Protein 1JPM (pdb70)

CATH classification: 3.30.390.10 (+1 more: 3.20.20.120)

Sequence (1434 aa):
MKIIRIETSRIAVPLTKPFKTALRTVYTAESVIVRITYDSGAVGWGEAPPTLVITGDSMDSIESAIHHVLKPALLGKSLAGYEAILHDIQHLLTGNMSAKAAVEMALYDGWAQMCGLPLYQMLGGYRDTLETDYTVSVNSPEEMAADAENYLKQGFQTLKIKVGKDDIATDIARIQEIRKRVGSAVKLRLDANQGWRPKEAVTAIRKMEDAGLGIELVEQPVHKDDLAGLKKVTDATDTPIMADESVFTPRQAFEVLQTRSADLINIKLMKAGGISGAEKINAMAEACGVECMVGSMIETKLGITAAAHFAASKRNITRFDFDAPLMLKTDVFNGGITYSGSTISMPGKPGLGIIGAALMKIIRIETSRIAVPLTKPFKTALRTVYTAESVIVRITYDSGAVGWGEAPPTLVITGDSMDSIESAIHHVLKPALLGKSLAGYEAILHDIQHLLTGNMSAKAAVEMALYDGWAQMCGLPLYQMLGGYRDTLETDYTVSVNSPEEMAADAENYLKQGFQTLKIKVGKDDIATDIARIQEIRKRVGSAVKLRLDANQGWRPKEAVTAIRKMEDAGLGIELVEQPVHKDDLAGLKKVTDATDTPIMADESVFTPRQAFEVLQTRSADLINIKLMKAGGISGAEKINAMAEACGVECMVGSMIETKLGITAAAHFAASKRNITRFDFDAPLMLKTDVFNGGITYSGSTISMPGKPGLGIIGAALMKIIRIETSRIAVPLTKPFKTALRTVYTAESVIVRITYDSGAVGWGEAPPTLVITGDSMDSIESAIHHVLKPALLGKSLAGYEAILHDIQHLLTGNMSAKAAVEMALYDGWAQMCGLPLYQMLGGYRDTLETDYTVSVNSPEEMAADAENYLKQGFQTLKIKVGKDDIATDIARIQEIRKRVGSAVKLRLDANQGWRPKEAVTAIRKMEDAGLGIELVEQPVHKDDLAGLKKVTDATDTPIMADESVFTPRQAFEVLQTRSADLINIKLMKAGGISGAEKINAMAEACGVECMVGSMIETKLGITAAAHFAASKRNITRFDFDAPLMLKTDVFNGGITYSGSTISMPGKPGLGIIGAAMKIIRIETSRIAVPLTKPFKTALRTVYTAESVIVRITYDSGAVGWGEAPPTLVITGDSMDSIESAIHHVLKPALLGKSLAGYEAILHDIQHLLTGNMSAKAAVEMALYDGWAQMCGLPLYQMLGGYRDTLETDYTVSVNSPEEMAADAENYLKQGFQTLKIKVGKDDIATDIARIQEIRKRVGSAVKLRLDANQGWRPKEAVTAIRKMEDAGLGIELVEQPVHKDDLAGLKKVTDATDTPIMADESVFTPRQAFEVLQTRSADLINIKLMKAGGISGAEKINAMAEACGVECMVGSMIETKLGITAAAHFAASKRNITRFDFDAPLMLKTDVFNGGITYSGSTISMPGKPGLGIIGAA

Secondary structure (DSSP, 8-state):
-BEEEEEEEEEEEEEEEEEE-SS-EEEEEEEEEEEEEETTS-EEEEEE--BTTTT-B-HHHHHHHIIIIIHHHHTT-BGGGHHHHHHHHHHSSSS-HHHHHHHHHHHHHHHHHHTTSBHHHHTT---SEEEBPEEE--S-HHHHHHHHHHHHHTT--EEEEE-SSS-HHHHHHHHHHHHHHHGGGSEEEEE-TT-S-HHHHHHHHHHHHHTT--EEEEE--S-TT-HHHHHHHHHH-SS-EEESTT-SSHHHHHHHHHTT--SEEEE-HHHHTSHHHHHHHHHHHHHTT--EEE--SS--HHHHHHHHHHHHH-TTEEEE---GGGGBSS--EEES-EEETTEEE---SSBT-EEEE--/-BEEEEEEEEEEEEEEEEEE-SS-EEEEEEEEEEEEEETTS-EEEEEE--BTTTT-B-HHHHHHHIIIIIHHHHTT-BGGGHHHHHHHHHHSSSS-HHHHHHHHHHHHHHHHHHHTSBHHHHTT---SEEEB-EE-----HHHHHHHHHHHHHTT--EEEEE-SSS-HHHHHHHHHHHHHHHGGGSEEEEE-TT-S-HHHHHHHHHHHHHTT--EEEEE--S-TT-HHHHHHHHHH-SS-EEESTT-SSHHHHHHHHHHT--SEEEE-HHHHTSHHHHHHHHHHHHHTT--EEE--SS--HHHHHHHHHHHHH-TTEEEE---GGGGBS---EEES-EEETTEEE---SSBT-EEEE--/-BEEEEEEEEEEEEEEEEEE-SS-EEEEEEEEEEEEEETTS-EEEEEE--BTTTT-B-HHHHHHHIIIIIHHHHTT-BTT-HHHHHHHHHHSSSS-HHHHHHHHHHHHHHHHHHHTSBHHHHTT---SEEEB-EE--S--HHHHHHHHHHHHHTT--EEEEE-SSS-HHHHHHHHHHHHHHH-SSSEEEEE-TT-S-HHHHHHHHHHHHHTT--EEEEE--S-TT-HHHHHHHHHH-SS-EEESTT-SSHHHHHHHHHHT--SEEEE-HHHHTSHHHHHHHHHHHHHTT--EEE--SS--HHHHHHHHHHHHH-TTEEEE---GGGGBSS--EEES-EEETTEEE--SSSBT-EEEE-/-BEEEEEEEEEEEEEEEEEE-SS-EEEEEEEEEEEEEETTS-EEEEEE---TTTT---HHHHHHHIIIIIHHHHTT-BGGGHHHHHHHHHHSSSS-HHHHHHHHHHHHHHHHHHTTSBHHHHTT---SEEEB-EE-----HHHHHHHHHHHHHTT--EEEEE-SSS-HHHHHHHHHHHHHHHGGGSEEEEE-TT-S-HHHHHHHHHHHHHTT--EEEEE--S-TT-HHHHHHHHHH-SS-EEESTT-SSHHHHHHHHHHT--SEEEE-HHHHTSHHHHHHHHHHHHHTT--EEE--SS--HHHHHHHHHHHHH-TTEEEE---GGGGBS---EEES-EEETTEEE---SSBT-EEEE-

Solvent-accessible surface area: 52074 Å² total; per-residue (Å²): 33,107,0,88,121,1,69,24,42,110,42,64,2,51,10,63,94,77,82,182,64,123,100,140,42,10,142,50,7,62,2,0,5,0,78,0,17,1,76,8,53,1,53,0,33,0,0,0,3,38,19,130,146,52,36,47,7,32,16,97,42,1,32,53,8,0,70,137,46,1,56,80,24,1,66,52,88,40,0,23,19,12,27,41,2,24,56,40,0,40,128,82,30,129,32,41,29,0,0,5,0,0,0,0,0,0,0,8,2,0,22,0,15,11,0,4,18,9,0,16,37,3,13,5,12,82,46,82,64,9,74,0,0,25,32,1,31,63,56,61,46,102,82,0,0,29,28,0,80,79,21,45,89,112,36,13,106,8,0,42,0,61,2,10,83,65,91,31,75,44,1,24,38,25,0,74,42,0,39,157,87,12,31,107,52,10,127,0,15,1,12,0,61,57,39,10,165,33,155,44,0,13,58,0,1,116,110,1,63,123,52,63,5,50,21,28,0,0,6,0,0,0,96,85,109,46,45,81,5,0,75,100,0,15,103,29,16,134,12,41,0,0,0,0,10,10,2,28,36,20,102,77,0,3,54,0,10,50,41,169,1,10,57,14,0,1,2,19,6,1,1,3,0,0,0,19,8,0,48,48,1,4,20,3,0,54,14,31,63,19,73,1,1,0,0,22,12,79,6,3,24,0,0,0,0,0,2,0,0,0,0,0,0,24,95,13,0,54,47,12,10,0,11,12,21,57,35,20,139,80,73,46,13,55,21,4,2,85,58,84,35,11,55,0,39,19,22,51,96,7,0,0,4,12,97,8,77,59,142,33,109,0,94,122,1,66,22,42,118,40,59,3,52,11,53,81,67,82,76,65,111,175,142,55,15,137,48,8,68,2,0,4,0,53,0,20,0,49,22,49,20,51,0,29,0,0,0,3,42,20,128,143,50,34,47,8,30,16,99,39,0,29,51,7,0,72,136,42,1,58,80,24,1,68,48,92,36,1,36,21,6,30,38,6,22,50,51,0,38,124,84,29,130,32,42,26,0,0,6,0,0,0,0,0,0,0,6,1,0,24,0,53,17,2,30,22,9,0,18,40,7,13,4,14,82,47,80,66,7,77,2,0,19,20,1,37,59,52,60,44,100,80,0,0,40,39,0,56,75,29,46,150,113,34,12,110,23,0,32,2,106,8,12,97,66,98,44,75,42,5,28,40,27,0,76,37,0,42,136,68,10,35,104,61,1,121,0,12,0,9,1,66,59,39,13,160,38,148,41,0,10,76,1,1,120,33,4,66,129,45,64,8,55,19,24,0,0,2,0,0,1,94,77,110,49,41,84,6,0,76,100,0,16,102,28,18,134,10,42,0,0,0,0,9,8,2,28,41,23,143,76,0,14,70,1,12,55,41,164,1,9,58,19,1,1,1,20,6,2,1,3,0,0,0,11,7,0,44,64,2,3,24,3,0,54,24,36,68,19,72,2,1,0,0,21,12,79,6,3,22,0,0,0,0,0,3,0,0,0,0,0,0,26,93,12,0,54,47,13,9,0,12,12,19,59,35,16,140,61,76,48,11,62,24,4,2,86,57,82,42,5,46,0,39,21,25,66,54,62,0,0,15,15,128,11,83,40,153,35,89,1,17,18,4,28,11,40,116,41,60,3,52,12,59,84,66,84,77,72,109,180,146,56,14,141,48,8,72,2,0,4,0,73,0,3,0,10,24,8,12,31,0,25,0,0,0,2,40,19,128,148,52,36,46,10,28,14,95,40,1,32,53,7,0,29,136,47,0,39,84,39,4,77,46,92,48,10,56,17,7,30,30,0,22,41,55,0,44,129,78,31,129,24,41,38,0,0,3,0,0,0,0,0,0,0,6,1,0,30,0,48,68,13,44,21,11,0,12,37,10,16,5,12,78,47,86,68,9,79,0,1,20,20,1,28,66,55,57,46,116,82,0,0,51,40,0,53,79,31,49,159,99,38,11,90,5,1,32,2,109,8,10,99,67,97,35,72,44,4,26,50,19,0,74,55,0,15,85,100,18,31,97,92,7,110,0,13,0,10,1,64,58,38,11,160,34,150,39,0,12,56,1,1,119,102,4,64,128,36,56,2,52,20,25,0,0,3,0,0,0,99,79,104,48,44,82,4,0,77,100,0,15,102,29,20,131,13,43,0,0,0,0,8,9,1,26,34,22,151,70,0,12,68,1,12,52,44,169,1,10,56,17,1,0,1,18,7,1,2,5,0,0,0,10,8,0,48,62,2,4,19,3,0,54,16,29,64,21,74,1,0,0,1,20,12,81,6,3,22,0,1,0,0,0,2,0,0,0,0,0,0,23,93,11,0,57,49,11,11,0,11,13,20,61,36,16,134,67,71,44,11,65,23,3,1,85,59,84,35,10,55,0,35,21,26,70,112,61,0,0,10,18,91,12,84,93,50,98,0,98,128,1,52,25,43,121,40,61,2,52,12,70,88,70,89,86,66,108,176,146,50,11,138,47,7,65,2,0,5,0,79,0,26,1,79,80,51,25,49,0,34,0,0,0,2,40,17,127,148,54,36,46,9,32,19,96,41,0,33,48,7,0,65,136,44,1,60,81,21,1,69,48,89,31,0,25,20,12,27,39,3,22,50,40,0,39,122,86,30,125,34,43,28,0,0,5,0,0,0,0,0,0,0,10,2,0,22,0,49,53,12,43,35,9,0,19,40,3,12,4,12,80,47,82,65,9,72,0,0,27,19,0,25,63,57,61,40,122,88,0,0,44,33,0,87,63,26,44,152,89,32,13,98,8,0,27,0,108,7,9,101,64,62,57,76,46,3,26,40,25,0,76,31,0,40,150,101,15,29,114,54,7,123,0,14,0,11,2,70,59,37,12,165,32,153,40,0,14,86,1,0,120,34,4,62,127,43,61,3,53,21,30,0,0,3,0,0,0,99,75,109,47,43,83,6,0,73,103,0,15,101,30,18,132,10,41,0,0,0,0,13,7,1,25,39,22,140,75,0,12,73,1,11,56,49,181,1,10,58,15,0,1,1,19,6,1,1,3,0,0,0,13,6,0,53,50,2,2,19,3,0,52,16,37,65,18,72,2,0,0,0,24,10,81,6,2,22,0,0,0,0,0,3,0,0,0,0,0,0,20,91,13,0,53,50,12,11,0,11,11,20,57,36,17,144,71,71,43,11,68,20,3,0,83,58,81,36,10,58,0,39,21,24,68,128,62,0,0,10,16,100,9,90,93

Foldseek 3Di:
DAWADKDKDKDWFFFPDWADDPVGIGGTFIKIKMWTAGPVRDIFIFIFTADCPQQNGHPVNLVCCCVPQLVVVRHGDDCVPVVVSLCRLPPSDDGSLRSLARVQRRSLLVVLVVVWWESLVVLAQQAFKAFAAEEQDDDQLQSSLVVLLVLVVLPHQEYEYEALPDDLVRVLSSLVSNCVRCPNSHAYEYENPQNDFLVRLLVSQVVNVVVVSRHQEYENPHDLCPLVSLQSSCVRHPHFYEYESVDLFLVSLCVSLVVVSGQEYEYESSSHSHLVRSVSSLVSCVVSVHAYEYEYDLDALSRLLSRVSSLSRDPSHHHYHYCNNVRGPDRQWDFGWDDRSRMIGGGITGGSGTPGTDD/DAWADKDKDKDWFAFLDWAADPVGIHGTFIWIKMWTAGPVRDIFIFIFTADCPQQNGHRVNLVCCVVPQLVVVRHGDDCVPVVVSLVSLPPSDDGSLRSLARVQRRSLLVVQQVVFFESLVVLAQQFFKAFAAEEQDDDQLQNSLVVLLVLLVLPHQEYEYEALPDDLVRVLSSLVSNCVRQPNSHAYEYEPPQNDFLVRLLVSQVVSVVVVSRHQEYENPHDLVPLVSLQSSCVNDPHFYEYESVDLFLVSLLVCLVVVSGQEYEYESSSHSHLVRVVSSQVNCVVSVHAYEYEYDLDALSRVLSRVSSLSRDPRHRHYHYCNNVRGPDHQWDFAWDDRSRMIGGDTGGGRGTPGTDD/DAFADKDKDKDWFAFPDWDADPPGIRGTFMKIKMWTADPVGDIFIFIFGADCPQQNGHPVNLRCCVVPFLVVVGHGDDCPPVVVNLVCLPPSDDGSLRSLARVQRRVLLRVQVVVFFESLVVLAQQDFKAFAAEEQDDDQLVRSLVVLVVLVVLPHLEYEYEDLPDDLVRVLSSLLSNCVRNDQRREYEYENPQNDFLVRLLVSLVVSVVSVSNHQEYENNHDLVPLVSLQSSCVRDPHFYEYESVDLFLVSLLVCLVVVSGQEYEYESSSHSHLVRSVSSLVNCVVSVHAYEYEYDLDALSRLLSSVSSLSRDPSHHHYHRCNNVRGPDHFWDFAWDDRSSMIGGDTGGGRGTDGTD/DAWADKDKDKDWFAFLDWDDDPPGIDGTFMWIKMWTAGPVRDIFIFIFTADCPQQNGHRVNLVCCCVVQLVVVRHGDDCVPVVVSLCRLPPVDDGSLRSLARVQRRSLLVVQVVVWFESLVVLAQQFFKAFAAEEQDDDQLQSSLVVLLVLVVLPHQEYEYEALPDDLVRVLSSLVSNCVNCPNSHAYEYEPPQNDFLVRLLVSQVVCVVVVSRHQEYENNHDLVPLVSLQSSCVSDPHFYEYESVDLFLVSLLVSLVVVSGQEYEYESSSHSHLVRSSSSQVNCVVSVHAYEYEYDQDALSRLLSRVSSLSRDPRHHHYHYCNNVRGPDRQWAFAWDDRSSMIGGDTGTGSTTDGTD

Structure (mmCIF, N/CA/C/O backbone):
data_1JPM
#
_entry.id   1JPM
#
_cell.length_a   157.630
_cell.length_b   157.630
_cell.length_c   168.320
_cell.angle_alpha   90.00
_cell.angle_beta   90.00
_cell.angle_gamma   90.00
#
_symmetry.space_group_name_H-M   'I 4'
#
loop_
_entity.id
_entity.type
_entity.pdbx_description
1 polymer 'L-Ala-D/L-Glu Epimerase'
2 non-polymer 'MAGNESIUM ION'
3 non-polymer GLYCEROL
4 water water
#
loop_
_atom_site.group_PDB
_atom_site.id
_atom_site.type_symbol
_atom_site.label_atom_id
_atom_site.label_alt_id
_atom_site.label_comp_id
_atom_site.label_asym_id
_atom_site.label_entity_id
_atom_site.label_seq_id
_atom_site.pdbx_PDB_ins_code
_atom_site.Cartn_x
_atom_site.Cartn_y
_atom_site.Cartn_z
_atom_site.occupancy
_atom_site.B_iso_or_equiv
_atom_site.auth_seq_id
_atom_site.auth_comp_id
_atom_site.auth_asym_id
_atom_site.auth_atom_id
_atom_site.pdbx_PDB_model_num
ATOM 1 N N . MET A 1 1 ? 114.101 28.817 6.923 1.00 32.45 1 MET A N 1
ATOM 2 C CA . MET A 1 1 ? 113.184 27.953 6.136 1.00 30.59 1 MET A CA 1
ATOM 3 C C . MET A 1 1 ? 113.238 26.553 6.736 1.00 30.54 1 MET A C 1
ATOM 4 O O . MET A 1 1 ? 114.315 25.979 6.855 1.00 30.03 1 MET A O 1
ATOM 9 N N . LYS A 1 2 ? 112.083 26.014 7.124 1.00 30.76 2 LYS A N 1
ATOM 10 C CA . LYS A 1 2 ? 112.020 24.684 7.722 1.00 30.64 2 LYS A CA 1
ATOM 11 C C . LYS A 1 2 ? 111.261 23.696 6.858 1.00 29.81 2 LYS A C 1
ATOM 12 O O . LYS A 1 2 ? 110.308 24.055 6.165 1.00 29.35 2 LYS A O 1
ATOM 18 N N . ILE A 1 3 ? 111.682 22.438 6.927 1.00 28.23 3 ILE A N 1
ATOM 19 C CA . ILE A 1 3 ? 111.039 21.364 6.186 1.00 28.41 3 ILE A CA 1
ATOM 20 C C . ILE A 1 3 ? 109.766 21.000 6.947 1.00 29.20 3 ILE A C 1
ATOM 21 O O . ILE A 1 3 ? 109.813 20.772 8.156 1.00 29.36 3 ILE A O 1
ATOM 26 N N . ILE A 1 4 ? 108.632 20.945 6.254 1.00 29.37 4 ILE A N 1
ATOM 27 C CA . ILE A 1 4 ? 107.381 20.613 6.928 1.00 30.72 4 ILE A CA 1
ATOM 28 C C . ILE A 1 4 ? 106.672 19.411 6.333 1.00 30.61 4 ILE A C 1
ATOM 29 O O . ILE A 1 4 ? 105.766 18.857 6.948 1.00 32.41 4 ILE A O 1
ATOM 34 N N . ARG A 1 5 ? 107.079 18.999 5.141 1.00 30.32 5 ARG A N 1
ATOM 35 C CA . ARG A 1 5 ? 106.440 17.860 4.508 1.00 29.76 5 ARG A CA 1
ATOM 36 C C . ARG A 1 5 ? 107.363 17.181 3.497 1.00 28.45 5 ARG A C 1
ATOM 37 O O . ARG A 1 5 ? 108.091 17.844 2.764 1.00 26.53 5 ARG A O 1
ATOM 45 N N . ILE A 1 6 ? 107.331 15.852 3.476 1.00 27.66 6 ILE A N 1
ATOM 46 C CA . ILE A 1 6 ? 108.149 15.068 2.558 1.00 25.41 6 ILE A CA 1
ATOM 47 C C . ILE A 1 6 ? 107.294 13.963 1.944 1.00 27.15 6 ILE A C 1
ATOM 48 O O . ILE A 1 6 ? 106.787 13.089 2.646 1.00 27.15 6 ILE A O 1
ATOM 53 N N . GLU A 1 7 ? 107.130 14.016 0.628 1.00 27.43 7 GLU A N 1
ATOM 54 C CA . GLU A 1 7 ? 106.319 13.039 -0.083 1.00 29.17 7 GLU A CA 1
ATOM 55 C C . GLU A 1 7 ? 107.114 12.353 -1.185 1.00 28.86 7 GLU A C 1
ATOM 56 O O . GLU A 1 7 ? 108.127 12.875 -1.655 1.00 30.21 7 GLU A O 1
ATOM 62 N N . THR A 1 8 ? 106.650 11.180 -1.599 1.00 28.27 8 THR A N 1
ATOM 63 C CA . THR A 1 8 ? 107.313 10.437 -2.660 1.00 27.34 8 THR A CA 1
ATOM 64 C C . THR A 1 8 ? 106.255 9.834 -3.563 1.00 28.39 8 THR A C 1
ATOM 65 O O . THR A 1 8 ? 105.132 9.570 -3.132 1.00 27.83 8 THR A O 1
ATOM 69 N N . SER A 1 9 ? 106.625 9.618 -4.818 1.00 28.63 9 SER A N 1
ATOM 70 C CA . SER A 1 9 ? 105.727 9.023 -5.793 1.00 31.21 9 SER A CA 1
ATOM 71 C C . SER A 1 9 ? 106.590 8.280 -6.795 1.00 31.43 9 SER A C 1
ATOM 72 O O . SER A 1 9 ? 107.811 8.418 -6.790 1.00 31.26 9 SER A O 1
ATOM 75 N N . ARG A 1 10 ? 105.960 7.490 -7.652 1.00 32.02 10 ARG A N 1
ATOM 76 C CA . ARG A 1 10 ? 106.701 6.742 -8.650 1.00 33.67 10 ARG A CA 1
ATOM 77 C C . ARG A 1 10 ? 106.252 7.146 -10.040 1.00 34.46 10 ARG A C 1
ATOM 78 O O . ARG A 1 10 ? 105.093 7.510 -10.250 1.00 36.43 10 ARG A O 1
ATOM 86 N N . ILE A 1 11 ? 107.179 7.098 -10.986 1.00 33.91 11 ILE A N 1
ATOM 87 C CA . ILE A 1 11 ? 106.862 7.415 -12.366 1.00 33.88 11 ILE A CA 1
ATOM 88 C C . ILE A 1 11 ? 107.507 6.358 -13.247 1.00 35.15 11 ILE A C 1
ATOM 89 O O . ILE A 1 11 ? 108.465 5.700 -12.845 1.00 34.05 11 ILE A O 1
ATOM 94 N N . ALA A 1 12 ? 106.957 6.188 -14.441 1.00 36.95 12 ALA A N 1
ATOM 95 C CA . ALA A 1 12 ? 107.469 5.222 -15.401 1.00 38.80 12 ALA A CA 1
ATOM 96 C C . ALA A 1 12 ? 107.388 5.877 -16.770 1.00 39.76 12 ALA A C 1
ATOM 97 O O . ALA A 1 12 ? 106.303 6.031 -17.330 1.00 40.30 12 ALA A O 1
ATOM 99 N N . VAL A 1 13 ? 108.539 6.284 -17.292 1.00 40.74 13 VAL A N 1
ATOM 100 C CA . VAL A 1 13 ? 108.595 6.932 -18.592 1.00 41.19 13 VAL A CA 1
ATOM 101 C C . VAL A 1 13 ? 109.089 5.925 -19.618 1.00 42.33 13 VAL A C 1
ATOM 102 O O . VAL A 1 13 ? 110.199 5.403 -19.505 1.00 42.58 13 VAL A O 1
ATOM 106 N N . PRO A 1 14 ? 108.263 5.628 -20.632 1.00 43.07 14 PRO A N 1
ATOM 107 C CA . PRO A 1 14 ? 108.652 4.667 -21.667 1.00 43.11 14 PRO A CA 1
ATOM 108 C C . PRO A 1 14 ? 109.927 5.084 -22.388 1.00 42.62 14 PRO A C 1
ATOM 109 O O . PRO A 1 14 ? 110.081 6.239 -22.784 1.00 41.89 14 PRO A O 1
ATOM 113 N N . LEU A 1 15 ? 110.842 4.134 -22.537 1.00 42.24 15 LEU A N 1
ATOM 114 C CA . LEU A 1 15 ? 112.111 4.385 -23.205 1.00 43.92 15 LEU A CA 1
ATOM 115 C C . LEU A 1 15 ? 111.894 4.363 -24.711 1.00 45.44 15 LEU A C 1
ATOM 116 O O . LEU A 1 15 ? 110.958 3.729 -25.201 1.00 46.02 15 LEU A O 1
ATOM 121 N N . THR A 1 16 ? 112.757 5.061 -25.441 1.00 46.62 16 THR A N 1
ATOM 122 C CA . THR A 1 16 ? 112.665 5.092 -26.893 1.00 48.89 16 THR A CA 1
ATOM 123 C C . THR A 1 16 ? 113.347 3.836 -27.426 1.00 50.62 16 THR A C 1
ATOM 124 O O . THR A 1 16 ? 113.186 3.475 -28.589 1.00 50.91 16 THR A O 1
ATOM 128 N N . LYS A 1 17 ? 114.113 3.177 -26.560 1.00 51.80 17 LYS A N 1
ATOM 129 C CA . LYS A 1 17 ? 114.827 1.962 -26.929 1.00 53.38 17 LYS A CA 1
ATOM 130 C C . LYS A 1 17 ? 114.888 0.977 -25.768 1.00 53.81 17 LYS A C 1
ATOM 131 O O . LYS A 1 17 ? 115.821 1.011 -24.962 1.00 54.54 17 LYS A O 1
ATOM 137 N N . PRO A 1 18 ? 113.893 0.085 -25.663 1.00 53.49 18 PRO A N 1
ATOM 138 C CA . PRO A 1 18 ? 113.900 -0.892 -24.570 1.00 53.47 18 PRO A CA 1
ATOM 139 C C . PRO A 1 18 ? 115.148 -1.784 -24.601 1.00 53.36 18 PRO A C 1
ATOM 140 O O . PRO A 1 18 ? 115.676 -2.093 -25.669 1.00 53.20 18 PRO A O 1
ATOM 144 N N . PHE A 1 19 ? 115.616 -2.181 -23.422 1.00 52.47 19 PHE A N 1
ATOM 145 C CA . PHE A 1 19 ? 116.794 -3.029 -23.305 1.00 50.99 19 PHE A CA 1
ATOM 146 C C . PHE A 1 19 ? 116.496 -4.229 -22.419 1.00 52.46 19 PHE A C 1
ATOM 147 O O . PHE A 1 19 ? 115.466 -4.273 -21.743 1.00 52.35 19 PHE A O 1
ATOM 155 N N . LYS A 1 20 ? 117.415 -5.190 -22.415 1.00 54.12 20 LYS A N 1
ATOM 156 C CA . LYS A 1 20 ? 117.242 -6.408 -21.638 1.00 55.59 20 LYS A CA 1
ATOM 157 C C . LYS A 1 20 ? 118.185 -6.593 -20.458 1.00 55.84 20 LYS A C 1
ATOM 158 O O . LYS A 1 20 ? 119.390 -6.322 -20.551 1.00 56.18 20 LYS A O 1
ATOM 164 N N . THR A 1 21 ? 117.613 -7.054 -19.348 1.00 55.33 21 THR A N 1
ATOM 165 C CA . THR A 1 21 ? 118.388 -7.338 -18.149 1.00 54.90 21 THR A CA 1
ATOM 166 C C . THR A 1 21 ? 118.484 -8.854 -18.093 1.00 55.80 21 THR A C 1
ATOM 167 O O . THR A 1 21 ? 117.888 -9.546 -18.924 1.00 54.80 21 THR A O 1
ATOM 171 N N . ALA A 1 22 ? 119.228 -9.371 -17.121 1.00 56.39 22 ALA A N 1
ATOM 172 C CA . ALA A 1 22 ? 119.388 -10.814 -16.986 1.00 56.94 22 ALA A CA 1
ATOM 173 C C . ALA A 1 22 ? 118.085 -11.541 -16.643 1.00 57.31 22 ALA A C 1
ATOM 174 O O . ALA A 1 22 ? 117.975 -12.752 -16.837 1.00 58.20 22 ALA A O 1
ATOM 176 N N . LEU A 1 23 ? 117.099 -10.806 -16.138 1.00 57.85 23 LEU A N 1
ATOM 177 C CA . LEU A 1 23 ? 115.831 -11.415 -15.751 1.00 57.95 23 LEU A CA 1
ATOM 178 C C . LEU A 1 23 ? 114.606 -10.964 -16.538 1.00 58.27 23 LEU A C 1
ATOM 179 O O . LEU A 1 23 ? 113.557 -11.603 -16.459 1.00 59.64 23 LEU A O 1
ATOM 181 N N . ARG A 1 24 ? 114.724 -9.883 -17.303 1.00 57.01 24 ARG A N 1
ATOM 182 C CA . ARG A 1 24 ? 113.576 -9.397 -18.061 1.00 56.51 24 ARG A CA 1
ATOM 183 C C . ARG A 1 24 ? 113.931 -8.384 -19.147 1.00 55.04 24 ARG A C 1
ATOM 184 O O . ARG A 1 24 ? 115.101 -8.092 -19.399 1.00 55.20 24 ARG A O 1
ATOM 192 N N . THR A 1 25 ? 112.894 -7.858 -19.789 1.00 52.60 25 THR A N 1
ATOM 193 C CA . THR A 1 25 ? 113.052 -6.854 -20.828 1.00 51.77 25 THR A CA 1
ATOM 194 C C . THR A 1 25 ? 112.490 -5.553 -20.256 1.00 50.78 25 THR A C 1
ATOM 195 O O . THR A 1 25 ? 111.346 -5.511 -19.797 1.00 50.87 25 THR A O 1
ATOM 197 N N . VAL A 1 26 ? 113.296 -4.497 -20.280 1.00 49.15 26 VAL A N 1
ATOM 198 C CA . VAL A 1 26 ? 112.883 -3.203 -19.740 1.00 48.16 26 VAL A CA 1
ATOM 199 C C . VAL A 1 26 ? 112.344 -2.256 -20.813 1.00 47.37 26 VAL A C 1
ATOM 200 O O . VAL A 1 26 ? 113.023 -1.971 -21.795 1.00 46.63 26 VAL A O 1
ATOM 204 N N . TYR A 1 27 ? 111.123 -1.767 -20.608 1.00 47.63 27 TYR A N 1
ATOM 205 C CA . TYR A 1 27 ? 110.479 -0.857 -21.552 1.00 48.17 27 TYR A CA 1
ATOM 206 C C . TYR A 1 27 ? 110.344 0.562 -21.013 1.00 47.31 27 TYR A C 1
ATOM 207 O O . TYR A 1 27 ? 110.251 1.517 -21.784 1.00 46.92 27 TYR A O 1
ATOM 216 N N . THR A 1 28 ? 110.318 0.703 -19.692 1.00 45.70 28 THR A N 1
ATOM 217 C CA . THR A 1 28 ? 110.168 2.021 -19.091 1.00 44.35 28 THR A CA 1
ATOM 218 C C . THR A 1 28 ? 111.286 2.364 -18.116 1.00 43.67 28 THR A C 1
ATOM 219 O O . THR A 1 28 ? 111.939 1.483 -17.557 1.00 42.80 28 THR A O 1
ATOM 223 N N . ALA A 1 29 ? 111.495 3.661 -17.923 1.00 40.97 29 ALA A N 1
ATOM 224 C CA . ALA A 1 29 ? 112.498 4.146 -16.996 1.00 38.89 29 ALA A CA 1
ATOM 225 C C . ALA A 1 29 ? 111.750 4.461 -15.709 1.00 37.87 29 ALA A C 1
ATOM 226 O O . ALA A 1 29 ? 110.989 5.427 -15.645 1.00 39.02 29 ALA A O 1
ATOM 228 N N . GLU A 1 30 ? 111.941 3.627 -14.695 1.00 36.63 30 GLU A N 1
ATOM 229 C CA . GLU A 1 30 ? 111.279 3.826 -13.413 1.00 36.37 30 GLU A CA 1
ATOM 230 C C . GLU A 1 30 ? 112.083 4.751 -12.517 1.00 34.47 30 GLU A C 1
ATOM 231 O O . GLU A 1 30 ? 113.310 4.807 -12.601 1.00 32.68 30 GLU A O 1
ATOM 237 N N . SER A 1 31 ? 111.390 5.458 -11.636 1.00 32.13 31 SER A N 1
ATOM 238 C CA . SER A 1 31 ? 112.072 6.365 -10.734 1.00 30.69 31 SER A CA 1
ATOM 239 C C . SER A 1 31 ? 111.174 6.801 -9.584 1.00 28.29 31 SER A C 1
ATOM 240 O O . SER A 1 31 ? 109.957 6.858 -9.734 1.00 28.13 31 SER A O 1
ATOM 243 N N . VAL A 1 32 ? 111.783 7.088 -8.435 1.00 25.25 32 VAL A N 1
ATOM 244 C CA . VAL A 1 32 ? 111.054 7.550 -7.261 1.00 24.01 32 VAL A CA 1
ATOM 245 C C . VAL A 1 32 ? 111.251 9.058 -7.209 1.00 25.92 32 VAL A C 1
ATOM 246 O O . VAL A 1 32 ? 112.383 9.545 -7.179 1.00 25.68 32 VAL A O 1
ATOM 250 N N . ILE A 1 33 ? 110.151 9.800 -7.210 1.00 25.74 33 ILE A N 1
ATOM 251 C CA . ILE A 1 33 ? 110.230 11.253 -7.176 1.00 24.76 33 ILE A CA 1
ATOM 252 C C . ILE A 1 33 ? 109.959 11.748 -5.760 1.00 23.67 33 ILE A C 1
ATOM 253 O O . ILE A 1 33 ? 108.986 11.340 -5.126 1.00 22.49 33 ILE A O 1
ATOM 258 N N . VAL A 1 34 ? 110.828 12.629 -5.273 1.00 22.15 34 VAL A N 1
ATOM 259 C CA . VAL A 1 34 ? 110.698 13.181 -3.934 1.00 23.39 34 VAL A CA 1
ATOM 260 C C . VAL A 1 34 ? 110.316 14.656 -3.976 1.00 22.73 34 VAL A C 1
ATOM 261 O O . VAL A 1 34 ? 110.832 15.413 -4.795 1.00 22.30 34 VAL A O 1
ATOM 265 N N . ARG A 1 35 ? 109.410 15.056 -3.090 1.00 22.91 35 ARG A N 1
ATOM 266 C CA . ARG A 1 35 ? 108.985 16.452 -3.000 1.00 24.73 35 ARG A CA 1
ATOM 267 C C . ARG A 1 35 ? 109.043 16.888 -1.551 1.00 23.77 35 ARG A C 1
ATOM 268 O O . ARG A 1 35 ? 108.357 16.321 -0.697 1.00 24.02 35 ARG A O 1
ATOM 276 N N . ILE A 1 36 ? 109.873 17.883 -1.271 1.00 22.42 36 ILE A N 1
ATOM 277 C CA . ILE A 1 36 ? 109.988 18.410 0.080 1.00 23.28 36 ILE A CA 1
ATOM 278 C C . ILE A 1 36 ? 109.351 19.794 0.089 1.00 24.83 36 ILE A C 1
ATOM 279 O O . ILE A 1 36 ? 109.703 20.655 -0.724 1.00 24.49 36 ILE A O 1
ATOM 284 N N . THR A 1 37 ? 108.402 19.996 0.996 1.00 25.05 37 THR A N 1
ATOM 285 C CA . THR A 1 37 ? 107.716 21.277 1.116 1.00 24.85 37 THR A CA 1
ATOM 286 C C . THR A 1 37 ? 108.273 22.037 2.312 1.00 23.58 37 THR A C 1
ATOM 287 O O . THR A 1 37 ? 108.409 21.474 3.401 1.00 23.80 37 THR A O 1
ATOM 291 N N . TYR A 1 38 ? 108.611 23.307 2.109 1.00 23.31 38 TYR A N 1
ATOM 292 C CA . TYR A 1 38 ? 109.144 24.123 3.195 1.00 24.81 38 TYR A CA 1
ATOM 293 C C . TYR A 1 38 ? 108.082 25.115 3.686 1.00 25.85 38 TYR A C 1
ATOM 294 O O . TYR A 1 38 ? 107.180 25.485 2.933 1.00 25.97 38 TYR A O 1
ATOM 303 N N . ASP A 1 39 ? 108.197 25.542 4.943 1.00 25.30 39 ASP A N 1
ATOM 304 C CA . ASP A 1 39 ? 107.231 26.465 5.540 1.00 25.98 39 ASP A CA 1
ATOM 305 C C . ASP A 1 39 ? 107.133 27.805 4.831 1.00 26.52 39 ASP A C 1
ATOM 306 O O . ASP A 1 39 ? 106.294 28.633 5.170 1.00 28.64 39 ASP A O 1
ATOM 311 N N . SER A 1 40 ? 107.990 28.010 3.841 1.00 24.96 40 SER A N 1
ATOM 312 C CA . SER A 1 40 ? 108.002 29.250 3.081 1.00 23.07 40 SER A CA 1
ATOM 313 C C . SER A 1 40 ? 107.119 29.118 1.852 1.00 23.68 40 SER A C 1
ATOM 314 O O . SER A 1 40 ? 106.831 30.103 1.178 1.00 23.46 40 SER A O 1
ATOM 317 N N . GLY A 1 41 ? 106.714 27.889 1.551 1.00 24.03 41 GLY A N 1
ATOM 318 C CA . GLY A 1 41 ? 105.907 27.646 0.371 1.00 24.31 41 GLY A CA 1
ATOM 319 C C . GLY A 1 41 ? 106.770 27.000 -0.703 1.00 24.18 41 GLY A C 1
ATOM 320 O O . GLY A 1 41 ? 106.270 26.431 -1.671 1.00 24.35 41 GLY A O 1
ATOM 321 N N . ALA A 1 42 ? 108.083 27.084 -0.536 1.00 23.35 42 ALA A N 1
ATOM 322 C CA . ALA A 1 42 ? 108.994 26.493 -1.510 1.00 23.99 42 ALA A CA 1
ATOM 323 C C . ALA A 1 42 ? 108.844 24.973 -1.557 1.00 23.98 42 ALA A C 1
ATOM 324 O O . ALA A 1 42 ? 108.487 24.332 -0.563 1.00 22.07 42 ALA A O 1
ATOM 326 N N . VAL A 1 43 ? 109.098 24.408 -2.732 1.00 24.34 43 VAL A N 1
ATOM 327 C CA . VAL A 1 43 ? 109.037 22.968 -2.916 1.00 24.37 43 VAL A CA 1
ATOM 328 C C . VAL A 1 43 ? 110.364 22.514 -3.521 1.00 23.51 43 VAL A C 1
ATOM 329 O O . VAL A 1 43 ? 110.821 23.077 -4.513 1.00 22.57 43 VAL A O 1
ATOM 333 N N . GLY A 1 44 ? 110.986 21.512 -2.904 1.00 23.59 44 GLY A N 1
ATOM 334 C CA . GLY A 1 44 ? 112.248 20.986 -3.406 1.00 21.98 44 GLY A CA 1
ATOM 335 C C . GLY A 1 44 ? 112.007 19.663 -4.121 1.00 22.30 44 GLY A C 1
ATOM 336 O O . GLY A 1 44 ? 111.192 18.853 -3.674 1.00 23.76 44 GLY A O 1
ATOM 337 N N . TRP A 1 45 ? 112.711 19.433 -5.225 1.00 20.39 45 TRP A N 1
ATOM 338 C CA . TRP A 1 45 ? 112.524 18.209 -5.988 1.00 21.55 45 TRP A CA 1
ATOM 339 C C . TRP A 1 45 ? 113.752 17.310 -6.053 1.00 21.68 45 TRP A C 1
ATOM 340 O O . TRP A 1 45 ? 114.889 17.782 -6.083 1.00 20.03 45 TRP A O 1
ATOM 351 N N . GLY A 1 46 ? 113.497 16.006 -6.095 1.00 21.99 46 GLY A N 1
ATOM 352 C CA . GLY A 1 46 ? 114.568 15.032 -6.174 1.00 22.35 46 GLY A CA 1
ATOM 353 C C . GLY A 1 46 ? 114.122 13.792 -6.925 1.00 22.84 46 GLY A C 1
ATOM 354 O O . GLY A 1 46 ? 112.930 13.482 -6.988 1.00 23.72 46 GLY A O 1
ATOM 355 N N . GLU A 1 47 ? 115.084 13.078 -7.497 1.00 23.32 47 GLU A N 1
ATOM 356 C CA . GLU A 1 47 ? 114.786 11.861 -8.242 1.00 23.77 47 GLU A CA 1
ATOM 357 C C . GLU A 1 47 ? 115.788 10.744 -7.934 1.00 23.61 47 GLU A C 1
ATOM 358 O O . GLU A 1 47 ? 116.964 11.002 -7.668 1.00 23.77 47 GLU A O 1
ATOM 364 N N . ALA A 1 48 ? 115.316 9.504 -7.990 1.00 22.31 48 ALA A N 1
ATOM 365 C CA . ALA A 1 48 ? 116.178 8.353 -7.764 1.00 22.58 48 ALA A CA 1
ATOM 366 C C . ALA A 1 48 ? 115.654 7.115 -8.488 1.00 21.68 48 ALA A C 1
ATOM 367 O O . ALA A 1 48 ? 114.582 6.614 -8.168 1.00 21.47 48 ALA A O 1
ATOM 369 N N . PRO A 1 49 ? 116.390 6.631 -9.502 1.00 20.60 49 PRO A N 1
ATOM 370 C CA . PRO A 1 49 ? 115.960 5.433 -10.235 1.00 20.45 49 PRO A CA 1
ATOM 371 C C . PRO A 1 49 ? 116.617 4.222 -9.567 1.00 22.93 49 PRO A C 1
ATOM 372 O O . PRO A 1 49 ? 117.589 4.366 -8.828 1.00 22.66 49 PRO A O 1
ATOM 376 N N . PRO A 1 50 ? 116.090 3.015 -9.809 1.00 25.24 50 PRO A N 1
ATOM 377 C CA . PRO A 1 50 ? 116.722 1.853 -9.183 1.00 24.36 50 PRO A CA 1
ATOM 378 C C . PRO A 1 50 ? 117.935 1.434 -10.025 1.00 24.50 50 PRO A C 1
ATOM 379 O O . PRO A 1 50 ? 117.949 1.631 -11.238 1.00 23.33 50 PRO A O 1
ATOM 383 N N . THR A 1 51 ? 118.962 0.900 -9.374 1.00 23.85 51 THR A N 1
ATOM 384 C CA . THR A 1 51 ? 120.155 0.415 -10.072 1.00 24.35 51 THR A CA 1
ATOM 385 C C . THR A 1 51 ? 120.647 -0.818 -9.320 1.00 23.77 51 THR A C 1
ATOM 386 O O . THR A 1 51 ? 121.689 -0.798 -8.664 1.00 23.75 51 THR A O 1
ATOM 390 N N . LEU A 1 52 ? 119.861 -1.885 -9.416 1.00 24.80 52 LEU A N 1
ATOM 391 C CA . LEU A 1 52 ? 120.147 -3.150 -8.744 1.00 27.76 52 LEU A CA 1
ATOM 392 C C . LEU A 1 52 ? 121.558 -3.670 -8.981 1.00 28.58 52 LEU A C 1
ATOM 393 O O . LEU A 1 52 ? 122.154 -4.269 -8.090 1.00 29.47 52 LEU A O 1
ATOM 398 N N . VAL A 1 53 ? 122.091 -3.439 -10.175 1.00 28.06 53 VAL A N 1
ATOM 399 C CA . VAL A 1 53 ? 123.432 -3.901 -10.495 1.00 30.02 53 VAL A CA 1
ATOM 400 C C . VAL A 1 53 ? 124.530 -2.909 -10.123 1.00 30.34 53 VAL A C 1
ATOM 401 O O . VAL A 1 53 ? 125.634 -3.316 -9.778 1.00 32.97 53 VAL A O 1
ATOM 405 N N . ILE A 1 54 ? 124.242 -1.613 -10.177 1.00 30.21 54 ILE A N 1
ATOM 406 C CA . ILE A 1 54 ? 125.270 -0.625 -9.845 1.00 29.87 54 ILE A CA 1
ATOM 407 C C . ILE A 1 54 ? 125.331 -0.229 -8.371 1.00 28.59 54 ILE A C 1
ATOM 408 O O . ILE A 1 54 ? 126.411 -0.219 -7.788 1.00 29.05 54 ILE A O 1
ATOM 413 N N . THR A 1 55 ? 124.186 0.095 -7.771 1.00 26.35 55 THR A N 1
ATOM 414 C CA . THR A 1 55 ? 124.151 0.498 -6.365 1.00 26.07 55 THR A CA 1
ATOM 415 C C . THR A 1 55 ? 123.485 -0.528 -5.463 1.00 26.25 55 THR A C 1
ATOM 416 O O . THR A 1 55 ? 123.787 -0.607 -4.272 1.00 26.87 55 THR A O 1
ATOM 420 N N . GLY A 1 56 ? 122.564 -1.296 -6.034 1.00 26.11 56 GLY A N 1
ATOM 421 C CA . GLY A 1 56 ? 121.828 -2.281 -5.263 1.00 24.92 56 GLY A CA 1
ATOM 422 C C . GLY A 1 56 ? 120.514 -1.689 -4.780 1.00 24.09 56 GLY A C 1
ATOM 423 O O . GLY A 1 56 ? 119.731 -2.353 -4.098 1.00 24.67 56 GLY A O 1
ATOM 424 N N . ASP A 1 57 ? 120.263 -0.433 -5.138 1.00 23.02 57 ASP A N 1
ATOM 425 C CA . ASP A 1 57 ? 119.034 0.240 -4.727 1.00 23.43 57 ASP A CA 1
ATOM 426 C C . ASP A 1 57 ? 117.850 -0.079 -5.642 1.00 23.09 57 ASP A C 1
ATOM 427 O O . ASP A 1 57 ? 117.970 -0.070 -6.871 1.00 21.77 57 ASP A O 1
ATOM 432 N N . SER A 1 58 ? 116.708 -0.369 -5.032 1.00 22.22 58 SER A N 1
ATOM 433 C CA . SER A 1 58 ? 115.497 -0.656 -5.790 1.00 23.84 58 SER A CA 1
ATOM 434 C C . SER A 1 58 ? 114.457 0.407 -5.445 1.00 23.53 58 SER A C 1
ATOM 435 O O . SER A 1 58 ? 114.656 1.224 -4.542 1.00 22.98 58 SER A O 1
ATOM 438 N N . MET A 1 59 ? 113.349 0.391 -6.174 1.00 25.25 59 MET A N 1
ATOM 439 C CA . MET A 1 59 ? 112.260 1.328 -5.931 1.00 26.05 59 MET A CA 1
ATOM 440 C C . MET A 1 59 ? 111.793 1.194 -4.481 1.00 25.59 59 MET A C 1
ATOM 441 O O . MET A 1 59 ? 111.626 2.193 -3.784 1.00 27.56 59 MET A O 1
ATOM 446 N N . ASP A 1 60 ? 111.586 -0.041 -4.031 1.00 24.80 60 ASP A N 1
ATOM 447 C CA . ASP A 1 60 ? 111.126 -0.285 -2.663 1.00 24.65 60 ASP A CA 1
ATOM 448 C C . ASP A 1 60 ? 112.153 0.085 -1.596 1.00 24.85 60 ASP A C 1
ATOM 449 O O . ASP A 1 60 ? 111.794 0.658 -0.562 1.00 25.29 60 ASP A O 1
ATOM 454 N N . SER A 1 61 ? 113.423 -0.243 -1.820 1.00 22.99 61 SER A N 1
ATOM 455 C CA . SER A 1 61 ? 114.431 0.085 -0.817 1.00 24.21 61 SER A CA 1
ATOM 456 C C . SER A 1 61 ? 114.552 1.593 -0.731 1.00 24.43 61 SER A C 1
ATOM 457 O O . SER A 1 61 ? 114.679 2.156 0.360 1.00 25.88 61 SER A O 1
ATOM 460 N N . ILE A 1 62 ? 114.496 2.248 -1.886 1.00 24.36 62 ILE A N 1
ATOM 461 C CA . ILE A 1 62 ? 114.590 3.701 -1.938 1.00 23.62 62 ILE A CA 1
ATOM 462 C C . ILE A 1 62 ? 113.430 4.366 -1.206 1.00 23.70 62 ILE A C 1
ATOM 463 O O . ILE A 1 62 ? 113.639 5.230 -0.359 1.00 24.13 62 ILE A O 1
ATOM 468 N N . GLU A 1 63 ? 112.205 3.969 -1.534 1.00 26.31 63 GLU A N 1
ATOM 469 C CA . GLU A 1 63 ? 111.035 4.561 -0.893 1.00 27.00 63 GLU A CA 1
ATOM 470 C C . GLU A 1 63 ? 110.991 4.281 0.601 1.00 26.74 63 GLU A C 1
ATOM 471 O O . GLU A 1 63 ? 110.681 5.166 1.398 1.00 24.15 63 GLU A O 1
ATOM 477 N N . SER A 1 64 ? 111.309 3.050 0.986 1.00 26.86 64 SER A N 1
ATOM 478 C CA . SER A 1 64 ? 111.302 2.688 2.398 1.00 27.15 64 SER A CA 1
ATOM 479 C C . SER A 1 64 ? 112.333 3.506 3.174 1.00 25.98 64 SER A C 1
ATOM 480 O O . SER A 1 64 ? 112.065 3.969 4.285 1.00 26.09 64 SER A O 1
ATOM 483 N N . ALA A 1 65 ? 113.512 3.686 2.590 1.00 24.64 65 ALA A N 1
ATOM 484 C CA . ALA A 1 65 ? 114.562 4.449 3.259 1.00 26.24 65 ALA A CA 1
ATOM 485 C C . ALA A 1 65 ? 114.146 5.900 3.492 1.00 25.44 65 ALA A C 1
ATOM 486 O O . ALA A 1 65 ? 114.458 6.483 4.525 1.00 26.57 65 ALA A O 1
ATOM 488 N N . ILE A 1 66 ? 113.439 6.482 2.532 1.00 26.25 66 ILE A N 1
ATOM 489 C CA . ILE A 1 66 ? 113.003 7.867 2.669 1.00 26.01 66 ILE A CA 1
ATOM 490 C C . ILE A 1 66 ? 111.922 8.049 3.730 1.00 26.66 66 ILE A C 1
ATOM 491 O O . ILE A 1 66 ? 111.982 8.991 4.517 1.00 27.13 66 ILE A O 1
ATOM 496 N N . HIS A 1 67 ? 110.948 7.144 3.766 1.00 27.86 67 HIS A N 1
ATOM 497 C CA . HIS A 1 67 ? 109.852 7.237 4.731 1.00 31.07 67 HIS A CA 1
ATOM 498 C C . HIS A 1 67 ? 110.174 6.791 6.153 1.00 30.78 67 HIS A C 1
ATOM 499 O O . HIS A 1 67 ? 109.691 7.392 7.115 1.00 31.32 67 HIS A O 1
ATOM 506 N N . HIS A 1 68 ? 110.974 5.740 6.297 1.00 28.60 68 HIS A N 1
ATOM 507 C CA . HIS A 1 68 ? 111.289 5.238 7.629 1.00 29.34 68 HIS A CA 1
ATOM 508 C C . HIS A 1 68 ? 112.533 5.819 8.294 1.00 26.88 68 HIS A C 1
ATOM 509 O O . HIS A 1 68 ? 112.642 5.793 9.517 1.00 27.73 68 HIS A O 1
ATOM 516 N N . VAL A 1 69 ? 113.466 6.353 7.514 1.00 24.52 69 VAL A N 1
ATOM 517 C CA . VAL A 1 69 ? 114.676 6.902 8.117 1.00 23.95 69 VAL A CA 1
ATOM 518 C C . VAL A 1 69 ? 114.934 8.385 7.847 1.00 24.43 69 VAL A C 1
ATOM 519 O O . VAL A 1 69 ? 115.034 9.180 8.779 1.00 23.86 69 VAL A O 1
ATOM 523 N N . LEU A 1 70 ? 115.047 8.760 6.577 1.00 24.00 70 LEU A N 1
ATOM 524 C CA . LEU A 1 70 ? 115.330 10.147 6.226 1.00 23.62 70 LEU A CA 1
ATOM 525 C C . LEU A 1 70 ? 114.230 11.139 6.610 1.00 25.30 70 LEU A C 1
ATOM 526 O O . LEU A 1 70 ? 114.504 12.163 7.245 1.00 23.47 70 LEU A O 1
ATOM 531 N N . LYS A 1 71 ? 112.989 10.832 6.240 1.00 25.18 71 LYS A N 1
ATOM 532 C CA . LYS A 1 71 ? 111.862 11.712 6.537 1.00 27.50 71 LYS A CA 1
ATOM 533 C C . LYS A 1 71 ? 111.694 12.069 8.017 1.00 29.00 71 LYS A C 1
ATOM 534 O O . LYS A 1 71 ? 111.681 13.245 8.378 1.00 29.31 71 LYS A O 1
ATOM 540 N N . PRO A 1 72 ? 111.564 11.063 8.898 1.00 29.55 72 PRO A N 1
ATOM 541 C CA . PRO A 1 72 ? 111.399 11.388 10.319 1.00 30.19 72 PRO A CA 1
ATOM 542 C C . PRO A 1 72 ? 112.528 12.216 10.926 1.00 30.85 72 PRO A C 1
ATOM 543 O O . PRO A 1 72 ? 112.330 12.914 11.920 1.00 32.00 72 PRO A O 1
ATOM 547 N N . ALA A 1 73 ? 113.711 12.151 10.327 1.00 29.48 73 ALA A N 1
ATOM 548 C CA . ALA A 1 73 ? 114.840 12.909 10.841 1.00 27.26 73 ALA A CA 1
ATOM 549 C C . ALA A 1 73 ? 114.913 14.316 10.259 1.00 26.40 73 ALA A C 1
ATOM 550 O O . ALA A 1 73 ? 115.562 15.192 10.834 1.00 26.59 73 ALA A O 1
ATOM 552 N N . LEU A 1 74 ? 114.245 14.540 9.131 1.00 23.95 74 LEU A N 1
ATOM 553 C CA . LEU A 1 74 ? 114.289 15.849 8.488 1.00 24.50 74 LEU A CA 1
ATOM 554 C C . LEU A 1 74 ? 113.133 16.801 8.770 1.00 24.83 74 LEU A C 1
ATOM 555 O O . LEU A 1 74 ? 113.317 18.016 8.733 1.00 25.44 74 LEU A O 1
ATOM 560 N N . LEU A 1 75 ? 111.947 16.262 9.033 1.00 25.92 75 LEU A N 1
ATOM 561 C CA . LEU A 1 75 ? 110.781 17.093 9.306 1.00 27.09 75 LEU A CA 1
ATOM 562 C C . LEU A 1 75 ? 111.033 17.993 10.503 1.00 28.25 75 LEU A C 1
ATOM 563 O O . LEU A 1 75 ? 111.424 17.519 11.572 1.00 28.28 75 LEU A O 1
ATOM 568 N N . GLY A 1 76 ? 110.806 19.292 10.318 1.00 28.66 76 GLY A N 1
ATOM 569 C CA . GLY A 1 76 ? 111.017 20.248 11.392 1.00 28.95 76 GLY A CA 1
ATOM 570 C C . GLY A 1 76 ? 112.396 20.894 11.398 1.00 31.16 76 GLY A C 1
ATOM 571 O O . GLY A 1 76 ? 112.612 21.901 12.077 1.00 30.13 76 GLY A O 1
ATOM 572 N N . LYS A 1 77 ? 113.337 20.325 10.647 1.00 30.48 77 LYS A N 1
ATOM 573 C CA . LYS A 1 77 ? 114.691 20.875 10.599 1.00 31.52 77 LYS A CA 1
ATOM 574 C C . LYS A 1 77 ? 114.784 22.161 9.771 1.00 31.80 77 LYS A C 1
ATOM 575 O O . LYS A 1 77 ? 114.081 22.331 8.769 1.00 31.69 77 LYS A O 1
ATOM 581 N N . SER A 1 78 ? 115.669 23.055 10.201 1.00 30.52 78 SER A N 1
ATOM 582 C CA . SER A 1 78 ? 115.894 24.332 9.531 1.00 31.35 78 SER A CA 1
ATOM 583 C C . SER A 1 78 ? 117.131 24.245 8.629 1.00 30.42 78 SER A C 1
ATOM 584 O O . SER A 1 78 ? 118.158 23.701 9.032 1.00 31.39 78 SER A O 1
ATOM 587 N N . LEU A 1 79 ? 117.032 24.774 7.412 1.00 29.24 79 LEU A N 1
ATOM 588 C CA . LEU A 1 79 ? 118.157 24.735 6.478 1.00 29.98 79 LEU A CA 1
ATOM 589 C C . LEU A 1 79 ? 119.292 25.669 6.888 1.00 29.04 79 LEU A C 1
ATOM 590 O O . LEU A 1 79 ? 120.354 25.680 6.263 1.00 27.85 79 LEU A O 1
ATOM 595 N N . ALA A 1 80 ? 119.060 26.459 7.933 1.00 27.16 80 ALA A N 1
ATOM 596 C CA . ALA A 1 80 ? 120.090 27.354 8.433 1.00 26.32 80 ALA A CA 1
ATOM 597 C C . ALA A 1 80 ? 121.110 26.460 9.145 1.00 26.26 80 ALA A C 1
ATOM 598 O O . ALA A 1 80 ? 122.191 26.910 9.532 1.00 25.57 80 ALA A O 1
ATOM 600 N N . GLY A 1 81 ? 120.737 25.191 9.313 1.00 25.59 81 GLY A N 1
ATOM 601 C CA . GLY A 1 81 ? 121.603 24.203 9.946 1.00 26.84 81 GLY A CA 1
ATOM 602 C C . GLY A 1 81 ? 121.798 23.042 8.977 1.00 25.00 81 GLY A C 1
ATOM 603 O O . GLY A 1 81 ? 121.450 21.896 9.265 1.00 24.19 81 GLY A O 1
ATOM 604 N N . TYR A 1 82 ? 122.365 23.359 7.820 1.00 23.99 82 TYR A N 1
ATOM 605 C CA . TYR A 1 82 ? 122.590 22.399 6.742 1.00 24.64 82 TYR A CA 1
ATOM 606 C C . TYR A 1 82 ? 123.570 21.266 7.068 1.00 22.98 82 TYR A C 1
ATOM 607 O O . TYR A 1 82 ? 123.328 20.102 6.738 1.00 22.10 82 TYR A O 1
ATOM 616 N N . GLU A 1 83 ? 124.677 21.620 7.706 1.00 22.81 83 GLU A N 1
ATOM 617 C CA . GLU A 1 83 ? 125.711 20.662 8.078 1.00 21.99 83 GLU A CA 1
ATOM 618 C C . GLU A 1 83 ? 125.115 19.478 8.840 1.00 21.49 83 GLU A C 1
ATOM 619 O O . GLU A 1 83 ? 125.353 18.328 8.479 1.00 21.30 83 GLU A O 1
ATOM 625 N N . ALA A 1 84 ? 124.328 19.755 9.880 1.00 19.39 84 ALA A N 1
ATOM 626 C CA . ALA A 1 84 ? 123.727 18.683 10.673 1.00 19.84 84 ALA A CA 1
ATOM 627 C C . ALA A 1 84 ? 122.784 17.826 9.832 1.00 20.22 84 ALA A C 1
ATOM 628 O O . ALA A 1 84 ? 122.731 16.608 9.991 1.00 21.31 84 ALA A O 1
ATOM 630 N N . ILE A 1 85 ? 122.035 18.467 8.940 1.00 20.84 85 ILE A N 1
ATOM 631 C CA . ILE A 1 85 ? 121.110 17.755 8.069 1.00 20.61 85 ILE A CA 1
ATOM 632 C C . ILE A 1 85 ? 121.877 16.817 7.122 1.00 21.53 85 ILE A C 1
ATOM 633 O O . ILE A 1 85 ? 121.530 15.642 6.986 1.00 21.50 85 ILE A O 1
ATOM 638 N N . LEU A 1 86 ? 122.920 17.329 6.472 1.00 21.89 86 LEU A N 1
ATOM 639 C CA . LEU A 1 86 ? 123.711 16.501 5.554 1.00 22.46 86 LEU A CA 1
ATOM 640 C C . LEU A 1 86 ? 124.315 15.307 6.299 1.00 22.08 86 LEU A C 1
ATOM 641 O O . LEU A 1 86 ? 124.289 14.173 5.804 1.00 21.29 86 LEU A O 1
ATOM 646 N N . HIS A 1 87 ? 124.846 15.561 7.494 1.00 22.31 87 HIS A N 1
ATOM 647 C CA . HIS A 1 87 ? 125.435 14.490 8.285 1.00 23.84 87 HIS A CA 1
ATOM 648 C C . HIS A 1 87 ? 124.424 13.397 8.581 1.00 23.31 87 HIS A C 1
ATOM 649 O O . HIS A 1 87 ? 124.754 12.211 8.500 1.00 21.47 87 HIS A O 1
ATOM 656 N N . ASP A 1 88 ? 123.198 13.791 8.924 1.00 23.10 88 ASP A N 1
ATOM 657 C CA . ASP A 1 88 ? 122.150 12.815 9.214 1.00 24.80 88 ASP A CA 1
ATOM 658 C C . ASP A 1 88 ? 121.757 12.000 7.990 1.00 24.97 88 ASP A C 1
ATOM 659 O O . ASP A 1 88 ? 121.573 10.794 8.081 1.00 27.59 88 ASP A O 1
ATOM 664 N N . ILE A 1 89 ? 121.628 12.654 6.842 1.00 23.94 89 ILE A N 1
ATOM 665 C CA . ILE A 1 89 ? 121.254 11.951 5.620 1.00 23.49 89 ILE A CA 1
ATOM 666 C C . ILE A 1 89 ? 122.268 10.870 5.249 1.00 23.65 89 ILE A C 1
ATOM 667 O O . ILE A 1 89 ? 121.899 9.770 4.856 1.00 23.30 89 ILE A O 1
ATOM 672 N N . GLN A 1 90 ? 123.546 11.196 5.385 1.00 24.31 90 GLN A N 1
ATOM 673 C CA . GLN A 1 90 ? 124.617 10.277 5.028 1.00 25.88 90 GLN A CA 1
ATOM 674 C C . GLN A 1 90 ? 124.980 9.230 6.079 1.00 27.13 90 GLN A C 1
ATOM 675 O O . GLN A 1 90 ? 125.526 8.187 5.740 1.00 27.86 90 GLN A O 1
ATOM 681 N N . HIS A 1 91 ? 124.663 9.488 7.344 1.00 28.42 91 HIS A N 1
ATOM 682 C CA . HIS A 1 91 ? 125.045 8.558 8.398 1.00 29.36 91 HIS A CA 1
ATOM 683 C C . HIS A 1 91 ? 123.952 7.844 9.190 1.00 29.62 91 HIS A C 1
ATOM 684 O O . HIS A 1 91 ? 124.254 6.955 9.985 1.00 29.11 91 HIS A O 1
ATOM 691 N N . LEU A 1 92 ? 122.694 8.218 8.991 1.00 28.99 92 LEU A N 1
ATOM 692 C CA . LEU A 1 92 ? 121.619 7.544 9.708 1.00 29.82 92 LEU A CA 1
ATOM 693 C C . LEU A 1 92 ? 121.464 6.101 9.242 1.00 29.28 92 LEU A C 1
ATOM 694 O O . LEU A 1 92 ? 120.854 5.284 9.929 1.00 32.04 92 LEU A O 1
ATOM 699 N N . LEU A 1 93 ? 122.001 5.791 8.066 1.00 27.48 93 LEU A N 1
ATOM 700 C CA . LEU A 1 93 ? 121.935 4.433 7.537 1.00 25.64 93 LEU A CA 1
ATOM 701 C C . LEU A 1 93 ? 123.069 4.255 6.542 1.00 26.13 93 LEU A C 1
ATOM 702 O O . LEU A 1 93 ? 123.535 5.231 5.954 1.00 23.96 93 LEU A O 1
ATOM 707 N N . THR A 1 94 ? 123.512 3.013 6.363 1.00 25.31 94 THR A N 1
ATOM 708 C CA . THR A 1 94 ? 124.593 2.703 5.434 1.00 27.22 94 THR A CA 1
ATOM 709 C C . THR A 1 94 ? 124.028 2.447 4.039 1.00 24.49 94 THR A C 1
ATOM 710 O O . THR A 1 94 ? 122.855 2.107 3.895 1.00 25.07 94 THR A O 1
ATOM 714 N N . GLY A 1 95 ? 124.864 2.610 3.017 1.00 24.08 95 GLY A N 1
ATOM 715 C CA . GLY A 1 95 ? 124.413 2.393 1.650 1.00 21.66 95 GLY A CA 1
ATOM 716 C C . GLY A 1 95 ? 123.202 3.252 1.328 1.00 22.42 95 GLY A C 1
ATOM 717 O O . GLY A 1 95 ? 123.100 4.385 1.797 1.00 22.43 95 GLY A O 1
ATOM 718 N N . ASN A 1 96 ? 122.279 2.720 0.534 1.00 23.23 96 ASN A N 1
ATOM 719 C CA . ASN A 1 96 ? 121.080 3.468 0.172 1.00 22.78 96 ASN A CA 1
ATOM 720 C C . ASN A 1 96 ? 121.474 4.818 -0.420 1.00 20.67 96 ASN A C 1
ATOM 721 O O . ASN A 1 96 ? 120.819 5.822 -0.159 1.00 20.92 96 ASN A O 1
ATOM 726 N N . MET A 1 97 ? 122.544 4.840 -1.209 1.00 21.10 97 MET A N 1
ATOM 727 C CA . MET A 1 97 ? 123.031 6.087 -1.803 1.00 21.19 97 MET A CA 1
ATOM 728 C C . MET A 1 97 ? 122.018 6.817 -2.696 1.00 21.19 97 MET A C 1
ATOM 729 O O . MET A 1 97 ? 121.982 8.047 -2.715 1.00 20.24 97 MET A O 1
ATOM 734 N N . SER A 1 98 ? 121.205 6.069 -3.440 1.00 21.12 98 SER A N 1
ATOM 735 C CA . SER A 1 98 ? 120.215 6.684 -4.325 1.00 20.10 98 SER A CA 1
ATOM 736 C C . SER A 1 98 ? 119.145 7.429 -3.522 1.00 20.35 98 SER A C 1
ATOM 737 O O . SER A 1 98 ? 118.743 8.535 -3.891 1.00 20.24 98 SER A O 1
ATOM 740 N N . ALA A 1 99 ? 118.684 6.830 -2.427 1.00 17.52 99 ALA A N 1
ATOM 741 C CA . ALA A 1 99 ? 117.677 7.482 -1.595 1.00 20.00 99 ALA A CA 1
ATOM 742 C C . ALA A 1 99 ? 118.280 8.758 -1.003 1.00 20.63 99 ALA A C 1
ATOM 743 O O . ALA A 1 99 ? 117.639 9.813 -0.972 1.00 20.34 99 ALA A O 1
ATOM 745 N N . LYS A 1 100 ? 119.521 8.658 -0.541 1.00 18.40 100 LYS A N 1
ATOM 746 C CA . LYS A 1 100 ? 120.204 9.811 0.025 1.00 17.71 100 LYS A CA 1
ATOM 747 C C . LYS A 1 100 ? 120.347 10.886 -1.042 1.00 17.88 100 LYS A C 1
ATOM 748 O O . LYS A 1 100 ? 120.181 12.071 -0.760 1.00 17.79 100 LYS A O 1
ATOM 754 N N . ALA A 1 101 ? 120.646 10.465 -2.268 1.00 15.45 101 ALA A N 1
ATOM 755 C CA . ALA A 1 101 ? 120.810 11.397 -3.383 1.00 16.86 101 ALA A CA 1
ATOM 756 C C . ALA A 1 101 ? 119.516 12.146 -3.713 1.00 15.78 101 ALA A C 1
ATOM 757 O O . ALA A 1 101 ? 119.528 13.363 -3.904 1.00 18.79 101 ALA A O 1
ATOM 759 N N . ALA A 1 102 ? 118.408 11.416 -3.791 1.00 16.07 102 ALA A N 1
ATOM 760 C CA . ALA A 1 102 ? 117.107 12.012 -4.106 1.00 18.64 102 ALA A CA 1
ATOM 761 C C . ALA A 1 102 ? 116.726 13.082 -3.087 1.00 19.42 102 ALA A C 1
ATOM 762 O O . ALA A 1 102 ? 116.240 14.154 -3.452 1.00 19.74 102 ALA A O 1
ATOM 764 N N . VAL A 1 103 ? 116.941 12.782 -1.811 1.00 19.77 103 VAL A N 1
ATOM 765 C CA . VAL A 1 103 ? 116.631 13.726 -0.749 1.00 19.29 103 VAL A CA 1
ATOM 766 C C . VAL A 1 103 ? 117.600 14.899 -0.786 1.00 21.66 103 VAL A C 1
ATOM 767 O O . VAL A 1 103 ? 117.214 16.038 -0.508 1.00 23.92 103 VAL A O 1
ATOM 771 N N . GLU A 1 104 ? 118.860 14.638 -1.126 1.00 20.98 104 GLU A N 1
ATOM 772 C CA . GLU A 1 104 ? 119.827 15.727 -1.201 1.00 21.14 104 GLU A CA 1
ATOM 773 C C . GLU A 1 104 ? 119.438 16.692 -2.326 1.00 20.06 104 GLU A C 1
ATOM 774 O O . GLU A 1 104 ? 119.591 17.905 -2.187 1.00 20.20 104 GLU A O 1
ATOM 780 N N . MET A 1 105 ? 118.922 16.160 -3.433 1.00 19.20 105 MET A N 1
ATOM 781 C CA . MET A 1 105 ? 118.519 17.018 -4.549 1.00 20.86 105 MET A CA 1
ATOM 782 C C . MET A 1 105 ? 117.474 18.047 -4.106 1.00 21.74 105 MET A C 1
ATOM 783 O O . MET A 1 105 ? 117.637 19.249 -4.328 1.00 21.67 105 MET A O 1
ATOM 788 N N . ALA A 1 106 ? 116.404 17.559 -3.480 1.00 21.96 106 ALA A N 1
ATOM 789 C CA . ALA A 1 106 ? 115.314 18.409 -3.008 1.00 21.63 106 ALA A CA 1
ATOM 790 C C . ALA A 1 106 ? 115.782 19.342 -1.896 1.00 23.38 106 ALA A C 1
ATOM 791 O O . ALA A 1 106 ? 115.234 20.434 -1.716 1.00 23.98 106 ALA A O 1
ATOM 793 N N . LEU A 1 107 ? 116.800 18.907 -1.158 1.00 22.79 107 LEU A N 1
ATOM 794 C CA . LEU A 1 107 ? 117.348 19.693 -0.064 1.00 22.79 107 LEU A CA 1
ATOM 795 C C . LEU A 1 107 ? 118.161 20.862 -0.611 1.00 21.10 107 LEU A C 1
ATOM 796 O O . LEU A 1 107 ? 118.012 21.995 -0.157 1.00 19.40 107 LEU A O 1
ATOM 801 N N . TYR A 1 108 ? 119.036 20.581 -1.571 1.00 19.62 108 TYR A N 1
ATOM 802 C CA . TYR A 1 108 ? 119.837 21.634 -2.183 1.00 20.58 108 TYR A CA 1
ATOM 803 C C . TYR A 1 108 ? 118.925 22.533 -3.006 1.00 21.81 108 TYR A C 1
ATOM 804 O O . TYR A 1 108 ? 119.212 23.711 -3.195 1.00 23.16 108 TYR A O 1
ATOM 813 N N . ASP A 1 109 ? 117.829 21.968 -3.503 1.00 21.64 109 ASP A N 1
ATOM 814 C CA . ASP A 1 109 ? 116.873 22.744 -4.283 1.00 23.65 109 ASP A CA 1
ATOM 815 C C . ASP A 1 109 ? 116.344 23.847 -3.365 1.00 22.92 109 ASP A C 1
ATOM 816 O O . ASP A 1 109 ? 116.363 25.030 -3.711 1.00 22.84 109 ASP A O 1
ATOM 821 N N . GLY A 1 110 ? 115.897 23.442 -2.180 1.00 23.69 110 GLY A N 1
ATOM 822 C CA . GLY A 1 110 ? 115.366 24.387 -1.212 1.00 26.04 110 GLY A CA 1
ATOM 823 C C . GLY A 1 110 ? 116.403 25.354 -0.675 1.00 26.10 110 GLY A C 1
ATOM 824 O O . GLY A 1 110 ? 116.119 26.531 -0.466 1.00 27.62 110 GLY A O 1
ATOM 825 N N . TRP A 1 111 ? 117.614 24.858 -0.457 1.00 26.22 111 TRP A N 1
ATOM 826 C CA . TRP A 1 111 ? 118.700 25.678 0.063 1.00 26.96 111 TRP A CA 1
ATOM 827 C C . TRP A 1 111 ? 119.005 26.829 -0.898 1.00 25.76 111 TRP A C 1
ATOM 828 O O . TRP A 1 111 ? 119.209 27.968 -0.474 1.00 26.23 111 TRP A O 1
ATOM 839 N N . ALA A 1 112 ? 119.029 26.529 -2.194 1.00 24.44 112 ALA A N 1
ATOM 840 C CA . ALA A 1 112 ? 119.295 27.546 -3.203 1.00 24.65 112 ALA A CA 1
ATOM 841 C C . ALA A 1 112 ? 118.130 28.536 -3.246 1.00 24.76 112 ALA A C 1
ATOM 842 O O . ALA A 1 112 ? 118.332 29.738 -3.402 1.00 27.30 112 ALA A O 1
ATOM 844 N N . GLN A 1 113 ? 116.911 28.028 -3.107 1.00 25.62 113 GLN A N 1
ATOM 845 C CA . GLN A 1 113 ? 115.726 28.887 -3.108 1.00 25.77 113 GLN A CA 1
ATOM 846 C C . GLN A 1 113 ? 115.721 29.780 -1.873 1.00 26.05 113 GLN A C 1
ATOM 847 O O . GLN A 1 113 ? 115.267 30.920 -1.930 1.00 26.12 113 GLN A O 1
ATOM 853 N N . MET A 1 114 ? 116.241 29.263 -0.761 1.00 26.68 114 MET A N 1
ATOM 854 C CA . MET A 1 114 ? 116.298 30.034 0.478 1.00 28.93 114 MET A CA 1
ATOM 855 C C . MET A 1 114 ? 117.302 31.180 0.375 1.00 30.55 114 MET A C 1
ATOM 856 O O . MET A 1 114 ? 117.151 32.211 1.041 1.00 29.75 114 MET A O 1
ATOM 861 N N . CYS A 1 115 ? 118.330 30.991 -0.450 1.00 30.48 115 CYS A N 1
ATOM 862 C CA . CYS A 1 115 ? 119.354 32.014 -0.641 1.00 31.02 115 CYS A CA 1
ATOM 863 C C . CYS A 1 115 ? 119.044 32.790 -1.916 1.00 30.50 115 CYS A C 1
ATOM 864 O O . CYS A 1 115 ? 119.765 33.714 -2.285 1.00 31.23 115 CYS A O 1
ATOM 867 N N . GLY A 1 116 ? 117.971 32.390 -2.590 1.00 29.40 116 GLY A N 1
ATOM 868 C CA . GLY A 1 116 ? 117.543 33.061 -3.803 1.00 29.69 116 GLY A CA 1
ATOM 869 C C . GLY A 1 116 ? 118.466 33.066 -5.007 1.00 30.19 116 GLY A C 1
ATOM 870 O O . GLY A 1 116 ? 118.695 34.118 -5.596 1.00 33.57 116 GLY A O 1
ATOM 871 N N . LEU A 1 117 ? 118.984 31.904 -5.393 1.00 30.87 117 LEU A N 1
ATOM 872 C CA . LEU A 1 117 ? 119.875 31.813 -6.554 1.00 30.50 117 LEU A CA 1
ATOM 873 C C . LEU A 1 117 ? 119.725 30.481 -7.272 1.00 27.95 117 LEU A C 1
ATOM 874 O O . LEU A 1 117 ? 119.276 29.501 -6.679 1.00 28.18 117 LEU A O 1
ATOM 879 N N . PRO A 1 118 ? 120.078 30.435 -8.569 1.00 26.96 118 PRO A N 1
ATOM 880 C CA . PRO A 1 118 ? 119.977 29.171 -9.311 1.00 24.73 118 PRO A CA 1
ATOM 881 C C . PRO A 1 118 ? 120.989 28.269 -8.599 1.00 23.76 118 PRO A C 1
ATOM 882 O O . PRO A 1 118 ? 122.065 28.741 -8.234 1.00 22.34 118 PRO A O 1
ATOM 886 N N . LEU A 1 119 ? 120.666 26.997 -8.394 1.00 23.49 119 LEU A N 1
ATOM 887 C CA . LEU A 1 119 ? 121.591 26.104 -7.683 1.00 24.20 119 LEU A CA 1
ATOM 888 C C . LEU A 1 119 ? 123.038 26.150 -8.167 1.00 23.79 119 LEU A C 1
ATOM 889 O O . LEU A 1 119 ? 123.963 26.233 -7.356 1.00 25.50 119 LEU A O 1
ATOM 894 N N . TYR A 1 120 ? 123.242 26.100 -9.479 1.00 23.08 120 TYR A N 1
ATOM 895 C CA . TYR A 1 120 ? 124.596 26.111 -10.015 1.00 22.69 120 TYR A CA 1
ATOM 896 C C . TYR A 1 120 ? 125.377 27.369 -9.642 1.00 24.00 120 TYR A C 1
ATOM 897 O O . TYR A 1 120 ? 126.609 27.344 -9.586 1.00 24.41 120 TYR A O 1
ATOM 906 N N . GLN A 1 121 ? 124.669 28.468 -9.389 1.00 23.59 121 GLN A N 1
ATOM 907 C CA . GLN A 1 121 ? 125.333 29.706 -8.996 1.00 23.48 121 GLN A CA 1
ATOM 908 C C . GLN A 1 121 ? 125.633 29.648 -7.507 1.00 23.73 121 GLN A C 1
ATOM 909 O O . GLN A 1 121 ? 126.644 30.177 -7.034 1.00 23.23 121 GLN A O 1
ATOM 915 N N . MET A 1 122 ? 124.741 29.000 -6.772 1.00 23.08 122 MET A N 1
ATOM 916 C CA . MET A 1 122 ? 124.905 28.855 -5.337 1.00 26.21 122 MET A CA 1
ATOM 917 C C . MET A 1 122 ? 126.155 28.001 -5.067 1.00 26.03 122 MET A C 1
ATOM 918 O O . MET A 1 122 ? 126.855 28.208 -4.078 1.00 25.13 122 MET A O 1
ATOM 923 N N . LEU A 1 123 ? 126.432 27.057 -5.965 1.00 23.19 123 LEU A N 1
ATOM 924 C CA . LEU A 1 123 ? 127.586 26.166 -5.821 1.00 23.73 123 LEU A CA 1
ATOM 925 C C . LEU A 1 123 ? 128.874 26.657 -6.491 1.00 22.97 123 LEU A C 1
ATOM 926 O O . LEU A 1 123 ? 129.890 25.964 -6.447 1.00 24.12 123 LEU A O 1
ATOM 931 N N . GLY A 1 124 ? 128.837 27.830 -7.120 1.00 22.43 124 GLY A N 1
ATOM 932 C CA . GLY A 1 124 ? 130.034 28.349 -7.763 1.00 21.55 124 GLY A CA 1
ATOM 933 C C . GLY A 1 124 ? 129.794 29.060 -9.079 1.00 23.80 124 GLY A C 1
ATOM 934 O O . GLY A 1 124 ? 130.569 29.933 -9.472 1.00 26.00 124 GLY A O 1
ATOM 935 N N . GLY A 1 125 ? 128.724 28.677 -9.764 1.00 23.43 125 GLY A N 1
ATOM 936 C CA . GLY A 1 125 ? 128.366 29.288 -11.034 1.00 25.01 125 GLY A CA 1
ATOM 937 C C . GLY A 1 125 ? 129.445 29.458 -12.090 1.00 25.76 125 GLY A C 1
ATOM 938 O O . GLY A 1 125 ? 129.458 30.474 -12.782 1.00 26.05 125 GLY A O 1
ATOM 939 N N . TYR A 1 126 ? 130.324 28.473 -12.263 1.00 25.03 126 TYR A N 1
ATOM 940 C CA . TYR A 1 126 ? 131.392 28.617 -13.250 1.00 23.84 126 TYR A CA 1
ATOM 941 C C . TYR A 1 126 ? 130.949 28.790 -14.709 1.00 23.68 126 TYR A C 1
ATOM 942 O O . TYR A 1 126 ? 131.527 29.600 -15.431 1.00 25.24 126 TYR A O 1
ATOM 951 N N . ARG A 1 127 ? 129.953 28.028 -15.152 1.00 22.26 127 ARG A N 1
ATOM 952 C CA . ARG A 1 127 ? 129.465 28.132 -16.531 1.00 24.93 127 ARG A CA 1
ATOM 953 C C . ARG A 1 127 ? 127.944 28.007 -16.545 1.00 25.21 127 ARG A C 1
ATOM 954 O O . ARG A 1 127 ? 127.372 27.415 -15.638 1.00 26.15 127 ARG A O 1
ATOM 962 N N . ASP A 1 128 ? 127.286 28.559 -17.561 1.00 26.59 128 ASP A N 1
ATOM 963 C CA . ASP A 1 128 ? 125.829 28.467 -17.629 1.00 28.78 128 ASP A CA 1
ATOM 964 C C . ASP A 1 128 ? 125.342 27.604 -18.785 1.00 27.34 128 ASP A C 1
ATOM 965 O O . ASP A 1 128 ? 124.140 27.438 -18.985 1.00 26.76 128 ASP A O 1
ATOM 970 N N . THR A 1 129 ? 126.288 27.068 -19.547 1.00 26.18 129 THR A N 1
ATOM 971 C CA . THR A 1 129 ? 125.984 26.160 -20.650 1.00 27.27 129 THR A CA 1
ATOM 972 C C . THR A 1 129 ? 127.114 25.136 -20.658 1.00 27.04 129 THR A C 1
ATOM 973 O O . THR A 1 129 ? 128.243 25.444 -20.272 1.00 25.43 129 THR A O 1
ATOM 977 N N . LEU A 1 130 ? 126.804 23.919 -21.083 1.00 26.99 130 LEU A N 1
ATOM 978 C CA . LEU A 1 130 ? 127.797 22.857 -21.151 1.00 27.41 130 LEU A CA 1
ATOM 979 C C . LEU A 1 130 ? 127.436 21.920 -22.296 1.00 27.76 130 LEU A C 1
ATOM 980 O O . LEU A 1 130 ? 126.287 21.878 -22.723 1.00 26.92 130 LEU A O 1
ATOM 985 N N . GLU A 1 131 ? 128.423 21.187 -22.800 1.00 28.66 131 GLU A N 1
ATOM 986 C CA . GLU A 1 131 ? 128.199 20.260 -23.905 1.00 30.03 131 GLU A CA 1
ATOM 987 C C . GLU A 1 131 ? 128.089 18.827 -23.419 1.00 27.81 131 GLU A C 1
ATOM 988 O O . GLU A 1 131 ? 128.977 18.324 -22.737 1.00 27.07 131 GLU A O 1
ATOM 994 N N . THR A 1 132 ? 126.997 18.166 -23.775 1.00 25.84 132 THR A N 1
ATOM 995 C CA . THR A 1 132 ? 126.816 16.786 -23.380 1.00 24.30 132 THR A CA 1
ATOM 996 C C . THR A 1 132 ? 127.168 15.887 -24.552 1.00 26.17 132 THR A C 1
ATOM 997 O O . THR A 1 132 ? 127.100 16.305 -25.710 1.00 25.89 132 THR A O 1
ATOM 1001 N N . ASP A 1 133 ? 127.559 14.657 -24.241 1.00 26.14 133 ASP A N 1
ATOM 1002 C CA . ASP A 1 133 ? 127.883 13.676 -25.259 1.00 26.21 133 ASP A CA 1
ATOM 1003 C C . ASP A 1 133 ? 126.589 12.936 -25.556 1.00 26.29 133 ASP A C 1
ATOM 1004 O O . ASP A 1 133 ? 125.573 13.167 -24.896 1.00 26.76 133 ASP A O 1
ATOM 1009 N N . TYR A 1 134 ? 126.606 12.073 -26.562 1.00 27.30 134 TYR A N 1
ATOM 1010 C CA . TYR A 1 134 ? 125.414 11.309 -26.894 1.00 28.45 134 TYR A CA 1
ATOM 1011 C C . TYR A 1 134 ? 125.821 9.860 -27.094 1.00 29.48 134 TYR A C 1
ATOM 1012 O O . TYR A 1 134 ? 126.861 9.573 -27.687 1.00 29.48 134 TYR A O 1
ATOM 1021 N N . THR A 1 135 ? 124.995 8.949 -26.603 1.00 31.08 135 THR A N 1
ATOM 1022 C CA . THR A 1 135 ? 125.292 7.529 -26.699 1.00 35.53 135 THR A CA 1
ATOM 1023 C C . THR A 1 135 ? 124.927 6.859 -28.022 1.00 36.64 135 THR A C 1
ATOM 1024 O O . THR A 1 135 ? 123.785 6.927 -28.471 1.00 38.14 135 THR A O 1
ATOM 1028 N N . VAL A 1 136 ? 125.906 6.216 -28.647 1.00 37.27 136 VAL A N 1
ATOM 1029 C CA . VAL A 1 136 ? 125.644 5.493 -29.882 1.00 38.53 136 VAL A CA 1
ATOM 1030 C C . VAL A 1 136 ? 125.311 4.083 -29.412 1.00 38.70 136 VAL A C 1
ATOM 1031 O O . VAL A 1 136 ? 126.168 3.405 -28.852 1.00 38.85 136 VAL A O 1
ATOM 1035 N N . SER A 1 137 ? 124.067 3.653 -29.612 1.00 39.40 137 SER A N 1
ATOM 1036 C CA . SER A 1 137 ? 123.647 2.321 -29.178 1.00 42.05 137 SER A CA 1
ATOM 1037 C C . SER A 1 137 ? 124.403 1.206 -29.893 1.00 42.88 137 SER A C 1
ATOM 1038 O O . SER A 1 137 ? 124.701 1.309 -31.085 1.00 42.82 137 SER A O 1
ATOM 1041 N N . VAL A 1 138 ? 124.702 0.140 -29.155 1.00 42.78 138 VAL A N 1
ATOM 1042 C CA . VAL A 1 138 ? 125.416 -1.007 -29.705 1.00 44.54 138 VAL A CA 1
ATOM 1043 C C . VAL A 1 138 ? 124.570 -1.751 -30.742 1.00 44.82 138 VAL A C 1
ATOM 1044 O O . VAL A 1 138 ? 123.396 -2.044 -30.514 1.00 44.52 138 VAL A O 1
ATOM 1048 N N . ASN A 1 139 ? 125.190 -2.043 -31.879 1.00 45.00 139 ASN A N 1
ATOM 1049 C CA . ASN A 1 139 ? 124.564 -2.753 -32.990 1.00 46.17 139 ASN A CA 1
ATOM 1050 C C . ASN A 1 139 ? 125.691 -3.115 -33.950 1.00 47.31 139 ASN A C 1
ATOM 1051 O O . ASN A 1 139 ? 126.868 -3.042 -33.591 1.00 47.28 139 ASN A O 1
ATOM 1056 N N . SER A 1 140 ? 125.335 -3.501 -35.170 1.00 48.14 140 SER A N 1
ATOM 1057 C CA . SER A 1 140 ? 126.340 -3.841 -36.168 1.00 48.44 140 SER A CA 1
ATOM 1058 C C . SER A 1 140 ? 127.161 -2.578 -36.419 1.00 48.58 140 SER A C 1
ATOM 1059 O O . SER A 1 140 ? 126.643 -1.468 -36.304 1.00 49.01 140 SER A O 1
ATOM 1062 N N . PRO A 1 141 ? 128.455 -2.725 -36.744 1.00 48.19 141 PRO A N 1
ATOM 1063 C CA . PRO A 1 141 ? 129.269 -1.534 -36.993 1.00 48.97 141 PRO A CA 1
ATOM 1064 C C . PRO A 1 141 ? 128.656 -0.608 -38.042 1.00 50.15 141 PRO A C 1
ATOM 1065 O O . PRO A 1 141 ? 128.860 0.604 -38.009 1.00 49.92 141 PRO A O 1
ATOM 1069 N N . GLU A 1 142 ? 127.891 -1.192 -38.959 1.00 51.55 142 GLU A N 1
ATOM 1070 C CA . GLU A 1 142 ? 127.227 -0.441 -40.021 1.00 52.29 142 GLU A CA 1
ATOM 1071 C C . GLU A 1 142 ? 126.174 0.528 -39.476 1.00 52.28 142 GLU A C 1
ATOM 1072 O O . GLU A 1 142 ? 126.185 1.716 -39.801 1.00 51.98 142 GLU A O 1
ATOM 1078 N N . GLU A 1 143 ? 125.267 0.012 -38.651 1.00 51.47 143 GLU A N 1
ATOM 1079 C CA . GLU A 1 143 ? 124.205 0.825 -38.069 1.00 50.85 143 GLU A CA 1
ATOM 1080 C C . GLU A 1 143 ? 124.765 1.877 -37.110 1.00 49.46 143 GLU A C 1
ATOM 1081 O O . GLU A 1 143 ? 124.260 2.999 -37.039 1.00 47.05 143 GLU A O 1
ATOM 1087 N N . MET A 1 144 ? 125.811 1.514 -36.375 1.00 48.49 144 MET A N 1
ATOM 1088 C CA . MET A 1 144 ? 126.428 2.446 -35.439 1.00 49.09 144 MET A CA 1
ATOM 1089 C C . MET A 1 144 ? 127.039 3.618 -36.197 1.00 48.79 144 MET A C 1
ATOM 1090 O O . MET A 1 144 ? 126.942 4.765 -35.762 1.00 48.98 144 MET A O 1
ATOM 1095 N N . ALA A 1 145 ? 127.661 3.328 -37.336 1.00 48.44 145 ALA A N 1
ATOM 1096 C CA . ALA A 1 145 ? 128.276 4.370 -38.150 1.00 48.43 145 ALA A CA 1
ATOM 1097 C C . ALA A 1 145 ? 127.196 5.303 -38.680 1.00 48.44 145 ALA A C 1
ATOM 1098 O O . ALA A 1 145 ? 127.418 6.502 -38.841 1.00 49.17 145 ALA A O 1
ATOM 1100 N N . ALA A 1 146 ? 126.022 4.747 -38.950 1.00 48.79 146 ALA A N 1
ATOM 1101 C CA . ALA A 1 146 ? 124.911 5.539 -39.455 1.00 48.54 146 ALA A CA 1
ATOM 1102 C C . ALA A 1 146 ? 124.407 6.472 -38.355 1.00 48.62 146 ALA A C 1
ATOM 1103 O O . ALA A 1 146 ? 124.322 7.687 -38.552 1.00 48.55 146 ALA A O 1
ATOM 1105 N N . ASP A 1 147 ? 124.081 5.906 -37.194 1.00 48.00 147 ASP A N 1
ATOM 1106 C CA . ASP A 1 147 ? 123.595 6.712 -36.078 1.00 47.19 147 ASP A CA 1
ATOM 1107 C C . ASP A 1 147 ? 124.576 7.826 -35.736 1.00 45.75 147 ASP A C 1
ATOM 1108 O O . ASP A 1 147 ? 124.178 8.975 -35.533 1.00 45.10 147 ASP A O 1
ATOM 1113 N N . ALA A 1 148 ? 125.859 7.481 -35.674 1.00 44.71 148 ALA A N 1
ATOM 1114 C CA . ALA A 1 148 ? 126.895 8.454 -35.355 1.00 44.98 148 ALA A CA 1
ATOM 1115 C C . ALA A 1 148 ? 126.802 9.648 -36.296 1.00 46.63 148 ALA A C 1
ATOM 1116 O O . ALA A 1 148 ? 126.980 10.795 -35.882 1.00 46.12 148 ALA A O 1
ATOM 1118 N N . GLU A 1 149 ? 126.513 9.371 -37.564 1.00 48.37 149 GLU A N 1
ATOM 1119 C CA . GLU A 1 149 ? 126.392 10.418 -38.568 1.00 49.45 149 GLU A CA 1
ATOM 1120 C C . GLU A 1 149 ? 125.187 11.311 -38.269 1.00 48.76 149 GLU A C 1
ATOM 1121 O O . GLU A 1 149 ? 125.291 12.538 -38.315 1.00 48.02 149 GLU A O 1
ATOM 1127 N N . ASN A 1 150 ? 124.049 10.698 -37.954 1.00 48.79 150 ASN A N 1
ATOM 1128 C CA . ASN A 1 150 ? 122.847 11.466 -37.641 1.00 49.81 150 ASN A CA 1
ATOM 1129 C C . ASN A 1 150 ? 123.066 12.335 -36.402 1.00 48.59 150 ASN A C 1
ATOM 1130 O O . ASN A 1 150 ? 122.770 13.532 -36.415 1.00 48.14 150 ASN A O 1
ATOM 1135 N N . TYR A 1 151 ? 123.588 11.730 -35.336 1.00 46.23 151 TYR A N 1
ATOM 1136 C CA . TYR A 1 151 ? 123.849 12.456 -34.092 1.00 44.66 151 TYR A CA 1
ATOM 1137 C C . TYR A 1 151 ? 124.747 13.654 -34.353 1.00 43.49 151 TYR A C 1
ATOM 1138 O O . TYR A 1 151 ? 124.499 14.748 -33.847 1.00 43.21 151 TYR A O 1
ATOM 1147 N N . LEU A 1 152 ? 125.790 13.441 -35.151 1.00 43.67 152 LEU A N 1
ATOM 1148 C CA . LEU A 1 152 ? 126.721 14.509 -35.489 1.00 44.92 152 LEU A CA 1
ATOM 1149 C C . LEU A 1 152 ? 125.968 15.612 -36.222 1.00 46.99 152 LEU A C 1
ATOM 1150 O O . LEU A 1 152 ? 126.164 16.802 -35.953 1.00 47.58 152 LEU A O 1
ATOM 1155 N N . LYS A 1 153 ? 125.103 15.206 -37.147 1.00 47.16 153 LYS A N 1
ATOM 1156 C CA . LYS A 1 153 ? 124.317 16.158 -37.919 1.00 48.81 153 LYS A CA 1
ATOM 1157 C C . LYS A 1 153 ? 123.353 16.906 -37.004 1.00 49.85 153 LYS A C 1
ATOM 1158 O O . LYS A 1 153 ? 122.835 17.964 -37.366 1.00 50.56 153 LYS A O 1
ATOM 1160 N N . GLN A 1 154 ? 123.121 16.359 -35.814 1.00 50.12 154 GLN A N 1
ATOM 1161 C CA . GLN A 1 154 ? 122.218 16.989 -34.859 1.00 49.46 154 GLN A CA 1
ATOM 1162 C C . GLN A 1 154 ? 122.927 17.905 -33.867 1.00 47.81 154 GLN A C 1
ATOM 1163 O O . GLN A 1 154 ? 122.289 18.493 -32.994 1.00 48.63 154 GLN A O 1
ATOM 1169 N N . GLY A 1 155 ? 124.243 18.029 -34.001 1.00 46.18 155 GLY A N 1
ATOM 1170 C CA . GLY A 1 155 ? 124.990 18.894 -33.108 1.00 44.47 155 GLY A CA 1
ATOM 1171 C C . GLY A 1 155 ? 125.845 18.194 -32.065 1.00 43.56 155 GLY A C 1
ATOM 1172 O O . GLY A 1 155 ? 126.566 18.856 -31.319 1.00 44.49 155 GLY A O 1
ATOM 1173 N N . PHE A 1 156 ? 125.785 16.867 -32.004 1.00 41.45 156 PHE A N 1
ATOM 1174 C CA . PHE A 1 156 ? 126.573 16.125 -31.022 1.00 39.44 156 PHE A CA 1
ATOM 1175 C C . PHE A 1 156 ? 127.944 15.746 -31.576 1.00 38.59 156 PHE A C 1
ATOM 1176 O O . PHE A 1 156 ? 128.063 14.827 -32.388 1.00 37.72 156 PHE A O 1
ATOM 1184 N N . GLN A 1 157 ? 128.976 16.460 -31.131 1.00 37.69 157 GLN A N 1
ATOM 1185 C CA . GLN A 1 157 ? 130.332 16.206 -31.596 1.00 39.02 157 GLN A CA 1
ATOM 1186 C C . GLN A 1 157 ? 131.097 15.251 -30.693 1.00 38.39 157 GLN A C 1
ATOM 1187 O O . GLN A 1 157 ? 132.232 14.877 -30.993 1.00 38.43 157 GLN A O 1
ATOM 1193 N N . THR A 1 158 ? 130.480 14.858 -29.586 1.00 35.99 158 THR A N 1
ATOM 1194 C CA . THR A 1 158 ? 131.111 13.918 -28.673 1.00 33.65 158 THR A CA 1
ATOM 1195 C C . THR A 1 158 ? 130.160 12.756 -28.472 1.00 31.35 158 THR A C 1
ATOM 1196 O O . THR A 1 158 ? 129.049 12.933 -27.979 1.00 31.77 158 THR A O 1
ATOM 1200 N N . LEU A 1 159 ? 130.594 11.568 -28.871 1.00 29.60 159 LEU A N 1
ATOM 1201 C CA . LEU A 1 159 ? 129.762 10.380 -28.751 1.00 29.17 159 LEU A CA 1
ATOM 1202 C C . LEU A 1 159 ? 130.334 9.388 -27.746 1.00 28.62 159 LEU A C 1
ATOM 1203 O O . LEU A 1 159 ? 131.546 9.208 -27.652 1.00 27.97 159 LEU A O 1
ATOM 1208 N N . LYS A 1 160 ? 129.450 8.753 -26.985 1.00 30.01 160 LYS A N 1
ATOM 1209 C CA . LYS A 1 160 ? 129.869 7.775 -25.993 1.00 31.50 160 LYS A CA 1
ATOM 1210 C C . LYS A 1 160 ? 129.563 6.389 -26.538 1.00 30.68 160 LYS A C 1
ATOM 1211 O O . LYS A 1 160 ? 128.472 6.142 -27.056 1.00 29.61 160 LYS A O 1
ATOM 1217 N N . ILE A 1 161 ? 130.532 5.488 -26.424 1.00 30.75 161 ILE A N 1
ATOM 1218 C CA . ILE A 1 161 ? 130.360 4.131 -26.921 1.00 32.31 161 ILE A CA 1
ATOM 1219 C C . ILE A 1 161 ? 130.651 3.084 -25.860 1.00 31.46 161 ILE A C 1
ATOM 1220 O O . ILE A 1 161 ? 131.730 3.059 -25.275 1.00 30.28 161 ILE A O 1
ATOM 1225 N N . LYS A 1 162 ? 129.682 2.211 -25.628 1.00 31.04 162 LYS A N 1
ATOM 1226 C CA . LYS A 1 162 ? 129.841 1.146 -24.657 1.00 32.01 162 LYS A CA 1
ATOM 1227 C C . LYS A 1 162 ? 130.603 -0.014 -25.299 1.00 30.64 162 LYS A C 1
ATOM 1228 O O . LYS A 1 162 ? 130.221 -0.503 -26.364 1.00 30.25 162 LYS A O 1
ATOM 1234 N N . VAL A 1 163 ? 131.689 -0.434 -24.656 1.00 29.57 163 VAL A N 1
ATOM 1235 C CA . VAL A 1 163 ? 132.505 -1.541 -25.151 1.00 30.33 163 VAL A CA 1
ATOM 1236 C C . VAL A 1 163 ? 132.785 -2.536 -24.027 1.00 32.92 163 VAL A C 1
ATOM 1237 O O . VAL A 1 163 ? 132.290 -2.381 -22.907 1.00 33.38 163 VAL A O 1
ATOM 1241 N N . GLY A 1 164 ? 133.579 -3.557 -24.334 1.00 34.11 164 GLY A N 1
ATOM 1242 C CA . GLY A 1 164 ? 133.935 -4.548 -23.331 1.00 36.80 164 GLY A CA 1
ATOM 1243 C C . GLY A 1 164 ? 132.964 -5.699 -23.129 1.00 39.12 164 GLY A C 1
ATOM 1244 O O . GLY A 1 164 ? 133.163 -6.530 -22.239 1.00 40.55 164 GLY A O 1
ATOM 1245 N N . LYS A 1 165 ? 131.912 -5.753 -23.936 1.00 40.02 165 LYS A N 1
ATOM 1246 C CA . LYS A 1 165 ? 130.934 -6.826 -23.819 1.00 41.88 165 LYS A CA 1
ATOM 1247 C C . LYS A 1 165 ? 131.358 -7.946 -24.754 1.00 43.08 165 LYS A C 1
ATOM 1248 O O . LYS A 1 165 ? 131.588 -9.072 -24.325 1.00 44.07 165 LYS A O 1
ATOM 1250 N N . ASP A 1 166 ? 131.466 -7.623 -26.037 1.00 44.37 166 ASP A N 1
ATOM 1251 C CA . ASP A 1 166 ? 131.875 -8.600 -27.032 1.00 45.88 166 ASP A CA 1
ATOM 1252 C C . ASP A 1 166 ? 133.396 -8.669 -27.052 1.00 46.30 166 ASP A C 1
ATOM 1253 O O . ASP A 1 166 ? 134.055 -8.041 -26.220 1.00 46.43 166 ASP A O 1
ATOM 1258 N N . ASP A 1 167 ? 133.958 -9.432 -27.987 1.00 46.28 167 ASP A N 1
ATOM 1259 C CA . ASP A 1 167 ? 135.409 -9.550 -28.063 1.00 46.80 167 ASP A CA 1
ATOM 1260 C C . ASP A 1 167 ? 136.020 -8.273 -28.624 1.00 45.75 167 ASP A C 1
ATOM 1261 O O . ASP A 1 167 ? 135.382 -7.552 -29.386 1.00 45.19 167 ASP A O 1
ATOM 1266 N N . ILE A 1 168 ? 137.262 -8.004 -28.237 1.00 45.75 168 ILE A N 1
ATOM 1267 C CA . ILE A 1 168 ? 137.970 -6.806 -28.673 1.00 45.74 168 ILE A CA 1
ATOM 1268 C C . ILE A 1 168 ? 137.874 -6.557 -30.176 1.00 45.67 168 ILE A C 1
ATOM 1269 O O . ILE A 1 168 ? 137.700 -5.417 -30.612 1.00 46.29 168 ILE A O 1
ATOM 1274 N N . ALA A 1 169 ? 137.983 -7.618 -30.968 1.00 44.85 169 ALA A N 1
ATOM 1275 C CA . ALA A 1 169 ? 137.907 -7.487 -32.419 1.00 44.82 169 ALA A CA 1
ATOM 1276 C C . ALA A 1 169 ? 136.606 -6.814 -32.837 1.00 43.90 169 ALA A C 1
ATOM 1277 O O . ALA A 1 169 ? 136.588 -5.988 -33.748 1.00 45.08 169 ALA A O 1
ATOM 1279 N N . THR A 1 170 ? 135.519 -7.165 -32.162 1.00 42.60 170 THR A N 1
ATOM 1280 C CA . THR A 1 170 ? 134.215 -6.598 -32.472 1.00 43.35 170 THR A CA 1
ATOM 1281 C C . THR A 1 170 ? 134.100 -5.121 -32.072 1.00 42.37 170 THR A C 1
ATOM 1282 O O . THR A 1 170 ? 133.474 -4.330 -32.780 1.00 41.76 170 THR A O 1
ATOM 1286 N N . ASP A 1 171 ? 134.700 -4.746 -30.944 1.00 41.21 171 ASP A N 1
ATOM 1287 C CA . ASP A 1 171 ? 134.649 -3.355 -30.507 1.00 39.78 171 ASP A CA 1
ATOM 1288 C C . ASP A 1 171 ? 135.409 -2.494 -31.508 1.00 38.58 171 ASP A C 1
ATOM 1289 O O . ASP A 1 171 ? 134.901 -1.486 -31.989 1.00 38.17 171 ASP A O 1
ATOM 1294 N N . ILE A 1 172 ? 136.626 -2.908 -31.831 1.00 38.99 172 ILE A N 1
ATOM 1295 C CA . ILE A 1 172 ? 137.456 -2.166 -32.771 1.00 39.72 172 ILE A CA 1
ATOM 1296 C C . ILE A 1 172 ? 136.793 -1.991 -34.136 1.00 40.43 172 ILE A C 1
ATOM 1297 O O . ILE A 1 172 ? 136.872 -0.914 -34.733 1.00 40.20 172 ILE A O 1
ATOM 1302 N N . ALA A 1 173 ? 136.135 -3.041 -34.625 1.00 40.75 173 ALA A N 1
ATOM 1303 C CA . ALA A 1 173 ? 135.458 -2.976 -35.920 1.00 41.28 173 ALA A CA 1
ATOM 1304 C C . ALA A 1 173 ? 134.308 -1.971 -35.859 1.00 41.05 173 ALA A C 1
ATOM 1305 O O . ALA A 1 173 ? 134.047 -1.252 -36.825 1.00 40.54 173 ALA A O 1
ATOM 1307 N N . ARG A 1 174 ? 133.621 -1.922 -34.722 1.00 40.42 174 ARG A N 1
ATOM 1308 C CA . ARG A 1 174 ? 132.522 -0.976 -34.555 1.00 39.94 174 ARG A CA 1
ATOM 1309 C C . ARG A 1 174 ? 133.058 0.450 -34.593 1.00 38.94 174 ARG A C 1
ATOM 1310 O O . ARG A 1 174 ? 132.567 1.289 -35.344 1.00 37.97 174 ARG A O 1
ATOM 1318 N N . ILE A 1 175 ? 134.076 0.707 -33.779 1.00 39.37 175 ILE A N 1
ATOM 1319 C CA . ILE A 1 175 ? 134.699 2.023 -33.702 1.00 39.30 175 ILE A CA 1
ATOM 1320 C C . ILE A 1 175 ? 135.315 2.447 -35.032 1.00 40.63 175 ILE A C 1
ATOM 1321 O O . ILE A 1 175 ? 135.284 3.624 -35.387 1.00 40.68 175 ILE A O 1
ATOM 1326 N N . GLN A 1 176 ? 135.876 1.489 -35.764 1.00 43.10 176 GLN A N 1
ATOM 1327 C CA . GLN A 1 176 ? 136.478 1.774 -37.065 1.00 45.39 176 GLN A CA 1
ATOM 1328 C C . GLN A 1 176 ? 135.427 2.294 -38.038 1.00 45.34 176 GLN A C 1
ATOM 1329 O O . GLN A 1 176 ? 135.616 3.327 -38.683 1.00 45.28 176 GLN A O 1
ATOM 1335 N N . GLU A 1 177 ? 134.317 1.567 -38.133 1.00 46.14 177 GLU A N 1
ATOM 1336 C CA . GLU A 1 177 ? 133.230 1.929 -39.031 1.00 46.65 177 GLU A CA 1
ATOM 1337 C C . GLU A 1 177 ? 132.729 3.341 -38.739 1.00 46.93 177 GLU A C 1
ATOM 1338 O O . GLU A 1 177 ? 132.465 4.117 -39.660 1.00 46.53 177 GLU A O 1
ATOM 1344 N N . ILE A 1 178 ? 132.605 3.674 -37.456 1.00 46.64 178 ILE A N 1
ATOM 1345 C CA . ILE A 1 178 ? 132.144 5.001 -37.059 1.00 45.98 178 ILE A CA 1
ATOM 1346 C C . ILE A 1 178 ? 133.107 6.063 -37.568 1.00 46.10 178 ILE A C 1
ATOM 1347 O O . ILE A 1 178 ? 132.687 7.083 -38.110 1.00 45.92 178 ILE A O 1
ATOM 1352 N N . ARG A 1 179 ? 134.402 5.821 -37.398 1.00 46.24 179 ARG A N 1
ATOM 1353 C CA . ARG A 1 179 ? 135.408 6.763 -37.867 1.00 47.79 179 ARG A CA 1
ATOM 1354 C C . ARG A 1 179 ? 135.337 6.914 -39.383 1.00 48.69 179 ARG A C 1
ATOM 1355 O O . ARG A 1 179 ? 135.487 8.013 -39.914 1.00 49.18 179 ARG A O 1
ATOM 1363 N N . LYS A 1 180 ? 135.108 5.802 -40.074 1.00 49.50 180 LYS A N 1
ATOM 1364 C CA . LYS A 1 180 ? 135.023 5.806 -41.533 1.00 51.13 180 LYS A CA 1
ATOM 1365 C C . LYS A 1 180 ? 133.878 6.664 -42.064 1.00 50.79 180 LYS A C 1
ATOM 1366 O O . LYS A 1 180 ? 133.824 6.962 -43.256 1.00 52.20 180 LYS A O 1
ATOM 1372 N N . ARG A 1 181 ? 132.968 7.057 -41.180 1.00 50.92 181 ARG A N 1
ATOM 1373 C CA . ARG A 1 181 ? 131.816 7.873 -41.559 1.00 50.92 181 ARG A CA 1
ATOM 1374 C C . ARG A 1 181 ? 131.945 9.339 -41.178 1.00 50.40 181 ARG A C 1
ATOM 1375 O O . ARG A 1 181 ? 131.696 10.224 -41.996 1.00 51.53 181 ARG A O 1
ATOM 1383 N N . VAL A 1 182 ? 132.328 9.592 -39.930 1.00 49.35 182 VAL A N 1
ATOM 1384 C CA . VAL A 1 182 ? 132.452 10.956 -39.434 1.00 47.26 182 VAL A CA 1
ATOM 1385 C C . VAL A 1 182 ? 133.887 11.460 -39.351 1.00 47.35 182 VAL A C 1
ATOM 1386 O O . VAL A 1 182 ? 134.116 12.647 -39.132 1.00 48.00 182 VAL A O 1
ATOM 1390 N N . GLY A 1 183 ? 134.850 10.561 -39.522 1.00 46.93 183 GLY A N 1
ATOM 1391 C CA . GLY A 1 183 ? 136.244 10.960 -39.452 1.00 47.28 183 GLY A CA 1
ATOM 1392 C C . GLY A 1 183 ? 136.593 11.588 -38.117 1.00 48.04 183 GLY A C 1
ATOM 1393 O O . GLY A 1 183 ? 135.972 11.280 -37.100 1.00 48.40 183 GLY A O 1
ATOM 1394 N N . SER A 1 184 ? 137.586 12.472 -38.115 1.00 48.08 184 SER A N 1
ATOM 1395 C CA . SER A 1 184 ? 138.009 13.142 -36.888 1.00 48.97 184 SER A CA 1
ATOM 1396 C C . SER A 1 184 ? 137.066 14.291 -36.533 1.00 49.28 184 SER A C 1
ATOM 1397 O O . SER A 1 184 ? 137.443 15.208 -35.802 1.00 50.10 184 SER A O 1
ATOM 1399 N N . ALA A 1 185 ? 135.841 14.233 -37.048 1.00 48.07 185 ALA A N 1
ATOM 1400 C CA . ALA A 1 185 ? 134.850 15.275 -36.794 1.00 47.84 185 ALA A CA 1
ATOM 1401 C C . ALA A 1 185 ? 134.149 15.118 -35.442 1.00 47.77 185 ALA A C 1
ATOM 1402 O O . ALA A 1 185 ? 133.265 15.905 -35.098 1.00 47.94 185 ALA A O 1
ATOM 1404 N N . VAL A 1 186 ? 134.533 14.101 -34.680 1.00 45.21 186 VAL A N 1
ATOM 1405 C CA . VAL A 1 186 ? 133.927 13.886 -33.377 1.00 43.50 186 VAL A CA 1
ATOM 1406 C C . VAL A 1 186 ? 134.908 13.290 -32.388 1.00 41.46 186 VAL A C 1
ATOM 1407 O O . VAL A 1 186 ? 135.926 12.720 -32.770 1.00 42.36 186 VAL A O 1
ATOM 1411 N N . LYS A 1 187 ? 134.599 13.450 -31.109 1.00 39.66 187 LYS A N 1
ATOM 1412 C CA . LYS A 1 187 ? 135.421 12.883 -30.059 1.00 36.88 187 LYS A CA 1
ATOM 1413 C C . LYS A 1 187 ? 134.710 11.603 -29.653 1.00 34.21 187 LYS A C 1
ATOM 1414 O O . LYS A 1 187 ? 133.479 11.529 -29.693 1.00 31.07 187 LYS A O 1
ATOM 1420 N N . LEU A 1 188 ? 135.482 10.588 -29.287 1.00 31.86 188 LEU A N 1
ATOM 1421 C CA . LEU A 1 188 ? 134.896 9.318 -28.893 1.00 31.22 188 LEU A CA 1
ATOM 1422 C C . LEU A 1 188 ? 135.275 8.932 -27.469 1.00 29.85 188 LEU A C 1
ATOM 1423 O O . LEU A 1 188 ? 136.454 8.795 -27.145 1.00 27.37 188 LEU A O 1
ATOM 1428 N N . ARG A 1 189 ? 134.261 8.767 -26.623 1.00 29.32 189 ARG A N 1
ATOM 1429 C CA . ARG A 1 189 ? 134.461 8.357 -25.236 1.00 28.30 189 ARG A CA 1
ATOM 1430 C C . ARG A 1 189 ? 133.981 6.925 -25.124 1.00 27.88 189 ARG A C 1
ATOM 1431 O O . ARG A 1 189 ? 132.880 6.607 -25.564 1.00 27.04 189 ARG A O 1
ATOM 1439 N N . LEU A 1 190 ? 134.799 6.062 -24.533 1.00 28.77 190 LEU A N 1
ATOM 1440 C CA . LEU A 1 190 ? 134.412 4.670 -24.369 1.00 27.46 190 LEU A CA 1
ATOM 1441 C C . LEU A 1 190 ? 134.177 4.348 -22.898 1.00 28.46 190 LEU A C 1
ATOM 1442 O O . LEU A 1 190 ? 134.796 4.940 -22.005 1.00 28.21 190 LEU A O 1
ATOM 1447 N N . ASP A 1 191 ? 133.269 3.410 -22.660 1.00 27.72 191 ASP A N 1
ATOM 1448 C CA . ASP A 1 191 ? 132.963 2.946 -21.318 1.00 27.31 191 ASP A CA 1
ATOM 1449 C C . ASP A 1 191 ? 132.987 1.417 -21.409 1.00 26.89 191 ASP A C 1
ATOM 1450 O O . ASP A 1 191 ? 132.109 0.812 -22.020 1.00 26.65 191 ASP A O 1
ATOM 1455 N N . ALA A 1 192 ? 134.001 0.802 -20.811 1.00 27.06 192 ALA A N 1
ATOM 1456 C CA . ALA A 1 192 ? 134.144 -0.648 -20.836 1.00 27.01 192 ALA A CA 1
ATOM 1457 C C . ALA A 1 192 ? 133.330 -1.338 -19.744 1.00 27.68 192 ALA A C 1
ATOM 1458 O O . ALA A 1 192 ? 133.273 -2.566 -19.687 1.00 26.82 192 ALA A O 1
ATOM 1460 N N . ASN A 1 193 ? 132.692 -0.543 -18.888 1.00 27.34 193 ASN A N 1
ATOM 1461 C CA . ASN A 1 193 ? 131.883 -1.076 -17.796 1.00 27.87 193 ASN A CA 1
ATOM 1462 C C . ASN A 1 193 ? 132.490 -2.332 -17.148 1.00 25.58 193 ASN A C 1
ATOM 1463 O O . ASN A 1 193 ? 131.844 -3.374 -17.080 1.00 24.65 193 ASN A O 1
ATOM 1468 N N . GLN A 1 194 ? 133.732 -2.215 -16.685 1.00 23.90 194 GLN A N 1
ATOM 1469 C CA . GLN A 1 194 ? 134.449 -3.302 -16.015 1.00 24.07 194 GLN A CA 1
ATOM 1470 C C . GLN A 1 194 ? 134.525 -4.603 -16.822 1.00 25.02 194 GLN A C 1
ATOM 1471 O O . GLN A 1 194 ? 134.756 -5.666 -16.254 1.00 26.56 194 GLN A O 1
ATOM 1477 N N . GLY A 1 195 ? 134.352 -4.529 -18.137 1.00 25.90 195 GLY A N 1
ATOM 1478 C CA . GLY A 1 195 ? 134.364 -5.740 -18.942 1.00 26.32 195 GLY A CA 1
ATOM 1479 C C . GLY A 1 195 ? 135.695 -6.416 -19.238 1.00 28.65 195 GLY A C 1
ATOM 1480 O O . GLY A 1 195 ? 135.720 -7.560 -19.705 1.00 27.39 195 GLY A O 1
ATOM 1481 N N . TRP A 1 196 ? 136.802 -5.733 -18.972 1.00 28.27 196 TRP A N 1
ATOM 1482 C CA . TRP A 1 196 ? 138.110 -6.305 -19.255 1.00 29.28 196 TRP A CA 1
ATOM 1483 C C . TRP A 1 196 ? 138.958 -6.583 -18.030 1.00 30.45 196 TRP A C 1
ATOM 1484 O O . TRP A 1 196 ? 138.731 -6.032 -16.950 1.00 29.77 196 TRP A O 1
ATOM 1495 N N . ARG A 1 197 ? 139.945 -7.452 -18.223 1.00 30.23 197 ARG A N 1
ATOM 1496 C CA . ARG A 1 197 ? 140.912 -7.761 -17.184 1.00 31.36 197 ARG A CA 1
ATOM 1497 C C . ARG A 1 197 ? 142.019 -6.747 -17.484 1.00 28.90 197 ARG A C 1
ATOM 1498 O O . ARG A 1 197 ? 142.160 -6.299 -18.617 1.00 27.55 197 ARG A O 1
ATOM 1506 N N . PRO A 1 198 ? 142.814 -6.368 -16.482 1.00 28.95 198 PRO A N 1
ATOM 1507 C CA . PRO A 1 198 ? 143.876 -5.389 -16.735 1.00 28.70 198 PRO A CA 1
ATOM 1508 C C . PRO A 1 198 ? 144.771 -5.618 -17.955 1.00 30.40 198 PRO A C 1
ATOM 1509 O O . PRO A 1 198 ? 144.879 -4.747 -18.821 1.00 31.25 198 PRO A O 1
ATOM 1513 N N . LYS A 1 199 ? 145.396 -6.785 -18.038 1.00 31.07 199 LYS A N 1
ATOM 1514 C CA . LYS A 1 199 ? 146.279 -7.106 -19.158 1.00 30.59 199 LYS A CA 1
ATOM 1515 C C . LYS A 1 199 ? 145.502 -7.064 -20.470 1.00 29.81 199 LYS A C 1
ATOM 1516 O O . LYS A 1 199 ? 146.000 -6.600 -21.494 1.00 31.23 199 LYS A O 1
ATOM 1522 N N . GLU A 1 200 ? 144.265 -7.540 -20.426 1.00 30.33 200 GLU A N 1
ATOM 1523 C CA . GLU A 1 200 ? 143.396 -7.558 -21.594 1.00 29.46 200 GLU A CA 1
ATOM 1524 C C . GLU A 1 200 ? 143.025 -6.136 -22.021 1.00 30.09 200 GLU A C 1
ATOM 1525 O O . GLU A 1 200 ? 142.980 -5.827 -23.217 1.00 29.88 200 GLU A O 1
ATOM 1531 N N . ALA A 1 201 ? 142.764 -5.271 -21.044 1.00 27.20 201 ALA A N 1
ATOM 1532 C CA . ALA A 1 201 ? 142.391 -3.888 -21.338 1.00 27.27 201 ALA A CA 1
ATOM 1533 C C . ALA A 1 201 ? 143.550 -3.147 -22.001 1.00 25.79 201 ALA A C 1
ATOM 1534 O O . ALA A 1 201 ? 143.359 -2.419 -22.974 1.00 25.34 201 ALA A O 1
ATOM 1536 N N . VAL A 1 202 ? 144.751 -3.331 -21.465 1.00 26.72 202 VAL A N 1
ATOM 1537 C CA . VAL A 1 202 ? 145.937 -2.686 -22.022 1.00 28.35 202 VAL A CA 1
ATOM 1538 C C . VAL A 1 202 ? 146.080 -3.048 -23.503 1.00 30.00 202 VAL A C 1
ATOM 1539 O O . VAL A 1 202 ? 146.311 -2.183 -24.353 1.00 30.96 202 VAL A O 1
ATOM 1543 N N . THR A 1 203 ? 145.919 -4.331 -23.803 1.00 30.05 203 THR A N 1
ATOM 1544 C CA . THR A 1 203 ? 146.026 -4.825 -25.167 1.00 31.22 203 THR A CA 1
ATOM 1545 C C . THR A 1 203 ? 144.961 -4.191 -26.063 1.00 31.03 203 THR A C 1
ATOM 1546 O O . THR A 1 203 ? 145.256 -3.716 -27.162 1.00 31.10 203 THR A O 1
ATOM 1550 N N . ALA A 1 204 ? 143.722 -4.177 -25.585 1.00 30.80 204 ALA A N 1
ATOM 1551 C CA . ALA A 1 204 ? 142.622 -3.603 -26.348 1.00 30.73 204 ALA A CA 1
ATOM 1552 C C . ALA A 1 204 ? 142.825 -2.107 -26.602 1.00 31.91 204 ALA A C 1
ATOM 1553 O O . ALA A 1 204 ? 142.649 -1.624 -27.724 1.00 32.02 204 ALA A O 1
ATOM 1555 N N . ILE A 1 205 ? 143.201 -1.373 -25.561 1.00 32.05 205 ILE A N 1
ATOM 1556 C CA . ILE A 1 205 ? 143.400 0.061 -25.708 1.00 32.81 205 ILE A CA 1
ATOM 1557 C C . ILE A 1 205 ? 144.584 0.393 -26.615 1.00 33.66 205 ILE A C 1
ATOM 1558 O O . ILE A 1 205 ? 144.526 1.349 -27.395 1.00 31.43 205 ILE A O 1
ATOM 1563 N N . ARG A 1 206 ? 145.653 -0.393 -26.526 1.00 33.74 206 ARG A N 1
ATOM 1564 C CA . ARG A 1 206 ? 146.807 -0.144 -27.384 1.00 35.98 206 ARG A CA 1
ATOM 1565 C C . ARG A 1 206 ? 146.473 -0.464 -28.836 1.00 37.57 206 ARG A C 1
ATOM 1566 O O . ARG A 1 206 ? 146.918 0.231 -29.747 1.00 36.44 206 ARG A O 1
ATOM 1574 N N . LYS A 1 207 ? 145.685 -1.512 -29.056 1.00 39.05 207 LYS A N 1
ATOM 1575 C CA . LYS A 1 207 ? 145.310 -1.874 -30.415 1.00 41.94 207 LYS A CA 1
ATOM 1576 C C . LYS A 1 207 ? 144.460 -0.773 -31.025 1.00 41.55 207 LYS A C 1
ATOM 1577 O O . LYS A 1 207 ? 144.499 -0.543 -32.232 1.00 41.53 207 LYS A O 1
ATOM 1583 N N . MET A 1 208 ? 143.688 -0.091 -30.187 1.00 41.62 208 MET A N 1
ATOM 1584 C CA . MET A 1 208 ? 142.849 0.994 -30.670 1.00 41.13 208 MET A CA 1
ATOM 1585 C C . MET A 1 208 ? 143.690 2.188 -31.113 1.00 41.92 208 MET A C 1
ATOM 1586 O O . MET A 1 208 ? 143.454 2.749 -32.186 1.00 41.06 208 MET A O 1
ATOM 1591 N N . GLU A 1 209 ? 144.676 2.574 -30.307 1.00 41.89 209 GLU A N 1
ATOM 1592 C CA . GLU A 1 209 ? 145.506 3.701 -30.690 1.00 44.63 209 GLU A CA 1
ATOM 1593 C C . GLU A 1 209 ? 146.445 3.345 -31.837 1.00 45.27 209 GLU A C 1
ATOM 1594 O O . GLU A 1 209 ? 146.859 4.221 -32.595 1.00 45.15 209 GLU A O 1
ATOM 1600 N N . ASP A 1 210 ? 146.776 2.064 -31.976 1.00 45.69 210 ASP A N 1
ATOM 1601 C CA . ASP A 1 210 ? 147.650 1.648 -33.067 1.00 46.51 210 ASP A CA 1
ATOM 1602 C C . ASP A 1 210 ? 146.872 1.697 -34.373 1.00 46.07 210 ASP A C 1
ATOM 1603 O O . ASP A 1 210 ? 147.456 1.740 -35.454 1.00 46.65 210 ASP A O 1
ATOM 1608 N N . ALA A 1 211 ? 145.548 1.696 -34.262 1.00 45.48 211 ALA A N 1
ATOM 1609 C CA . ALA A 1 211 ? 144.677 1.764 -35.428 1.00 43.95 211 ALA A CA 1
ATOM 1610 C C . ALA A 1 211 ? 144.260 3.215 -35.655 1.00 42.95 211 ALA A C 1
ATOM 1611 O O . ALA A 1 211 ? 143.392 3.499 -36.476 1.00 43.12 211 ALA A O 1
ATOM 1613 N N . GLY A 1 212 ? 144.888 4.126 -34.914 1.00 42.58 212 GLY A N 1
ATOM 1614 C CA . GLY A 1 212 ? 144.582 5.540 -35.039 1.00 40.37 212 GLY A CA 1
ATOM 1615 C C . GLY A 1 212 ? 143.131 5.889 -34.769 1.00 39.87 212 GLY A C 1
ATOM 1616 O O . GLY A 1 212 ? 142.602 6.842 -35.337 1.00 40.06 212 GLY A O 1
ATOM 1617 N N . LEU A 1 213 ? 142.477 5.132 -33.896 1.00 39.65 213 LEU A N 1
ATOM 1618 C CA . LEU A 1 213 ? 141.077 5.404 -33.596 1.00 38.63 213 LEU A CA 1
ATOM 1619 C C . LEU A 1 213 ? 140.891 6.707 -32.822 1.00 36.82 213 LEU A C 1
ATOM 1620 O O . LEU A 1 213 ? 139.802 7.273 -32.802 1.00 36.48 213 LEU A O 1
ATOM 1625 N N . GLY A 1 214 ? 141.959 7.179 -32.188 1.00 36.32 214 GLY A N 1
ATOM 1626 C CA . GLY A 1 214 ? 141.894 8.423 -31.438 1.00 35.83 214 GLY A CA 1
ATOM 1627 C C . GLY A 1 214 ? 140.840 8.483 -30.340 1.00 35.88 214 GLY A C 1
ATOM 1628 O O . GLY A 1 214 ? 140.029 9.411 -30.300 1.00 35.90 214 GLY A O 1
ATOM 1629 N N . ILE A 1 215 ? 140.851 7.503 -29.442 1.00 33.44 215 ILE A N 1
ATOM 1630 C CA . ILE A 1 215 ? 139.892 7.467 -28.344 1.00 31.23 215 ILE A CA 1
ATOM 1631 C C . ILE A 1 215 ? 140.183 8.600 -27.356 1.00 30.69 215 ILE A C 1
ATOM 1632 O O . ILE A 1 215 ? 141.334 8.811 -26.965 1.00 29.33 215 ILE A O 1
ATOM 1637 N N . GLU A 1 216 ? 139.146 9.332 -26.957 1.00 29.00 216 GLU A N 1
ATOM 1638 C CA . GLU A 1 216 ? 139.311 10.439 -26.012 1.00 30.35 216 GLU A CA 1
ATOM 1639 C C . GLU A 1 216 ? 139.667 9.912 -24.632 1.00 27.72 216 GLU A C 1
ATOM 1640 O O . GLU A 1 216 ? 140.571 10.420 -23.969 1.00 25.34 216 GLU A O 1
ATOM 1646 N N . LEU A 1 217 ? 138.935 8.891 -24.205 1.00 26.10 217 LEU A N 1
ATOM 1647 C CA . LEU A 1 217 ? 139.159 8.309 -22.892 1.00 24.96 217 LEU A CA 1
ATOM 1648 C C . LEU A 1 217 ? 138.407 7.005 -22.754 1.00 23.16 217 LEU A C 1
ATOM 1649 O O . LEU A 1 217 ? 137.456 6.737 -23.491 1.00 23.50 217 LEU A O 1
ATOM 1654 N N . VAL A 1 218 ? 138.848 6.190 -21.808 1.00 21.75 218 VAL A N 1
ATOM 1655 C CA . VAL A 1 218 ? 138.185 4.930 -21.550 1.00 20.89 218 VAL A CA 1
ATOM 1656 C C . VAL A 1 218 ? 137.761 4.907 -20.091 1.00 20.35 218 VAL A C 1
ATOM 1657 O O . VAL A 1 218 ? 138.569 5.073 -19.176 1.00 19.65 218 VAL A O 1
ATOM 1661 N N . GLU A 1 219 ? 136.474 4.696 -19.895 1.00 19.28 219 GLU A N 1
ATOM 1662 C CA . GLU A 1 219 ? 135.886 4.654 -18.574 1.00 20.49 219 GLU A CA 1
ATOM 1663 C C . GLU A 1 219 ? 135.930 3.227 -18.006 1.00 20.47 219 GLU A C 1
ATOM 1664 O O . GLU A 1 219 ? 135.658 2.259 -18.720 1.00 19.28 219 GLU A O 1
ATOM 1670 N N . GLN A 1 220 ? 136.288 3.123 -16.728 1.00 20.58 220 GLN A N 1
ATOM 1671 C CA . GLN A 1 220 ? 136.351 1.862 -15.974 1.00 21.75 220 GLN A CA 1
ATOM 1672 C C . GLN A 1 220 ? 136.613 0.588 -16.791 1.00 22.80 220 GLN A C 1
ATOM 1673 O O . GLN A 1 220 ? 135.724 -0.250 -16.963 1.00 23.01 220 GLN A O 1
ATOM 1679 N N . PRO A 1 221 ? 137.844 0.411 -17.286 1.00 23.41 221 PRO A N 1
ATOM 1680 C CA . PRO A 1 221 ? 138.143 -0.789 -18.076 1.00 24.35 221 PRO A CA 1
ATOM 1681 C C . PRO A 1 221 ? 138.117 -2.101 -17.287 1.00 24.27 221 PRO A C 1
ATOM 1682 O O . PRO A 1 221 ? 137.774 -3.148 -17.832 1.00 24.05 221 PRO A O 1
ATOM 1686 N N . VAL A 1 222 ? 138.467 -2.043 -16.005 1.00 25.04 222 VAL A N 1
ATOM 1687 C CA . VAL A 1 222 ? 138.497 -3.244 -15.177 1.00 25.70 222 VAL A CA 1
ATOM 1688 C C . VAL A 1 222 ? 137.485 -3.253 -14.040 1.00 27.57 222 VAL A C 1
ATOM 1689 O O . VAL A 1 222 ? 136.776 -2.272 -13.808 1.00 27.50 222 VAL A O 1
ATOM 1693 N N . HIS A 1 223 ? 137.440 -4.372 -13.324 1.00 28.66 223 HIS A N 1
ATOM 1694 C CA . HIS A 1 223 ? 136.523 -4.541 -12.207 1.00 30.30 223 HIS A CA 1
ATOM 1695 C C . HIS A 1 223 ? 136.646 -3.382 -11.230 1.00 28.59 223 HIS A C 1
ATOM 1696 O O . HIS A 1 223 ? 137.746 -2.910 -10.956 1.00 28.02 223 HIS A O 1
ATOM 1703 N N . LYS A 1 224 ? 135.511 -2.947 -10.689 1.00 27.62 224 LYS A N 1
ATOM 1704 C CA . LYS A 1 224 ? 135.478 -1.812 -9.769 1.00 27.12 224 LYS A CA 1
ATOM 1705 C C . LYS A 1 224 ? 136.360 -1.868 -8.523 1.00 26.36 224 LYS A C 1
ATOM 1706 O O . LYS A 1 224 ? 136.838 -0.828 -8.068 1.00 23.39 224 LYS A O 1
ATOM 1712 N N . ASP A 1 225 ? 136.574 -3.042 -7.937 1.00 27.71 225 ASP A N 1
ATOM 1713 C CA . ASP A 1 225 ? 137.429 -3.051 -6.753 1.00 30.08 225 ASP A CA 1
ATOM 1714 C C . ASP A 1 225 ? 138.874 -3.454 -7.037 1.00 28.78 225 ASP A C 1
ATOM 1715 O O . ASP A 1 225 ? 139.653 -3.694 -6.116 1.00 29.43 225 ASP A O 1
ATOM 1720 N N . ASP A 1 226 ? 139.235 -3.502 -8.314 1.00 26.61 226 ASP A N 1
ATOM 1721 C CA . ASP A 1 226 ? 140.600 -3.851 -8.701 1.00 26.49 226 ASP A CA 1
ATOM 1722 C C . ASP A 1 226 ? 141.371 -2.564 -9.006 1.00 25.60 226 ASP A C 1
ATOM 1723 O O . ASP A 1 226 ? 141.661 -2.253 -10.172 1.00 24.45 226 ASP A O 1
ATOM 1728 N N . LEU A 1 227 ? 141.685 -1.813 -7.956 1.00 22.20 227 LEU A N 1
ATOM 1729 C CA . LEU A 1 227 ? 142.401 -0.557 -8.112 1.00 25.18 227 LEU A CA 1
ATOM 1730 C C . LEU A 1 227 ? 143.778 -0.771 -8.733 1.00 25.06 227 LEU A C 1
ATOM 1731 O O . LEU A 1 227 ? 144.183 -0.030 -9.634 1.00 25.02 227 LEU A O 1
ATOM 1736 N N . ALA A 1 228 ? 144.492 -1.786 -8.253 1.00 22.39 228 ALA A N 1
ATOM 1737 C CA . ALA A 1 228 ? 145.814 -2.075 -8.770 1.00 21.46 228 ALA A CA 1
ATOM 1738 C C . ALA A 1 228 ? 145.704 -2.347 -10.263 1.00 21.80 228 ALA A C 1
ATOM 1739 O O . ALA A 1 228 ? 146.558 -1.933 -11.040 1.00 22.16 228 ALA A O 1
ATOM 1741 N N . GLY A 1 229 ? 144.641 -3.037 -10.661 1.00 22.58 229 GLY A N 1
ATOM 1742 C CA . GLY A 1 229 ? 144.446 -3.334 -12.067 1.00 22.24 229 GLY A CA 1
ATOM 1743 C C . GLY A 1 229 ? 144.121 -2.080 -12.861 1.00 23.96 229 GLY A C 1
ATOM 1744 O O . GLY A 1 229 ? 144.605 -1.901 -13.980 1.00 24.22 229 GLY A O 1
ATOM 1745 N N . LEU A 1 230 ? 143.287 -1.215 -12.287 1.00 24.42 230 LEU A N 1
ATOM 1746 C CA . LEU A 1 230 ? 142.908 0.032 -12.948 1.00 21.85 230 LEU A CA 1
ATOM 1747 C C . LEU A 1 230 ? 144.182 0.846 -13.163 1.00 21.98 230 LEU A C 1
ATOM 1748 O O . LEU A 1 230 ? 144.406 1.386 -14.241 1.00 20.92 230 LEU A O 1
ATOM 1753 N N . LYS A 1 231 ? 145.015 0.917 -12.126 1.00 22.72 231 LYS A N 1
ATOM 1754 C CA . LYS A 1 231 ? 146.272 1.659 -12.194 1.00 24.72 231 LYS A CA 1
ATOM 1755 C C . LYS A 1 231 ? 147.202 1.125 -13.280 1.00 26.06 231 LYS A C 1
ATOM 1756 O O . LYS A 1 231 ? 147.856 1.897 -13.988 1.00 26.46 231 LYS A O 1
ATOM 1762 N N . LYS A 1 232 ? 147.265 -0.197 -13.398 1.00 25.55 232 LYS A N 1
ATOM 1763 C CA . LYS A 1 232 ? 148.106 -0.835 -14.402 1.00 26.76 232 LYS A CA 1
ATOM 1764 C C . LYS A 1 232 ? 147.723 -0.335 -15.792 1.00 25.35 232 LYS A C 1
ATOM 1765 O O . LYS A 1 232 ? 148.583 0.036 -16.590 1.00 24.56 232 LYS A O 1
ATOM 1771 N N . VAL A 1 233 ? 146.425 -0.333 -16.077 1.00 23.85 233 VAL A N 1
ATOM 1772 C CA . VAL A 1 233 ? 145.925 0.126 -17.367 1.00 23.33 233 VAL A CA 1
ATOM 1773 C C . VAL A 1 233 ? 146.249 1.604 -17.565 1.00 23.76 233 VAL A C 1
ATOM 1774 O O . VAL A 1 233 ? 146.616 2.030 -18.661 1.00 23.59 233 VAL A O 1
ATOM 1778 N N . THR A 1 234 ? 146.110 2.380 -16.494 1.00 22.81 234 THR A N 1
ATOM 1779 C CA . THR A 1 234 ? 146.387 3.810 -16.532 1.00 23.22 234 THR A CA 1
ATOM 1780 C C . THR A 1 234 ? 147.851 4.086 -16.893 1.00 25.12 234 THR A C 1
ATOM 1781 O O . THR A 1 234 ? 148.128 4.935 -17.734 1.00 25.86 234 THR A O 1
ATOM 1785 N N . ASP A 1 235 ? 148.781 3.369 -16.264 1.00 25.28 235 ASP A N 1
ATOM 1786 C CA . ASP A 1 235 ? 150.209 3.566 -16.524 1.00 26.87 235 ASP A CA 1
ATOM 1787 C C . ASP A 1 235 ? 150.746 2.901 -17.788 1.00 28.99 235 ASP A C 1
ATOM 1788 O O . ASP A 1 235 ? 151.903 3.111 -18.142 1.00 30.71 235 ASP A O 1
ATOM 1793 N N . ALA A 1 236 ? 149.925 2.109 -18.470 1.00 29.50 236 ALA A N 1
ATOM 1794 C CA . ALA A 1 236 ? 150.387 1.401 -19.657 1.00 31.54 236 ALA A CA 1
ATOM 1795 C C . ALA A 1 236 ? 149.858 1.943 -20.974 1.00 33.11 236 ALA A C 1
ATOM 1796 O O . ALA A 1 236 ? 150.316 1.535 -22.042 1.00 34.27 236 ALA A O 1
ATOM 1798 N N . THR A 1 237 ? 148.893 2.852 -20.903 1.00 33.15 237 THR A N 1
ATOM 1799 C CA . THR A 1 237 ? 148.306 3.428 -22.106 1.00 32.72 237 THR A CA 1
ATOM 1800 C C . THR A 1 237 ? 148.510 4.936 -22.128 1.00 34.16 237 THR A C 1
ATOM 1801 O O . THR A 1 237 ? 148.781 5.547 -21.095 1.00 32.87 237 THR A O 1
ATOM 1805 N N . ASP A 1 238 ? 148.392 5.529 -23.311 1.00 35.02 238 ASP A N 1
ATOM 1806 C CA . ASP A 1 238 ? 148.533 6.970 -23.454 1.00 34.58 238 ASP A CA 1
ATOM 1807 C C . ASP A 1 238 ? 147.141 7.563 -23.441 1.00 32.28 238 ASP A C 1
ATOM 1808 O O . ASP A 1 238 ? 146.966 8.776 -23.399 1.00 33.65 238 ASP A O 1
ATOM 1813 N N . THR A 1 239 ? 146.148 6.685 -23.472 1.00 29.45 239 THR A N 1
ATOM 1814 C CA . THR A 1 239 ? 144.758 7.100 -23.457 1.00 29.02 239 THR A CA 1
ATOM 1815 C C . THR A 1 239 ? 144.334 7.380 -22.015 1.00 28.58 239 THR A C 1
ATOM 1816 O O . THR A 1 239 ? 144.670 6.629 -21.107 1.00 29.26 239 THR A O 1
ATOM 1820 N N . PRO A 1 240 ? 143.627 8.490 -21.778 1.00 27.51 240 PRO A N 1
ATOM 1821 C CA . PRO A 1 240 ? 143.243 8.705 -20.381 1.00 27.27 240 PRO A CA 1
ATOM 1822 C C . PRO A 1 240 ? 142.238 7.669 -19.892 1.00 24.90 240 PRO A C 1
ATOM 1823 O O . PRO A 1 240 ? 141.338 7.253 -20.625 1.00 26.17 240 PRO A O 1
ATOM 1827 N N . ILE A 1 241 ? 142.419 7.245 -18.648 1.00 22.73 241 ILE A N 1
ATOM 1828 C CA . ILE A 1 241 ? 141.549 6.257 -18.032 1.00 19.58 241 ILE A CA 1
ATOM 1829 C C . ILE A 1 241 ? 140.719 6.923 -16.938 1.00 20.51 241 ILE A C 1
ATOM 1830 O O . ILE A 1 241 ? 141.262 7.528 -16.015 1.00 18.23 241 ILE A O 1
ATOM 1835 N N . MET A 1 242 ? 139.401 6.789 -17.048 1.00 19.49 242 MET A N 1
ATOM 1836 C CA . MET A 1 242 ? 138.480 7.398 -16.103 1.00 20.24 242 MET A CA 1
ATOM 1837 C C . MET A 1 242 ? 137.824 6.399 -15.157 1.00 20.12 242 MET A C 1
ATOM 1838 O O . MET A 1 242 ? 137.244 5.400 -15.587 1.00 21.15 242 MET A O 1
ATOM 1843 N N . ALA A 1 243 ? 137.915 6.675 -13.865 1.00 17.73 243 ALA A N 1
ATOM 1844 C CA . ALA A 1 243 ? 137.304 5.812 -12.878 1.00 17.16 243 ALA A CA 1
ATOM 1845 C C . ALA A 1 243 ? 135.829 6.168 -12.776 1.00 17.46 243 ALA A C 1
ATOM 1846 O O . ALA A 1 243 ? 135.462 7.345 -12.764 1.00 18.13 243 ALA A O 1
ATOM 1848 N N . ASP A 1 244 ? 134.982 5.151 -12.740 1.00 17.44 244 ASP A N 1
ATOM 1849 C CA . ASP A 1 244 ? 133.557 5.366 -12.579 1.00 18.15 244 ASP A CA 1
ATOM 1850 C C . ASP A 1 244 ? 133.107 4.531 -11.380 1.00 17.95 244 ASP A C 1
ATOM 1851 O O . ASP A 1 244 ? 133.096 5.022 -10.254 1.00 20.67 244 ASP A O 1
ATOM 1856 N N . GLU A 1 245 ? 132.753 3.273 -11.613 1.00 17.93 245 GLU A N 1
ATOM 1857 C CA . GLU A 1 245 ? 132.301 2.420 -10.521 1.00 20.37 245 GLU A CA 1
ATOM 1858 C C . GLU A 1 245 ? 133.326 2.214 -9.401 1.00 21.70 245 GLU A C 1
ATOM 1859 O O . GLU A 1 245 ? 132.964 1.767 -8.308 1.00 22.14 245 GLU A O 1
ATOM 1865 N N . SER A 1 246 ? 134.594 2.534 -9.661 1.00 21.64 246 SER A N 1
ATOM 1866 C CA . SER A 1 246 ? 135.630 2.404 -8.630 1.00 22.58 246 SER A CA 1
ATOM 1867 C C . SER A 1 246 ? 135.530 3.555 -7.635 1.00 22.69 246 SER A C 1
ATOM 1868 O O . SER A 1 246 ? 136.124 3.507 -6.557 1.00 22.52 246 SER A O 1
ATOM 1871 N N . VAL A 1 247 ? 134.795 4.601 -8.002 1.00 22.20 247 VAL A N 1
ATOM 1872 C CA . VAL A 1 247 ? 134.637 5.742 -7.106 1.00 21.35 247 VAL A CA 1
ATOM 1873 C C . VAL A 1 247 ? 133.187 6.148 -6.921 1.00 21.53 247 VAL A C 1
ATOM 1874 O O . VAL A 1 247 ? 132.559 6.679 -7.845 1.00 21.02 247 VAL A O 1
ATOM 1878 N N . PHE A 1 248 ? 132.664 5.892 -5.725 1.00 18.61 248 PHE A N 1
ATOM 1879 C CA . PHE A 1 248 ? 131.298 6.265 -5.377 1.00 17.81 248 PHE A CA 1
ATOM 1880 C C . PHE A 1 248 ? 131.379 7.431 -4.418 1.00 19.24 248 PHE A C 1
ATOM 1881 O O . PHE A 1 248 ? 130.758 8.473 -4.639 1.00 20.36 248 PHE A O 1
ATOM 1889 N N . THR A 1 249 ? 132.172 7.242 -3.365 1.00 17.94 249 THR A N 1
ATOM 1890 C CA . THR A 1 249 ? 132.339 8.216 -2.289 1.00 18.79 249 THR A CA 1
ATOM 1891 C C . THR A 1 249 ? 133.652 9.003 -2.304 1.00 20.07 249 THR A C 1
ATOM 1892 O O . THR A 1 249 ? 134.592 8.659 -3.013 1.00 21.65 249 THR A O 1
ATOM 1896 N N . PRO A 1 250 ? 133.732 10.076 -1.502 1.00 21.62 250 PRO A N 1
ATOM 1897 C CA . PRO A 1 250 ? 134.970 10.860 -1.470 1.00 22.58 250 PRO A CA 1
ATOM 1898 C C . PRO A 1 250 ? 136.138 10.081 -0.879 1.00 24.79 250 PRO A C 1
ATOM 1899 O O . PRO A 1 250 ? 137.295 10.335 -1.216 1.00 24.73 250 PRO A O 1
ATOM 1903 N N . ARG A 1 251 ? 135.837 9.128 0.000 1.00 23.94 251 ARG A N 1
ATOM 1904 C CA . ARG A 1 251 ? 136.885 8.305 0.591 1.00 25.08 251 ARG A CA 1
ATOM 1905 C C . ARG A 1 251 ? 137.486 7.409 -0.497 1.00 23.68 251 ARG A C 1
ATOM 1906 O O . ARG A 1 251 ? 138.695 7.196 -0.551 1.00 23.01 251 ARG A O 1
ATOM 1914 N N . GLN A 1 252 ? 136.639 6.881 -1.371 1.00 22.45 252 GLN A N 1
ATOM 1915 C CA . GLN A 1 252 ? 137.140 6.038 -2.442 1.00 22.65 252 GLN A CA 1
ATOM 1916 C C . GLN A 1 252 ? 137.885 6.909 -3.464 1.00 22.38 252 GLN A C 1
ATOM 1917 O O . GLN A 1 252 ? 138.832 6.456 -4.101 1.00 21.11 252 GLN A O 1
ATOM 1923 N N . ALA A 1 253 ? 137.458 8.163 -3.601 1.00 20.39 253 ALA A N 1
ATOM 1924 C CA . ALA A 1 253 ? 138.106 9.094 -4.519 1.00 20.56 253 ALA A CA 1
ATOM 1925 C C . ALA A 1 253 ? 139.518 9.315 -4.002 1.00 21.24 253 ALA A C 1
ATOM 1926 O O . ALA A 1 253 ? 140.499 9.258 -4.753 1.00 21.45 253 ALA A O 1
ATOM 1928 N N . PHE A 1 254 ? 139.602 9.565 -2.700 1.00 19.42 254 PHE A N 1
ATOM 1929 C CA . PHE A 1 254 ? 140.869 9.800 -2.035 1.00 20.98 254 PHE A CA 1
ATOM 1930 C C . PHE A 1 254 ? 141.865 8.660 -2.291 1.00 21.31 254 PHE A C 1
ATOM 1931 O O . PHE A 1 254 ? 143.034 8.899 -2.561 1.00 21.95 254 PHE A O 1
ATOM 1939 N N . GLU A 1 255 ? 141.388 7.426 -2.196 1.00 21.91 255 GLU A N 1
ATOM 1940 C CA . GLU A 1 255 ? 142.216 6.244 -2.401 1.00 24.27 255 GLU A CA 1
ATOM 1941 C C . GLU A 1 255 ? 142.704 6.171 -3.851 1.00 23.39 255 GLU A C 1
ATOM 1942 O O . GLU A 1 255 ? 143.879 5.893 -4.107 1.00 22.78 255 GLU A O 1
ATOM 1948 N N . VAL A 1 256 ? 141.800 6.425 -4.794 1.00 22.58 256 VAL A N 1
ATOM 1949 C CA . VAL A 1 256 ? 142.138 6.408 -6.216 1.00 22.07 256 VAL A CA 1
ATOM 1950 C C . VAL A 1 256 ? 143.152 7.499 -6.552 1.00 21.69 256 VAL A C 1
ATOM 1951 O O . VAL A 1 256 ? 144.102 7.262 -7.295 1.00 21.27 256 VAL A O 1
ATOM 1955 N N . LEU A 1 257 ? 142.944 8.692 -6.004 1.00 22.98 257 LEU A N 1
ATOM 1956 C CA . LEU A 1 257 ? 143.847 9.818 -6.249 1.00 23.19 257 LEU A CA 1
ATOM 1957 C C . LEU A 1 257 ? 145.196 9.576 -5.574 1.00 24.57 257 LEU A C 1
ATOM 1958 O O . LEU A 1 257 ? 146.257 9.852 -6.147 1.00 22.20 257 LEU A O 1
ATOM 1963 N N . GLN A 1 258 ? 145.130 9.074 -4.343 1.00 23.41 258 GLN A N 1
ATOM 1964 C CA . GLN A 1 258 ? 146.304 8.770 -3.534 1.00 24.89 258 GLN A CA 1
ATOM 1965 C C . GLN A 1 258 ? 147.230 7.785 -4.257 1.00 24.90 258 GLN A C 1
ATOM 1966 O O . GLN A 1 258 ? 148.449 7.959 -4.267 1.00 22.24 258 GLN A O 1
ATOM 1972 N N . THR A 1 259 ? 146.643 6.756 -4.863 1.00 24.11 259 THR A N 1
ATOM 1973 C CA . THR A 1 259 ? 147.427 5.753 -5.577 1.00 24.88 259 THR A CA 1
ATOM 1974 C C . THR A 1 259 ? 147.629 6.099 -7.045 1.00 25.01 259 THR A C 1
ATOM 1975 O O . THR A 1 259 ? 148.291 5.361 -7.768 1.00 28.11 259 THR A O 1
ATOM 1979 N N . ARG A 1 260 ? 147.047 7.206 -7.492 1.00 24.60 260 ARG A N 1
ATOM 1980 C CA . ARG A 1 260 ? 147.181 7.616 -8.882 1.00 23.97 260 ARG A CA 1
ATOM 1981 C C . ARG A 1 260 ? 146.745 6.488 -9.800 1.00 23.63 260 ARG A C 1
ATOM 1982 O O . ARG A 1 260 ? 147.409 6.190 -10.794 1.00 25.09 260 ARG A O 1
ATOM 1990 N N . SER A 1 261 ? 145.613 5.875 -9.478 1.00 22.00 261 SER A N 1
ATOM 1991 C CA . SER A 1 261 ? 145.111 4.762 -10.269 1.00 21.75 261 SER A CA 1
ATOM 1992 C C . SER A 1 261 ? 144.313 5.145 -11.500 1.00 21.39 261 SER A C 1
ATOM 1993 O O . SER A 1 261 ? 144.024 4.289 -12.332 1.00 21.98 261 SER A O 1
ATOM 1996 N N . ALA A 1 262 ? 143.962 6.419 -11.633 1.00 20.89 262 ALA A N 1
ATOM 1997 C CA . ALA A 1 262 ? 143.180 6.858 -12.785 1.00 20.96 262 ALA A CA 1
ATOM 1998 C C . ALA A 1 262 ? 143.509 8.296 -13.169 1.00 21.27 262 ALA A C 1
ATOM 1999 O O . ALA A 1 262 ? 143.961 9.083 -12.333 1.00 18.18 262 ALA A O 1
ATOM 2001 N N . ASP A 1 263 ? 143.273 8.633 -14.435 1.00 20.72 263 ASP A N 1
ATOM 2002 C CA . ASP A 1 263 ? 143.563 9.977 -14.930 1.00 22.55 263 ASP A CA 1
ATOM 2003 C C . ASP A 1 263 ? 142.393 10.914 -14.678 1.00 22.69 263 ASP A C 1
ATOM 2004 O O . ASP A 1 263 ? 142.574 12.113 -14.500 1.00 22.54 263 ASP A O 1
ATOM 2009 N N . LEU A 1 264 ? 141.190 10.356 -14.668 1.00 22.38 264 LEU A N 1
ATOM 2010 C CA . LEU A 1 264 ? 139.992 11.150 -14.473 1.00 22.54 264 LEU A CA 1
ATOM 2011 C C . LEU A 1 264 ? 139.014 10.400 -13.573 1.00 22.46 264 LEU A C 1
ATOM 2012 O O . LEU A 1 264 ? 139.198 9.216 -13.300 1.00 21.51 264 LEU A O 1
ATOM 2017 N N . ILE A 1 265 ? 137.978 11.099 -13.120 1.00 22.54 265 ILE A N 1
ATOM 2018 C CA . ILE A 1 265 ? 136.948 10.506 -12.270 1.00 21.06 265 ILE A CA 1
ATOM 2019 C C . ILE A 1 265 ? 135.561 10.910 -12.779 1.00 21.36 265 ILE A C 1
ATOM 2020 O O . ILE A 1 265 ? 135.320 12.074 -13.080 1.00 22.48 265 ILE A O 1
ATOM 2025 N N . ASN A 1 266 ? 134.658 9.944 -12.887 1.00 22.62 266 ASN A N 1
ATOM 2026 C CA . ASN A 1 266 ? 133.299 10.222 -13.324 1.00 23.21 266 ASN A CA 1
ATOM 2027 C C . ASN A 1 266 ? 132.418 10.239 -12.076 1.00 23.29 266 ASN A C 1
ATOM 2028 O O . ASN A 1 266 ? 132.281 9.227 -11.385 1.00 24.21 266 ASN A O 1
ATOM 2033 N N . ILE A 1 267 ? 131.825 11.394 -11.791 1.00 23.79 267 ILE A N 1
ATOM 2034 C CA . ILE A 1 267 ? 130.968 11.557 -10.620 1.00 20.85 267 ILE A CA 1
ATOM 2035 C C . ILE A 1 267 ? 129.498 11.411 -10.978 1.00 22.67 267 ILE A C 1
ATOM 2036 O O . ILE A 1 267 ? 129.049 11.927 -12.006 1.00 24.04 267 ILE A O 1
ATOM 2041 N N . LYS A 1 268 ? 128.751 10.711 -10.131 1.00 18.66 268 LYS A N 1
ATOM 2042 C CA . LYS A 1 268 ? 127.314 10.540 -10.335 1.00 20.20 268 LYS A CA 1
ATOM 2043 C C . LYS A 1 268 ? 126.633 10.726 -8.978 1.00 19.81 268 LYS A C 1
ATOM 2044 O O . LYS A 1 268 ? 127.037 10.110 -7.982 1.00 18.31 268 LYS A O 1
ATOM 2050 N N . LEU A 1 269 ? 125.599 11.559 -8.938 1.00 18.61 269 LEU A N 1
ATOM 2051 C CA . LEU A 1 269 ? 124.901 11.830 -7.681 1.00 18.30 269 LEU A CA 1
ATOM 2052 C C . LEU A 1 269 ? 124.381 10.581 -6.975 1.00 17.52 269 LEU A C 1
ATOM 2053 O O . LEU A 1 269 ? 124.466 10.486 -5.745 1.00 17.98 269 LEU A O 1
ATOM 2058 N N . MET A 1 270 ? 123.854 9.623 -7.738 1.00 16.04 270 MET A N 1
ATOM 2059 C CA . MET A 1 270 ? 123.328 8.392 -7.141 1.00 17.79 270 MET A CA 1
ATOM 2060 C C . MET A 1 270 ? 124.423 7.616 -6.406 1.00 19.96 270 MET A C 1
ATOM 2061 O O . MET A 1 270 ? 124.165 6.988 -5.375 1.00 19.56 270 MET A O 1
ATOM 2066 N N . LYS A 1 271 ? 125.638 7.642 -6.947 1.00 17.86 271 LYS A N 1
ATOM 2067 C CA . LYS A 1 271 ? 126.744 6.928 -6.320 1.00 17.45 271 LYS A CA 1
ATOM 2068 C C . LYS A 1 271 ? 127.237 7.654 -5.085 1.00 17.46 271 LYS A C 1
ATOM 2069 O O . LYS A 1 271 ? 127.520 7.023 -4.070 1.00 18.88 271 LYS A O 1
ATOM 2075 N N . ALA A 1 272 ? 127.326 8.981 -5.168 1.00 15.79 272 ALA A N 1
ATOM 2076 C CA . ALA A 1 272 ? 127.836 9.782 -4.059 1.00 17.55 272 ALA A CA 1
ATOM 2077 C C . ALA A 1 272 ? 126.813 10.066 -2.969 1.00 17.57 272 ALA A C 1
ATOM 2078 O O . ALA A 1 272 ? 127.137 10.653 -1.936 1.00 18.05 272 ALA A O 1
ATOM 2080 N N . GLY A 1 273 ? 125.576 9.652 -3.200 1.00 18.64 273 GLY A N 1
ATOM 2081 C CA . GLY A 1 273 ? 124.541 9.900 -2.220 1.00 18.75 273 GLY A CA 1
ATOM 2082 C C . GLY A 1 273 ? 124.146 11.361 -2.245 1.00 18.13 273 GLY A C 1
ATOM 2083 O O . GLY A 1 273 ? 123.687 11.910 -1.245 1.00 21.23 273 GLY A O 1
ATOM 2084 N N . GLY A 1 274 ? 124.339 12.005 -3.388 1.00 18.09 274 GLY A N 1
ATOM 2085 C CA . GLY A 1 274 ? 123.966 13.402 -3.488 1.00 19.33 274 GLY A CA 1
ATOM 2086 C C . GLY A 1 274 ? 125.056 14.365 -3.914 1.00 20.54 274 GLY A C 1
ATOM 2087 O O . GLY A 1 274 ? 126.131 13.971 -4.380 1.00 21.84 274 GLY A O 1
ATOM 2088 N N . ILE A 1 275 ? 124.772 15.645 -3.717 1.00 19.45 275 ILE A N 1
ATOM 2089 C CA . ILE A 1 275 ? 125.676 16.715 -4.094 1.00 19.09 275 ILE A CA 1
ATOM 2090 C C . ILE A 1 275 ? 126.801 17.019 -3.110 1.00 18.37 275 ILE A C 1
ATOM 2091 O O . ILE A 1 275 ? 127.897 17.382 -3.532 1.00 16.92 275 ILE A O 1
ATOM 2096 N N . SER A 1 276 ? 126.550 16.880 -1.807 1.00 18.49 276 SER A N 1
ATOM 2097 C CA . SER A 1 276 ? 127.608 17.175 -0.842 1.00 18.71 276 SER A CA 1
ATOM 2098 C C . SER A 1 276 ? 128.818 16.258 -1.075 1.00 18.17 276 SER A C 1
ATOM 2099 O O . SER A 1 276 ? 129.956 16.715 -1.064 1.00 20.09 276 SER A O 1
ATOM 2102 N N . GLY A 1 277 ? 128.569 14.972 -1.300 1.00 17.35 277 GLY A N 1
ATOM 2103 C CA . GLY A 1 277 ? 129.664 14.046 -1.546 1.00 16.68 277 GLY A CA 1
ATOM 2104 C C . GLY A 1 277 ? 130.323 14.304 -2.894 1.00 19.32 277 GLY A C 1
ATOM 2105 O O . GLY A 1 277 ? 131.548 14.211 -3.023 1.00 19.82 277 GLY A O 1
ATOM 2106 N N . ALA A 1 278 ? 129.517 14.645 -3.898 1.00 17.94 278 ALA A N 1
ATOM 2107 C CA . ALA A 1 278 ? 130.043 14.930 -5.232 1.00 19.18 278 ALA A CA 1
ATOM 2108 C C . ALA A 1 278 ? 131.004 16.112 -5.168 1.00 20.60 278 ALA A C 1
ATOM 2109 O O . ALA A 1 278 ? 132.051 16.110 -5.823 1.00 20.56 278 ALA A O 1
ATOM 2111 N N . GLU A 1 279 ? 130.647 17.124 -4.385 1.00 22.07 279 GLU A N 1
ATOM 2112 C CA . GLU A 1 279 ? 131.506 18.295 -4.232 1.00 23.74 279 GLU A CA 1
ATOM 2113 C C . GLU A 1 279 ? 132.840 17.902 -3.625 1.00 23.00 279 GLU A C 1
ATOM 2114 O O . GLU A 1 279 ? 133.890 18.390 -4.042 1.00 23.20 279 GLU A O 1
ATOM 2120 N N . LYS A 1 280 ? 132.789 17.046 -2.610 1.00 21.33 280 LYS A N 1
ATOM 2121 C CA . LYS A 1 280 ? 134.009 16.594 -1.948 1.00 22.22 280 LYS A CA 1
ATOM 2122 C C . LYS A 1 280 ? 134.928 15.873 -2.933 1.00 20.95 280 LYS A C 1
ATOM 2123 O O . LYS A 1 280 ? 136.133 16.124 -2.959 1.00 20.99 280 LYS A O 1
ATOM 2129 N N . ILE A 1 281 ? 134.356 14.983 -3.742 1.00 17.89 281 ILE A N 1
ATOM 2130 C CA . ILE A 1 281 ? 135.137 14.244 -4.725 1.00 19.74 281 ILE A CA 1
ATOM 2131 C C . ILE A 1 281 ? 135.844 15.202 -5.683 1.00 21.77 281 ILE A C 1
ATOM 2132 O O . ILE A 1 281 ? 137.062 15.128 -5.869 1.00 23.73 281 ILE A O 1
ATOM 2137 N N . ASN A 1 282 ? 135.080 16.118 -6.265 1.00 22.83 282 ASN A N 1
ATOM 2138 C CA . ASN A 1 282 ? 135.630 17.090 -7.199 1.00 23.08 282 ASN A CA 1
ATOM 2139 C C . ASN A 1 282 ? 136.721 17.944 -6.572 1.00 24.32 282 ASN A C 1
ATOM 2140 O O . ASN A 1 282 ? 137.738 18.229 -7.211 1.00 22.94 282 ASN A O 1
ATOM 2145 N N . ALA A 1 283 ? 136.507 18.354 -5.324 1.00 23.72 283 ALA A N 1
ATOM 2146 C CA . ALA A 1 283 ? 137.486 19.171 -4.612 1.00 23.87 283 ALA A CA 1
ATOM 2147 C C . ALA A 1 283 ? 138.805 18.417 -4.377 1.00 23.69 283 ALA A C 1
ATOM 2148 O O . ALA A 1 283 ? 139.882 18.995 -4.514 1.00 23.91 283 ALA A O 1
ATOM 2150 N N . MET A 1 284 ? 138.728 17.136 -4.015 1.00 24.28 284 MET A N 1
ATOM 2151 C CA . MET A 1 284 ? 139.942 16.342 -3.801 1.00 24.28 284 MET A CA 1
ATOM 2152 C C . MET A 1 284 ? 140.648 16.155 -5.140 1.00 22.52 284 MET A C 1
ATOM 2153 O O . MET A 1 284 ? 141.860 16.287 -5.237 1.00 22.14 284 MET A O 1
ATOM 2158 N N . ALA A 1 285 ? 139.871 15.817 -6.160 1.00 22.70 285 ALA A N 1
ATOM 2159 C CA . ALA A 1 285 ? 140.409 15.594 -7.494 1.00 25.03 285 ALA A CA 1
ATOM 2160 C C . ALA A 1 285 ? 141.136 16.843 -7.974 1.00 24.55 285 ALA A C 1
ATOM 2161 O O . ALA A 1 285 ? 142.250 16.764 -8.483 1.00 24.06 285 ALA A O 1
ATOM 2163 N N . GLU A 1 286 ? 140.501 17.998 -7.798 1.00 26.17 286 GLU A N 1
ATOM 2164 C CA . GLU A 1 286 ? 141.087 19.266 -8.224 1.00 26.47 286 GLU A CA 1
ATOM 2165 C C . GLU A 1 286 ? 142.405 19.550 -7.500 1.00 25.98 286 GLU A C 1
ATOM 2166 O O . GLU A 1 286 ? 143.365 20.050 -8.098 1.00 24.35 286 GLU A O 1
ATOM 2172 N N . ALA A 1 287 ? 142.457 19.226 -6.213 1.00 23.75 287 ALA A N 1
ATOM 2173 C CA . ALA A 1 287 ? 143.672 19.453 -5.447 1.00 24.68 287 ALA A CA 1
ATOM 2174 C C . ALA A 1 287 ? 144.802 18.568 -5.981 1.00 24.97 287 ALA A C 1
ATOM 2175 O O . ALA A 1 287 ? 145.981 18.856 -5.759 1.00 23.71 287 ALA A O 1
ATOM 2177 N N . CYS A 1 288 ? 144.435 17.496 -6.685 1.00 23.89 288 CYS A N 1
ATOM 2178 C CA . CYS A 1 288 ? 145.418 16.566 -7.242 1.00 24.28 288 CYS A CA 1
ATOM 2179 C C . CYS A 1 288 ? 145.625 16.737 -8.751 1.00 25.23 288 CYS A C 1
ATOM 2180 O O . CYS A 1 288 ? 146.313 15.931 -9.379 1.00 26.62 288 CYS A O 1
ATOM 2183 N N . GLY A 1 289 ? 145.034 17.776 -9.335 1.00 24.85 289 GLY A N 1
ATOM 2184 C CA . GLY A 1 289 ? 145.183 17.996 -10.767 1.00 22.27 289 GLY A CA 1
ATOM 2185 C C . GLY A 1 289 ? 144.424 16.987 -11.614 1.00 23.65 289 GLY A C 1
ATOM 2186 O O . GLY A 1 289 ? 144.775 16.719 -12.769 1.00 24.44 289 GLY A O 1
ATOM 2187 N N . VAL A 1 290 ? 143.371 16.420 -11.043 1.00 21.57 290 VAL A N 1
ATOM 2188 C CA . VAL A 1 290 ? 142.565 15.440 -11.751 1.00 21.10 290 VAL A CA 1
ATOM 2189 C C . VAL A 1 290 ? 141.199 16.052 -12.059 1.00 22.66 290 VAL A C 1
ATOM 2190 O O . VAL A 1 290 ? 140.470 16.426 -11.150 1.00 21.97 290 VAL A O 1
ATOM 2194 N N . GLU A 1 291 ? 140.869 16.167 -13.344 1.00 22.81 291 GLU A N 1
ATOM 2195 C CA . GLU A 1 291 ? 139.587 16.724 -13.757 1.00 22.76 291 GLU A CA 1
ATOM 2196 C C . GLU A 1 291 ? 138.517 15.649 -13.644 1.00 22.97 291 GLU A C 1
ATOM 2197 O O . GLU A 1 291 ? 138.835 14.462 -13.645 1.00 23.39 291 GLU A O 1
ATOM 2203 N N . CYS A 1 292 ? 137.256 16.070 -13.544 1.00 21.11 292 CYS A N 1
ATOM 2204 C CA . CYS A 1 292 ? 136.141 15.145 -13.416 1.00 19.81 292 CYS A CA 1
ATOM 2205 C C . CYS A 1 292 ? 135.091 15.311 -14.503 1.00 20.64 292 CYS A C 1
ATOM 2206 O O . CYS A 1 292 ? 135.069 16.298 -15.238 1.00 21.71 292 CYS A O 1
ATOM 2209 N N . MET A 1 293 ? 134.214 14.325 -14.592 1.00 20.18 293 MET A N 1
ATOM 2210 C CA . MET A 1 293 ? 133.113 14.353 -15.536 1.00 20.04 293 MET A CA 1
ATOM 2211 C C . MET A 1 293 ? 131.915 14.051 -14.667 1.00 19.83 293 MET A C 1
ATOM 2212 O O . MET A 1 293 ? 132.063 13.452 -13.598 1.00 21.55 293 MET A O 1
ATOM 2217 N N . VAL A 1 294 ? 130.737 14.491 -15.085 1.00 17.66 294 VAL A N 1
ATOM 2218 C CA . VAL A 1 294 ? 129.553 14.168 -14.324 1.00 16.80 294 VAL A CA 1
ATOM 2219 C C . VAL A 1 294 ? 128.604 13.448 -15.256 1.00 21.04 294 VAL A C 1
ATOM 2220 O O . VAL A 1 294 ? 128.315 13.920 -16.366 1.00 23.62 294 VAL A O 1
ATOM 2224 N N . GLY A 1 295 ? 128.140 12.288 -14.811 1.00 20.50 295 GLY A N 1
ATOM 2225 C CA . GLY A 1 295 ? 127.214 11.506 -15.607 1.00 20.88 295 GLY A CA 1
ATOM 2226 C C . GLY A 1 295 ? 125.956 11.278 -14.799 1.00 22.62 295 GLY A C 1
ATOM 2227 O O . GLY A 1 295 ? 125.606 12.101 -13.952 1.00 22.04 295 GLY A O 1
ATOM 2228 N N . SER A 1 296 ? 125.278 10.163 -15.051 1.00 24.07 296 SER A N 1
ATOM 2229 C CA . SER A 1 296 ? 124.057 9.838 -14.327 1.00 25.41 296 SER A CA 1
ATOM 2230 C C . SER A 1 296 ? 123.583 8.432 -14.678 1.00 26.53 296 SER A C 1
ATOM 2231 O O . SER A 1 296 ? 124.184 7.744 -15.500 1.00 27.20 296 SER A O 1
ATOM 2234 N N . MET A 1 297 ? 122.498 8.016 -14.038 1.00 24.80 297 MET A N 1
ATOM 2235 C CA . MET A 1 297 ? 121.892 6.726 -14.315 1.00 25.24 297 MET A CA 1
ATOM 2236 C C . MET A 1 297 ? 120.747 7.050 -15.290 1.00 25.85 297 MET A C 1
ATOM 2237 O O . MET A 1 297 ? 120.689 8.153 -15.841 1.00 26.18 297 MET A O 1
ATOM 2242 N N . ILE A 1 298 ? 119.848 6.100 -15.509 1.00 27.07 298 ILE A N 1
ATOM 2243 C CA . ILE A 1 298 ? 118.712 6.325 -16.395 1.00 28.36 298 ILE A CA 1
ATOM 2244 C C . ILE A 1 298 ? 117.745 7.182 -15.586 1.00 28.87 298 ILE A C 1
ATOM 2245 O O . ILE A 1 298 ? 117.040 6.676 -14.716 1.00 30.63 298 ILE A O 1
ATOM 2250 N N . GLU A 1 299 ? 117.735 8.481 -15.871 1.00 28.11 299 GLU A N 1
ATOM 2251 C CA . GLU A 1 299 ? 116.903 9.440 -15.150 1.00 29.95 299 GLU A CA 1
ATOM 2252 C C . GLU A 1 299 ? 116.231 10.449 -16.080 1.00 29.43 299 GLU A C 1
ATOM 2253 O O . GLU A 1 299 ? 116.660 10.646 -17.215 1.00 28.58 299 GLU A O 1
ATOM 2259 N N . THR A 1 300 ? 115.183 11.093 -15.575 1.00 29.45 300 THR A N 1
ATOM 2260 C CA . THR A 1 300 ? 114.461 12.107 -16.333 1.00 29.18 300 THR A CA 1
ATOM 2261 C C . THR A 1 300 ? 115.228 13.415 -16.204 1.00 29.04 300 THR A C 1
ATOM 2262 O O . THR A 1 300 ? 116.313 13.458 -15.615 1.00 29.58 300 THR A O 1
ATOM 2266 N N . LYS A 1 301 ? 114.645 14.483 -16.741 1.00 28.94 301 LYS A N 1
ATOM 2267 C CA . LYS A 1 301 ? 115.246 15.810 -16.688 1.00 27.31 301 LYS A CA 1
ATOM 2268 C C . LYS A 1 301 ? 115.475 16.305 -15.258 1.00 25.31 301 LYS A C 1
ATOM 2269 O O . LYS A 1 301 ? 116.396 17.080 -15.018 1.00 26.94 301 LYS A O 1
ATOM 2275 N N . LEU A 1 302 ? 114.646 15.876 -14.311 1.00 22.14 302 LEU A N 1
ATOM 2276 C CA . LEU A 1 302 ? 114.834 16.308 -12.926 1.00 22.98 302 LEU A CA 1
ATOM 2277 C C . LEU A 1 302 ? 116.216 15.911 -12.407 1.00 21.17 302 LEU A C 1
ATOM 2278 O O . LEU A 1 302 ? 117.026 16.769 -12.059 1.00 23.72 302 LEU A O 1
ATOM 2283 N N . GLY A 1 303 ? 116.490 14.611 -12.371 1.00 23.14 303 GLY A N 1
ATOM 2284 C CA . GLY A 1 303 ? 117.779 14.138 -11.886 1.00 21.72 303 GLY A CA 1
ATOM 2285 C C . GLY A 1 303 ? 118.941 14.749 -12.646 1.00 22.80 303 GLY A C 1
ATOM 2286 O O . GLY A 1 303 ? 119.944 15.161 -12.060 1.00 22.71 303 GLY A O 1
ATOM 2287 N N . ILE A 1 304 ? 118.802 14.811 -13.963 1.00 22.22 304 ILE A N 1
ATOM 2288 C CA . ILE A 1 304 ? 119.833 15.386 -14.810 1.00 23.50 304 ILE A CA 1
ATOM 2289 C C . ILE A 1 304 ? 119.992 16.873 -14.498 1.00 22.60 304 ILE A C 1
ATOM 2290 O O . ILE A 1 304 ? 121.108 17.390 -14.469 1.00 23.25 304 ILE A O 1
ATOM 2295 N N . THR A 1 305 ? 118.878 17.560 -14.255 1.00 21.52 305 THR A N 1
ATOM 2296 C CA . THR A 1 305 ? 118.945 18.978 -13.926 1.00 21.91 305 THR A CA 1
ATOM 2297 C C . THR A 1 305 ? 119.755 19.158 -12.651 1.00 19.76 305 THR A C 1
ATOM 2298 O O . THR A 1 305 ? 120.583 20.056 -12.563 1.00 22.76 305 THR A O 1
ATOM 2302 N N . ALA A 1 306 ? 119.533 18.299 -11.662 1.00 19.46 306 ALA A N 1
ATOM 2303 C CA . ALA A 1 306 ? 120.276 18.411 -10.409 1.00 17.95 306 ALA A CA 1
ATOM 2304 C C . ALA A 1 306 ? 121.773 18.197 -10.652 1.00 16.94 306 ALA A C 1
ATOM 2305 O O . ALA A 1 306 ? 122.602 18.945 -10.152 1.00 18.71 306 ALA A O 1
ATOM 2307 N N . ALA A 1 307 ? 122.113 17.176 -11.429 1.00 18.13 307 ALA A N 1
ATOM 2308 C CA . ALA A 1 307 ? 123.511 16.874 -11.738 1.00 19.14 307 ALA A CA 1
ATOM 2309 C C . ALA A 1 307 ? 124.168 17.979 -12.568 1.00 19.74 307 ALA A C 1
ATOM 2310 O O . ALA A 1 307 ? 125.342 18.299 -12.365 1.00 19.90 307 ALA A O 1
ATOM 2312 N N . ALA A 1 308 ? 123.412 18.549 -13.509 1.00 20.29 308 ALA A N 1
ATOM 2313 C CA . ALA A 1 308 ? 123.920 19.622 -14.372 1.00 20.86 308 ALA A CA 1
ATOM 2314 C C . ALA A 1 308 ? 124.226 20.874 -13.564 1.00 20.74 308 ALA A C 1
ATOM 2315 O O . ALA A 1 308 ? 125.186 21.589 -13.850 1.00 21.88 308 ALA A O 1
ATOM 2317 N N . HIS A 1 309 ? 123.403 21.144 -12.557 1.00 21.32 309 HIS A N 1
ATOM 2318 C CA . HIS A 1 309 ? 123.622 22.310 -11.707 1.00 22.93 309 HIS A CA 1
ATOM 2319 C C . HIS A 1 309 ? 124.944 22.135 -10.966 1.00 22.40 309 HIS A C 1
ATOM 2320 O O . HIS A 1 309 ? 125.735 23.074 -10.853 1.00 25.22 309 HIS A O 1
ATOM 2327 N N . PHE A 1 310 ? 125.189 20.932 -10.456 1.00 21.64 310 PHE A N 1
ATOM 2328 C CA . PHE A 1 310 ? 126.442 20.674 -9.756 1.00 20.97 310 PHE A CA 1
ATOM 2329 C C . PHE A 1 310 ? 127.605 20.771 -10.744 1.00 18.76 310 PHE A C 1
ATOM 2330 O O . PHE A 1 310 ? 128.591 21.450 -10.484 1.00 18.52 310 PHE A O 1
ATOM 2338 N N . ALA A 1 311 ? 127.474 20.098 -11.884 1.00 19.70 311 ALA A N 1
ATOM 2339 C CA . ALA A 1 311 ? 128.528 20.101 -12.900 1.00 19.06 311 ALA A CA 1
ATOM 2340 C C . ALA A 1 311 ? 128.858 21.487 -13.442 1.00 19.68 311 ALA A C 1
ATOM 2341 O O . ALA A 1 311 ? 130.025 21.822 -13.618 1.00 20.66 311 ALA A O 1
ATOM 2343 N N . ALA A 1 312 ? 127.833 22.291 -13.711 1.00 21.01 312 ALA A N 1
ATOM 2344 C CA . ALA A 1 312 ? 128.041 23.636 -14.248 1.00 20.38 312 ALA A CA 1
ATOM 2345 C C . ALA A 1 312 ? 128.760 24.577 -13.293 1.00 20.73 312 ALA A C 1
ATOM 2346 O O . ALA A 1 312 ? 129.442 25.505 -13.726 1.00 22.13 312 ALA A O 1
ATOM 2348 N N . SER A 1 313 ? 128.618 24.330 -11.994 1.00 22.10 313 SER A N 1
ATOM 2349 C CA . SER A 1 313 ? 129.207 25.199 -10.979 1.00 21.96 313 SER A CA 1
ATOM 2350 C C . SER A 1 313 ? 130.707 25.072 -10.764 1.00 24.27 313 SER A C 1
ATOM 2351 O O . SER A 1 313 ? 131.340 26.005 -10.266 1.00 24.54 313 SER A O 1
ATOM 2354 N N . LYS A 1 314 ? 131.281 23.934 -11.138 1.00 22.80 314 LYS A N 1
ATOM 2355 C CA . LYS A 1 314 ? 132.702 23.717 -10.890 1.00 23.36 314 LYS A CA 1
ATOM 2356 C C . LYS A 1 314 ? 133.638 23.821 -12.090 1.00 23.52 314 LYS A C 1
ATOM 2357 O O . LYS A 1 314 ? 133.357 23.290 -13.164 1.00 23.03 314 LYS A O 1
ATOM 2363 N N . ARG A 1 315 ? 134.760 24.503 -11.874 1.00 22.81 315 ARG A N 1
ATOM 2364 C CA . ARG A 1 315 ? 135.790 24.691 -12.890 1.00 24.96 315 ARG A CA 1
ATOM 2365 C C . ARG A 1 315 ? 136.482 23.359 -13.228 1.00 24.96 315 ARG A C 1
ATOM 2366 O O . ARG A 1 315 ? 136.766 23.073 -14.397 1.00 23.25 315 ARG A O 1
ATOM 2374 N N . ASN A 1 316 ? 136.740 22.546 -12.205 1.00 22.36 316 ASN A N 1
ATOM 2375 C CA . ASN A 1 316 ? 137.410 21.256 -12.393 1.00 22.17 316 ASN A CA 1
ATOM 2376 C C . ASN A 1 316 ? 136.575 20.190 -13.116 1.00 22.95 316 ASN A C 1
ATOM 2377 O O . ASN A 1 316 ? 137.105 19.151 -13.497 1.00 24.82 316 ASN A O 1
ATOM 2382 N N . ILE A 1 317 ? 135.277 20.437 -13.296 1.00 20.91 317 ILE A N 1
ATOM 2383 C CA . ILE A 1 317 ? 134.404 19.500 -14.005 1.00 20.27 317 ILE A CA 1
ATOM 2384 C C . ILE A 1 317 ? 134.345 19.980 -15.458 1.00 22.58 317 ILE A C 1
ATOM 2385 O O . ILE A 1 317 ? 133.706 20.989 -15.762 1.00 25.23 317 ILE A O 1
ATOM 2390 N N . THR A 1 318 ? 135.001 19.242 -16.351 1.00 22.71 318 THR A N 1
ATOM 2391 C CA . THR A 1 318 ? 135.113 19.635 -17.753 1.00 22.15 318 THR A CA 1
ATOM 2392 C C . THR A 1 318 ? 134.460 18.752 -18.819 1.00 24.81 318 THR A C 1
ATOM 2393 O O . THR A 1 318 ? 134.594 19.021 -20.022 1.00 23.57 318 THR A O 1
ATOM 2397 N N . ARG A 1 319 ? 133.783 17.691 -18.396 1.00 23.62 319 ARG A N 1
ATOM 2398 C CA . ARG A 1 319 ? 133.108 16.808 -19.339 1.00 21.84 319 ARG A CA 1
ATOM 2399 C C . ARG A 1 319 ? 131.741 16.500 -18.752 1.00 22.12 319 ARG A C 1
ATOM 2400 O O . ARG A 1 319 ? 131.578 16.452 -17.528 1.00 20.04 319 ARG A O 1
ATOM 2408 N N . PHE A 1 320 ? 130.758 16.294 -19.624 1.00 21.68 320 PHE A N 1
ATOM 2409 C CA . PHE A 1 320 ? 129.398 16.042 -19.175 1.00 21.22 320 PHE A CA 1
ATOM 2410 C C . PHE A 1 320 ? 128.718 14.947 -19.979 1.00 20.98 320 PHE A C 1
ATOM 2411 O O . PHE A 1 320 ? 128.791 14.917 -21.207 1.00 20.28 320 PHE A O 1
ATOM 2419 N N . ASP A 1 321 ? 128.038 14.053 -19.276 1.00 20.79 321 ASP A N 1
ATOM 2420 C CA . ASP A 1 321 ? 127.370 12.935 -19.917 1.00 23.89 321 ASP A CA 1
ATOM 2421 C C . ASP A 1 321 ? 125.910 12.941 -19.487 1.00 25.20 321 ASP A C 1
ATOM 2422 O O . ASP A 1 321 ? 125.499 12.157 -18.629 1.00 26.32 321 ASP A O 1
ATOM 2427 N N . PHE A 1 322 ? 125.131 13.829 -20.097 1.00 25.42 322 PHE A N 1
ATOM 2428 C CA . PHE A 1 322 ? 123.726 13.991 -19.750 1.00 26.18 322 PHE A CA 1
ATOM 2429 C C . PHE A 1 322 ? 122.739 13.732 -20.882 1.00 26.81 322 PHE A C 1
ATOM 2430 O O . PHE A 1 322 ? 121.909 14.591 -21.180 1.00 26.80 322 PHE A O 1
ATOM 2438 N N . ASP A 1 323 ? 122.799 12.559 -21.502 1.00 26.90 323 ASP A N 1
ATOM 2439 C CA . ASP A 1 323 ? 121.881 12.270 -22.594 1.00 27.99 323 ASP A CA 1
ATOM 2440 C C . ASP A 1 323 ? 120.674 11.443 -22.164 1.00 30.57 323 ASP A C 1
ATOM 2441 O O . ASP A 1 323 ? 119.770 11.203 -22.964 1.00 30.81 323 ASP A O 1
ATOM 2446 N N . ALA A 1 324 ? 120.644 11.018 -20.905 1.00 29.79 324 ALA A N 1
ATOM 2447 C CA . ALA A 1 324 ? 119.535 10.192 -20.429 1.00 31.74 324 ALA A CA 1
ATOM 2448 C C . ALA A 1 324 ? 118.146 10.710 -20.803 1.00 31.48 324 ALA A C 1
ATOM 2449 O O . ALA A 1 324 ? 117.334 9.970 -21.360 1.00 32.13 324 ALA A O 1
ATOM 2451 N N . PRO A 1 325 ? 117.850 11.983 -20.498 1.00 32.18 325 PRO A N 1
ATOM 2452 C CA . PRO A 1 325 ? 116.533 12.542 -20.826 1.00 31.92 325 PRO A CA 1
ATOM 2453 C C . PRO A 1 325 ? 116.176 12.424 -22.306 1.00 32.22 325 PRO A C 1
ATOM 2454 O O . PRO A 1 325 ? 115.008 12.298 -22.663 1.00 32.44 325 PRO A O 1
ATOM 2458 N N . LEU A 1 326 ? 117.191 12.460 -23.161 1.00 32.89 326 LEU A N 1
ATOM 2459 C CA . LEU A 1 326 ? 116.986 12.373 -24.601 1.00 33.89 326 LEU A CA 1
ATOM 2460 C C . LEU A 1 326 ? 116.605 10.968 -25.037 1.00 34.51 326 LEU A C 1
ATOM 2461 O O . LEU A 1 326 ? 116.312 10.736 -26.210 1.00 34.81 326 LEU A O 1
ATOM 2466 N N . MET A 1 327 ? 116.610 10.037 -24.087 1.00 35.02 327 MET A N 1
ATOM 2467 C CA . MET A 1 327 ? 116.284 8.641 -24.365 1.00 37.11 327 MET A CA 1
ATOM 2468 C C . MET A 1 327 ? 114.864 8.293 -23.949 1.00 37.98 327 MET A C 1
ATOM 2469 O O . MET A 1 327 ? 114.470 7.128 -23.993 1.00 38.23 327 MET A O 1
ATOM 2474 N N . LEU A 1 328 ? 114.102 9.297 -23.529 1.00 38.58 328 LEU A N 1
ATOM 2475 C CA . LEU A 1 328 ? 112.730 9.065 -23.099 1.00 38.72 328 LEU A CA 1
ATOM 2476 C C . LEU A 1 328 ? 111.738 9.547 -24.155 1.00 38.53 328 LEU A C 1
ATOM 2477 O O . LEU A 1 328 ? 111.999 10.515 -24.867 1.00 37.58 328 LEU A O 1
ATOM 2482 N N . LYS A 1 329 ? 110.602 8.867 -24.247 1.00 39.28 329 LYS A N 1
ATOM 2483 C CA . LYS A 1 329 ? 109.577 9.220 -25.221 1.00 41.61 329 LYS A CA 1
ATOM 2484 C C . LYS A 1 329 ? 108.901 10.543 -24.897 1.00 42.30 329 LYS A C 1
ATOM 2485 O O . LYS A 1 329 ? 108.559 11.311 -25.797 1.00 41.31 329 LYS A O 1
ATOM 2491 N N . THR A 1 330 ? 108.716 10.804 -23.607 1.00 43.16 330 THR A N 1
ATOM 2492 C CA . THR A 1 330 ? 108.064 12.030 -23.162 1.00 43.65 330 THR A CA 1
ATOM 2493 C C . THR A 1 330 ? 108.818 12.662 -22.002 1.00 43.29 330 THR A C 1
ATOM 2494 O O . THR A 1 330 ? 109.411 11.962 -21.186 1.00 44.26 330 THR A O 1
ATOM 2498 N N . ASP A 1 331 ? 108.803 13.990 -21.946 1.00 42.45 331 ASP A N 1
ATOM 2499 C CA . ASP A 1 331 ? 109.454 14.725 -20.871 1.00 40.62 331 ASP A CA 1
ATOM 2500 C C . ASP A 1 331 ? 108.335 15.000 -19.882 1.00 39.74 331 ASP A C 1
ATOM 2501 O O . ASP A 1 331 ? 107.447 15.801 -20.163 1.00 40.35 331 ASP A O 1
ATOM 2506 N N . VAL A 1 332 ? 108.374 14.345 -18.728 1.00 38.06 332 VAL A N 1
ATOM 2507 C CA . VAL A 1 332 ? 107.321 14.514 -17.739 1.00 36.71 332 VAL A CA 1
ATOM 2508 C C . VAL A 1 332 ? 107.483 15.691 -16.787 1.00 36.34 332 VAL A C 1
ATOM 2509 O O . VAL A 1 332 ? 106.636 15.911 -15.923 1.00 35.57 332 VAL A O 1
ATOM 2513 N N . PHE A 1 333 ? 108.557 16.455 -16.941 1.00 35.54 333 PHE A N 1
ATOM 2514 C CA . PHE A 1 333 ? 108.767 17.602 -16.068 1.00 35.56 333 PHE A CA 1
ATOM 2515 C C . PHE A 1 333 ? 108.768 18.935 -16.799 1.00 34.98 333 PHE A C 1
ATOM 2516 O O . PHE A 1 333 ? 109.147 19.027 -17.964 1.00 33.44 333 PHE A O 1
ATOM 2524 N N . ASN A 1 334 ? 108.337 19.967 -16.087 1.00 35.57 334 ASN A N 1
ATOM 2525 C CA . ASN A 1 334 ? 108.295 21.320 -16.609 1.00 35.47 334 ASN A CA 1
ATOM 2526 C C . ASN A 1 334 ? 109.398 22.120 -15.922 1.00 33.89 334 ASN A C 1
ATOM 2527 O O . ASN A 1 334 ? 109.469 22.159 -14.695 1.00 32.68 334 ASN A O 1
ATOM 2532 N N . GLY A 1 335 ? 110.264 22.746 -16.714 1.00 32.97 335 GLY A N 1
ATOM 2533 C CA . GLY A 1 335 ? 111.347 23.532 -16.149 1.00 31.24 335 GLY A CA 1
ATOM 2534 C C . GLY A 1 335 ? 112.692 22.837 -16.259 1.00 31.30 335 GLY A C 1
ATOM 2535 O O . GLY A 1 335 ? 112.886 21.989 -17.131 1.00 31.73 335 GLY A O 1
ATOM 2536 N N . GLY A 1 336 ? 113.622 23.191 -15.376 1.00 29.87 336 GLY A N 1
ATOM 2537 C CA . GLY A 1 336 ? 114.941 22.583 -15.411 1.00 29.25 336 GLY A CA 1
ATOM 2538 C C . GLY A 1 336 ? 115.739 23.003 -16.633 1.00 30.80 336 GLY A C 1
ATOM 2539 O O . GLY A 1 336 ? 115.372 23.958 -17.324 1.00 30.42 336 GLY A O 1
ATOM 2540 N N . ILE A 1 337 ? 116.827 22.285 -16.907 1.00 29.94 337 ILE A N 1
ATOM 2541 C CA . ILE A 1 337 ? 117.687 22.588 -18.049 1.00 28.50 337 ILE A CA 1
ATOM 2542 C C . ILE A 1 337 ? 116.962 22.463 -19.386 1.00 29.27 337 ILE A C 1
ATOM 2543 O O . ILE A 1 337 ? 115.914 21.824 -19.485 1.00 29.29 337 ILE A O 1
ATOM 2548 N N . THR A 1 338 ? 117.543 23.070 -20.417 1.00 29.50 338 THR A N 1
ATOM 2549 C CA . THR A 1 338 ? 116.983 23.017 -21.763 1.00 30.44 338 THR A CA 1
ATOM 2550 C C . THR A 1 338 ? 118.077 22.548 -22.720 1.00 30.71 338 THR A C 1
ATOM 2551 O O . THR A 1 338 ? 119.257 22.831 -22.504 1.00 30.29 338 THR A O 1
ATOM 2555 N N . TYR A 1 339 ? 117.684 21.826 -23.765 1.00 30.89 339 TYR A N 1
ATOM 2556 C CA . TYR A 1 339 ? 118.633 21.324 -24.753 1.00 32.50 339 TYR A CA 1
ATOM 2557 C C . TYR A 1 339 ? 118.484 22.011 -26.108 1.00 33.39 339 TYR A C 1
ATOM 2558 O O . TYR A 1 339 ? 117.378 22.222 -26.593 1.00 34.62 339 TYR A O 1
ATOM 2567 N N . SER A 1 340 ? 119.613 22.352 -26.711 1.00 33.78 340 SER A N 1
ATOM 2568 C CA . SER A 1 340 ? 119.642 22.937 -28.042 1.00 33.65 340 SER A CA 1
ATOM 2569 C C . SER A 1 340 ? 120.760 22.137 -28.683 1.00 33.34 340 SER A C 1
ATOM 2570 O O . SER A 1 340 ? 121.937 22.476 -28.554 1.00 31.71 340 SER A O 1
ATOM 2573 N N . GLY A 1 341 ? 120.392 21.060 -29.360 1.00 32.81 341 GLY A N 1
ATOM 2574 C CA . GLY A 1 341 ? 121.410 20.219 -29.948 1.00 33.94 341 GLY A CA 1
ATOM 2575 C C . GLY A 1 341 ? 122.133 19.537 -28.794 1.00 33.78 341 GLY A C 1
ATOM 2576 O O . GLY A 1 341 ? 121.513 18.854 -27.980 1.00 32.56 341 GLY A O 1
ATOM 2577 N N . SER A 1 342 ? 123.440 19.748 -28.707 1.00 32.57 342 SER A N 1
ATOM 2578 C CA . SER A 1 342 ? 124.249 19.143 -27.659 1.00 33.31 342 SER A CA 1
ATOM 2579 C C . SER A 1 342 ? 124.477 20.111 -26.505 1.00 33.34 342 SER A C 1
ATOM 2580 O O . SER A 1 342 ? 125.075 19.746 -25.488 1.00 32.51 342 SER A O 1
ATOM 2583 N N . THR A 1 343 ? 124.010 21.344 -26.680 1.00 32.58 343 THR A N 1
ATOM 2584 C CA . THR A 1 343 ? 124.172 22.393 -25.680 1.00 31.50 343 THR A CA 1
ATOM 2585 C C . THR A 1 343 ? 123.068 22.414 -24.628 1.00 30.33 343 THR A C 1
ATOM 2586 O O . THR A 1 343 ? 121.883 22.559 -24.943 1.00 30.45 343 THR A O 1
ATOM 2590 N N . ILE A 1 344 ? 123.473 22.260 -23.374 1.00 29.07 344 ILE A N 1
ATOM 2591 C CA . ILE A 1 344 ? 122.545 22.283 -22.253 1.00 27.31 344 ILE A CA 1
ATOM 2592 C C . ILE A 1 344 ? 122.647 23.659 -21.600 1.00 26.77 344 ILE A C 1
ATOM 2593 O O . ILE A 1 344 ? 123.743 24.124 -21.297 1.00 25.64 344 ILE A O 1
ATOM 2598 N N . SER A 1 345 ? 121.507 24.315 -21.410 1.00 26.49 345 SER A N 1
ATOM 2599 C CA . SER A 1 345 ? 121.480 25.635 -20.791 1.00 28.31 345 SER A CA 1
ATOM 2600 C C . SER A 1 345 ? 120.852 25.577 -19.407 1.00 28.85 345 SER A C 1
ATOM 2601 O O . SER A 1 345 ? 119.793 24.972 -19.219 1.00 29.05 345 SER A O 1
ATOM 2604 N N . MET A 1 346 ? 121.510 26.218 -18.447 1.00 29.18 346 MET A N 1
ATOM 2605 C CA . MET A 1 346 ? 121.039 26.241 -17.068 1.00 31.18 346 MET A CA 1
ATOM 2606 C C . MET A 1 346 ? 119.878 27.210 -16.875 1.00 32.47 346 MET A C 1
ATOM 2607 O O . MET A 1 346 ? 119.911 28.329 -17.373 1.00 33.61 346 MET A O 1
ATOM 2612 N N . PRO A 1 347 ? 118.827 26.783 -16.159 1.00 33.41 347 PRO A N 1
ATOM 2613 C CA . PRO A 1 347 ? 117.678 27.663 -15.926 1.00 34.66 347 PRO A CA 1
ATOM 2614 C C . PRO A 1 347 ? 118.135 28.811 -15.034 1.00 35.46 347 PRO A C 1
ATOM 2615 O O . PRO A 1 347 ? 119.200 28.725 -14.424 1.00 36.77 347 PRO A O 1
ATOM 2619 N N . GLY A 1 348 ? 117.343 29.875 -14.947 1.00 35.12 348 GLY A N 1
ATOM 2620 C CA . GLY A 1 348 ? 117.749 31.014 -14.140 1.00 32.48 348 GLY A CA 1
ATOM 2621 C C . GLY A 1 348 ? 117.074 31.251 -12.800 1.00 32.44 348 GLY A C 1
ATOM 2622 O O . GLY A 1 348 ? 117.637 31.950 -11.959 1.00 33.34 348 GLY A O 1
ATOM 2623 N N . LYS A 1 349 ? 115.887 30.690 -12.581 1.00 30.61 349 LYS A N 1
ATOM 2624 C CA . LYS A 1 349 ? 115.194 30.903 -11.311 1.00 30.19 349 LYS A CA 1
ATOM 2625 C C . LYS A 1 349 ? 115.900 30.191 -10.151 1.00 29.97 349 LYS A C 1
ATOM 2626 O O . LYS A 1 349 ? 116.702 29.284 -10.365 1.00 32.79 349 LYS A O 1
ATOM 2632 N N . PRO A 1 350 ? 115.622 30.605 -8.906 1.00 28.55 350 PRO A N 1
ATOM 2633 C CA . PRO A 1 350 ? 116.252 29.991 -7.730 1.00 25.62 350 PRO A CA 1
ATOM 2634 C C . PRO A 1 350 ? 116.025 28.486 -7.599 1.00 24.33 350 PRO A C 1
ATOM 2635 O O . PRO A 1 350 ? 114.933 27.975 -7.868 1.00 21.63 350 PRO A O 1
ATOM 2639 N N . GLY A 1 351 ? 117.067 27.779 -7.177 1.00 23.29 351 GLY A N 1
ATOM 2640 C CA . GLY A 1 351 ? 116.959 26.342 -7.020 1.00 23.49 351 GLY A CA 1
ATOM 2641 C C . GLY A 1 351 ? 117.288 25.588 -8.294 1.00 24.79 351 GLY A C 1
ATOM 2642 O O . GLY A 1 351 ? 118.125 26.029 -9.095 1.00 22.91 351 GLY A O 1
ATOM 2643 N N . LEU A 1 352 ? 116.617 24.452 -8.479 1.00 25.39 352 LEU A N 1
ATOM 2644 C CA . LEU A 1 352 ? 116.821 23.587 -9.637 1.00 26.44 352 LEU A CA 1
ATOM 2645 C C . LEU A 1 352 ? 116.138 24.104 -10.897 1.00 27.68 352 LEU A C 1
ATOM 2646 O O . LEU A 1 352 ? 116.573 23.809 -12.014 1.00 27.72 352 LEU A O 1
ATOM 2651 N N . GLY A 1 353 ? 115.063 24.865 -10.721 1.00 27.62 353 GLY A N 1
ATOM 2652 C CA . GLY A 1 353 ? 114.355 25.396 -11.869 1.00 27.42 353 GLY A CA 1
ATOM 2653 C C . GLY A 1 353 ? 113.212 24.504 -12.312 1.00 28.02 353 GLY A C 1
ATOM 2654 O O . GLY A 1 353 ? 112.516 24.812 -13.275 1.00 28.12 353 GLY A O 1
ATOM 2655 N N . ILE A 1 354 ? 113.026 23.382 -11.626 1.00 29.31 354 ILE A N 1
ATOM 2656 C CA . ILE A 1 354 ? 111.935 22.480 -11.959 1.00 30.06 354 ILE A CA 1
ATOM 2657 C C . ILE A 1 354 ? 110.661 23.095 -11.385 1.00 31.83 354 ILE A C 1
ATOM 2658 O O . ILE A 1 354 ? 110.597 23.444 -10.202 1.00 30.23 354 ILE A O 1
ATOM 2663 N N . ILE A 1 355 ? 109.650 23.241 -12.230 1.00 34.35 355 ILE A N 1
ATOM 2664 C CA . ILE A 1 355 ? 108.391 23.842 -11.808 1.00 36.78 355 ILE A CA 1
ATOM 2665 C C . ILE A 1 355 ? 107.391 22.789 -11.347 1.00 37.22 355 ILE A C 1
ATOM 2666 O O . ILE A 1 355 ? 106.550 23.052 -10.492 1.00 38.00 355 ILE A O 1
ATOM 2671 N N . GLY A 1 356 ? 107.496 21.595 -11.916 1.00 38.50 356 GLY A N 1
ATOM 2672 C CA . GLY A 1 356 ? 106.591 20.521 -11.559 1.00 39.50 356 GLY A CA 1
ATOM 2673 C C . GLY A 1 356 ? 106.325 19.655 -12.772 1.00 41.54 356 GLY A C 1
ATOM 2674 O O . GLY A 1 356 ? 107.067 19.721 -13.753 1.00 39.83 356 GLY A O 1
ATOM 2675 N N . ALA A 1 357 ? 105.270 18.848 -12.710 1.00 43.10 357 ALA A N 1
ATOM 2676 C CA . ALA A 1 357 ? 104.908 17.968 -13.814 1.00 47.03 357 ALA A CA 1
ATOM 2677 C C . ALA A 1 357 ? 104.621 18.776 -15.079 1.00 49.54 357 ALA A C 1
ATOM 2678 O O . ALA A 1 357 ? 104.256 19.948 -15.005 1.00 49.54 357 ALA A O 1
ATOM 2680 N N . ALA A 1 358 ? 104.790 18.145 -16.238 1.00 52.68 358 ALA A N 1
ATOM 2681 C CA . ALA A 1 358 ? 104.542 18.808 -17.516 1.00 55.51 358 ALA A CA 1
ATOM 2682 C C . ALA A 1 358 ? 103.082 19.250 -17.616 1.00 58.12 358 ALA A C 1
ATOM 2683 O O . ALA A 1 358 ? 102.170 18.506 -17.243 1.00 58.03 358 ALA A O 1
ATOM 2685 N N . LEU A 1 359 ? 102.868 20.462 -18.124 1.00 60.29 359 LEU A N 1
ATOM 2686 C CA . LEU A 1 359 ? 101.523 21.012 -18.273 1.00 61.81 359 LEU A CA 1
ATOM 2687 C C . LEU A 1 359 ? 100.979 20.767 -19.680 1.00 62.58 359 LEU A C 1
ATOM 2688 O O . LEU A 1 359 ? 100.740 21.757 -20.404 1.00 63.77 359 LEU A O 1
ATOM 2690 N N . MET B 1 1 ? 124.859 41.605 -7.191 1.00 45.36 1 MET B N 1
ATOM 2691 C CA . MET B 1 1 ? 125.947 41.891 -6.218 1.00 46.18 1 MET B CA 1
ATOM 2692 C C . MET B 1 1 ? 127.280 42.028 -6.956 1.00 46.63 1 MET B C 1
ATOM 2693 O O . MET B 1 1 ? 127.954 41.031 -7.229 1.00 46.80 1 MET B O 1
ATOM 2698 N N . LYS B 1 2 ? 127.652 43.264 -7.281 1.00 45.96 2 LYS B N 1
ATOM 2699 C CA . LYS B 1 2 ? 128.895 43.528 -7.995 1.00 45.02 2 LYS B CA 1
ATOM 2700 C C . LYS B 1 2 ? 129.867 44.374 -7.174 1.00 42.69 2 LYS B C 1
ATOM 2701 O O . LYS B 1 2 ? 129.460 45.309 -6.482 1.00 40.93 2 LYS B O 1
ATOM 2707 N N . ILE B 1 3 ? 131.149 44.016 -7.240 1.00 40.10 3 ILE B N 1
ATOM 2708 C CA . ILE B 1 3 ? 132.218 44.720 -6.523 1.00 38.27 3 ILE B CA 1
ATOM 2709 C C . ILE B 1 3 ? 132.498 46.037 -7.253 1.00 37.70 3 ILE B C 1
ATOM 2710 O O . ILE B 1 3 ? 132.777 46.036 -8.455 1.00 35.62 3 ILE B O 1
ATOM 2715 N N . ILE B 1 4 ? 132.424 47.157 -6.539 1.00 37.23 4 ILE B N 1
ATOM 2716 C CA . ILE B 1 4 ? 132.667 48.450 -7.172 1.00 38.39 4 ILE B CA 1
ATOM 2717 C C . ILE B 1 4 ? 133.805 49.242 -6.548 1.00 38.88 4 ILE B C 1
ATOM 2718 O O . ILE B 1 4 ? 134.246 50.245 -7.107 1.00 38.47 4 ILE B O 1
ATOM 2723 N N . ARG B 1 5 ? 134.289 48.801 -5.395 1.00 39.22 5 ARG B N 1
ATOM 2724 C CA . ARG B 1 5 ? 135.365 49.525 -4.740 1.00 40.06 5 ARG B CA 1
ATOM 2725 C C . ARG B 1 5 ? 136.127 48.665 -3.741 1.00 38.72 5 ARG B C 1
ATOM 2726 O O . ARG B 1 5 ? 135.534 47.893 -2.985 1.00 38.28 5 ARG B O 1
ATOM 2734 N N . ILE B 1 6 ? 137.447 48.804 -3.745 1.00 36.52 6 ILE B N 1
ATOM 2735 C CA . ILE B 1 6 ? 138.297 48.052 -2.836 1.00 35.67 6 ILE B CA 1
ATOM 2736 C C . ILE B 1 6 ? 139.327 48.981 -2.210 1.00 36.41 6 ILE B C 1
ATOM 2737 O O . ILE B 1 6 ? 140.156 49.569 -2.904 1.00 37.78 6 ILE B O 1
ATOM 2742 N N . GLU B 1 7 ? 139.269 49.103 -0.889 1.00 36.27 7 GLU B N 1
ATOM 2743 C CA . GLU B 1 7 ? 140.168 49.986 -0.165 1.00 37.96 7 GLU B CA 1
ATOM 2744 C C . GLU B 1 7 ? 140.889 49.291 0.983 1.00 36.85 7 GLU B C 1
ATOM 2745 O O . GLU B 1 7 ? 140.369 48.353 1.585 1.00 36.78 7 GLU B O 1
ATOM 2751 N N . THR B 1 8 ? 142.096 49.760 1.277 1.00 35.86 8 THR B N 1
ATOM 2752 C CA . THR B 1 8 ? 142.878 49.217 2.380 1.00 35.34 8 THR B CA 1
ATOM 2753 C C . THR B 1 8 ? 143.307 50.354 3.300 1.00 34.57 8 THR B C 1
ATOM 2754 O O . THR B 1 8 ? 143.497 51.487 2.863 1.00 34.65 8 THR B O 1
ATOM 2758 N N . SER B 1 9 ? 143.440 50.042 4.579 1.00 34.08 9 SER B N 1
ATOM 2759 C CA . SER B 1 9 ? 143.881 51.009 5.567 1.00 35.34 9 SER B CA 1
ATOM 2760 C C . SER B 1 9 ? 144.715 50.208 6.551 1.00 34.90 9 SER B C 1
ATOM 2761 O O . SER B 1 9 ? 144.613 48.984 6.599 1.00 35.91 9 SER B O 1
ATOM 2764 N N . ARG B 1 10 ? 145.549 50.884 7.325 1.00 35.13 10 ARG B N 1
ATOM 2765 C CA . ARG B 1 10 ? 146.385 50.192 8.290 1.00 35.94 10 ARG B CA 1
ATOM 2766 C C . ARG B 1 10 ? 145.970 50.540 9.706 1.00 35.90 10 ARG B C 1
ATOM 2767 O O . ARG B 1 10 ? 145.472 51.630 9.965 1.00 37.36 10 ARG B O 1
ATOM 2775 N N . ILE B 1 11 ? 146.164 49.602 10.620 1.00 36.01 11 ILE B N 1
ATOM 2776 C CA . ILE B 1 11 ? 145.842 49.839 12.013 1.00 36.38 11 ILE B CA 1
ATOM 2777 C C . ILE B 1 11 ? 146.979 49.280 12.849 1.00 37.68 11 ILE B C 1
ATOM 2778 O O . ILE B 1 11 ? 147.721 48.399 12.407 1.00 37.07 11 ILE B O 1
ATOM 2783 N N . ALA B 1 12 ? 147.123 49.818 14.051 1.00 36.94 12 ALA B N 1
ATOM 2784 C CA . ALA B 1 12 ? 148.152 49.382 14.975 1.00 37.87 12 ALA B CA 1
ATOM 2785 C C . ALA B 1 12 ? 147.500 49.454 16.345 1.00 37.86 12 ALA B C 1
ATOM 2786 O O . ALA B 1 12 ? 147.264 50.536 16.877 1.00 38.68 12 ALA B O 1
ATOM 2788 N N . VAL B 1 13 ? 147.193 48.290 16.901 1.00 37.84 13 VAL B N 1
ATOM 2789 C CA . VAL B 1 13 ? 146.534 48.214 18.189 1.00 36.36 13 VAL B CA 1
ATOM 2790 C C . VAL B 1 13 ? 147.523 47.788 19.259 1.00 37.37 13 VAL B C 1
ATOM 2791 O O . VAL B 1 13 ? 148.139 46.733 19.160 1.00 36.16 13 VAL B O 1
ATOM 2795 N N . PRO B 1 14 ? 147.691 48.614 20.302 1.00 38.60 14 PRO B N 1
ATOM 2796 C CA . PRO B 1 14 ? 148.629 48.268 21.373 1.00 39.58 14 PRO B CA 1
ATOM 2797 C C . PRO B 1 14 ? 148.376 46.902 21.997 1.00 38.49 14 PRO B C 1
ATOM 2798 O O . PRO B 1 14 ? 147.234 46.518 22.242 1.00 38.90 14 PRO B O 1
ATOM 2802 N N . LEU B 1 15 ? 149.458 46.171 22.234 1.00 38.50 15 LEU B N 1
ATOM 2803 C CA . LEU B 1 15 ? 149.390 44.846 22.839 1.00 40.21 15 LEU B CA 1
ATOM 2804 C C . LEU B 1 15 ? 149.392 44.969 24.355 1.00 42.45 15 LEU B C 1
ATOM 2805 O O . LEU B 1 15 ? 150.073 45.833 24.911 1.00 42.92 15 LEU B O 1
ATOM 2810 N N . THR B 1 16 ? 148.629 44.110 25.023 1.00 43.79 16 THR B N 1
ATOM 2811 C CA . THR B 1 16 ? 148.576 44.134 26.479 1.00 45.30 16 THR B CA 1
ATOM 2812 C C . THR B 1 16 ? 149.901 43.610 27.005 1.00 45.62 16 THR B C 1
ATOM 2813 O O . THR B 1 16 ? 150.338 43.984 28.092 1.00 46.39 16 THR B O 1
ATOM 2817 N N . LYS B 1 17 ? 150.537 42.741 26.223 1.00 46.45 17 LYS B N 1
ATOM 2818 C CA . LYS B 1 17 ? 151.820 42.153 26.600 1.00 47.00 17 LYS B CA 1
ATOM 2819 C C . LYS B 1 17 ? 152.801 42.143 25.428 1.00 47.48 17 LYS B C 1
ATOM 2820 O O . LYS B 1 17 ? 152.808 41.208 24.623 1.00 47.48 17 LYS B O 1
ATOM 2826 N N . PRO B 1 18 ? 153.648 43.185 25.320 1.00 47.77 18 PRO B N 1
ATOM 2827 C CA . PRO B 1 18 ? 154.619 43.246 24.223 1.00 47.75 18 PRO B CA 1
ATOM 2828 C C . PRO B 1 18 ? 155.590 42.073 24.267 1.00 48.33 18 PRO B C 1
ATOM 2829 O O . PRO B 1 18 ? 155.827 41.493 25.325 1.00 48.45 18 PRO B O 1
ATOM 2833 N N . PHE B 1 19 ? 156.140 41.720 23.110 1.00 48.19 19 PHE B N 1
ATOM 2834 C CA . PHE B 1 19 ? 157.076 40.607 23.019 1.00 48.53 19 PHE B CA 1
ATOM 2835 C C . PHE B 1 19 ? 158.222 40.990 22.091 1.00 48.86 19 PHE B C 1
ATOM 2836 O O . PHE B 1 19 ? 158.097 41.918 21.295 1.00 49.79 19 PHE B O 1
ATOM 2844 N N . LYS B 1 20 ? 159.335 40.275 22.185 1.00 49.23 20 LYS B N 1
ATOM 2845 C CA . LYS B 1 20 ? 160.484 40.589 21.349 1.00 50.39 20 LYS B CA 1
ATOM 2846 C C . LYS B 1 20 ? 160.722 39.596 20.216 1.00 50.49 20 LYS B C 1
ATOM 2847 O O . LYS B 1 20 ? 160.412 38.409 20.327 1.00 50.43 20 LYS B O 1
ATOM 2849 N N . THR B 1 21 ? 161.262 40.106 19.115 1.00 50.17 21 THR B N 1
ATOM 2850 C CA . THR B 1 21 ? 161.592 39.281 17.962 1.00 50.36 21 THR B CA 1
ATOM 2851 C C . THR B 1 21 ? 163.111 39.326 17.873 1.00 50.61 21 THR B C 1
ATOM 2852 O O . THR B 1 21 ? 163.769 39.947 18.712 1.00 51.01 21 THR B O 1
ATOM 2856 N N . ALA B 1 22 ? 163.670 38.678 16.862 1.00 49.86 22 ALA B N 1
ATOM 2857 C CA . ALA B 1 22 ? 165.114 38.663 16.695 1.00 49.40 22 ALA B CA 1
ATOM 2858 C C . ALA B 1 22 ? 165.667 40.061 16.440 1.00 48.83 22 ALA B C 1
ATOM 2859 O O . ALA B 1 22 ? 166.820 40.342 16.761 1.00 49.55 22 ALA B O 1
ATOM 2861 N N . LEU B 1 23 ? 164.842 40.939 15.876 1.00 48.79 23 LEU B N 1
ATOM 2862 C CA . LEU B 1 23 ? 165.286 42.291 15.548 1.00 48.71 23 LEU B CA 1
ATOM 2863 C C . LEU B 1 23 ? 164.732 43.415 16.412 1.00 49.79 23 LEU B C 1
ATOM 2864 O O . LEU B 1 23 ? 165.302 44.506 16.428 1.00 49.71 23 LEU B O 1
ATOM 2869 N N . ARG B 1 24 ? 163.642 43.166 17.136 1.00 50.60 24 ARG B N 1
ATOM 2870 C CA . ARG B 1 24 ? 163.057 44.217 17.963 1.00 50.72 24 ARG B CA 1
ATOM 2871 C C . ARG B 1 24 ? 162.037 43.747 18.999 1.00 50.24 24 ARG B C 1
ATOM 2872 O O . ARG B 1 24 ? 161.896 42.553 19.276 1.00 49.29 24 ARG B O 1
ATOM 2880 N N . THR B 1 25 ? 161.332 44.722 19.565 1.00 49.58 25 THR B N 1
ATOM 2881 C CA . THR B 1 25 ? 160.288 44.481 20.555 1.00 49.15 25 THR B CA 1
ATOM 2882 C C . THR B 1 25 ? 158.990 45.041 19.984 1.00 47.46 25 THR B C 1
ATOM 2883 O O . THR B 1 25 ? 158.920 46.216 19.625 1.00 46.37 25 THR B O 1
ATOM 2887 N N . VAL B 1 26 ? 157.968 44.197 19.895 1.00 45.89 26 VAL B N 1
ATOM 2888 C CA . VAL B 1 26 ? 156.684 44.613 19.345 1.00 45.70 26 VAL B CA 1
ATOM 2889 C C . VAL B 1 26 ? 155.726 45.056 20.443 1.00 44.95 26 VAL B C 1
ATOM 2890 O O . VAL B 1 26 ? 155.466 44.309 21.386 1.00 44.24 26 VAL B O 1
ATOM 2894 N N . TYR B 1 27 ? 155.201 46.271 20.313 1.00 43.78 27 TYR B N 1
ATOM 2895 C CA . TYR B 1 27 ? 154.261 46.806 21.291 1.00 42.70 27 TYR B CA 1
ATOM 2896 C C . TYR B 1 27 ? 152.845 46.902 20.718 1.00 42.23 27 TYR B C 1
ATOM 2897 O O . TYR B 1 27 ? 151.874 47.015 21.465 1.00 41.14 27 TYR B O 1
ATOM 2906 N N . THR B 1 28 ? 152.722 46.850 19.396 1.00 40.94 28 THR B N 1
ATOM 2907 C CA . THR B 1 28 ? 151.406 46.938 18.775 1.00 40.32 28 THR B CA 1
ATOM 2908 C C . THR B 1 28 ? 151.143 45.792 17.808 1.00 39.72 28 THR B C 1
ATOM 2909 O O . THR B 1 28 ? 152.072 45.158 17.306 1.00 40.54 28 THR B O 1
ATOM 2913 N N . ALA B 1 29 ? 149.864 45.527 17.561 1.00 37.55 29 ALA B N 1
ATOM 2914 C CA . ALA B 1 29 ? 149.454 44.494 16.622 1.00 35.31 29 ALA B CA 1
ATOM 2915 C C . ALA B 1 29 ? 149.057 45.240 15.357 1.00 35.59 29 ALA B C 1
ATOM 2916 O O . ALA B 1 29 ? 148.089 46.007 15.353 1.00 34.00 29 ALA B O 1
ATOM 2918 N N . GLU B 1 30 ? 149.820 45.034 14.292 1.00 33.90 30 GLU B N 1
ATOM 2919 C CA . GLU B 1 30 ? 149.536 45.692 13.031 1.00 33.47 30 GLU B CA 1
ATOM 2920 C C . GLU B 1 30 ? 148.809 44.756 12.088 1.00 32.23 30 GLU B C 1
ATOM 2921 O O . GLU B 1 30 ? 148.972 43.538 12.152 1.00 31.82 30 GLU B O 1
ATOM 2927 N N . SER B 1 31 ? 148.006 45.336 11.210 1.00 30.10 31 SER B N 1
ATOM 2928 C CA . SER B 1 31 ? 147.279 44.556 10.228 1.00 30.85 31 SER B CA 1
ATOM 2929 C C . SER B 1 31 ? 146.680 45.470 9.176 1.00 28.56 31 SER B C 1
ATOM 2930 O O . SER B 1 31 ? 146.442 46.656 9.415 1.00 29.92 31 SER B O 1
ATOM 2933 N N . VAL B 1 32 ? 146.470 44.910 7.996 1.00 28.09 32 VAL B N 1
ATOM 2934 C CA . VAL B 1 32 ? 145.882 45.635 6.888 1.00 26.09 32 VAL B CA 1
ATOM 2935 C C . VAL B 1 32 ? 144.398 45.307 6.930 1.00 26.38 32 VAL B C 1
ATOM 2936 O O . VAL B 1 32 ? 144.022 44.138 7.016 1.00 26.02 32 VAL B O 1
ATOM 2940 N N . ILE B 1 33 ? 143.560 46.337 6.905 1.00 27.36 33 ILE B N 1
ATOM 2941 C CA . ILE B 1 33 ? 142.116 46.141 6.930 1.00 25.28 33 ILE B CA 1
ATOM 2942 C C . ILE B 1 33 ? 141.584 46.374 5.528 1.00 25.85 33 ILE B C 1
ATOM 2943 O O . ILE B 1 33 ? 141.925 47.362 4.880 1.00 25.63 33 ILE B O 1
ATOM 2948 N N . VAL B 1 34 ? 140.754 45.458 5.056 1.00 25.65 34 VAL B N 1
ATOM 2949 C CA . VAL B 1 34 ? 140.201 45.577 3.724 1.00 27.06 34 VAL B CA 1
ATOM 2950 C C . VAL B 1 34 ? 138.711 45.861 3.723 1.00 26.38 34 VAL B C 1
ATOM 2951 O O . VAL B 1 34 ? 137.951 45.231 4.456 1.00 26.52 34 VAL B O 1
ATOM 2955 N N . ARG B 1 35 ? 138.301 46.810 2.888 1.00 26.50 35 ARG B N 1
ATOM 2956 C CA . ARG B 1 35 ? 136.895 47.152 2.743 1.00 26.81 35 ARG B CA 1
ATOM 2957 C C . ARG B 1 35 ? 136.480 47.005 1.286 1.00 27.35 35 ARG B C 1
ATOM 2958 O O . ARG B 1 35 ? 137.005 47.691 0.402 1.00 28.51 35 ARG B O 1
ATOM 2966 N N . ILE B 1 36 ? 135.549 46.094 1.036 1.00 25.06 36 ILE B N 1
ATOM 2967 C CA . ILE B 1 36 ? 135.050 45.895 -0.308 1.00 25.21 36 ILE B CA 1
ATOM 2968 C C . ILE B 1 36 ? 133.621 46.425 -0.330 1.00 27.20 36 ILE B C 1
ATOM 2969 O O . ILE B 1 36 ? 132.750 45.939 0.402 1.00 26.81 36 ILE B O 1
ATOM 2974 N N . THR B 1 37 ? 133.390 47.440 -1.152 1.00 26.50 37 THR B N 1
ATOM 2975 C CA . THR B 1 37 ? 132.065 48.024 -1.264 1.00 29.08 37 THR B CA 1
ATOM 2976 C C . THR B 1 37 ? 131.369 47.467 -2.494 1.00 28.81 37 THR B C 1
ATOM 2977 O O . THR B 1 37 ? 131.921 47.484 -3.595 1.00 28.48 37 THR B O 1
ATOM 2981 N N . TYR B 1 38 ? 130.163 46.952 -2.298 1.00 28.70 38 TYR B N 1
ATOM 2982 C CA . TYR B 1 38 ? 129.398 46.388 -3.397 1.00 30.12 38 TYR B CA 1
ATOM 2983 C C . TYR B 1 38 ? 128.365 47.386 -3.929 1.00 32.30 38 TYR B C 1
ATOM 2984 O O . TYR B 1 38 ? 128.034 48.367 -3.257 1.00 31.80 38 TYR B O 1
ATOM 2993 N N . ASP B 1 39 ? 127.861 47.129 -5.135 1.00 34.08 39 ASP B N 1
ATOM 2994 C CA . ASP B 1 39 ? 126.880 48.003 -5.768 1.00 36.60 39 ASP B CA 1
ATOM 2995 C C . ASP B 1 39 ? 125.613 48.160 -4.936 1.00 38.82 39 ASP B C 1
ATOM 2996 O O . ASP B 1 39 ? 124.865 49.122 -5.106 1.00 40.97 39 ASP B O 1
ATOM 3001 N N . SER B 1 40 ? 125.375 47.219 -4.032 1.00 39.66 40 SER B N 1
ATOM 3002 C CA . SER B 1 40 ? 124.194 47.277 -3.181 1.00 39.93 40 SER B CA 1
ATOM 3003 C C . SER B 1 40 ? 124.439 48.254 -2.044 1.00 40.04 40 SER B C 1
ATOM 3004 O O . SER B 1 40 ? 123.527 48.581 -1.290 1.00 41.05 40 SER B O 1
ATOM 3007 N N . GLY B 1 41 ? 125.679 48.716 -1.926 1.00 38.99 41 GLY B N 1
ATOM 3008 C CA . GLY B 1 41 ? 126.023 49.633 -0.859 1.00 36.73 41 GLY B CA 1
ATOM 3009 C C . GLY B 1 41 ? 126.627 48.864 0.300 1.00 36.81 41 GLY B C 1
ATOM 3010 O O . GLY B 1 41 ? 127.215 49.451 1.209 1.00 38.49 41 GLY B O 1
ATOM 3011 N N . ALA B 1 42 ? 126.485 47.543 0.264 1.00 35.46 42 ALA B N 1
ATOM 3012 C CA . ALA B 1 42 ? 127.021 46.676 1.312 1.00 33.57 42 ALA B CA 1
ATOM 3013 C C . ALA B 1 42 ? 128.541 46.780 1.402 1.00 32.80 42 ALA B C 1
ATOM 3014 O O . ALA B 1 42 ? 129.218 47.077 0.417 1.00 31.39 42 ALA B O 1
ATOM 3016 N N . VAL B 1 43 ? 129.071 46.545 2.597 1.00 31.49 43 VAL B N 1
ATOM 3017 C CA . VAL B 1 43 ? 130.509 46.591 2.806 1.00 30.09 43 VAL B CA 1
ATOM 3018 C C . VAL B 1 43 ? 131.003 45.272 3.401 1.00 27.62 43 VAL B C 1
ATOM 3019 O O . VAL B 1 43 ? 130.509 44.820 4.436 1.00 26.73 43 VAL B O 1
ATOM 3023 N N . GLY B 1 44 ? 131.965 44.657 2.719 1.00 26.58 44 GLY B N 1
ATOM 3024 C CA . GLY B 1 44 ? 132.557 43.416 3.190 1.00 24.93 44 GLY B CA 1
ATOM 3025 C C . GLY B 1 44 ? 133.887 43.742 3.854 1.00 25.19 44 GLY B C 1
ATOM 3026 O O . GLY B 1 44 ? 134.675 44.549 3.334 1.00 24.74 44 GLY B O 1
ATOM 3027 N N . TRP B 1 45 ? 134.145 43.121 5.001 1.00 23.55 45 TRP B N 1
ATOM 3028 C CA . TRP B 1 45 ? 135.374 43.377 5.741 1.00 22.46 45 TRP B CA 1
ATOM 3029 C C . TRP B 1 45 ? 136.372 42.224 5.743 1.00 22.74 45 TRP B C 1
ATOM 3030 O O . TRP B 1 45 ? 135.992 41.053 5.790 1.00 19.67 45 TRP B O 1
ATOM 3041 N N . GLY B 1 46 ? 137.655 42.578 5.705 1.00 22.05 46 GLY B N 1
ATOM 3042 C CA . GLY B 1 46 ? 138.711 41.587 5.723 1.00 21.82 46 GLY B CA 1
ATOM 3043 C C . GLY B 1 46 ? 139.883 42.111 6.527 1.00 22.34 46 GLY B C 1
ATOM 3044 O O . GLY B 1 46 ? 140.027 43.320 6.691 1.00 22.55 46 GLY B O 1
ATOM 3045 N N . GLU B 1 47 ? 140.723 41.212 7.030 1.00 22.70 47 GLU B N 1
ATOM 3046 C CA . GLU B 1 47 ? 141.889 41.616 7.814 1.00 22.71 47 GLU B CA 1
ATOM 3047 C C . GLU B 1 47 ? 143.091 40.730 7.497 1.00 21.93 47 GLU B C 1
ATOM 3048 O O . GLU B 1 47 ? 142.946 39.532 7.264 1.00 21.11 47 GLU B O 1
ATOM 3054 N N . ALA B 1 48 ? 144.277 41.323 7.492 1.00 22.05 48 ALA B N 1
ATOM 3055 C CA . ALA B 1 48 ? 145.495 40.570 7.233 1.00 23.51 48 ALA B CA 1
ATOM 3056 C C . ALA B 1 48 ? 146.695 41.207 7.922 1.00 24.48 48 ALA B C 1
ATOM 3057 O O . ALA B 1 48 ? 147.136 42.293 7.548 1.00 22.84 48 ALA B O 1
ATOM 3059 N N . PRO B 1 49 ? 147.222 40.547 8.963 1.00 24.48 49 PRO B N 1
ATOM 3060 C CA . PRO B 1 49 ? 148.382 41.065 9.688 1.00 24.81 49 PRO B CA 1
ATOM 3061 C C . PRO B 1 49 ? 149.641 40.475 9.060 1.00 25.88 49 PRO B C 1
ATOM 3062 O O . PRO B 1 49 ? 149.571 39.511 8.296 1.00 26.02 49 PRO B O 1
ATOM 3066 N N . PRO B 1 50 ? 150.810 41.047 9.368 1.00 25.83 50 PRO B N 1
ATOM 3067 C CA . PRO B 1 50 ? 152.031 40.487 8.782 1.00 26.42 50 PRO B CA 1
ATOM 3068 C C . PRO B 1 50 ? 152.541 39.311 9.620 1.00 26.28 50 PRO B C 1
ATOM 3069 O O . PRO B 1 50 ? 152.365 39.289 10.835 1.00 25.00 50 PRO B O 1
ATOM 3073 N N . THR B 1 51 ? 153.136 38.321 8.960 1.00 24.37 51 THR B N 1
ATOM 3074 C CA . THR B 1 51 ? 153.714 37.172 9.649 1.00 24.66 51 THR B CA 1
ATOM 3075 C C . THR B 1 51 ? 154.970 36.785 8.877 1.00 24.93 51 THR B C 1
ATOM 3076 O O . THR B 1 51 ? 155.008 35.771 8.180 1.00 24.51 51 THR B O 1
ATOM 3080 N N . LEU B 1 52 ? 155.988 37.632 9.010 1.00 25.60 52 LEU B N 1
ATOM 3081 C CA . LEU B 1 52 ? 157.278 37.460 8.346 1.00 27.10 52 LEU B CA 1
ATOM 3082 C C . LEU B 1 52 ? 157.917 36.095 8.543 1.00 27.30 52 LEU B C 1
ATOM 3083 O O . LEU B 1 52 ? 158.582 35.583 7.642 1.00 25.83 52 LEU B O 1
ATOM 3088 N N . VAL B 1 53 ? 157.717 35.504 9.716 1.00 27.66 53 VAL B N 1
ATOM 3089 C CA . VAL B 1 53 ? 158.309 34.207 9.995 1.00 29.33 53 VAL B CA 1
ATOM 3090 C C . VAL B 1 53 ? 157.434 33.033 9.589 1.00 29.68 53 VAL B C 1
ATOM 3091 O O . VAL B 1 53 ? 157.941 31.965 9.262 1.00 30.92 53 VAL B O 1
ATOM 3095 N N . ILE B 1 54 ? 156.122 33.216 9.597 1.00 29.61 54 ILE B N 1
ATOM 3096 C CA . ILE B 1 54 ? 155.237 32.120 9.231 1.00 29.31 54 ILE B CA 1
ATOM 3097 C C . ILE B 1 54 ? 154.858 32.101 7.755 1.00 28.27 54 ILE B C 1
ATOM 3098 O O . ILE B 1 54 ? 155.060 31.099 7.079 1.00 29.76 54 ILE B O 1
ATOM 3103 N N . THR B 1 55 ? 154.313 33.201 7.251 1.00 27.74 55 THR B N 1
ATOM 3104 C CA . THR B 1 55 ? 153.904 33.257 5.854 1.00 26.14 55 THR B CA 1
ATOM 3105 C C . THR B 1 55 ? 154.908 33.994 4.987 1.00 26.66 55 THR B C 1
ATOM 3106 O O . THR B 1 55 ? 155.046 33.703 3.800 1.00 28.09 55 THR B O 1
ATOM 3110 N N . GLY B 1 56 ? 155.602 34.954 5.583 1.00 25.55 56 GLY B N 1
ATOM 3111 C CA . GLY B 1 56 ? 156.561 35.737 4.833 1.00 25.06 56 GLY B CA 1
ATOM 3112 C C . GLY B 1 56 ? 155.931 37.046 4.384 1.00 24.36 56 GLY B C 1
ATOM 3113 O O . GLY B 1 56 ? 156.615 37.909 3.825 1.00 24.34 56 GLY B O 1
ATOM 3114 N N . ASP B 1 57 ? 154.627 37.195 4.624 1.00 22.25 57 ASP B N 1
ATOM 3115 C CA . ASP B 1 57 ? 153.914 38.413 4.245 1.00 22.82 57 ASP B CA 1
ATOM 3116 C C . ASP B 1 57 ? 154.161 39.558 5.234 1.00 22.59 57 ASP B C 1
ATOM 3117 O O . ASP B 1 57 ? 154.217 39.349 6.444 1.00 21.35 57 ASP B O 1
ATOM 3122 N N . SER B 1 58 ? 154.299 40.767 4.697 1.00 22.59 58 SER B N 1
ATOM 3123 C CA . SER B 1 58 ? 154.520 41.970 5.496 1.00 22.58 58 SER B CA 1
ATOM 3124 C C . SER B 1 58 ? 153.411 42.954 5.147 1.00 24.00 58 SER B C 1
ATOM 3125 O O . SER B 1 58 ? 152.702 42.772 4.155 1.00 24.68 58 SER B O 1
ATOM 3128 N N . MET B 1 59 ? 153.265 43.999 5.951 1.00 25.02 59 MET B N 1
ATOM 3129 C CA . MET B 1 59 ? 152.251 45.014 5.688 1.00 25.99 59 MET B CA 1
ATOM 3130 C C . MET B 1 59 ? 152.363 45.496 4.234 1.00 25.54 59 MET B C 1
ATOM 3131 O O . MET B 1 59 ? 151.370 45.544 3.513 1.00 26.51 59 MET B O 1
ATOM 3136 N N . ASP B 1 60 ? 153.577 45.834 3.803 1.00 24.57 60 ASP B N 1
ATOM 3137 C CA . ASP B 1 60 ? 153.799 46.317 2.439 1.00 24.47 60 ASP B CA 1
ATOM 3138 C C . ASP B 1 60 ? 153.466 45.327 1.330 1.00 22.79 60 ASP B C 1
ATOM 3139 O O . ASP B 1 60 ? 152.883 45.707 0.317 1.00 24.21 60 ASP B O 1
ATOM 3144 N N . SER B 1 61 ? 153.844 44.066 1.502 1.00 22.22 61 SER B N 1
ATOM 3145 C CA . SER B 1 61 ? 153.581 43.075 0.462 1.00 21.73 61 SER B CA 1
ATOM 3146 C C . SER B 1 61 ? 152.095 42.802 0.371 1.00 21.55 61 SER B C 1
ATOM 3147 O O . SER B 1 61 ? 151.551 42.633 -0.719 1.00 22.14 61 SER B O 1
ATOM 3150 N N . ILE B 1 62 ? 151.437 42.762 1.523 1.00 22.74 62 ILE B N 1
ATOM 3151 C CA . ILE B 1 62 ? 150.001 42.517 1.564 1.00 23.45 62 ILE B CA 1
ATOM 3152 C C . ILE B 1 62 ? 149.242 43.614 0.828 1.00 24.79 62 ILE B C 1
ATOM 3153 O O . ILE B 1 62 ? 148.430 43.327 -0.044 1.00 25.40 62 ILE B O 1
ATOM 3158 N N . GLU B 1 63 ? 149.510 44.869 1.178 1.00 27.06 63 GLU B N 1
ATOM 3159 C CA . GLU B 1 63 ? 148.822 45.992 0.541 1.00 29.32 63 GLU B CA 1
ATOM 3160 C C . GLU B 1 63 ? 149.130 46.095 -0.956 1.00 28.57 63 GLU B C 1
ATOM 3161 O O . GLU B 1 63 ? 148.238 46.354 -1.765 1.00 27.31 63 GLU B O 1
ATOM 3167 N N . SER B 1 64 ? 150.387 45.881 -1.330 1.00 27.54 64 SER B N 1
ATOM 3168 C CA . SER B 1 64 ? 150.751 45.958 -2.739 1.00 28.86 64 SER B CA 1
ATOM 3169 C C . SER B 1 64 ? 150.017 44.892 -3.556 1.00 27.94 64 SER B C 1
ATOM 3170 O O . SER B 1 64 ? 149.517 45.167 -4.648 1.00 27.86 64 SER B O 1
ATOM 3173 N N . ALA B 1 65 ? 149.960 43.677 -3.021 1.00 26.29 65 ALA B N 1
ATOM 3174 C CA . ALA B 1 65 ? 149.287 42.569 -3.689 1.00 25.46 65 ALA B CA 1
ATOM 3175 C C . ALA B 1 65 ? 147.809 42.877 -3.922 1.00 24.56 65 ALA B C 1
ATOM 3176 O O . ALA B 1 65 ? 147.245 42.554 -4.974 1.00 23.43 65 ALA B O 1
ATOM 3178 N N . ILE B 1 66 ? 147.179 43.492 -2.928 1.00 24.37 66 ILE B N 1
ATOM 3179 C CA . ILE B 1 66 ? 145.766 43.836 -3.034 1.00 27.64 66 ILE B CA 1
ATOM 3180 C C . ILE B 1 66 ? 145.533 44.963 -4.045 1.00 28.37 66 ILE B C 1
ATOM 3181 O O . ILE B 1 66 ? 144.613 44.897 -4.857 1.00 29.93 66 ILE B O 1
ATOM 3186 N N . HIS B 1 67 ? 146.379 45.984 -4.005 1.00 30.74 67 HIS B N 1
ATOM 3187 C CA . HIS B 1 67 ? 146.252 47.124 -4.909 1.00 33.72 67 HIS B CA 1
ATOM 3188 C C . HIS B 1 67 ? 146.711 46.882 -6.347 1.00 33.47 67 HIS B C 1
ATOM 3189 O O . HIS B 1 67 ? 146.132 47.438 -7.280 1.00 34.42 67 HIS B O 1
ATOM 3196 N N . HIS B 1 68 ? 147.733 46.051 -6.531 1.00 32.75 68 HIS B N 1
ATOM 3197 C CA . HIS B 1 68 ? 148.268 45.794 -7.865 1.00 32.50 68 HIS B CA 1
ATOM 3198 C C . HIS B 1 68 ? 147.832 44.512 -8.566 1.00 32.63 68 HIS B C 1
ATOM 3199 O O . HIS B 1 68 ? 147.995 44.392 -9.783 1.00 31.31 68 HIS B O 1
ATOM 3206 N N . VAL B 1 69 ? 147.292 43.549 -7.825 1.00 31.04 69 VAL B N 1
ATOM 3207 C CA . VAL B 1 69 ? 146.889 42.296 -8.459 1.00 30.45 69 VAL B CA 1
ATOM 3208 C C . VAL B 1 69 ? 145.430 41.914 -8.262 1.00 30.47 69 VAL B C 1
ATOM 3209 O O . VAL B 1 69 ? 144.687 41.754 -9.232 1.00 30.56 69 VAL B O 1
ATOM 3213 N N . LEU B 1 70 ? 145.024 41.769 -7.005 1.00 29.34 70 LEU B N 1
ATOM 3214 C CA . LEU B 1 70 ? 143.661 41.367 -6.686 1.00 29.76 70 LEU B CA 1
ATOM 3215 C C . LEU B 1 70 ? 142.589 42.403 -7.025 1.00 30.25 70 LEU B C 1
ATOM 3216 O O . LEU B 1 70 ? 141.602 42.076 -7.683 1.00 28.63 70 LEU B O 1
ATOM 3221 N N . LYS B 1 71 ? 142.785 43.640 -6.573 1.00 32.42 71 LYS B N 1
ATOM 3222 C CA . LYS B 1 71 ? 141.823 44.713 -6.817 1.00 35.20 71 LYS B CA 1
ATOM 3223 C C . LYS B 1 71 ? 141.436 44.880 -8.291 1.00 35.61 71 LYS B C 1
ATOM 3224 O O . LYS B 1 71 ? 140.261 44.780 -8.639 1.00 34.88 71 LYS B O 1
ATOM 3230 N N . PRO B 1 72 ? 142.417 45.133 -9.177 1.00 35.68 72 PRO B N 1
ATOM 3231 C CA . PRO B 1 72 ? 142.074 45.300 -10.593 1.00 35.52 72 PRO B CA 1
ATOM 3232 C C . PRO B 1 72 ? 141.439 44.071 -11.233 1.00 35.28 72 PRO B C 1
ATOM 3233 O O . PRO B 1 72 ? 140.864 44.156 -12.316 1.00 36.92 72 PRO B O 1
ATOM 3237 N N . ALA B 1 73 ? 141.531 42.928 -10.565 1.00 33.47 73 ALA B N 1
ATOM 3238 C CA . ALA B 1 73 ? 140.947 41.711 -11.103 1.00 32.04 73 ALA B CA 1
ATOM 3239 C C . ALA B 1 73 ? 139.534 41.490 -10.578 1.00 32.34 73 ALA B C 1
ATOM 3240 O O . ALA B 1 73 ? 138.720 40.837 -11.229 1.00 31.00 73 ALA B O 1
ATOM 3242 N N . LEU B 1 74 ? 139.243 42.039 -9.404 1.00 32.30 74 LEU B N 1
ATOM 3243 C CA . LEU B 1 74 ? 137.928 41.872 -8.797 1.00 34.29 74 LEU B CA 1
ATOM 3244 C C . LEU B 1 74 ? 136.905 42.958 -9.115 1.00 34.53 74 LEU B C 1
ATOM 3245 O O . LEU B 1 74 ? 135.704 42.709 -9.043 1.00 33.82 74 LEU B O 1
ATOM 3250 N N . LEU B 1 75 ? 137.371 44.158 -9.442 1.00 34.96 75 LEU B N 1
ATOM 3251 C CA . LEU B 1 75 ? 136.456 45.254 -9.749 1.00 37.38 75 LEU B CA 1
ATOM 3252 C C . LEU B 1 75 ? 135.500 44.910 -10.885 1.00 37.72 75 LEU B C 1
ATOM 3253 O O . LEU B 1 75 ? 135.917 44.423 -11.937 1.00 36.21 75 LEU B O 1
ATOM 3258 N N . GLY B 1 76 ? 134.215 45.164 -10.654 1.00 38.95 76 GLY B N 1
ATOM 3259 C CA . GLY B 1 76 ? 133.210 44.904 -11.669 1.00 39.98 76 GLY B CA 1
ATOM 3260 C C . GLY B 1 76 ? 132.648 43.498 -11.684 1.00 41.41 76 GLY B C 1
ATOM 3261 O O . GLY B 1 76 ? 131.596 43.265 -12.275 1.00 42.59 76 GLY B O 1
ATOM 3262 N N . LYS B 1 77 ? 133.338 42.558 -11.046 1.00 41.52 77 LYS B N 1
ATOM 3263 C CA . LYS B 1 77 ? 132.879 41.172 -11.013 1.00 42.28 77 LYS B CA 1
ATOM 3264 C C . LYS B 1 77 ? 131.680 41.009 -10.086 1.00 42.28 77 LYS B C 1
ATOM 3265 O O . LYS B 1 77 ? 131.511 41.784 -9.144 1.00 42.36 77 LYS B O 1
ATOM 3271 N N . SER B 1 78 ? 130.853 40.000 -10.355 1.00 40.68 78 SER B N 1
ATOM 3272 C CA . SER B 1 78 ? 129.678 39.736 -9.532 1.00 40.96 78 SER B CA 1
ATOM 3273 C C . SER B 1 78 ? 129.826 38.427 -8.760 1.00 40.28 78 SER B C 1
ATOM 3274 O O . SER B 1 78 ? 130.411 37.461 -9.257 1.00 39.94 78 SER B O 1
ATOM 3277 N N . LEU B 1 79 ? 129.294 38.400 -7.543 1.00 39.15 79 LEU B N 1
ATOM 3278 C CA . LEU B 1 79 ? 129.374 37.215 -6.701 1.00 39.63 79 LEU B CA 1
ATOM 3279 C C . LEU B 1 79 ? 128.562 36.050 -7.257 1.00 39.69 79 LEU B C 1
ATOM 3280 O O . LEU B 1 79 ? 128.468 34.998 -6.630 1.00 41.69 79 LEU B O 1
ATOM 3285 N N . ALA B 1 80 ? 127.970 36.236 -8.431 1.00 39.34 80 ALA B N 1
ATOM 3286 C CA . ALA B 1 80 ? 127.192 35.167 -9.049 1.00 39.34 80 ALA B CA 1
ATOM 3287 C C . ALA B 1 80 ? 128.171 34.141 -9.629 1.00 37.82 80 ALA B C 1
ATOM 3288 O O . ALA B 1 80 ? 127.844 32.962 -9.754 1.00 38.59 80 ALA B O 1
ATOM 3290 N N . GLY B 1 81 ? 129.367 34.610 -9.984 1.00 34.94 81 GLY B N 1
ATOM 3291 C CA . GLY B 1 81 ? 130.395 33.739 -10.528 1.00 32.89 81 GLY B CA 1
ATOM 3292 C C . GLY B 1 81 ? 131.521 33.604 -9.516 1.00 30.60 81 GLY B C 1
ATOM 3293 O O . GLY B 1 81 ? 132.660 33.974 -9.779 1.00 28.50 81 GLY B O 1
ATOM 3294 N N . TYR B 1 82 ? 131.185 33.067 -8.348 1.00 30.80 82 TYR B N 1
ATOM 3295 C CA . TYR B 1 82 ? 132.137 32.899 -7.253 1.00 30.37 82 TYR B CA 1
ATOM 3296 C C . TYR B 1 82 ? 133.317 31.968 -7.535 1.00 28.08 82 TYR B C 1
ATOM 3297 O O . TYR B 1 82 ? 134.455 32.275 -7.173 1.00 27.00 82 TYR B O 1
ATOM 3306 N N . GLU B 1 83 ? 133.044 30.826 -8.159 1.00 26.31 83 GLU B N 1
ATOM 3307 C CA . GLU B 1 83 ? 134.091 29.853 -8.473 1.00 26.27 83 GLU B CA 1
ATOM 3308 C C . GLU B 1 83 ? 135.230 30.535 -9.225 1.00 24.78 83 GLU B C 1
ATOM 3309 O O . GLU B 1 83 ? 136.396 30.356 -8.885 1.00 26.39 83 GLU B O 1
ATOM 3315 N N . ALA B 1 84 ? 134.886 31.342 -10.225 1.00 23.68 84 ALA B N 1
ATOM 3316 C CA . ALA B 1 84 ? 135.889 32.039 -11.031 1.00 24.47 84 ALA B CA 1
ATOM 3317 C C . ALA B 1 84 ? 136.614 33.128 -10.264 1.00 24.75 84 ALA B C 1
ATOM 3318 O O . ALA B 1 84 ? 137.801 33.359 -10.494 1.00 24.73 84 ALA B O 1
ATOM 3320 N N . ILE B 1 85 ? 135.909 33.808 -9.363 1.00 23.62 85 ILE B N 1
ATOM 3321 C CA . ILE B 1 85 ? 136.547 34.859 -8.578 1.00 24.35 85 ILE B CA 1
ATOM 3322 C C . ILE B 1 85 ? 137.576 34.244 -7.628 1.00 22.92 85 ILE B C 1
ATOM 3323 O O . ILE B 1 85 ? 138.699 34.735 -7.518 1.00 21.27 85 ILE B O 1
ATOM 3328 N N . LEU B 1 86 ? 137.189 33.172 -6.943 1.00 23.37 86 LEU B N 1
ATOM 3329 C CA . LEU B 1 86 ? 138.097 32.505 -6.010 1.00 25.50 86 LEU B CA 1
ATOM 3330 C C . LEU B 1 86 ? 139.314 31.947 -6.733 1.00 24.82 86 LEU B C 1
ATOM 3331 O O . LEU B 1 86 ? 140.431 32.038 -6.233 1.00 25.78 86 LEU B O 1
ATOM 3336 N N . HIS B 1 87 ? 139.105 31.373 -7.913 1.00 26.37 87 HIS B N 1
ATOM 3337 C CA . HIS B 1 87 ? 140.229 30.826 -8.657 1.00 28.73 87 HIS B CA 1
ATOM 3338 C C . HIS B 1 87 ? 141.206 31.933 -9.026 1.00 28.36 87 HIS B C 1
ATOM 3339 O O . HIS B 1 87 ? 142.417 31.754 -8.906 1.00 27.72 87 HIS B O 1
ATOM 3346 N N . ASP B 1 88 ? 140.683 33.079 -9.462 1.00 27.86 88 ASP B N 1
ATOM 3347 C CA . ASP B 1 88 ? 141.544 34.209 -9.816 1.00 29.08 88 ASP B CA 1
ATOM 3348 C C . ASP B 1 88 ? 142.317 34.747 -8.616 1.00 27.26 88 ASP B C 1
ATOM 3349 O O . ASP B 1 88 ? 143.483 35.112 -8.732 1.00 28.09 88 ASP B O 1
ATOM 3354 N N . ILE B 1 89 ? 141.665 34.806 -7.463 1.00 26.50 89 ILE B N 1
ATOM 3355 C CA . ILE B 1 89 ? 142.325 35.299 -6.262 1.00 26.78 89 ILE B CA 1
ATOM 3356 C C . ILE B 1 89 ? 143.490 34.394 -5.882 1.00 25.82 89 ILE B C 1
ATOM 3357 O O . ILE B 1 89 ? 144.571 34.862 -5.555 1.00 26.30 89 ILE B O 1
ATOM 3362 N N . GLN B 1 90 ? 143.261 33.091 -5.946 1.00 25.95 90 GLN B N 1
ATOM 3363 C CA . GLN B 1 90 ? 144.282 32.126 -5.580 1.00 27.62 90 GLN B CA 1
ATOM 3364 C C . GLN B 1 90 ? 145.370 31.916 -6.622 1.00 27.67 90 GLN B C 1
ATOM 3365 O O . GLN B 1 90 ? 146.483 31.536 -6.271 1.00 29.19 90 GLN B O 1
ATOM 3371 N N . HIS B 1 91 ? 145.077 32.184 -7.891 1.00 28.17 91 HIS B N 1
ATOM 3372 C CA . HIS B 1 91 ? 146.074 31.931 -8.925 1.00 29.68 91 HIS B CA 1
ATOM 3373 C C . HIS B 1 91 ? 146.698 33.097 -9.686 1.00 30.19 91 HIS B C 1
ATOM 3374 O O . HIS B 1 91 ? 147.594 32.884 -10.502 1.00 30.16 91 HIS B O 1
ATOM 3381 N N . LEU B 1 92 ? 146.247 34.322 -9.436 1.00 30.61 92 LEU B N 1
ATOM 3382 C CA . LEU B 1 92 ? 146.840 35.465 -10.125 1.00 30.71 92 LEU B CA 1
ATOM 3383 C C . LEU B 1 92 ? 148.274 35.672 -9.657 1.00 30.56 92 LEU B C 1
ATOM 3384 O O . LEU B 1 92 ? 149.099 36.211 -10.387 1.00 32.79 92 LEU B O 1
ATOM 3389 N N . LEU B 1 93 ? 148.565 35.247 -8.431 1.00 28.69 93 LEU B N 1
ATOM 3390 C CA . LEU B 1 93 ? 149.912 35.368 -7.893 1.00 27.83 93 LEU B CA 1
ATOM 3391 C C . LEU B 1 93 ? 150.185 34.202 -6.955 1.00 26.08 93 LEU B C 1
ATOM 3392 O O . LEU B 1 93 ? 149.260 33.625 -6.382 1.00 24.38 93 LEU B O 1
ATOM 3397 N N . THR B 1 94 ? 151.458 33.850 -6.817 1.00 25.06 94 THR B N 1
ATOM 3398 C CA . THR B 1 94 ? 151.872 32.755 -5.947 1.00 25.06 94 THR B CA 1
ATOM 3399 C C . THR B 1 94 ? 152.100 33.299 -4.548 1.00 21.37 94 THR B C 1
ATOM 3400 O O . THR B 1 94 ? 152.428 34.471 -4.388 1.00 21.68 94 THR B O 1
ATOM 3404 N N . GLY B 1 95 ? 151.939 32.450 -3.539 1.00 20.20 95 GLY B N 1
ATOM 3405 C CA . GLY B 1 95 ? 152.134 32.901 -2.171 1.00 18.18 95 GLY B CA 1
ATOM 3406 C C . GLY B 1 95 ? 151.152 33.999 -1.796 1.00 19.57 95 GLY B C 1
ATOM 3407 O O . GLY B 1 95 ? 149.983 33.959 -2.196 1.00 20.74 95 GLY B O 1
ATOM 3408 N N . ASN B 1 96 ? 151.622 34.985 -1.035 1.00 18.92 96 ASN B N 1
ATOM 3409 C CA . ASN B 1 96 ? 150.782 36.100 -0.601 1.00 19.84 96 ASN B CA 1
ATOM 3410 C C . ASN B 1 96 ? 149.439 35.592 -0.076 1.00 20.87 96 ASN B C 1
ATOM 3411 O O . ASN B 1 96 ? 148.390 36.183 -0.329 1.00 20.84 96 ASN B O 1
ATOM 3416 N N . MET B 1 97 ? 149.485 34.487 0.660 1.00 20.87 97 MET B N 1
ATOM 3417 C CA . MET B 1 97 ? 148.280 33.891 1.213 1.00 21.03 97 MET B CA 1
ATOM 3418 C C . MET B 1 97 ? 147.513 34.868 2.105 1.00 21.70 97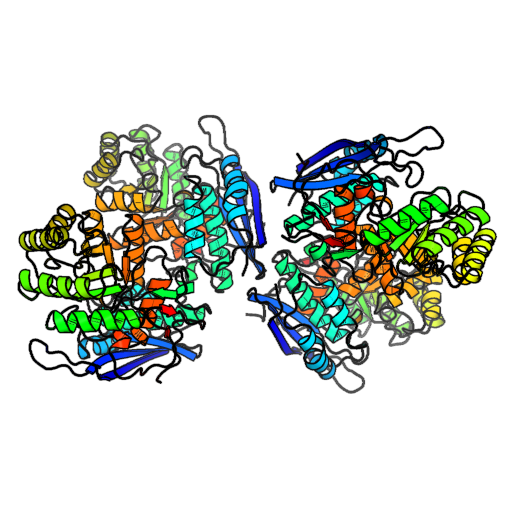 MET B C 1
ATOM 3419 O O . MET B 1 97 ? 146.283 34.879 2.098 1.00 22.70 97 MET B O 1
ATOM 3424 N N . SER B 1 98 ? 148.235 35.690 2.861 1.00 20.22 98 SER B N 1
ATOM 3425 C CA . SER B 1 98 ? 147.596 36.657 3.753 1.00 22.08 98 SER B CA 1
ATOM 3426 C C . SER B 1 98 ? 146.751 37.679 2.982 1.00 21.94 98 SER B C 1
ATOM 3427 O O . SER B 1 98 ? 145.629 37.995 3.380 1.00 22.12 98 SER B O 1
ATOM 3430 N N . ALA B 1 99 ? 147.297 38.198 1.887 1.00 19.76 99 ALA B N 1
ATOM 3431 C CA . ALA B 1 99 ? 146.583 39.169 1.066 1.00 20.47 99 ALA B CA 1
ATOM 3432 C C . ALA B 1 99 ? 145.319 38.516 0.510 1.00 20.77 99 ALA B C 1
ATOM 3433 O O . ALA B 1 99 ? 144.240 39.112 0.534 1.00 21.68 99 ALA B O 1
ATOM 3435 N N . LYS B 1 100 ? 145.459 37.285 0.025 1.00 18.95 100 LYS B N 1
ATOM 3436 C CA . LYS B 1 100 ? 144.330 36.536 -0.520 1.00 19.36 100 LYS B CA 1
ATOM 3437 C C . LYS B 1 100 ? 143.246 36.295 0.527 1.00 19.79 100 LYS B C 1
ATOM 3438 O O . LYS B 1 100 ? 142.052 36.383 0.225 1.00 19.39 100 LYS B O 1
ATOM 3444 N N . ALA B 1 101 ? 143.669 35.979 1.750 1.00 17.79 101 ALA B N 1
ATOM 3445 C CA . ALA B 1 101 ? 142.746 35.711 2.846 1.00 18.02 101 ALA B CA 1
ATOM 3446 C C . ALA B 1 101 ? 141.938 36.950 3.218 1.00 18.76 101 ALA B C 1
ATOM 3447 O O . ALA B 1 101 ? 140.723 36.872 3.420 1.00 19.60 101 ALA B O 1
ATOM 3449 N N . ALA B 1 102 ? 142.616 38.086 3.326 1.00 18.86 102 ALA B N 1
ATOM 3450 C CA . ALA B 1 102 ? 141.943 39.333 3.667 1.00 20.83 102 ALA B CA 1
ATOM 3451 C C . ALA B 1 102 ? 140.858 39.629 2.632 1.00 20.18 102 ALA B C 1
ATOM 3452 O O . ALA B 1 102 ? 139.760 40.048 2.983 1.00 23.06 102 ALA B O 1
ATOM 3454 N N . VAL B 1 103 ? 141.163 39.402 1.359 1.00 19.50 103 VAL B N 1
ATOM 3455 C CA . VAL B 1 103 ? 140.185 39.634 0.303 1.00 20.46 103 VAL B CA 1
ATOM 3456 C C . VAL B 1 103 ? 139.036 38.625 0.390 1.00 20.80 103 VAL B C 1
ATOM 3457 O O . VAL B 1 103 ? 137.874 38.995 0.237 1.00 21.52 103 VAL B O 1
ATOM 3461 N N . GLU B 1 104 ? 139.353 37.355 0.642 1.00 20.59 104 GLU B N 1
ATOM 3462 C CA . GLU B 1 104 ? 138.311 36.332 0.761 1.00 21.24 104 GLU B CA 1
ATOM 3463 C C . GLU B 1 104 ? 137.350 36.625 1.913 1.00 21.11 104 GLU B C 1
ATOM 3464 O O . GLU B 1 104 ? 136.152 36.376 1.798 1.00 22.46 104 GLU B O 1
ATOM 3470 N N . MET B 1 105 ? 137.870 37.140 3.026 1.00 20.46 105 MET B N 1
ATOM 3471 C CA . MET B 1 105 ? 137.011 37.467 4.162 1.00 22.45 105 MET B CA 1
ATOM 3472 C C . MET B 1 105 ? 135.924 38.439 3.703 1.00 21.54 105 MET B C 1
ATOM 3473 O O . MET B 1 105 ? 134.732 38.187 3.873 1.00 20.77 105 MET B O 1
ATOM 3478 N N . ALA B 1 106 ? 136.349 39.549 3.111 1.00 21.59 106 ALA B N 1
ATOM 3479 C CA . ALA B 1 106 ? 135.418 40.569 2.636 1.00 22.96 106 ALA B CA 1
ATOM 3480 C C . ALA B 1 106 ? 134.461 40.031 1.576 1.00 23.01 106 ALA B C 1
ATOM 3481 O O . ALA B 1 106 ? 133.307 40.462 1.491 1.00 24.30 106 ALA B O 1
ATOM 3483 N N . LEU B 1 107 ? 134.934 39.083 0.775 1.00 23.20 107 LEU B N 1
ATOM 3484 C CA . LEU B 1 107 ? 134.098 38.503 -0.269 1.00 25.37 107 LEU B CA 1
ATOM 3485 C C . LEU B 1 107 ? 133.044 37.578 0.323 1.00 24.95 107 LEU B C 1
ATOM 3486 O O . LEU B 1 107 ? 131.878 37.615 -0.087 1.00 23.88 107 LEU B O 1
ATOM 3491 N N . TYR B 1 108 ? 133.444 36.743 1.279 1.00 22.36 108 TYR B N 1
ATOM 3492 C CA . TYR B 1 108 ? 132.481 35.847 1.910 1.00 21.29 108 TYR B CA 1
ATOM 3493 C C . TYR B 1 108 ? 131.522 36.664 2.762 1.00 19.37 108 TYR B C 1
ATOM 3494 O O . TYR B 1 108 ? 130.367 36.279 2.945 1.00 19.73 108 TYR B O 1
ATOM 3503 N N . ASP B 1 109 ? 131.999 37.794 3.279 1.00 20.07 109 ASP B N 1
ATOM 3504 C CA . ASP B 1 109 ? 131.149 38.672 4.082 1.00 20.68 109 ASP B CA 1
ATOM 3505 C C . ASP B 1 109 ? 130.072 39.182 3.124 1.00 22.31 109 ASP B C 1
ATOM 3506 O O . ASP B 1 109 ? 128.880 39.149 3.426 1.00 22.31 109 ASP B O 1
ATOM 3511 N N . GLY B 1 110 ? 130.499 39.624 1.946 1.00 23.41 110 GLY B N 1
ATOM 3512 C CA . GLY B 1 110 ? 129.546 40.117 0.971 1.00 22.45 110 GLY B CA 1
ATOM 3513 C C . GLY B 1 110 ? 128.619 39.011 0.518 1.00 24.02 110 GLY B C 1
ATOM 3514 O O . GLY B 1 110 ? 127.416 39.218 0.362 1.00 24.34 110 GLY B O 1
ATOM 3515 N N . TRP B 1 111 ? 129.187 37.826 0.310 1.00 26.69 111 TRP B N 1
ATOM 3516 C CA . TRP B 1 111 ? 128.431 36.659 -0.141 1.00 27.72 111 TRP B CA 1
ATOM 3517 C C . TRP B 1 111 ? 127.325 36.275 0.848 1.00 27.62 111 TRP B C 1
ATOM 3518 O O . TRP B 1 111 ? 126.182 36.018 0.454 1.00 27.19 111 TRP B O 1
ATOM 3529 N N . ALA B 1 112 ? 127.668 36.228 2.132 1.00 26.21 112 ALA B N 1
ATOM 3530 C CA . ALA B 1 112 ? 126.687 35.889 3.155 1.00 26.57 112 ALA B CA 1
ATOM 3531 C C . ALA B 1 112 ? 125.617 36.985 3.204 1.00 26.43 112 ALA B C 1
ATOM 3532 O O . ALA B 1 112 ? 124.425 36.687 3.259 1.00 24.87 112 ALA B O 1
ATOM 3534 N N . GLN B 1 113 ? 126.047 38.248 3.179 1.00 27.25 113 GLN B N 1
ATOM 3535 C CA . GLN B 1 113 ? 125.113 39.373 3.218 1.00 28.82 113 GLN B CA 1
ATOM 3536 C C . GLN B 1 113 ? 124.125 39.272 2.058 1.00 30.30 113 GLN B C 1
ATOM 3537 O O . GLN B 1 113 ? 122.933 39.517 2.225 1.00 30.51 113 GLN B O 1
ATOM 3543 N N . MET B 1 114 ? 124.625 38.889 0.888 1.00 31.39 114 MET B N 1
ATOM 3544 C CA . MET B 1 114 ? 123.786 38.738 -0.301 1.00 33.08 114 MET B CA 1
ATOM 3545 C C . MET B 1 114 ? 122.655 37.729 -0.074 1.00 32.72 114 MET B C 1
ATOM 3546 O O . MET B 1 114 ? 121.519 37.951 -0.484 1.00 32.04 114 MET B O 1
ATOM 3551 N N . CYS B 1 115 ? 122.982 36.620 0.578 1.00 31.44 115 CYS B N 1
ATOM 3552 C CA . CYS B 1 115 ? 122.016 35.564 0.851 1.00 31.19 115 CYS B CA 1
ATOM 3553 C C . CYS B 1 115 ? 121.186 35.798 2.111 1.00 30.02 115 CYS B C 1
ATOM 3554 O O . CYS B 1 115 ? 120.345 34.972 2.461 1.00 31.27 115 CYS B O 1
ATOM 3557 N N . GLY B 1 116 ? 121.429 36.914 2.791 1.00 27.68 116 GLY B N 1
ATOM 3558 C CA . GLY B 1 116 ? 120.685 37.225 3.999 1.00 27.32 116 GLY B CA 1
ATOM 3559 C C . GLY B 1 116 ? 120.919 36.303 5.191 1.00 28.11 116 GLY B C 1
ATOM 3560 O O . GLY B 1 116 ? 120.005 36.062 5.977 1.00 26.32 116 GLY B O 1
ATOM 3561 N N . LEU B 1 117 ? 122.140 35.796 5.341 1.00 27.00 117 LEU B N 1
ATOM 3562 C CA . LEU B 1 117 ? 122.452 34.900 6.449 1.00 26.10 117 LEU B CA 1
ATOM 3563 C C . LEU B 1 117 ? 123.784 35.204 7.123 1.00 25.48 117 LEU B C 1
ATOM 3564 O O . LEU B 1 117 ? 124.680 35.797 6.517 1.00 23.09 117 LEU B O 1
ATOM 3569 N N . PRO B 1 118 ? 123.918 34.821 8.405 1.00 24.93 118 PRO B N 1
ATOM 3570 C CA . PRO B 1 118 ? 125.177 35.048 9.121 1.00 23.80 118 PRO B CA 1
ATOM 3571 C C . PRO B 1 118 ? 126.128 34.121 8.358 1.00 22.36 118 PRO B C 1
ATOM 3572 O O . PRO B 1 118 ? 125.706 33.048 7.939 1.00 22.17 118 PRO B O 1
ATOM 3576 N N . LEU B 1 119 ? 127.382 34.512 8.169 1.00 20.96 119 LEU B N 1
ATOM 3577 C CA . LEU B 1 119 ? 128.316 33.676 7.418 1.00 20.68 119 LEU B CA 1
ATOM 3578 C C . LEU B 1 119 ? 128.386 32.222 7.886 1.00 22.84 119 LEU B C 1
ATOM 3579 O O . LEU B 1 119 ? 128.407 31.304 7.063 1.00 22.02 119 LEU B O 1
ATOM 3584 N N . TYR B 1 120 ? 128.406 32.011 9.202 1.00 23.76 120 TYR B N 1
ATOM 3585 C CA . TYR B 1 120 ? 128.494 30.662 9.742 1.00 23.57 120 TYR B CA 1
ATOM 3586 C C . TYR B 1 120 ? 127.311 29.784 9.338 1.00 25.13 120 TYR B C 1
ATOM 3587 O O . TYR B 1 120 ? 127.460 28.569 9.202 1.00 24.36 120 TYR B O 1
ATOM 3596 N N . GLN B 1 121 ? 126.143 30.388 9.134 1.00 23.30 121 GLN B N 1
ATOM 3597 C CA . GLN B 1 121 ? 124.975 29.607 8.734 1.00 23.98 121 GLN B CA 1
ATOM 3598 C C . GLN B 1 121 ? 125.062 29.307 7.244 1.00 24.72 121 GLN B C 1
ATOM 3599 O O . GLN B 1 121 ? 124.660 28.232 6.788 1.00 24.79 121 GLN B O 1
ATOM 3605 N N . MET B 1 122 ? 125.601 30.261 6.495 1.00 24.67 122 MET B N 1
ATOM 3606 C CA . MET B 1 122 ? 125.776 30.088 5.066 1.00 27.78 122 MET B CA 1
ATOM 3607 C C . MET B 1 122 ? 126.757 28.947 4.799 1.00 27.36 122 MET B C 1
ATOM 3608 O O . MET B 1 122 ? 126.632 28.234 3.816 1.00 27.65 122 MET B O 1
ATOM 3613 N N . LEU B 1 123 ? 127.708 28.747 5.704 1.00 25.02 123 LEU B N 1
ATOM 3614 C CA . LEU B 1 123 ? 128.688 27.689 5.527 1.00 22.52 123 LEU B CA 1
ATOM 3615 C C . LEU B 1 123 ? 128.306 26.341 6.142 1.00 22.69 123 LEU B C 1
ATOM 3616 O O . LEU B 1 123 ? 129.040 25.357 5.992 1.00 22.38 123 LEU B O 1
ATOM 3621 N N . GLY B 1 124 ? 127.163 26.280 6.824 1.00 21.08 124 GLY B N 1
ATOM 3622 C CA . GLY B 1 124 ? 126.753 25.015 7.417 1.00 19.46 124 GLY B CA 1
ATOM 3623 C C . GLY B 1 124 ? 126.035 25.131 8.747 1.00 19.87 124 GLY B C 1
ATOM 3624 O O . GLY B 1 124 ? 125.309 24.222 9.144 1.00 20.30 124 GLY B O 1
ATOM 3625 N N . GLY B 1 125 ? 126.262 26.247 9.435 1.00 19.65 125 GLY B N 1
ATOM 3626 C CA . GLY B 1 125 ? 125.626 26.518 10.713 1.00 20.78 125 GLY B CA 1
ATOM 3627 C C . GLY B 1 125 ? 125.614 25.418 11.758 1.00 21.41 125 GLY B C 1
ATOM 3628 O O . GLY B 1 125 ? 124.627 25.278 12.481 1.00 19.37 125 GLY B O 1
ATOM 3629 N N . TYR B 1 126 ? 126.697 24.654 11.871 1.00 21.45 126 TYR B N 1
ATOM 3630 C CA . TYR B 1 126 ? 126.726 23.570 12.849 1.00 22.62 126 TYR B CA 1
ATOM 3631 C C . TYR B 1 126 ? 126.545 24.009 14.302 1.00 22.44 126 TYR B C 1
ATOM 3632 O O . TYR B 1 126 ? 125.822 23.365 15.057 1.00 23.41 126 TYR B O 1
ATOM 3641 N N . ARG B 1 127 ? 127.202 25.093 14.703 1.00 23.24 127 ARG B N 1
ATOM 3642 C CA . ARG B 1 127 ? 127.072 25.580 16.075 1.00 24.07 127 ARG B CA 1
ATOM 3643 C C . ARG B 1 127 ? 127.026 27.111 16.114 1.00 25.83 127 ARG B C 1
ATOM 3644 O O . ARG B 1 127 ? 127.533 27.772 15.206 1.00 25.80 127 ARG B O 1
ATOM 3652 N N . ASP B 1 128 ? 126.411 27.680 17.150 1.00 26.42 128 ASP B N 1
ATOM 3653 C CA . ASP B 1 128 ? 126.350 29.136 17.251 1.00 27.97 128 ASP B CA 1
ATOM 3654 C C . ASP B 1 128 ? 127.165 29.665 18.425 1.00 27.82 128 ASP B C 1
ATOM 3655 O O . ASP B 1 128 ? 127.244 30.875 18.646 1.00 28.00 128 ASP B O 1
ATOM 3660 N N . THR B 1 129 ? 127.773 28.746 19.171 1.00 26.06 129 THR B N 1
ATOM 3661 C CA . THR B 1 129 ? 128.648 29.103 20.285 1.00 26.08 129 THR B CA 1
ATOM 3662 C C . THR B 1 129 ? 129.816 28.124 20.238 1.00 26.61 129 THR B C 1
ATOM 3663 O O . THR B 1 129 ? 129.667 26.993 19.772 1.00 25.68 129 THR B O 1
ATOM 3667 N N . LEU B 1 130 ? 130.975 28.557 20.715 1.00 25.61 130 LEU B N 1
ATOM 3668 C CA . LEU B 1 130 ? 132.146 27.700 20.739 1.00 27.10 130 LEU B CA 1
ATOM 3669 C C . LEU B 1 130 ? 133.104 28.161 21.837 1.00 28.92 130 LEU B C 1
ATOM 3670 O O . LEU B 1 130 ? 133.113 29.336 22.205 1.00 30.16 130 LEU B O 1
ATOM 3675 N N . GLU B 1 131 ? 133.894 27.228 22.362 1.00 30.39 131 GLU B N 1
ATOM 3676 C CA . GLU B 1 131 ? 134.849 27.522 23.430 1.00 31.35 131 GLU B CA 1
ATOM 3677 C C . GLU B 1 131 ? 136.261 27.748 22.912 1.00 28.02 131 GLU B C 1
ATOM 3678 O O . GLU B 1 131 ? 136.821 26.900 22.226 1.00 28.18 131 GLU B O 1
ATOM 3684 N N . THR B 1 132 ? 136.838 28.892 23.254 1.00 26.22 132 THR B N 1
ATOM 3685 C CA . THR B 1 132 ? 138.196 29.198 22.842 1.00 24.64 132 THR B CA 1
ATOM 3686 C C . THR B 1 132 ? 139.155 28.898 23.987 1.00 26.31 132 THR B C 1
ATOM 3687 O O . THR B 1 132 ? 138.792 29.020 25.157 1.00 25.59 132 THR B O 1
ATOM 3691 N N . ASP B 1 133 ? 140.370 28.484 23.650 1.00 24.16 133 ASP B N 1
ATOM 3692 C CA . ASP B 1 133 ? 141.368 28.219 24.667 1.00 23.59 133 ASP B CA 1
ATOM 3693 C C . ASP B 1 133 ? 141.972 29.571 25.009 1.00 22.20 133 ASP B C 1
ATOM 3694 O O . ASP B 1 133 ? 141.568 30.599 24.460 1.00 22.34 133 ASP B O 1
ATOM 3699 N N . TYR B 1 134 ? 142.914 29.578 25.935 1.00 23.03 134 TYR B N 1
ATOM 3700 C CA . TYR B 1 134 ? 143.584 30.811 26.308 1.00 25.16 134 TYR B CA 1
ATOM 3701 C C . TYR B 1 134 ? 145.051 30.473 26.501 1.00 25.55 134 TYR B C 1
ATOM 3702 O O . TYR B 1 134 ? 145.381 29.424 27.054 1.00 25.05 134 TYR B O 1
ATOM 3711 N N . THR B 1 135 ? 145.925 31.361 26.041 1.00 27.15 135 THR B N 1
ATOM 3712 C CA . THR B 1 135 ? 147.361 31.131 26.136 1.00 29.91 135 THR B CA 1
ATOM 3713 C C . THR B 1 135 ? 147.976 31.572 27.459 1.00 30.57 135 THR B C 1
ATOM 3714 O O . THR B 1 135 ? 147.740 32.682 27.940 1.00 29.96 135 THR B O 1
ATOM 3718 N N . VAL B 1 136 ? 148.762 30.682 28.051 1.00 29.39 136 VAL B N 1
ATOM 3719 C CA . VAL B 1 136 ? 149.445 30.999 29.290 1.00 29.09 136 VAL B CA 1
ATOM 3720 C C . VAL B 1 136 ? 150.848 31.452 28.888 1.00 28.47 136 VAL B C 1
ATOM 3721 O O . VAL B 1 136 ? 151.664 30.644 28.442 1.00 27.50 136 VAL B O 1
ATOM 3725 N N . SER B 1 137 ? 151.109 32.747 29.026 1.00 29.52 137 SER B N 1
ATOM 3726 C CA . SER B 1 137 ? 152.405 33.327 28.677 1.00 31.70 137 SER B CA 1
ATOM 3727 C C . SER B 1 137 ? 153.556 32.576 29.335 1.00 32.40 137 SER B C 1
ATOM 3728 O O . SER B 1 137 ? 153.474 32.191 30.502 1.00 32.64 137 SER B O 1
ATOM 3731 N N . VAL B 1 138 ? 154.629 32.370 28.581 1.00 33.30 138 VAL B N 1
ATOM 3732 C CA . VAL B 1 138 ? 155.789 31.672 29.108 1.00 35.16 138 VAL B CA 1
ATOM 3733 C C . VAL B 1 138 ? 156.388 32.497 30.245 1.00 35.54 138 VAL B C 1
ATOM 3734 O O . VAL B 1 138 ? 156.447 33.723 30.165 1.00 34.89 138 VAL B O 1
ATOM 3738 N N . ASN B 1 139 ? 156.809 31.814 31.306 1.00 37.08 139 ASN B N 1
ATOM 3739 C CA . ASN B 1 139 ? 157.404 32.452 32.485 1.00 37.16 139 ASN B CA 1
ATOM 3740 C C . ASN B 1 139 ? 157.919 31.376 33.432 1.00 38.59 139 ASN B C 1
ATOM 3741 O O . ASN B 1 139 ? 158.073 30.216 33.049 1.00 37.97 139 ASN B O 1
ATOM 3746 N N . SER B 1 140 ? 158.190 31.768 34.672 1.00 40.26 140 SER B N 1
ATOM 3747 C CA . SER B 1 140 ? 158.650 30.818 35.670 1.00 43.51 140 SER B CA 1
ATOM 3748 C C . SER B 1 140 ? 157.467 29.888 35.921 1.00 43.98 140 SER B C 1
ATOM 3749 O O . SER B 1 140 ? 156.323 30.337 35.964 1.00 45.08 140 SER B O 1
ATOM 3752 N N . PRO B 1 141 ? 157.725 28.583 36.081 1.00 44.15 141 PRO B N 1
ATOM 3753 C CA . PRO B 1 141 ? 156.632 27.638 36.322 1.00 44.54 141 PRO B CA 1
ATOM 3754 C C . PRO B 1 141 ? 155.616 28.110 37.358 1.00 45.73 141 PRO B C 1
ATOM 3755 O O . PRO B 1 141 ? 154.418 27.860 37.224 1.00 45.64 141 PRO B O 1
ATOM 3759 N N . GLU B 1 142 ? 156.101 28.812 38.375 1.00 46.27 142 GLU B N 1
ATOM 3760 C CA . GLU B 1 142 ? 155.251 29.320 39.443 1.00 47.70 142 GLU B CA 1
ATOM 3761 C C . GLU B 1 142 ? 154.322 30.435 38.948 1.00 46.00 142 GLU B C 1
ATOM 3762 O O . GLU B 1 142 ? 153.147 30.481 39.311 1.00 45.41 142 GLU B O 1
ATOM 3768 N N . GLU B 1 143 ? 154.842 31.329 38.115 1.00 44.08 143 GLU B N 1
ATOM 3769 C CA . GLU B 1 143 ? 154.026 32.423 37.601 1.00 42.85 143 GLU B CA 1
ATOM 3770 C C . GLU B 1 143 ? 152.973 31.927 36.608 1.00 41.15 143 GLU B C 1
ATOM 3771 O O . GLU B 1 143 ? 151.850 32.426 36.582 1.00 39.88 143 GLU B O 1
ATOM 3777 N N . MET B 1 144 ? 153.342 30.944 35.794 1.00 38.94 144 MET B N 1
ATOM 3778 C CA . MET B 1 144 ? 152.425 30.388 34.805 1.00 37.91 144 MET B CA 1
ATOM 3779 C C . MET B 1 144 ? 151.271 29.668 35.497 1.00 37.64 144 MET B C 1
ATOM 3780 O O . MET B 1 144 ? 150.113 29.815 35.106 1.00 35.23 144 MET B O 1
ATOM 3785 N N . ALA B 1 145 ? 151.598 28.897 36.531 1.00 37.56 145 ALA B N 1
ATOM 3786 C CA . ALA B 1 145 ? 150.597 28.161 37.291 1.00 36.88 145 ALA B CA 1
ATOM 3787 C C . ALA B 1 145 ? 149.617 29.134 37.928 1.00 35.92 145 ALA B C 1
ATOM 3788 O O . ALA B 1 145 ? 148.433 28.843 38.044 1.00 36.53 145 ALA B O 1
ATOM 3790 N N . ALA B 1 146 ? 150.118 30.293 38.344 1.00 35.91 146 ALA B N 1
ATOM 3791 C CA . ALA B 1 146 ? 149.267 31.309 38.952 1.00 35.99 146 ALA B CA 1
ATOM 3792 C C . ALA B 1 146 ? 148.279 31.838 37.909 1.00 35.68 146 ALA B C 1
ATOM 3793 O O . ALA B 1 146 ? 147.071 31.880 38.155 1.00 34.75 146 ALA B O 1
ATOM 3795 N N . ASP B 1 147 ? 148.793 32.244 36.749 1.00 34.93 147 ASP B N 1
ATOM 3796 C CA . ASP B 1 147 ? 147.934 32.749 35.674 1.00 33.99 147 ASP B CA 1
ATOM 3797 C C . ASP B 1 147 ? 146.942 31.666 35.268 1.00 31.12 147 ASP B C 1
ATOM 3798 O O . ASP B 1 147 ? 145.760 31.927 35.075 1.00 30.88 147 ASP B O 1
ATOM 3803 N N . ALA B 1 148 ? 147.443 30.446 35.135 1.00 29.91 148 ALA B N 1
ATOM 3804 C CA . ALA B 1 148 ? 146.612 29.322 34.739 1.00 31.43 148 ALA B CA 1
ATOM 3805 C C . ALA B 1 148 ? 145.404 29.126 35.657 1.00 32.80 148 ALA B C 1
ATOM 3806 O O . ALA B 1 148 ? 144.285 28.975 35.168 1.00 32.58 148 ALA B O 1
ATOM 3808 N N . GLU B 1 149 ? 145.620 29.132 36.975 1.00 32.53 149 GLU B N 1
ATOM 3809 C CA . GLU B 1 149 ? 144.509 28.949 37.903 1.00 33.45 149 GLU B CA 1
ATOM 3810 C C . GLU B 1 149 ? 143.521 30.091 37.770 1.00 32.72 149 GLU B C 1
ATOM 3811 O O . GLU B 1 149 ? 142.319 29.885 37.836 1.00 31.12 149 GLU B O 1
ATOM 3817 N N . ASN B 1 150 ? 144.032 31.302 37.583 1.00 34.05 150 ASN B N 1
ATOM 3818 C CA . ASN B 1 150 ? 143.161 32.453 37.443 1.00 35.41 150 ASN B CA 1
ATOM 3819 C C . ASN B 1 150 ? 142.398 32.401 36.120 1.00 34.55 150 ASN B C 1
ATOM 3820 O O . ASN B 1 150 ? 141.275 32.865 36.035 1.00 33.74 150 ASN B O 1
ATOM 3825 N N . TYR B 1 151 ? 142.988 31.825 35.083 1.00 33.72 151 TYR B N 1
ATOM 3826 C CA . TYR B 1 151 ? 142.268 31.699 33.811 1.00 35.61 151 TYR B CA 1
ATOM 3827 C C . TYR B 1 151 ? 141.169 30.644 33.999 1.00 33.92 151 TYR B C 1
ATOM 3828 O O . TYR B 1 151 ? 140.076 30.751 33.442 1.00 32.62 151 TYR B O 1
ATOM 3837 N N . LEU B 1 152 ? 141.475 29.630 34.801 1.00 34.59 152 LEU B N 1
ATOM 3838 C CA . LEU B 1 152 ? 140.530 28.559 35.095 1.00 35.88 152 LEU B CA 1
ATOM 3839 C C . LEU B 1 152 ? 139.317 29.141 35.796 1.00 36.89 152 LEU B C 1
ATOM 3840 O O . LEU B 1 152 ? 138.188 28.769 35.500 1.00 37.86 152 LEU B O 1
ATOM 3845 N N . LYS B 1 153 ? 139.564 30.057 36.728 1.00 36.97 153 LYS B N 1
ATOM 3846 C CA . LYS B 1 153 ? 138.491 30.694 37.479 1.00 39.32 153 LYS B CA 1
ATOM 3847 C C . LYS B 1 153 ? 137.645 31.597 36.596 1.00 39.61 153 LYS B C 1
ATOM 3848 O O . LYS B 1 153 ? 136.463 31.817 36.867 1.00 40.35 153 LYS B O 1
ATOM 3854 N N . GLN B 1 154 ? 138.245 32.121 35.535 1.00 39.65 154 GLN B N 1
ATOM 3855 C CA . GLN B 1 154 ? 137.506 32.993 34.635 1.00 39.35 154 GLN B CA 1
ATOM 3856 C C . GLN B 1 154 ? 136.658 32.212 33.638 1.00 36.70 154 GLN B C 1
ATOM 3857 O O . GLN B 1 154 ? 135.961 32.802 32.820 1.00 36.54 154 GLN B O 1
ATOM 3863 N N . GLY B 1 155 ? 136.712 30.886 33.710 1.00 36.18 155 GLY B N 1
ATOM 3864 C CA . GLY B 1 155 ? 135.908 30.071 32.814 1.00 35.55 155 GLY B CA 1
ATOM 3865 C C . GLY B 1 155 ? 136.635 29.341 31.695 1.00 36.14 155 GLY B C 1
ATOM 3866 O O . GLY B 1 155 ? 136.004 28.638 30.901 1.00 34.44 155 GLY B O 1
ATOM 3867 N N . PHE B 1 156 ? 137.953 29.501 31.613 1.00 35.56 156 PHE B N 1
ATOM 3868 C CA . PHE B 1 156 ? 138.714 28.819 30.573 1.00 35.23 156 PHE B CA 1
ATOM 3869 C C . PHE B 1 156 ? 139.108 27.417 31.009 1.00 35.56 156 PHE B C 1
ATOM 3870 O O . PHE B 1 156 ? 139.881 27.239 31.954 1.00 38.78 156 PHE B O 1
ATOM 3878 N N . GLN B 1 157 ? 138.576 26.420 30.314 1.00 35.47 157 GLN B N 1
ATOM 3879 C CA . GLN B 1 157 ? 138.867 25.030 30.633 1.00 35.79 157 GLN B CA 1
ATOM 3880 C C . GLN B 1 157 ? 139.983 24.463 29.758 1.00 34.12 157 GLN B C 1
ATOM 3881 O O . GLN B 1 157 ? 140.479 23.369 30.014 1.00 34.75 157 GLN B O 1
ATOM 3887 N N . THR B 1 158 ? 140.368 25.204 28.722 1.00 31.63 158 THR B N 1
ATOM 3888 C CA . THR B 1 158 ? 141.433 24.770 27.821 1.00 29.05 158 THR B CA 1
ATOM 3889 C C . THR B 1 158 ? 142.493 25.859 27.753 1.00 28.01 158 THR B C 1
ATOM 3890 O O . THR B 1 158 ? 142.193 27.015 27.464 1.00 26.25 158 THR B O 1
ATOM 3894 N N . LEU B 1 159 ? 143.736 25.485 28.028 1.00 27.59 159 LEU B N 1
ATOM 3895 C CA . LEU B 1 159 ? 144.833 26.443 28.011 1.00 28.10 159 LEU B CA 1
ATOM 3896 C C . LEU B 1 159 ? 145.890 26.009 27.000 1.00 26.77 159 LEU B C 1
ATOM 3897 O O . LEU B 1 159 ? 146.081 24.816 26.759 1.00 26.38 159 LEU B O 1
ATOM 3902 N N . LYS B 1 160 ? 146.561 26.985 26.401 1.00 26.33 160 LYS B N 1
ATOM 3903 C CA . LYS B 1 160 ? 147.593 26.694 25.416 1.00 28.23 160 LYS B CA 1
ATOM 3904 C C . LYS B 1 160 ? 148.941 27.148 25.954 1.00 26.73 160 LYS B C 1
ATOM 3905 O O . LYS B 1 160 ? 149.053 28.223 26.541 1.00 27.30 160 LYS B O 1
ATOM 3911 N N . ILE B 1 161 ? 149.954 26.312 25.758 1.00 26.29 161 ILE B N 1
ATOM 3912 C CA . ILE B 1 161 ? 151.303 26.603 26.227 1.00 27.92 161 ILE B CA 1
ATOM 3913 C C . ILE B 1 161 ? 152.327 26.408 25.103 1.00 27.25 161 ILE B C 1
ATOM 3914 O O . ILE B 1 161 ? 152.392 25.345 24.490 1.00 26.32 161 ILE B O 1
ATOM 3919 N N . LYS B 1 162 ? 153.121 27.436 24.833 1.00 27.24 162 LYS B N 1
ATOM 3920 C CA . LYS B 1 162 ? 154.152 27.338 23.807 1.00 27.49 162 LYS B CA 1
ATOM 3921 C C . LYS B 1 162 ? 155.358 26.604 24.394 1.00 26.19 162 LYS B C 1
ATOM 3922 O O . LYS B 1 162 ? 155.781 26.892 25.515 1.00 26.46 162 LYS B O 1
ATOM 3928 N N . VAL B 1 163 ? 155.881 25.632 23.654 1.00 24.89 163 VAL B N 1
ATOM 3929 C CA . VAL B 1 163 ? 157.043 24.866 24.105 1.00 27.00 163 VAL B CA 1
ATOM 3930 C C . VAL B 1 163 ? 158.018 24.684 22.948 1.00 27.97 163 VAL B C 1
ATOM 3931 O O . VAL B 1 163 ? 157.745 25.112 21.830 1.00 27.45 163 VAL B O 1
ATOM 3935 N N . GLY B 1 164 ? 159.155 24.053 23.226 1.00 30.36 164 GLY B N 1
ATOM 3936 C CA . GLY B 1 164 ? 160.138 23.808 22.185 1.00 32.80 164 GLY B CA 1
ATOM 3937 C C . GLY B 1 164 ? 161.173 24.899 21.979 1.00 34.99 164 GLY B C 1
ATOM 3938 O O . GLY B 1 164 ? 161.938 24.853 21.016 1.00 35.87 164 GLY B O 1
ATOM 3939 N N . LYS B 1 165 ? 161.194 25.883 22.870 1.00 35.63 165 LYS B N 1
ATOM 3940 C CA . LYS B 1 165 ? 162.156 26.972 22.777 1.00 37.17 165 LYS B CA 1
ATOM 3941 C C . LYS B 1 165 ? 163.284 26.727 23.770 1.00 37.94 165 LYS B C 1
ATOM 3942 O O . LYS B 1 165 ? 164.454 26.718 23.402 1.00 38.43 165 LYS B O 1
ATOM 3944 N N . ASP B 1 166 ? 162.926 26.518 25.031 1.00 39.30 166 ASP B N 1
ATOM 3945 C CA . ASP B 1 166 ? 163.916 26.270 26.070 1.00 40.15 166 ASP B CA 1
ATOM 3946 C C . ASP B 1 166 ? 164.196 24.782 26.209 1.00 40.91 166 ASP B C 1
ATOM 3947 O O . ASP B 1 166 ? 163.785 23.988 25.363 1.00 41.11 166 ASP B O 1
ATOM 3952 N N . ASP B 1 167 ? 164.903 24.408 27.271 1.00 41.77 167 ASP B N 1
ATOM 3953 C CA . ASP B 1 167 ? 165.234 23.008 27.519 1.00 43.64 167 ASP B CA 1
ATOM 3954 C C . ASP B 1 167 ? 163.943 22.215 27.698 1.00 42.01 167 ASP B C 1
ATOM 3955 O O . ASP B 1 167 ? 162.925 22.768 28.110 1.00 41.83 167 ASP B O 1
ATOM 3960 N N . ILE B 1 168 ? 163.986 20.921 27.398 1.00 40.35 168 ILE B N 1
ATOM 3961 C CA . ILE B 1 168 ? 162.811 20.080 27.566 1.00 41.54 168 ILE B CA 1
ATOM 3962 C C . ILE B 1 168 ? 162.454 20.060 29.052 1.00 40.81 168 ILE B C 1
ATOM 3963 O O . ILE B 1 168 ? 161.281 20.043 29.423 1.00 39.92 168 ILE B O 1
ATOM 3968 N N . ALA B 1 169 ? 163.480 20.083 29.897 1.00 40.13 169 ALA B N 1
ATOM 3969 C CA . ALA B 1 169 ? 163.289 20.073 31.341 1.00 40.49 169 ALA B CA 1
ATOM 3970 C C . ALA B 1 169 ? 162.511 21.305 31.798 1.00 40.46 169 ALA B C 1
ATOM 3971 O O . ALA B 1 169 ? 161.652 21.211 32.675 1.00 42.33 169 ALA B O 1
ATOM 3973 N N . THR B 1 170 ? 162.819 22.457 31.208 1.00 38.73 170 THR B N 1
ATOM 3974 C CA . THR B 1 170 ? 162.138 23.697 31.562 1.00 38.31 170 THR B CA 1
ATOM 3975 C C . THR B 1 170 ? 160.657 23.637 31.180 1.00 37.71 170 THR B C 1
ATOM 3976 O O . THR B 1 170 ? 159.793 24.042 31.956 1.00 37.63 170 THR B O 1
ATOM 3980 N N . ASP B 1 171 ? 160.371 23.139 29.980 1.00 36.65 171 ASP B N 1
ATOM 3981 C CA . ASP B 1 171 ? 158.995 23.012 29.517 1.00 36.18 171 ASP B CA 1
ATOM 3982 C C . ASP B 1 171 ? 158.205 22.158 30.502 1.00 36.27 171 ASP B C 1
ATOM 3983 O O . ASP B 1 171 ? 157.146 22.559 30.982 1.00 35.04 171 ASP B O 1
ATOM 3988 N N . ILE B 1 172 ? 158.740 20.974 30.788 1.00 37.26 172 ILE B N 1
ATOM 3989 C CA . ILE B 1 172 ? 158.098 20.027 31.689 1.00 37.53 172 ILE B CA 1
ATOM 3990 C C . ILE B 1 172 ? 157.857 20.559 33.093 1.00 38.37 172 ILE B C 1
ATOM 3991 O O . ILE B 1 172 ? 156.803 20.308 33.676 1.00 39.47 172 ILE B O 1
ATOM 3996 N N . ALA B 1 173 ? 158.820 21.294 33.638 1.00 37.39 173 ALA B N 1
ATOM 3997 C CA . ALA B 1 173 ? 158.655 21.836 34.978 1.00 38.68 173 ALA B CA 1
ATOM 3998 C C . ALA B 1 173 ? 157.499 22.828 34.990 1.00 39.08 173 ALA B C 1
ATOM 3999 O O . ALA B 1 173 ? 156.714 22.872 35.939 1.00 40.22 173 ALA B O 1
ATOM 4001 N N . ARG B 1 174 ? 157.396 23.625 33.932 1.00 39.52 174 ARG B N 1
ATOM 4002 C CA . ARG B 1 174 ? 156.329 24.614 33.826 1.00 38.45 174 ARG B CA 1
ATOM 4003 C C . ARG B 1 174 ? 154.952 23.951 33.826 1.00 38.07 174 ARG B C 1
ATOM 4004 O O . ARG B 1 174 ? 154.068 24.331 34.596 1.00 37.15 174 ARG B O 1
ATOM 4012 N N . ILE B 1 175 ? 154.778 22.960 32.961 1.00 36.53 175 ILE B N 1
ATOM 4013 C CA . ILE B 1 175 ? 153.507 22.262 32.857 1.00 38.15 175 ILE B CA 1
ATOM 4014 C C . ILE B 1 175 ? 153.128 21.594 34.180 1.00 39.19 175 ILE B C 1
ATOM 4015 O O . ILE B 1 175 ? 151.964 21.626 34.590 1.00 37.79 175 ILE B O 1
ATOM 4020 N N . GLN B 1 176 ? 154.115 21.000 34.848 1.00 41.06 176 GLN B N 1
ATOM 4021 C CA . GLN B 1 176 ? 153.887 20.337 36.130 1.00 41.97 176 GLN B CA 1
ATOM 4022 C C . GLN B 1 176 ? 153.349 21.339 37.141 1.00 41.56 176 GLN B C 1
ATOM 4023 O O . GLN B 1 176 ? 152.351 21.088 37.808 1.00 43.01 176 GLN B O 1
ATOM 4029 N N . GLU B 1 177 ? 154.015 22.481 37.246 1.00 41.30 177 GLU B N 1
ATOM 4030 C CA . GLU B 1 177 ? 153.598 23.520 38.174 1.00 41.44 177 GLU B CA 1
ATOM 4031 C C . GLU B 1 177 ? 152.169 23.959 37.850 1.00 41.67 177 GLU B C 1
ATOM 4032 O O . GLU B 1 177 ? 151.385 24.265 38.751 1.00 42.41 177 GLU B O 1
ATOM 4038 N N . ILE B 1 178 ? 151.838 23.988 36.559 1.00 39.07 178 ILE B N 1
ATOM 4039 C CA . ILE B 1 178 ? 150.507 24.390 36.109 1.00 35.95 178 ILE B CA 1
ATOM 4040 C C . ILE B 1 178 ? 149.435 23.420 36.612 1.00 35.95 178 ILE B C 1
ATOM 4041 O O . ILE B 1 178 ? 148.452 23.842 37.210 1.00 34.69 178 ILE B O 1
ATOM 4046 N N . ARG B 1 179 ? 149.628 22.129 36.367 1.00 37.05 179 ARG B N 1
ATOM 4047 C CA . ARG B 1 179 ? 148.689 21.109 36.830 1.00 40.79 179 ARG B CA 1
ATOM 4048 C C . ARG B 1 179 ? 148.552 21.147 38.361 1.00 42.14 179 ARG B C 1
ATOM 4049 O O . ARG B 1 179 ? 147.510 20.807 38.920 1.00 43.16 179 ARG B O 1
ATOM 4057 N N . LYS B 1 180 ? 149.618 21.561 39.032 1.00 42.47 180 LYS B N 1
ATOM 4058 C CA . LYS B 1 180 ? 149.625 21.629 40.484 1.00 44.47 180 LYS B CA 1
ATOM 4059 C C . LYS B 1 180 ? 148.551 22.580 40.998 1.00 44.02 180 LYS B C 1
ATOM 4060 O O . LYS B 1 180 ? 148.062 22.429 42.122 1.00 42.57 180 LYS B O 1
ATOM 4066 N N . ARG B 1 181 ? 148.179 23.547 40.165 1.00 42.08 181 ARG B N 1
ATOM 4067 C CA . ARG B 1 181 ? 147.177 24.537 40.541 1.00 42.29 181 ARG B CA 1
ATOM 4068 C C . ARG B 1 181 ? 145.817 24.336 39.876 1.00 41.04 181 ARG B C 1
ATOM 4069 O O . ARG B 1 181 ? 144.844 24.981 40.267 1.00 41.30 181 ARG B O 1
ATOM 4077 N N . VAL B 1 182 ? 145.731 23.461 38.875 1.00 38.33 182 VAL B N 1
ATOM 4078 C CA . VAL B 1 182 ? 144.452 23.268 38.193 1.00 35.25 182 VAL B CA 1
ATOM 4079 C C . VAL B 1 182 ? 144.015 21.826 37.970 1.00 33.58 182 VAL B C 1
ATOM 4080 O O . VAL B 1 182 ? 142.863 21.580 37.611 1.00 31.29 182 VAL B O 1
ATOM 4084 N N . GLY B 1 183 ? 144.921 20.876 38.184 1.00 33.95 183 GLY B N 1
ATOM 4085 C CA . GLY B 1 183 ? 144.573 19.481 37.989 1.00 34.01 183 GLY B CA 1
ATOM 4086 C C . GLY B 1 183 ? 144.046 19.280 36.583 1.00 38.21 183 GLY B C 1
ATOM 4087 O O . GLY B 1 183 ? 144.457 19.979 35.650 1.00 38.78 183 GLY B O 1
ATOM 4088 N N . SER B 1 184 ? 143.130 18.335 36.414 1.00 40.56 184 SER B N 1
ATOM 4089 C CA . SER B 1 184 ? 142.569 18.083 35.093 1.00 42.90 184 SER B CA 1
ATOM 4090 C C . SER B 1 184 ? 141.402 19.016 34.749 1.00 43.58 184 SER B C 1
ATOM 4091 O O . SER B 1 184 ? 140.851 18.945 33.642 1.00 42.72 184 SER B O 1
ATOM 4094 N N . ALA B 1 185 ? 141.033 19.895 35.683 1.00 42.05 185 ALA B N 1
ATOM 4095 C CA . ALA B 1 185 ? 139.923 20.823 35.452 1.00 44.01 185 ALA B CA 1
ATOM 4096 C C . ALA B 1 185 ? 140.074 21.555 34.113 1.00 44.73 185 ALA B C 1
ATOM 4097 O O . ALA B 1 185 ? 139.094 22.057 33.549 1.00 43.79 185 ALA B O 1
ATOM 4099 N N . VAL B 1 186 ? 141.307 21.612 33.614 1.00 44.48 186 VAL B N 1
ATOM 4100 C CA . VAL B 1 186 ? 141.594 22.272 32.349 1.00 44.32 186 VAL B CA 1
ATOM 4101 C C . VAL B 1 186 ? 142.386 21.346 31.433 1.00 44.17 186 VAL B C 1
ATOM 4102 O O . VAL B 1 186 ? 143.191 20.549 31.907 1.00 44.69 186 VAL B O 1
ATOM 4104 N N . LYS B 1 187 ? 142.141 21.434 30.125 1.00 43.12 187 LYS B N 1
ATOM 4105 C CA . LYS B 1 187 ? 142.879 20.623 29.154 1.00 41.61 187 LYS B CA 1
ATOM 4106 C C . LYS B 1 187 ? 144.102 21.430 28.721 1.00 37.50 187 LYS B C 1
ATOM 4107 O O . LYS B 1 187 ? 144.032 22.651 28.630 1.00 36.66 187 LYS B O 1
ATOM 4113 N N . LEU B 1 188 ? 145.215 20.752 28.456 1.00 34.67 188 LEU B N 1
ATOM 4114 C CA . LEU B 1 188 ? 146.448 21.442 28.071 1.00 31.50 188 LEU B CA 1
ATOM 4115 C C . LEU B 1 188 ? 146.899 21.196 26.637 1.00 29.02 188 LEU B C 1
ATOM 4116 O O . LEU B 1 188 ? 147.214 20.065 26.262 1.00 25.24 188 LEU B O 1
ATOM 4121 N N . ARG B 1 189 ? 146.928 22.268 25.844 1.00 25.73 189 ARG B N 1
ATOM 4122 C CA . ARG B 1 189 ? 147.366 22.195 24.449 1.00 25.41 189 ARG B CA 1
ATOM 4123 C C . ARG B 1 189 ? 148.746 22.814 24.312 1.00 23.28 189 ARG B C 1
ATOM 4124 O O . ARG B 1 189 ? 148.962 23.950 24.723 1.00 25.16 189 ARG B O 1
ATOM 4132 N N . LEU B 1 190 ? 149.664 22.069 23.714 1.00 23.00 190 LEU B N 1
ATOM 4133 C CA . LEU B 1 190 ? 151.022 22.548 23.510 1.00 23.39 190 LEU B CA 1
ATOM 4134 C C . LEU B 1 190 ? 151.276 22.830 22.024 1.00 24.54 190 LEU B C 1
ATOM 4135 O O . LEU B 1 190 ? 150.713 22.165 21.144 1.00 22.86 190 LEU B O 1
ATOM 4140 N N . ASP B 1 191 ? 152.113 23.829 21.761 1.00 23.02 191 ASP B N 1
ATOM 4141 C CA . ASP B 1 191 ? 152.510 24.180 20.402 1.00 23.62 191 ASP B CA 1
ATOM 4142 C C . ASP B 1 191 ? 154.032 24.312 20.446 1.00 23.95 191 ASP B C 1
ATOM 4143 O O . ASP B 1 191 ? 154.569 25.265 21.015 1.00 24.57 191 ASP B O 1
ATOM 4148 N N . ALA B 1 192 ? 154.724 23.347 19.856 1.00 24.84 192 ALA B N 1
ATOM 4149 C CA . ALA B 1 192 ? 156.180 23.359 19.853 1.00 25.23 192 ALA B CA 1
ATOM 4150 C C . ALA B 1 192 ? 156.741 24.303 18.791 1.00 25.05 192 ALA B C 1
ATOM 4151 O O . ALA B 1 192 ? 157.929 24.604 18.788 1.00 23.75 192 ALA B O 1
ATOM 4153 N N . ASN B 1 193 ? 155.882 24.775 17.895 1.00 24.21 193 ASN B N 1
ATOM 4154 C CA . ASN B 1 193 ? 156.314 25.685 16.834 1.00 26.32 193 ASN B CA 1
ATOM 4155 C C . ASN B 1 193 ? 157.585 25.207 16.122 1.00 24.14 193 ASN B C 1
ATOM 4156 O O . ASN B 1 193 ? 158.553 25.950 15.995 1.00 23.39 193 ASN B O 1
ATOM 4161 N N . GLN B 1 194 ? 157.569 23.958 15.669 1.00 25.08 194 GLN B N 1
ATOM 4162 C CA . GLN B 1 194 ? 158.693 23.363 14.942 1.00 25.18 194 GLN B CA 1
ATOM 4163 C C . GLN B 1 194 ? 160.010 23.422 15.699 1.00 25.18 194 GLN B C 1
ATOM 4164 O O . GLN B 1 194 ? 161.072 23.358 15.086 1.00 25.08 194 GLN B O 1
ATOM 4170 N N . GLY B 1 195 ? 159.956 23.537 17.020 1.00 25.55 195 GLY B N 1
ATOM 4171 C CA . GLY B 1 195 ? 161.189 23.637 17.785 1.00 25.19 195 GLY B CA 1
ATOM 4172 C C . GLY B 1 195 ? 162.022 22.385 18.034 1.00 27.42 195 GLY B C 1
ATOM 4173 O O . GLY B 1 195 ? 163.175 22.500 18.445 1.00 29.34 195 GLY B O 1
ATOM 4174 N N . TRP B 1 196 ? 161.472 21.199 17.786 1.00 27.23 196 TRP B N 1
ATOM 4175 C CA . TRP B 1 196 ? 162.210 19.960 18.041 1.00 28.37 196 TRP B CA 1
ATOM 4176 C C . TRP B 1 196 ? 162.550 19.118 16.822 1.00 29.78 196 TRP B C 1
ATOM 4177 O O . TRP B 1 196 ? 161.914 19.225 15.767 1.00 29.95 196 TRP B O 1
ATOM 4188 N N . ARG B 1 197 ? 163.558 18.263 16.989 1.00 30.72 197 ARG B N 1
ATOM 4189 C CA . ARG B 1 197 ? 163.957 17.331 15.943 1.00 31.28 197 ARG B CA 1
ATOM 4190 C C . ARG B 1 197 ? 163.068 16.127 16.233 1.00 30.38 197 ARG B C 1
ATOM 4191 O O . ARG B 1 197 ? 162.646 15.928 17.370 1.00 28.25 197 ARG B O 1
ATOM 4199 N N . PRO B 1 198 ? 162.767 15.311 15.216 1.00 30.90 198 PRO B N 1
ATOM 4200 C CA . PRO B 1 198 ? 161.910 14.149 15.452 1.00 32.19 198 PRO B CA 1
ATOM 4201 C C . PRO B 1 198 ? 162.204 13.320 16.707 1.00 33.20 198 PRO B C 1
ATOM 4202 O O . PRO B 1 198 ? 161.353 13.228 17.598 1.00 32.82 198 PRO B O 1
ATOM 4206 N N . LYS B 1 199 ? 163.391 12.727 16.796 1.00 32.89 199 LYS B N 1
ATOM 4207 C CA . LYS B 1 199 ? 163.714 11.916 17.970 1.00 32.33 199 LYS B CA 1
ATOM 4208 C C . LYS B 1 199 ? 163.615 12.735 19.251 1.00 29.90 199 LYS B C 1
ATOM 4209 O O . LYS B 1 199 ? 163.214 12.230 20.294 1.00 28.42 199 LYS B O 1
ATOM 4215 N N . GLU B 1 200 ? 163.977 14.006 19.163 1.00 28.63 200 GLU B N 1
ATOM 4216 C CA . GLU B 1 200 ? 163.918 14.881 20.321 1.00 27.95 200 GLU B CA 1
ATOM 4217 C C . GLU B 1 200 ? 162.467 15.137 20.738 1.00 26.65 200 GLU B C 1
ATOM 4218 O O . GLU B 1 200 ? 162.179 15.348 21.919 1.00 24.91 200 GLU B O 1
ATOM 4224 N N . ALA B 1 201 ? 161.559 15.114 19.764 1.00 24.72 201 ALA B N 1
ATOM 4225 C CA . ALA B 1 201 ? 160.140 15.343 20.039 1.00 24.56 201 ALA B CA 1
ATOM 4226 C C . ALA B 1 201 ? 159.531 14.123 20.723 1.00 23.66 201 ALA B C 1
ATOM 4227 O O . ALA B 1 201 ? 158.788 14.255 21.697 1.00 22.74 201 ALA B O 1
ATOM 4229 N N . VAL B 1 202 ? 159.850 12.940 20.209 1.00 24.77 202 VAL B N 1
ATOM 4230 C CA . VAL B 1 202 ? 159.346 11.695 20.779 1.00 26.71 202 VAL B CA 1
ATOM 4231 C C . VAL B 1 202 ? 159.754 11.601 22.246 1.00 28.51 202 VAL B C 1
ATOM 4232 O O . VAL B 1 202 ? 158.941 11.270 23.117 1.00 28.40 202 VAL B O 1
ATOM 4236 N N . THR B 1 203 ? 161.021 11.909 22.506 1.00 29.13 203 THR B N 1
ATOM 4237 C CA . THR B 1 203 ? 161.568 11.860 23.854 1.00 30.12 203 THR B CA 1
ATOM 4238 C C . THR B 1 203 ? 160.811 12.770 24.806 1.00 29.57 203 THR B C 1
ATOM 4239 O O . THR B 1 203 ? 160.380 12.337 25.871 1.00 31.47 203 THR B O 1
ATOM 4243 N N . ALA B 1 204 ? 160.641 14.029 24.412 1.00 29.11 204 ALA B N 1
ATOM 4244 C CA . ALA B 1 204 ? 159.956 15.005 25.249 1.00 28.86 204 ALA B CA 1
ATOM 4245 C C . ALA B 1 204 ? 158.481 14.689 25.485 1.00 29.24 204 ALA B C 1
ATOM 4246 O O . ALA B 1 204 ? 157.961 14.903 26.582 1.00 28.80 204 ALA B O 1
ATOM 4248 N N . ILE B 1 205 ? 157.807 14.186 24.457 1.00 28.68 205 ILE B N 1
ATOM 4249 C CA . ILE B 1 205 ? 156.394 13.861 24.575 1.00 29.53 205 ILE B CA 1
ATOM 4250 C C . ILE B 1 205 ? 156.184 12.606 25.429 1.00 30.90 205 ILE B C 1
ATOM 4251 O O . ILE B 1 205 ? 155.205 12.504 26.165 1.00 29.13 205 ILE B O 1
ATOM 4256 N N . ARG B 1 206 ? 157.103 11.652 25.338 1.00 33.19 206 ARG B N 1
ATOM 4257 C CA . ARG B 1 206 ? 156.995 10.451 26.151 1.00 36.22 206 ARG B CA 1
ATOM 4258 C C . ARG B 1 206 ? 157.264 10.821 27.612 1.00 37.89 206 ARG B C 1
ATOM 4259 O O . ARG B 1 206 ? 156.586 10.341 28.521 1.00 38.35 206 ARG B O 1
ATOM 4267 N N . LYS B 1 207 ? 158.246 11.691 27.829 1.00 38.89 207 LYS B N 1
ATOM 4268 C CA . LYS B 1 207 ? 158.587 12.127 29.179 1.00 40.46 207 LYS B CA 1
ATOM 4269 C C . LYS B 1 207 ? 157.363 12.736 29.853 1.00 41.16 207 LYS B C 1
ATOM 4270 O O . LYS B 1 207 ? 157.090 12.474 31.026 1.00 41.31 207 LYS B O 1
ATOM 4272 N N . MET B 1 208 ? 156.623 13.548 29.107 1.00 40.85 208 MET B N 1
ATOM 4273 C CA . MET B 1 208 ? 155.431 14.173 29.654 1.00 40.77 208 MET B CA 1
ATOM 4274 C C . MET B 1 208 ? 154.384 13.110 29.975 1.00 40.81 208 MET B C 1
ATOM 4275 O O . MET B 1 208 ? 153.652 13.225 30.959 1.00 41.28 208 MET B O 1
ATOM 4280 N N . GLU B 1 209 ? 154.321 12.073 29.148 1.00 40.10 209 GLU B N 1
ATOM 4281 C CA . GLU B 1 209 ? 153.385 10.985 29.380 1.00 42.57 209 GLU B CA 1
ATOM 4282 C C . GLU B 1 209 ? 153.781 10.245 30.657 1.00 43.25 209 GLU B C 1
ATOM 4283 O O . GLU B 1 209 ? 152.931 9.973 31.506 1.00 42.73 209 GLU B O 1
ATOM 4289 N N . ASP B 1 210 ? 155.070 9.930 30.790 1.00 43.93 210 ASP B N 1
ATOM 4290 C CA . ASP B 1 210 ? 155.566 9.237 31.978 1.00 44.17 210 ASP B CA 1
ATOM 4291 C C . ASP B 1 210 ? 155.285 10.078 33.214 1.00 42.24 210 ASP B C 1
ATOM 4292 O O . ASP B 1 210 ? 155.095 9.550 34.303 1.00 42.59 210 ASP B O 1
ATOM 4297 N N . ALA B 1 211 ? 155.264 11.393 33.036 1.00 41.65 211 ALA B N 1
ATOM 4298 C CA . ALA B 1 211 ? 155.001 12.315 34.135 1.00 41.07 211 ALA B CA 1
ATOM 4299 C C . ALA B 1 211 ? 153.497 12.519 34.308 1.00 41.35 211 ALA B C 1
ATOM 4300 O O . ALA B 1 211 ? 153.058 13.357 35.098 1.00 40.64 211 ALA B O 1
ATOM 4302 N N . GLY B 1 212 ? 152.717 11.746 33.556 1.00 40.86 212 GLY B N 1
ATOM 4303 C CA . GLY B 1 212 ? 151.270 11.835 33.631 1.00 40.27 212 GLY B CA 1
ATOM 4304 C C . GLY B 1 212 ? 150.714 13.243 33.534 1.00 39.87 212 GLY B C 1
ATOM 4305 O O . GLY B 1 212 ? 149.816 13.612 34.294 1.00 41.04 212 GLY B O 1
ATOM 4306 N N . LEU B 1 213 ? 151.224 14.038 32.599 1.00 36.62 213 LEU B N 1
ATOM 4307 C CA . LEU B 1 213 ? 150.732 15.404 32.461 1.00 33.96 213 LEU B CA 1
ATOM 4308 C C . LEU B 1 213 ? 149.429 15.503 31.660 1.00 30.46 213 LEU B C 1
ATOM 4309 O O . LEU B 1 213 ? 148.783 16.543 31.647 1.00 29.34 213 LEU B O 1
ATOM 4314 N N . GLY B 1 214 ? 149.042 14.414 31.007 1.00 29.21 214 GLY B N 1
ATOM 4315 C CA . GLY B 1 214 ? 147.813 14.407 30.232 1.00 29.60 214 GLY B CA 1
ATOM 4316 C C . GLY B 1 214 ? 147.684 15.515 29.197 1.00 30.03 214 GLY B C 1
ATOM 4317 O O . GLY B 1 214 ? 146.712 16.277 29.216 1.00 30.22 214 GLY B O 1
ATOM 4318 N N . ILE B 1 215 ? 148.655 15.605 28.292 1.00 26.62 215 ILE B N 1
ATOM 4319 C CA . ILE B 1 215 ? 148.638 16.626 27.246 1.00 25.92 215 ILE B CA 1
ATOM 4320 C C . ILE B 1 215 ? 147.525 16.331 26.243 1.00 24.21 215 ILE B C 1
ATOM 4321 O O . ILE B 1 215 ? 147.428 15.217 25.729 1.00 22.36 215 ILE B O 1
ATOM 4326 N N . GLU B 1 216 ? 146.686 17.324 25.961 1.00 24.09 216 GLU B N 1
ATOM 4327 C CA . GLU B 1 216 ? 145.597 17.110 25.009 1.00 25.39 216 GLU B CA 1
ATOM 4328 C C . GLU B 1 216 ? 146.177 16.846 23.625 1.00 24.48 216 GLU B C 1
ATOM 4329 O O . GLU B 1 216 ? 145.806 15.882 22.958 1.00 23.35 216 GLU B O 1
ATOM 4335 N N . LEU B 1 217 ? 147.100 17.706 23.205 1.00 22.62 217 LEU B N 1
ATOM 4336 C CA . LEU B 1 217 ? 147.717 17.569 21.892 1.00 22.63 217 LEU B CA 1
ATOM 4337 C C . LEU B 1 217 ? 148.967 18.435 21.775 1.00 22.04 217 LEU B C 1
ATOM 4338 O O . LEU B 1 217 ? 149.166 19.369 22.553 1.00 22.23 217 LEU B O 1
ATOM 4343 N N . VAL B 1 218 ? 149.812 18.113 20.801 1.00 21.58 218 VAL B N 1
ATOM 4344 C CA . VAL B 1 218 ? 151.018 18.892 20.569 1.00 21.27 218 VAL B CA 1
ATOM 4345 C C . VAL B 1 218 ? 151.057 19.335 19.105 1.00 22.01 218 VAL B C 1
ATOM 4346 O O . VAL B 1 218 ? 151.055 18.501 18.197 1.00 21.57 218 VAL B O 1
ATOM 4350 N N . GLU B 1 219 ? 151.073 20.644 18.876 1.00 20.48 219 GLU B N 1
ATOM 4351 C CA . GLU B 1 219 ? 151.124 21.157 17.514 1.00 22.48 219 GLU B CA 1
ATOM 4352 C C . GLU B 1 219 ? 152.536 21.182 16.947 1.00 21.70 219 GLU B C 1
ATOM 4353 O O . GLU B 1 219 ? 153.498 21.478 17.658 1.00 20.27 219 GLU B O 1
ATOM 4359 N N . GLN B 1 220 ? 152.626 20.890 15.652 1.00 22.00 220 GLN B N 1
ATOM 4360 C CA . GLN B 1 220 ? 153.865 20.952 14.876 1.00 21.45 220 GLN B CA 1
ATOM 4361 C C . GLN B 1 220 ? 155.154 20.798 15.687 1.00 21.67 220 GLN B C 1
ATOM 4362 O O . GLN B 1 220 ? 155.892 21.760 15.883 1.00 20.62 220 GLN B O 1
ATOM 4368 N N . PRO B 1 221 ? 155.443 19.582 16.166 1.00 21.70 221 PRO B N 1
ATOM 4369 C CA . PRO B 1 221 ? 156.664 19.375 16.952 1.00 21.50 221 PRO B CA 1
ATOM 4370 C C . PRO B 1 221 ? 157.952 19.573 16.143 1.00 22.70 221 PRO B C 1
ATOM 4371 O O . PRO B 1 221 ? 158.957 20.032 16.680 1.00 21.70 221 PRO B O 1
ATOM 4375 N N . VAL B 1 222 ? 157.902 19.231 14.856 1.00 23.53 222 VAL B N 1
ATOM 4376 C CA . VAL B 1 222 ? 159.060 19.338 13.967 1.00 23.64 222 VAL B CA 1
ATOM 4377 C C . VAL B 1 222 ? 158.937 20.382 12.856 1.00 24.79 222 VAL B C 1
ATOM 4378 O O . VAL B 1 222 ? 157.908 21.032 12.694 1.00 23.53 222 VAL B O 1
ATOM 4382 N N . HIS B 1 223 ? 160.011 20.522 12.086 1.00 27.57 223 HIS B N 1
ATOM 4383 C CA . HIS B 1 223 ? 160.073 21.466 10.974 1.00 29.06 223 HIS B CA 1
ATOM 4384 C C . HIS B 1 223 ? 158.939 21.194 9.984 1.00 26.56 223 HIS B C 1
ATOM 4385 O O . HIS B 1 223 ? 158.678 20.052 9.622 1.00 26.63 223 HIS B O 1
ATOM 4392 N N . LYS B 1 224 ? 158.276 22.259 9.550 1.00 26.28 224 LYS B N 1
ATOM 4393 C CA . LYS B 1 224 ? 157.147 22.166 8.628 1.00 28.82 224 LYS B CA 1
ATOM 4394 C C . LYS B 1 224 ? 157.349 21.290 7.399 1.00 28.99 224 LYS B C 1
ATOM 4395 O O . LYS B 1 224 ? 156.406 20.638 6.948 1.00 27.87 224 LYS B O 1
ATOM 4401 N N . ASP B 1 225 ? 158.564 21.283 6.855 1.00 29.85 225 ASP B N 1
ATOM 4402 C CA . ASP B 1 225 ? 158.865 20.498 5.657 1.00 32.64 225 ASP B CA 1
ATOM 4403 C C . ASP B 1 225 ? 159.229 19.038 5.938 1.00 31.07 225 ASP B C 1
ATOM 4404 O O . ASP B 1 225 ? 159.321 18.224 5.016 1.00 31.76 225 ASP B O 1
ATOM 4409 N N . ASP B 1 226 ? 159.420 18.708 7.208 1.00 28.95 226 ASP B N 1
ATOM 4410 C CA . ASP B 1 226 ? 159.809 17.357 7.601 1.00 27.20 226 ASP B CA 1
ATOM 4411 C C . ASP B 1 226 ? 158.602 16.450 7.873 1.00 26.85 226 ASP B C 1
ATOM 4412 O O . ASP B 1 226 ? 158.341 16.078 9.016 1.00 27.14 226 ASP B O 1
ATOM 4417 N N . LEU B 1 227 ? 157.877 16.083 6.818 1.00 26.64 227 LEU B N 1
ATOM 4418 C CA . LEU B 1 227 ? 156.698 15.239 6.970 1.00 27.07 227 LEU B CA 1
ATOM 4419 C C . LEU B 1 227 ? 157.020 13.868 7.547 1.00 26.42 227 LEU B C 1
ATOM 4420 O O . LEU B 1 227 ? 156.304 13.376 8.423 1.00 26.69 227 LEU B O 1
ATOM 4425 N N . ALA B 1 228 ? 158.087 13.249 7.052 1.00 23.68 228 ALA B N 1
ATOM 4426 C CA . ALA B 1 228 ? 158.490 11.944 7.550 1.00 22.81 228 ALA B CA 1
ATOM 4427 C C . ALA B 1 228 ? 158.774 12.061 9.049 1.00 21.97 228 ALA B C 1
ATOM 4428 O O . ALA B 1 228 ? 158.463 11.157 9.819 1.00 21.91 228 ALA B O 1
ATOM 4430 N N . GLY B 1 229 ? 159.365 13.180 9.452 1.00 20.99 229 GLY B N 1
ATOM 4431 C CA . GLY B 1 229 ? 159.666 13.381 10.856 1.00 23.27 229 GLY B CA 1
ATOM 4432 C C . GLY B 1 229 ? 158.407 13.603 11.676 1.00 23.26 229 GLY B C 1
ATOM 4433 O O . GLY B 1 229 ? 158.293 13.127 12.807 1.00 23.43 229 GLY B O 1
ATOM 4434 N N . LEU B 1 230 ? 157.456 14.340 11.111 1.00 23.67 230 LEU B N 1
ATOM 4435 C CA . LEU B 1 230 ? 156.205 14.604 11.807 1.00 22.84 230 LEU B CA 1
ATOM 4436 C C . LEU B 1 230 ? 155.493 13.268 12.013 1.00 21.61 230 LEU B C 1
ATOM 4437 O O . LEU B 1 230 ? 154.901 13.023 13.060 1.00 21.79 230 LEU B O 1
ATOM 4442 N N . LYS B 1 231 ? 155.570 12.406 11.006 1.00 20.68 231 LYS B N 1
ATOM 4443 C CA . LYS B 1 231 ? 154.946 11.097 11.075 1.00 23.65 231 LYS B CA 1
ATOM 4444 C C . LYS B 1 231 ? 155.604 10.206 12.132 1.00 25.70 231 LYS B C 1
ATOM 4445 O O . LYS B 1 231 ? 154.936 9.381 12.765 1.00 25.64 231 LYS B O 1
ATOM 4451 N N . LYS B 1 232 ? 156.908 10.379 12.328 1.00 25.87 232 LYS B N 1
ATOM 4452 C CA . LYS B 1 232 ? 157.626 9.585 13.315 1.00 26.84 232 LYS B CA 1
ATOM 4453 C C . LYS B 1 232 ? 157.099 9.918 14.704 1.00 24.14 232 LYS B C 1
ATOM 4454 O O . LYS B 1 232 ? 156.891 9.032 15.529 1.00 24.16 232 LYS B O 1
ATOM 4460 N N . VAL B 1 233 ? 156.874 11.199 14.963 1.00 23.72 233 VAL B N 1
ATOM 4461 C CA . VAL B 1 233 ? 156.362 11.610 16.265 1.00 23.34 233 VAL B CA 1
ATOM 4462 C C . VAL B 1 233 ? 154.935 11.088 16.455 1.00 24.52 233 VAL B C 1
ATOM 4463 O O . VAL B 1 233 ? 154.574 10.614 17.535 1.00 23.36 233 VAL B O 1
ATOM 4467 N N . THR B 1 234 ? 154.135 11.167 15.394 1.00 24.82 234 THR B N 1
ATOM 4468 C CA . THR B 1 234 ? 152.751 10.708 15.438 1.00 23.96 234 THR B CA 1
ATOM 4469 C C . THR B 1 234 ? 152.678 9.211 15.763 1.00 25.29 234 THR B C 1
ATOM 4470 O O . THR B 1 234 ? 151.917 8.801 16.637 1.00 23.45 234 THR B O 1
ATOM 4474 N N . ASP B 1 235 ? 153.484 8.405 15.075 1.00 25.82 235 ASP B N 1
ATOM 4475 C CA . ASP B 1 235 ? 153.484 6.959 15.281 1.00 27.14 235 ASP B CA 1
ATOM 4476 C C . ASP B 1 235 ? 154.232 6.443 16.510 1.00 28.50 235 ASP B C 1
ATOM 4477 O O . ASP B 1 235 ? 154.091 5.277 16.868 1.00 30.12 235 ASP B O 1
ATOM 4482 N N . ALA B 1 236 ? 155.021 7.291 17.157 1.00 29.19 236 ALA B N 1
ATOM 4483 C CA . ALA B 1 236 ? 155.788 6.852 18.318 1.00 31.46 236 ALA B CA 1
ATOM 4484 C C . ALA B 1 236 ? 155.221 7.285 19.663 1.00 33.25 236 ALA B C 1
ATOM 4485 O O . ALA B 1 236 ? 155.721 6.866 20.706 1.00 34.89 236 ALA B O 1
ATOM 4487 N N . THR B 1 237 ? 154.185 8.118 19.649 1.00 33.58 237 THR B N 1
ATOM 4488 C CA . THR B 1 237 ? 153.590 8.584 20.899 1.00 34.78 237 THR B CA 1
ATOM 4489 C C . THR B 1 237 ? 152.092 8.299 20.962 1.00 35.49 237 THR B C 1
ATOM 4490 O O . THR B 1 237 ? 151.478 7.934 19.956 1.00 36.00 237 THR B O 1
ATOM 4494 N N . ASP B 1 238 ? 151.514 8.467 22.150 1.00 34.52 238 ASP B N 1
ATOM 4495 C CA . ASP B 1 238 ? 150.086 8.245 22.368 1.00 34.19 238 ASP B CA 1
ATOM 4496 C C . ASP B 1 238 ? 149.336 9.569 22.387 1.00 32.27 238 ASP B C 1
ATOM 4497 O O . ASP B 1 238 ? 148.107 9.600 22.407 1.00 31.32 238 ASP B O 1
ATOM 4502 N N . THR B 1 239 ? 150.091 10.660 22.398 1.00 29.38 239 THR B N 1
ATOM 4503 C CA . THR B 1 239 ? 149.518 11.992 22.408 1.00 27.15 239 THR B CA 1
ATOM 4504 C C . THR B 1 239 ? 149.214 12.397 20.967 1.00 26.85 239 THR B C 1
ATOM 4505 O O . THR B 1 239 ? 150.039 12.218 20.072 1.00 25.49 239 THR B O 1
ATOM 4509 N N . PRO B 1 240 ? 148.011 12.927 20.717 1.00 26.30 240 PRO B N 1
ATOM 4510 C CA . PRO B 1 240 ? 147.736 13.313 19.330 1.00 26.37 240 PRO B CA 1
ATOM 4511 C C . PRO B 1 240 ? 148.678 14.414 18.847 1.00 24.70 240 PRO B C 1
ATOM 4512 O O . PRO B 1 240 ? 149.043 15.318 19.601 1.00 25.51 240 PRO B O 1
ATOM 4516 N N . ILE B 1 241 ? 149.086 14.307 17.588 1.00 22.29 241 ILE B N 1
ATOM 4517 C CA . ILE B 1 241 ? 149.986 15.272 16.985 1.00 21.86 241 ILE B CA 1
ATOM 4518 C C . ILE B 1 241 ? 149.212 16.107 15.968 1.00 22.12 241 ILE B C 1
ATOM 4519 O O . ILE B 1 241 ? 148.582 15.565 15.055 1.00 23.43 241 ILE B O 1
ATOM 4524 N N . MET B 1 242 ? 149.259 17.424 16.127 1.00 22.05 242 MET B N 1
ATOM 4525 C CA . MET B 1 242 ? 148.549 18.316 15.221 1.00 21.26 242 MET B CA 1
ATOM 4526 C C . MET B 1 242 ? 149.453 19.062 14.244 1.00 19.98 242 MET B C 1
ATOM 4527 O O . MET B 1 242 ? 150.376 19.777 14.641 1.00 17.46 242 MET B O 1
ATOM 4532 N N . ALA B 1 243 ? 149.175 18.897 12.958 1.00 20.19 243 ALA B N 1
ATOM 4533 C CA . ALA B 1 243 ? 149.954 19.578 11.935 1.00 20.72 243 ALA B CA 1
ATOM 4534 C C . ALA B 1 243 ? 149.466 21.023 11.829 1.00 21.15 243 ALA B C 1
ATOM 4535 O O . ALA B 1 243 ? 148.263 21.268 11.769 1.00 21.57 243 ALA B O 1
ATOM 4537 N N . ASP B 1 244 ? 150.394 21.975 11.855 1.00 19.86 244 ASP B N 1
ATOM 4538 C CA . ASP B 1 244 ? 150.037 23.381 11.708 1.00 20.87 244 ASP B CA 1
ATOM 4539 C C . ASP B 1 244 ? 150.776 23.910 10.480 1.00 19.83 244 ASP B C 1
ATOM 4540 O O . ASP B 1 244 ? 150.280 23.808 9.357 1.00 21.56 244 ASP B O 1
ATOM 4545 N N . GLU B 1 245 ? 151.967 24.459 10.695 1.00 18.62 245 GLU B N 1
ATOM 4546 C CA . GLU B 1 245 ? 152.757 24.997 9.597 1.00 20.70 245 GLU B CA 1
ATOM 4547 C C . GLU B 1 245 ? 152.973 24.008 8.441 1.00 22.10 245 GLU B C 1
ATOM 4548 O O . GLU B 1 245 ? 153.202 24.428 7.305 1.00 23.87 245 GLU B O 1
ATOM 4554 N N . SER B 1 246 ? 152.891 22.705 8.716 1.00 22.09 246 SER B N 1
ATOM 4555 C CA . SER B 1 246 ? 153.044 21.697 7.659 1.00 20.84 246 SER B CA 1
ATOM 4556 C C . SER B 1 246 ? 151.861 21.745 6.685 1.00 21.29 246 SER B C 1
ATOM 4557 O O . SER B 1 246 ? 151.949 21.232 5.571 1.00 19.74 246 SER B O 1
ATOM 4560 N N . VAL B 1 247 ? 150.751 22.350 7.105 1.00 20.66 247 VAL B N 1
ATOM 4561 C CA . VAL B 1 247 ? 149.581 22.431 6.237 1.00 20.75 247 VAL B CA 1
ATOM 4562 C C . VAL B 1 247 ? 149.018 23.833 6.055 1.00 20.98 247 VAL B C 1
ATOM 4563 O O . VAL B 1 247 ? 148.393 24.386 6.958 1.00 20.91 247 VAL B O 1
ATOM 4567 N N . PHE B 1 248 ? 149.247 24.404 4.881 1.00 19.45 248 PHE B N 1
ATOM 4568 C CA . PHE B 1 248 ? 148.720 25.725 4.553 1.00 18.61 248 PHE B CA 1
ATOM 4569 C C . PHE B 1 248 ? 147.559 25.520 3.584 1.00 19.99 248 PHE B C 1
ATOM 4570 O O . PHE B 1 248 ? 146.461 26.049 3.767 1.00 19.05 248 PHE B O 1
ATOM 4578 N N . THR B 1 249 ? 147.832 24.725 2.553 1.00 20.87 249 THR B N 1
ATOM 4579 C CA . THR B 1 249 ? 146.890 24.462 1.471 1.00 22.58 249 THR B CA 1
ATOM 4580 C C . THR B 1 249 ? 146.219 23.089 1.468 1.00 22.74 249 THR B C 1
ATOM 4581 O O . THR B 1 249 ? 146.639 22.171 2.168 1.00 22.63 249 THR B O 1
ATOM 4585 N N . PRO B 1 250 ? 145.151 22.938 0.667 1.00 23.15 250 PRO B N 1
ATOM 4586 C CA . PRO B 1 250 ? 144.481 21.634 0.626 1.00 23.37 250 PRO B CA 1
ATOM 4587 C C . PRO B 1 250 ? 145.375 20.542 0.043 1.00 23.94 250 PRO B C 1
ATOM 4588 O O . PRO B 1 250 ? 145.272 19.374 0.430 1.00 22.15 250 PRO B O 1
ATOM 4592 N N . ARG B 1 251 ? 146.266 20.923 -0.873 1.00 24.53 251 ARG B N 1
ATOM 4593 C CA . ARG B 1 251 ? 147.179 19.950 -1.463 1.00 25.60 251 ARG B CA 1
ATOM 4594 C C . ARG B 1 251 ? 148.136 19.447 -0.381 1.00 23.73 251 ARG B C 1
ATOM 4595 O O . ARG B 1 251 ? 148.471 18.264 -0.340 1.00 24.34 251 ARG B O 1
ATOM 4603 N N . GLN B 1 252 ? 148.568 20.342 0.500 1.00 22.91 252 GLN B N 1
ATOM 4604 C CA . GLN B 1 252 ? 149.462 19.945 1.580 1.00 22.83 252 GLN B CA 1
ATOM 4605 C C . GLN B 1 252 ? 148.672 19.106 2.585 1.00 23.28 252 GLN B C 1
ATOM 4606 O O . GLN B 1 252 ? 149.225 18.221 3.241 1.00 23.20 252 GLN B O 1
ATOM 4612 N N . ALA B 1 253 ? 147.372 19.377 2.692 1.00 21.83 253 ALA B N 1
ATOM 4613 C CA . ALA B 1 253 ? 146.516 18.625 3.604 1.00 20.48 253 ALA B CA 1
ATOM 4614 C C . ALA B 1 253 ? 146.405 17.210 3.059 1.00 22.35 253 ALA B C 1
ATOM 4615 O O . ALA B 1 253 ? 146.489 16.222 3.803 1.00 19.91 253 ALA B O 1
ATOM 4617 N N . PHE B 1 254 ? 146.216 17.119 1.747 1.00 21.83 254 PHE B N 1
ATOM 4618 C CA . PHE B 1 254 ? 146.096 15.829 1.098 1.00 21.73 254 PHE B CA 1
ATOM 4619 C C . PHE B 1 254 ? 147.354 14.989 1.337 1.00 23.74 254 PHE B C 1
ATOM 4620 O O . PHE B 1 254 ? 147.262 13.785 1.560 1.00 21.52 254 PHE B O 1
ATOM 4628 N N . GLU B 1 255 ? 148.524 15.623 1.276 1.00 25.83 255 GLU B N 1
ATOM 4629 C CA . GLU B 1 255 ? 149.777 14.904 1.474 1.00 28.19 255 GLU B CA 1
ATOM 4630 C C . GLU B 1 255 ? 149.890 14.381 2.903 1.00 26.37 255 GLU B C 1
ATOM 4631 O O . GLU B 1 255 ? 150.230 13.223 3.117 1.00 27.93 255 GLU B O 1
ATOM 4637 N N . VAL B 1 256 ? 149.621 15.249 3.873 1.00 24.67 256 VAL B N 1
ATOM 4638 C CA . VAL B 1 256 ? 149.669 14.877 5.280 1.00 22.31 256 VAL B CA 1
ATOM 4639 C C . VAL B 1 256 ? 148.680 13.749 5.580 1.00 22.75 256 VAL B C 1
ATOM 4640 O O . VAL B 1 256 ? 149.021 12.782 6.261 1.00 26.04 256 VAL B O 1
ATOM 4644 N N . LEU B 1 257 ? 147.467 13.855 5.051 1.00 22.52 257 LEU B N 1
ATOM 4645 C CA . LEU B 1 257 ? 146.445 12.832 5.284 1.00 23.23 257 LEU B CA 1
ATOM 4646 C C . LEU B 1 257 ? 146.794 11.496 4.640 1.00 24.59 257 LEU B C 1
ATOM 4647 O O . LEU B 1 257 ? 146.611 10.438 5.241 1.00 25.30 257 LEU B O 1
ATOM 4652 N N . GLN B 1 258 ? 147.278 11.560 3.405 1.00 24.26 258 GLN B N 1
ATOM 4653 C CA . GLN B 1 258 ? 147.667 10.384 2.643 1.00 24.44 258 GLN B CA 1
ATOM 4654 C C . GLN B 1 258 ? 148.777 9.584 3.331 1.00 23.97 258 GLN B C 1
ATOM 4655 O O . GLN B 1 258 ? 148.744 8.358 3.362 1.00 21.82 258 GLN B O 1
ATOM 4661 N N . THR B 1 259 ? 149.766 10.288 3.866 1.00 24.00 259 THR B N 1
ATOM 4662 C CA . THR B 1 259 ? 150.883 9.642 4.540 1.00 23.67 259 THR B CA 1
ATOM 4663 C C . THR B 1 259 ? 150.571 9.362 6.016 1.00 24.46 259 THR B C 1
ATOM 4664 O O . THR B 1 259 ? 151.350 8.706 6.697 1.00 25.41 259 THR B O 1
ATOM 4668 N N . ARG B 1 260 ? 149.428 9.857 6.495 1.00 25.33 260 ARG B N 1
ATOM 4669 C CA . ARG B 1 260 ? 149.009 9.690 7.891 1.00 25.47 260 ARG B CA 1
ATOM 4670 C C . ARG B 1 260 ? 150.065 10.249 8.835 1.00 24.55 260 ARG B C 1
ATOM 4671 O O . ARG B 1 260 ? 150.345 9.669 9.883 1.00 24.75 260 ARG B O 1
ATOM 4679 N N . SER B 1 261 ? 150.634 11.389 8.459 1.00 23.48 261 SER B N 1
ATOM 4680 C CA . SER B 1 261 ? 151.691 12.029 9.234 1.00 21.59 261 SER B CA 1
ATOM 4681 C C . SER B 1 261 ? 151.237 12.823 10.451 1.00 20.99 261 SER B C 1
ATOM 4682 O O . SER B 1 261 ? 152.067 13.332 11.196 1.00 21.71 261 SER B O 1
ATOM 4685 N N . ALA B 1 262 ? 149.931 12.938 10.657 1.00 20.94 262 ALA B N 1
ATOM 4686 C CA . ALA B 1 262 ? 149.418 13.681 11.805 1.00 21.98 262 ALA B CA 1
ATOM 4687 C C . ALA B 1 262 ? 148.015 13.224 12.179 1.00 23.20 262 ALA B C 1
ATOM 4688 O O . ALA B 1 262 ? 147.252 12.754 11.327 1.00 22.60 262 ALA B O 1
ATOM 4690 N N . ASP B 1 263 ? 147.677 13.372 13.457 1.00 20.89 263 ASP B N 1
ATOM 4691 C CA . ASP B 1 263 ? 146.367 12.965 13.943 1.00 21.08 263 ASP B CA 1
ATOM 4692 C C . ASP B 1 263 ? 145.327 14.054 13.728 1.00 21.67 263 ASP B C 1
ATOM 4693 O O . ASP B 1 263 ? 144.140 13.766 13.561 1.00 22.52 263 ASP B O 1
ATOM 4698 N N . LEU B 1 264 ? 145.787 15.300 13.721 1.00 20.35 264 LEU B N 1
ATOM 4699 C CA . LEU B 1 264 ? 144.903 16.449 13.575 1.00 21.55 264 LEU B CA 1
ATOM 4700 C C . LEU B 1 264 ? 145.518 17.534 12.687 1.00 21.88 264 LEU B C 1
ATOM 4701 O O . LEU B 1 264 ? 146.715 17.514 12.412 1.00 21.27 264 LEU B O 1
ATOM 4706 N N . ILE B 1 265 ? 144.693 18.485 12.252 1.00 22.08 265 ILE B N 1
ATOM 4707 C CA . ILE B 1 265 ? 145.161 19.584 11.419 1.00 19.31 265 ILE B CA 1
ATOM 4708 C C . ILE B 1 265 ? 144.666 20.914 11.964 1.00 21.77 265 ILE B C 1
ATOM 4709 O O . ILE B 1 265 ? 143.488 21.067 12.283 1.00 24.55 265 ILE B O 1
ATOM 4714 N N . ASN B 1 266 ? 145.577 21.873 12.084 1.00 20.39 266 ASN B N 1
ATOM 4715 C CA . ASN B 1 266 ? 145.231 23.201 12.562 1.00 20.82 266 ASN B CA 1
ATOM 4716 C C . ASN B 1 266 ? 145.094 24.092 11.322 1.00 21.49 266 ASN B C 1
ATOM 4717 O O . ASN B 1 266 ? 146.042 24.253 10.551 1.00 20.77 266 ASN B O 1
ATOM 4722 N N . ILE B 1 267 ? 143.913 24.668 11.145 1.00 21.17 267 ILE B N 1
ATOM 4723 C CA . ILE B 1 267 ? 143.617 25.521 10.000 1.00 20.54 267 ILE B CA 1
ATOM 4724 C C . ILE B 1 267 ? 143.618 27.004 10.382 1.00 22.83 267 ILE B C 1
ATOM 4725 O O . ILE B 1 267 ? 143.158 27.371 11.463 1.00 22.40 267 ILE B O 1
ATOM 4730 N N . LYS B 1 268 ? 144.149 27.845 9.495 1.00 21.20 268 LYS B N 1
ATOM 4731 C CA . LYS B 1 268 ? 144.171 29.291 9.705 1.00 19.10 268 LYS B CA 1
ATOM 4732 C C . LYS B 1 268 ? 143.897 29.942 8.351 1.00 20.41 268 LYS B C 1
ATOM 4733 O O . LYS B 1 268 ? 144.461 29.530 7.336 1.00 20.34 268 LYS B O 1
ATOM 4739 N N . LEU B 1 269 ? 143.020 30.941 8.330 1.00 19.04 269 LEU B N 1
ATOM 4740 C CA . LEU B 1 269 ? 142.678 31.610 7.077 1.00 20.73 269 LEU B CA 1
ATOM 4741 C C . LEU B 1 269 ? 143.888 32.224 6.387 1.00 20.01 269 LEU B C 1
ATOM 4742 O O . LEU B 1 269 ? 144.019 32.131 5.165 1.00 21.05 269 LEU B O 1
ATOM 4747 N N . MET B 1 270 ? 144.776 32.842 7.162 1.00 19.78 270 MET B N 1
ATOM 4748 C CA . MET B 1 270 ? 145.966 33.450 6.592 1.00 21.46 270 MET B CA 1
ATOM 4749 C C . MET B 1 270 ? 146.788 32.428 5.799 1.00 23.28 270 MET B C 1
ATOM 4750 O O . MET B 1 270 ? 147.268 32.734 4.704 1.00 22.33 270 MET B O 1
ATOM 4755 N N . LYS B 1 271 ? 146.944 31.223 6.352 1.00 21.76 271 LYS B N 1
ATOM 4756 C CA . LYS B 1 271 ? 147.705 30.165 5.685 1.00 21.79 271 LYS B CA 1
ATOM 4757 C C . LYS B 1 271 ? 146.990 29.636 4.443 1.00 21.80 271 LYS B C 1
ATOM 4758 O O . LYS B 1 271 ? 147.609 29.457 3.391 1.00 20.65 271 LYS B O 1
ATOM 4764 N N . ALA B 1 272 ? 145.690 29.374 4.573 1.00 19.79 272 ALA B N 1
ATOM 4765 C CA . ALA B 1 272 ? 144.912 28.835 3.463 1.00 19.84 272 ALA B CA 1
ATOM 4766 C C . ALA B 1 272 ? 144.574 29.875 2.413 1.00 18.79 272 ALA B C 1
ATOM 4767 O O . ALA B 1 272 ? 144.029 29.545 1.363 1.00 18.86 272 ALA B O 1
ATOM 4769 N N . GLY B 1 273 ? 144.892 31.132 2.695 1.00 19.73 273 GLY B N 1
ATOM 4770 C CA . GLY B 1 273 ? 144.568 32.182 1.748 1.00 21.03 273 GLY B CA 1
ATOM 4771 C C . GLY B 1 273 ? 143.073 32.453 1.734 1.00 20.82 273 GLY B C 1
ATOM 4772 O O . GLY B 1 273 ? 142.523 32.915 0.734 1.00 20.56 273 GLY B O 1
ATOM 4773 N N . GLY B 1 274 ? 142.408 32.152 2.848 1.00 20.90 274 GLY B N 1
ATOM 4774 C CA . GLY B 1 274 ? 140.980 32.391 2.932 1.00 17.96 274 GLY B CA 1
ATOM 4775 C C . GLY B 1 274 ? 140.133 31.203 3.345 1.00 19.24 274 GLY B C 1
ATOM 4776 O O . GLY B 1 274 ? 140.633 30.154 3.757 1.00 15.69 274 GLY B O 1
ATOM 4777 N N . ILE B 1 275 ? 138.825 31.377 3.206 1.00 19.07 275 ILE B N 1
ATOM 4778 C CA . ILE B 1 275 ? 137.853 30.362 3.572 1.00 20.32 275 ILE B CA 1
ATOM 4779 C C . ILE B 1 275 ? 137.711 29.219 2.570 1.00 20.51 275 ILE B C 1
ATOM 4780 O O . ILE B 1 275 ? 137.594 28.062 2.971 1.00 22.02 275 ILE B O 1
ATOM 4785 N N . SER B 1 276 ? 137.717 29.533 1.274 1.00 20.09 276 SER B N 1
ATOM 4786 C CA . SER B 1 276 ? 137.570 28.487 0.261 1.00 18.35 276 SER B CA 1
ATOM 4787 C C . SER B 1 276 ? 138.588 27.384 0.529 1.00 17.03 276 SER B C 1
ATOM 4788 O O . SER B 1 276 ? 138.244 26.202 0.579 1.00 15.62 276 SER B O 1
ATOM 4791 N N . GLY B 1 277 ? 139.840 27.783 0.719 1.00 17.52 277 GLY B N 1
ATOM 4792 C CA . GLY B 1 277 ? 140.884 26.814 0.995 1.00 17.27 277 GLY B CA 1
ATOM 4793 C C . GLY B 1 277 ? 140.640 26.113 2.320 1.00 18.25 277 GLY B C 1
ATOM 4794 O O . GLY B 1 277 ? 140.764 24.890 2.411 1.00 18.05 277 GLY B O 1
ATOM 4795 N N . ALA B 1 278 ? 140.281 26.880 3.349 1.00 18.82 278 ALA B N 1
ATOM 4796 C CA . ALA B 1 278 ? 140.028 26.304 4.676 1.00 20.06 278 ALA B CA 1
ATOM 4797 C C . ALA B 1 278 ? 138.945 25.232 4.604 1.00 20.66 278 ALA B C 1
ATOM 4798 O O . ALA B 1 278 ? 139.068 24.171 5.216 1.00 20.85 278 ALA B O 1
ATOM 4800 N N . GLU B 1 279 ? 137.884 25.516 3.854 1.00 20.16 279 GLU B N 1
ATOM 4801 C CA . GLU B 1 279 ? 136.787 24.567 3.685 1.00 22.79 279 GLU B CA 1
ATOM 4802 C C . GLU B 1 279 ? 137.243 23.255 3.057 1.00 22.44 279 GLU B C 1
ATOM 4803 O O . GLU B 1 279 ? 136.823 22.175 3.482 1.00 22.68 279 GLU B O 1
ATOM 4809 N N . LYS B 1 280 ? 138.072 23.364 2.018 1.00 20.02 280 LYS B N 1
ATOM 4810 C CA . LYS B 1 280 ? 138.589 22.197 1.312 1.00 20.29 280 LYS B CA 1
ATOM 4811 C C . LYS B 1 280 ? 139.435 21.331 2.237 1.00 18.34 280 LYS B C 1
ATOM 4812 O O . LYS B 1 280 ? 139.342 20.106 2.204 1.00 17.30 280 LYS B O 1
ATOM 4818 N N . ILE B 1 281 ? 140.264 21.969 3.054 1.00 17.92 281 ILE B N 1
ATOM 4819 C CA . ILE B 1 281 ? 141.118 21.241 3.978 1.00 18.28 281 ILE B CA 1
ATOM 4820 C C . ILE B 1 281 ? 140.279 20.433 4.963 1.00 18.20 281 ILE B C 1
ATOM 4821 O O . ILE B 1 281 ? 140.491 19.236 5.135 1.00 19.67 281 ILE B O 1
ATOM 4826 N N . ASN B 1 282 ? 139.305 21.081 5.589 1.00 20.60 282 ASN B N 1
ATOM 4827 C CA . ASN B 1 282 ? 138.460 20.396 6.554 1.00 21.67 282 ASN B CA 1
ATOM 4828 C C . ASN B 1 282 ? 137.631 19.274 5.946 1.00 22.24 282 ASN B C 1
ATOM 4829 O O . ASN B 1 282 ? 137.473 18.217 6.555 1.00 22.55 282 ASN B O 1
ATOM 4834 N N . ALA B 1 283 ? 137.083 19.506 4.756 1.00 22.21 283 ALA B N 1
ATOM 4835 C CA . ALA B 1 283 ? 136.262 18.494 4.091 1.00 22.15 283 ALA B CA 1
ATOM 4836 C C . ALA B 1 283 ? 137.114 17.267 3.785 1.00 22.71 283 ALA B C 1
ATOM 4837 O O . ALA B 1 283 ? 136.683 16.128 3.945 1.00 22.04 283 ALA B O 1
ATOM 4839 N N . MET B 1 284 ? 138.337 17.529 3.347 1.00 24.00 284 MET B N 1
ATOM 4840 C CA . MET B 1 284 ? 139.311 16.497 3.012 1.00 25.50 284 MET B CA 1
ATOM 4841 C C . MET B 1 284 ? 139.629 15.685 4.274 1.00 24.88 284 MET B C 1
ATOM 4842 O O . MET B 1 284 ? 139.557 14.455 4.280 1.00 23.81 284 MET B O 1
ATOM 4847 N N . ALA B 1 285 ? 139.969 16.392 5.345 1.00 22.76 285 ALA B N 1
ATOM 4848 C CA . ALA B 1 285 ? 140.302 15.755 6.609 1.00 23.16 285 ALA B CA 1
ATOM 4849 C C . ALA B 1 285 ? 139.139 14.907 7.109 1.00 23.87 285 ALA B C 1
ATOM 4850 O O . ALA B 1 285 ? 139.317 13.752 7.491 1.00 22.60 285 ALA B O 1
ATOM 4852 N N . GLU B 1 286 ? 137.945 15.490 7.094 1.00 24.98 286 GLU B N 1
ATOM 4853 C CA . GLU B 1 286 ? 136.740 14.807 7.553 1.00 25.59 286 GLU B CA 1
ATOM 4854 C C . GLU B 1 286 ? 136.558 13.437 6.894 1.00 25.50 286 GLU B C 1
ATOM 4855 O O . GLU B 1 286 ? 136.241 12.447 7.564 1.00 24.49 286 GLU B O 1
ATOM 4861 N N . ALA B 1 287 ? 136.755 13.386 5.582 1.00 22.50 287 ALA B N 1
ATOM 4862 C CA . ALA B 1 287 ? 136.617 12.138 4.837 1.00 23.01 287 ALA B CA 1
ATOM 4863 C C . ALA B 1 287 ? 137.658 11.099 5.269 1.00 23.47 287 ALA B C 1
ATOM 4864 O O . ALA B 1 287 ? 137.501 9.905 5.002 1.00 22.34 287 ALA B O 1
ATOM 4866 N N . CYS B 1 288 ? 138.730 11.559 5.915 1.00 22.52 288 CYS B N 1
ATOM 4867 C CA . CYS B 1 288 ? 139.779 10.661 6.390 1.00 24.29 288 CYS B CA 1
ATOM 4868 C C . CYS B 1 288 ? 139.663 10.445 7.900 1.00 24.69 288 CYS B C 1
ATOM 4869 O O . CYS B 1 288 ? 140.527 9.823 8.516 1.00 25.20 288 CYS B O 1
ATOM 4872 N N . GLY B 1 289 ? 138.594 10.974 8.491 1.00 25.26 289 GLY B N 1
ATOM 4873 C CA . GLY B 1 289 ? 138.371 10.816 9.922 1.00 23.35 289 GLY B CA 1
ATOM 4874 C C . GLY B 1 289 ? 139.299 11.621 10.806 1.00 22.58 289 GLY B C 1
ATOM 4875 O O . GLY B 1 289 ? 139.519 11.273 11.971 1.00 22.24 289 GLY B O 1
ATOM 4876 N N . VAL B 1 290 ? 139.829 12.710 10.262 1.00 21.17 290 VAL B N 1
ATOM 4877 C CA . VAL B 1 290 ? 140.745 13.579 10.993 1.00 19.24 290 VAL B CA 1
ATOM 4878 C C . VAL B 1 290 ? 140.060 14.903 11.342 1.00 21.20 290 VAL B C 1
ATOM 4879 O O . VAL B 1 290 ? 139.655 15.656 10.452 1.00 20.23 290 VAL B O 1
ATOM 4883 N N . GLU B 1 291 ? 139.932 15.183 12.634 1.00 19.39 291 GLU B N 1
ATOM 4884 C CA . GLU B 1 291 ? 139.304 16.422 13.072 1.00 21.45 291 GLU B CA 1
ATOM 4885 C C . GLU B 1 291 ? 140.282 17.576 12.940 1.00 20.72 291 GLU B C 1
ATOM 4886 O O . GLU B 1 291 ? 141.494 17.372 12.945 1.00 19.40 291 GLU B O 1
ATOM 4892 N N . CYS B 1 292 ? 139.749 18.789 12.838 1.00 20.34 292 CYS B N 1
ATOM 4893 C CA . CYS B 1 292 ? 140.582 19.969 12.703 1.00 19.81 292 CYS B CA 1
ATOM 4894 C C . CYS B 1 292 ? 140.275 21.000 13.759 1.00 22.43 292 CYS B C 1
ATOM 4895 O O . CYS B 1 292 ? 139.224 20.967 14.408 1.00 21.06 292 CYS B O 1
ATOM 4898 N N . MET B 1 293 ? 141.207 21.936 13.888 1.00 21.62 293 MET B N 1
ATOM 4899 C CA . MET B 1 293 ? 141.093 23.051 14.803 1.00 21.75 293 MET B CA 1
ATOM 4900 C C . MET B 1 293 ? 141.293 24.297 13.946 1.00 20.64 293 MET B C 1
ATOM 4901 O O . MET B 1 293 ? 141.920 24.236 12.892 1.00 21.42 293 MET B O 1
ATOM 4906 N N . VAL B 1 294 ? 140.744 25.422 14.378 1.00 20.47 294 VAL B N 1
ATOM 4907 C CA . VAL B 1 294 ? 140.946 26.658 13.645 1.00 20.52 294 VAL B CA 1
ATOM 4908 C C . VAL B 1 294 ? 141.589 27.646 14.609 1.00 21.03 294 VAL B C 1
ATOM 4909 O O . VAL B 1 294 ? 141.102 27.847 15.721 1.00 21.31 294 VAL B O 1
ATOM 4913 N N . GLY B 1 295 ? 142.708 28.226 14.186 1.00 20.03 295 GLY B N 1
ATOM 4914 C CA . GLY B 1 295 ? 143.409 29.199 15.004 1.00 19.65 295 GLY B CA 1
ATOM 4915 C C . GLY B 1 295 ? 143.520 30.491 14.221 1.00 21.80 295 GLY B C 1
ATOM 4916 O O . GLY B 1 295 ? 142.639 30.803 13.420 1.00 22.38 295 GLY B O 1
ATOM 4917 N N . SER B 1 296 ? 144.587 31.249 14.446 1.00 21.54 296 SER B N 1
ATOM 4918 C CA . SER B 1 296 ? 144.783 32.499 13.727 1.00 22.78 296 SER B CA 1
ATOM 4919 C C . SER B 1 296 ? 146.169 33.053 14.010 1.00 25.15 296 SER B C 1
ATOM 4920 O O . SER B 1 296 ? 146.982 32.426 14.694 1.00 25.43 296 SER B O 1
ATOM 4923 N N . MET B 1 297 ? 146.431 34.233 13.465 1.00 23.91 297 MET B N 1
ATOM 4924 C CA . MET B 1 297 ? 147.687 34.919 13.701 1.00 24.04 297 MET B CA 1
ATOM 4925 C C . MET B 1 297 ? 147.269 36.008 14.682 1.00 24.96 297 MET B C 1
ATOM 4926 O O . MET B 1 297 ? 146.140 35.983 15.181 1.00 24.04 297 MET B O 1
ATOM 4931 N N . ILE B 1 298 ? 148.161 36.945 14.977 1.00 24.37 298 ILE B N 1
ATOM 4932 C CA . ILE B 1 298 ? 147.823 38.028 15.886 1.00 26.14 298 ILE B CA 1
ATOM 4933 C C . ILE B 1 298 ? 146.855 38.943 15.132 1.00 25.47 298 ILE B C 1
ATOM 4934 O O . ILE B 1 298 ? 147.265 39.757 14.306 1.00 26.57 298 ILE B O 1
ATOM 4939 N N . GLU B 1 299 ? 145.566 38.793 15.413 1.00 25.29 299 GLU B N 1
ATOM 4940 C CA . GLU B 1 299 ? 144.542 39.575 14.729 1.00 27.01 299 GLU B CA 1
ATOM 4941 C C . GLU B 1 299 ? 143.507 40.177 15.671 1.00 26.18 299 GLU B C 1
ATOM 4942 O O . GLU B 1 299 ? 143.318 39.695 16.794 1.00 25.86 299 GLU B O 1
ATOM 4948 N N . THR B 1 300 ? 142.842 41.234 15.204 1.00 24.61 300 THR B N 1
ATOM 4949 C CA . THR B 1 300 ? 141.801 41.886 15.981 1.00 25.26 300 THR B CA 1
ATOM 4950 C C . THR B 1 300 ? 140.575 40.990 15.893 1.00 26.56 300 THR B C 1
ATOM 4951 O O . THR B 1 300 ? 140.635 39.881 15.350 1.00 27.23 300 THR B O 1
ATOM 4955 N N . LYS B 1 301 ? 139.457 41.482 16.414 1.00 27.14 301 LYS B N 1
ATOM 4956 C CA . LYS B 1 301 ? 138.208 40.739 16.394 1.00 24.70 301 LYS B CA 1
ATOM 4957 C C . LYS B 1 301 ? 137.666 40.571 14.967 1.00 23.76 301 LYS B C 1
ATOM 4958 O O . LYS B 1 301 ? 136.834 39.696 14.714 1.00 23.44 301 LYS B O 1
ATOM 4964 N N . LEU B 1 302 ? 138.123 41.400 14.030 1.00 22.47 302 LEU B N 1
ATOM 4965 C CA . LEU B 1 302 ? 137.647 41.265 12.651 1.00 23.83 302 LEU B CA 1
ATOM 4966 C C . LEU B 1 302 ? 138.093 39.923 12.080 1.00 23.43 302 LEU B C 1
ATOM 4967 O O . LEU B 1 302 ? 137.264 39.086 11.717 1.00 22.66 302 LEU B O 1
ATOM 4972 N N . GLY B 1 303 ? 139.407 39.719 12.014 1.00 23.83 303 GLY B N 1
ATOM 4973 C CA . GLY B 1 303 ? 139.940 38.475 11.485 1.00 22.24 303 GLY B CA 1
ATOM 4974 C C . GLY B 1 303 ? 139.444 37.264 12.254 1.00 24.32 303 GLY B C 1
ATOM 4975 O O . GLY B 1 303 ? 139.192 36.205 11.670 1.00 24.32 303 GLY B O 1
ATOM 4976 N N . ILE B 1 304 ? 139.298 37.417 13.568 1.00 22.07 304 ILE B N 1
ATOM 4977 C CA . ILE B 1 304 ? 138.825 36.329 14.415 1.00 21.21 304 ILE B CA 1
ATOM 4978 C C . ILE B 1 304 ? 137.347 36.033 14.180 1.00 19.47 304 ILE B C 1
ATOM 4979 O O . ILE B 1 304 ? 136.900 34.906 14.363 1.00 19.46 304 ILE B O 1
ATOM 4984 N N . THR B 1 305 ? 136.589 37.041 13.764 1.00 18.82 305 THR B N 1
ATOM 4985 C CA . THR B 1 305 ? 135.175 36.834 13.484 1.00 19.58 305 THR B CA 1
ATOM 4986 C C . THR B 1 305 ? 135.053 35.985 12.215 1.00 19.93 305 THR B C 1
ATOM 4987 O O . THR B 1 305 ? 134.275 35.029 12.173 1.00 22.61 305 THR B O 1
ATOM 4991 N N . ALA B 1 306 ? 135.825 36.314 11.184 1.00 19.43 306 ALA B N 1
ATOM 4992 C CA . ALA B 1 306 ? 135.774 35.521 9.954 1.00 19.31 306 ALA B CA 1
ATOM 4993 C C . ALA B 1 306 ? 136.181 34.088 10.305 1.00 18.68 306 ALA B C 1
ATOM 4994 O O . ALA B 1 306 ? 135.503 33.128 9.947 1.00 19.31 306 ALA B O 1
ATOM 4996 N N . ALA B 1 307 ? 137.281 33.951 11.036 1.00 19.20 307 ALA B N 1
ATOM 4997 C CA . ALA B 1 307 ? 137.766 32.634 11.437 1.00 18.30 307 ALA B CA 1
ATOM 4998 C C . ALA B 1 307 ? 136.712 31.859 12.227 1.00 19.59 307 ALA B C 1
ATOM 4999 O O . ALA B 1 307 ? 136.497 30.668 11.990 1.00 20.00 307 ALA B O 1
ATOM 5001 N N . ALA B 1 308 ? 136.043 32.544 13.153 1.00 20.36 308 ALA B N 1
ATOM 5002 C CA . ALA B 1 308 ? 135.022 31.917 13.989 1.00 19.71 308 ALA B CA 1
ATOM 5003 C C . ALA B 1 308 ? 133.770 31.504 13.220 1.00 20.51 308 ALA B C 1
ATOM 5004 O O . ALA B 1 308 ? 133.150 30.487 13.541 1.00 20.49 308 ALA B O 1
ATOM 5006 N N . HIS B 1 309 ? 133.378 32.294 12.220 1.00 21.22 309 HIS B N 1
ATOM 5007 C CA . HIS B 1 309 ? 132.200 31.951 11.421 1.00 20.44 309 HIS B CA 1
ATOM 5008 C C . HIS B 1 309 ? 132.504 30.664 10.643 1.00 19.71 309 HIS B C 1
ATOM 5009 O O . HIS B 1 309 ? 131.651 29.792 10.508 1.00 18.69 309 HIS B O 1
ATOM 5016 N N . PHE B 1 310 ? 133.722 30.546 10.127 1.00 18.61 310 PHE B N 1
ATOM 5017 C CA . PHE B 1 310 ? 134.088 29.345 9.394 1.00 19.22 310 PHE B CA 1
ATOM 5018 C C . PHE B 1 310 ? 134.090 28.146 10.347 1.00 20.66 310 PHE B C 1
ATOM 5019 O O . PHE B 1 310 ? 133.477 27.117 10.061 1.00 21.06 310 PHE B O 1
ATOM 5027 N N . ALA B 1 311 ? 134.777 28.293 11.481 1.00 19.16 311 ALA B N 1
ATOM 5028 C CA . ALA B 1 311 ? 134.877 27.227 12.478 1.00 19.77 311 ALA B CA 1
ATOM 5029 C C . ALA B 1 311 ? 133.522 26.764 13.006 1.00 20.91 311 ALA B C 1
ATOM 5030 O O . ALA B 1 311 ? 133.269 25.561 13.115 1.00 22.29 311 ALA B O 1
ATOM 5032 N N . ALA B 1 312 ? 132.662 27.720 13.342 1.00 19.50 312 ALA B N 1
ATOM 5033 C CA . ALA B 1 312 ? 131.336 27.414 13.874 1.00 21.16 312 ALA B CA 1
ATOM 5034 C C . ALA B 1 312 ? 130.464 26.643 12.887 1.00 20.83 312 ALA B C 1
ATOM 5035 O O . ALA B 1 312 ? 129.592 25.875 13.289 1.00 21.89 312 ALA B O 1
ATOM 5037 N N . SER B 1 313 ? 130.715 26.836 11.596 1.00 19.63 313 SER B N 1
ATOM 5038 C CA . SER B 1 313 ? 129.909 26.194 10.564 1.00 20.41 313 SER B CA 1
ATOM 5039 C C . SER B 1 313 ? 130.149 24.715 10.297 1.00 21.58 313 SER B C 1
ATOM 5040 O O . SER B 1 313 ? 129.280 24.059 9.723 1.00 22.87 313 SER B O 1
ATOM 5043 N N . LYS B 1 314 ? 131.301 24.185 10.706 1.00 20.81 314 LYS B N 1
ATOM 5044 C CA . LYS B 1 314 ? 131.621 22.787 10.416 1.00 21.31 314 LYS B CA 1
ATOM 5045 C C . LYS B 1 314 ? 131.609 21.806 11.585 1.00 23.75 314 LYS B C 1
ATOM 5046 O O . LYS B 1 314 ? 132.145 22.078 12.665 1.00 24.09 314 LYS B O 1
ATOM 5052 N N . ARG B 1 315 ? 131.004 20.647 11.346 1.00 24.28 315 ARG B N 1
ATOM 5053 C CA . ARG B 1 315 ? 130.921 19.610 12.361 1.00 25.36 315 ARG B CA 1
ATOM 5054 C C . ARG B 1 315 ? 132.299 19.050 12.694 1.00 24.26 315 ARG B C 1
ATOM 5055 O O . ARG B 1 315 ? 132.588 18.761 13.851 1.00 24.26 315 ARG B O 1
ATOM 5063 N N . ASN B 1 316 ? 133.143 18.912 11.676 1.00 22.88 316 ASN B N 1
ATOM 5064 C CA . ASN B 1 316 ? 134.478 18.348 11.844 1.00 23.62 316 ASN B CA 1
ATOM 5065 C C . ASN B 1 316 ? 135.515 19.245 12.524 1.00 23.04 316 ASN B C 1
ATOM 5066 O O . ASN B 1 316 ? 136.624 18.800 12.810 1.00 24.28 316 ASN B O 1
ATOM 5071 N N . ILE B 1 317 ? 135.166 20.505 12.763 1.00 22.94 317 ILE B N 1
ATOM 5072 C CA . ILE B 1 317 ? 136.066 21.433 13.442 1.00 21.44 317 ILE B CA 1
ATOM 5073 C C . ILE B 1 317 ? 135.602 21.434 14.901 1.00 22.27 317 ILE B C 1
ATOM 5074 O O . ILE B 1 317 ? 134.574 22.019 15.246 1.00 21.74 317 ILE B O 1
ATOM 5079 N N . THR B 1 318 ? 136.375 20.759 15.746 1.00 21.60 318 THR B N 1
ATOM 5080 C CA . THR B 1 318 ? 136.035 20.586 17.149 1.00 21.51 318 THR B CA 1
ATOM 5081 C C . THR B 1 318 ? 136.869 21.326 18.192 1.00 23.33 318 THR B C 1
ATOM 5082 O O . THR B 1 318 ? 136.623 21.190 19.394 1.00 22.80 318 THR B O 1
ATOM 5086 N N . ARG B 1 319 ? 137.851 22.100 17.746 1.00 22.68 319 ARG B N 1
ATOM 5087 C CA . ARG B 1 319 ? 138.694 22.848 18.671 1.00 21.87 319 ARG B CA 1
ATOM 5088 C C . ARG B 1 319 ? 138.891 24.248 18.121 1.00 23.52 319 ARG B C 1
ATOM 5089 O O . ARG B 1 319 ? 138.976 24.445 16.900 1.00 22.15 319 ARG B O 1
ATOM 5097 N N . PHE B 1 320 ? 138.974 25.219 19.023 1.00 21.14 320 PHE B N 1
ATOM 5098 C CA . PHE B 1 320 ? 139.105 26.604 18.619 1.00 22.18 320 PHE B CA 1
ATOM 5099 C C . PHE B 1 320 ? 140.179 27.317 19.417 1.00 23.54 320 PHE B C 1
ATOM 5100 O O . PHE B 1 320 ? 140.313 27.108 20.620 1.00 24.82 320 PHE B O 1
ATOM 5108 N N . ASP B 1 321 ? 140.934 28.168 18.732 1.00 22.88 321 ASP B N 1
ATOM 5109 C CA . ASP B 1 321 ? 142.036 28.908 19.336 1.00 22.68 321 ASP B CA 1
ATOM 5110 C C . ASP B 1 321 ? 141.910 30.356 18.877 1.00 23.29 321 ASP B C 1
ATOM 5111 O O . ASP B 1 321 ? 142.571 30.781 17.926 1.00 24.78 321 ASP B O 1
ATOM 5116 N N . PHE B 1 322 ? 141.058 31.107 19.569 1.00 23.57 322 PHE B N 1
ATOM 5117 C CA . PHE B 1 322 ? 140.780 32.495 19.220 1.00 24.65 322 PHE B CA 1
ATOM 5118 C C . PHE B 1 322 ? 140.952 33.482 20.372 1.00 26.77 322 PHE B C 1
ATOM 5119 O O . PHE B 1 322 ? 140.022 34.232 20.678 1.00 28.59 322 PHE B O 1
ATOM 5127 N N . ASP B 1 323 ? 142.120 33.508 21.007 1.00 27.64 323 ASP B N 1
ATOM 5128 C CA . ASP B 1 323 ? 142.328 34.436 22.116 1.00 28.37 323 ASP B CA 1
ATOM 5129 C C . ASP B 1 323 ? 143.100 35.696 21.731 1.00 29.05 323 ASP B C 1
ATOM 5130 O O . ASP B 1 323 ? 143.316 36.566 22.573 1.00 27.61 323 ASP B O 1
ATOM 5135 N N . ALA B 1 324 ? 143.508 35.804 20.468 1.00 28.66 324 ALA B N 1
ATOM 5136 C CA . ALA B 1 324 ? 144.266 36.976 20.018 1.00 29.00 324 ALA B CA 1
ATOM 5137 C C . ALA B 1 324 ? 143.619 38.317 20.375 1.00 28.59 324 ALA B C 1
ATOM 5138 O O . ALA B 1 324 ? 144.288 39.217 20.894 1.00 27.83 324 ALA B O 1
ATOM 5140 N N . PRO B 1 325 ? 142.312 38.476 20.103 1.00 28.77 325 PRO B N 1
ATOM 5141 C CA . PRO B 1 325 ? 141.642 39.743 20.424 1.00 29.05 325 PRO B CA 1
ATOM 5142 C C . PRO B 1 325 ? 141.717 40.111 21.906 1.00 29.79 325 PRO B C 1
ATOM 5143 O O . PRO B 1 325 ? 141.725 41.288 22.262 1.00 30.53 325 PRO B O 1
ATOM 5147 N N . LEU B 1 326 ? 141.772 39.100 22.764 1.00 30.08 326 LEU B N 1
ATOM 5148 C CA . LEU B 1 326 ? 141.837 39.326 24.202 1.00 33.09 326 LEU B CA 1
ATOM 5149 C C . LEU B 1 326 ? 143.225 39.797 24.635 1.00 35.09 326 LEU B C 1
ATOM 5150 O O . LEU B 1 326 ? 143.435 40.140 25.798 1.00 35.09 326 LEU B O 1
ATOM 5155 N N . MET B 1 327 ? 144.165 39.818 23.693 1.00 36.51 327 MET B N 1
ATOM 5156 C CA . MET B 1 327 ? 145.529 40.245 23.983 1.00 37.21 327 MET B CA 1
ATOM 5157 C C . MET B 1 327 ? 145.738 41.696 23.565 1.00 38.08 327 MET B C 1
ATOM 5158 O O . MET B 1 327 ? 146.853 42.215 23.638 1.00 39.53 327 MET B O 1
ATOM 5163 N N . LEU B 1 328 ? 144.670 42.345 23.114 1.00 36.59 328 LEU B N 1
ATOM 5164 C CA . LEU B 1 328 ? 144.759 43.736 22.696 1.00 37.45 328 LEU B CA 1
ATOM 5165 C C . LEU B 1 328 ? 144.180 44.606 23.801 1.00 38.77 328 LEU B C 1
ATOM 5166 O O . LEU B 1 328 ? 143.234 44.211 24.478 1.00 38.36 328 LEU B O 1
ATOM 5171 N N . LYS B 1 329 ? 144.757 45.786 23.987 1.00 40.94 329 LYS B N 1
ATOM 5172 C CA . LYS B 1 329 ? 144.291 46.692 25.022 1.00 43.63 329 LYS B CA 1
ATOM 5173 C C . LYS B 1 329 ? 142.944 47.291 24.653 1.00 44.67 329 LYS B C 1
ATOM 5174 O O . LYS B 1 329 ? 142.200 47.749 25.522 1.00 44.32 329 LYS B O 1
ATOM 5180 N N . THR B 1 330 ? 142.629 47.267 23.362 1.00 44.40 330 THR B N 1
ATOM 5181 C CA . THR B 1 330 ? 141.378 47.830 22.878 1.00 44.74 330 THR B CA 1
ATOM 5182 C C . THR B 1 330 ? 140.751 47.036 21.731 1.00 43.98 330 THR B C 1
ATOM 5183 O O . THR B 1 330 ? 141.433 46.299 21.019 1.00 42.46 330 THR B O 1
ATOM 5187 N N . ASP B 1 331 ? 139.439 47.189 21.573 1.00 43.48 331 ASP B N 1
ATOM 5188 C CA . ASP B 1 331 ? 138.685 46.520 20.515 1.00 42.95 331 ASP B CA 1
ATOM 5189 C C . ASP B 1 331 ? 138.256 47.616 19.546 1.00 42.25 331 ASP B C 1
ATOM 5190 O O . ASP B 1 331 ? 137.321 48.366 19.826 1.00 42.76 331 ASP B O 1
ATOM 5195 N N . VAL B 1 332 ? 138.939 47.708 18.409 1.00 41.46 332 VAL B N 1
ATOM 5196 C CA . VAL B 1 332 ? 138.642 48.741 17.423 1.00 40.52 332 VAL B CA 1
ATOM 5197 C C . VAL B 1 332 ? 137.516 48.449 16.438 1.00 39.38 332 VAL B C 1
ATOM 5198 O O . VAL B 1 332 ? 137.312 49.218 15.500 1.00 39.10 332 VAL B O 1
ATOM 5202 N N . PHE B 1 333 ? 136.790 47.352 16.633 1.00 37.87 333 PHE B N 1
ATOM 5203 C CA . PHE B 1 333 ? 135.688 47.025 15.731 1.00 37.59 333 PHE B CA 1
ATOM 5204 C C . PHE B 1 333 ? 134.344 46.885 16.427 1.00 37.11 333 PHE B C 1
ATOM 5205 O O . PHE B 1 333 ? 134.247 46.354 17.530 1.00 35.96 333 PHE B O 1
ATOM 5213 N N . ASN B 1 334 ? 133.306 47.365 15.753 1.00 37.59 334 ASN B N 1
ATOM 5214 C CA . ASN B 1 334 ? 131.949 47.303 16.265 1.00 37.38 334 ASN B CA 1
ATOM 5215 C C . ASN B 1 334 ? 131.228 46.125 15.621 1.00 36.06 334 ASN B C 1
ATOM 5216 O O . ASN B 1 334 ? 131.166 46.018 14.395 1.00 35.74 334 ASN B O 1
ATOM 5221 N N . GLY B 1 335 ? 130.694 45.236 16.453 1.00 34.03 335 GLY B N 1
ATOM 5222 C CA . GLY B 1 335 ? 129.993 44.077 15.939 1.00 33.17 335 GLY B CA 1
ATOM 5223 C C . GLY B 1 335 ? 130.850 42.826 16.002 1.00 33.30 335 GLY B C 1
ATOM 5224 O O . GLY B 1 335 ? 131.775 42.736 16.815 1.00 33.33 335 GLY B O 1
ATOM 5225 N N . GLY B 1 336 ? 130.541 41.855 15.149 1.00 31.72 336 GLY B N 1
ATOM 5226 C CA . GLY B 1 336 ? 131.300 40.618 15.130 1.00 31.45 336 GLY B CA 1
ATOM 5227 C C . GLY B 1 336 ? 130.902 39.689 16.258 1.00 30.84 336 GLY B C 1
ATOM 5228 O O . GLY B 1 336 ? 129.816 39.807 16.819 1.00 32.65 336 GLY B O 1
ATOM 5229 N N . ILE B 1 337 ? 131.778 38.755 16.594 1.00 29.01 337 ILE B N 1
ATOM 5230 C CA . ILE B 1 337 ? 131.480 37.821 17.664 1.00 28.35 337 ILE B CA 1
ATOM 5231 C C . ILE B 1 337 ? 131.595 38.511 19.015 1.00 27.71 337 ILE B C 1
ATOM 5232 O O . ILE B 1 337 ? 132.210 39.571 19.129 1.00 26.44 337 ILE B O 1
ATOM 5237 N N . THR B 1 338 ? 131.001 37.902 20.035 1.00 27.44 338 THR B N 1
ATOM 5238 C CA . THR B 1 338 ? 131.062 38.453 21.383 1.00 30.29 338 THR B CA 1
ATOM 5239 C C . THR B 1 338 ? 131.660 37.419 22.321 1.00 31.00 338 THR B C 1
ATOM 5240 O O . THR B 1 338 ? 131.467 36.219 22.140 1.00 29.72 338 THR B O 1
ATOM 5244 N N . TYR B 1 339 ? 132.395 37.895 23.318 1.00 33.03 339 TYR B N 1
ATOM 5245 C CA . TYR B 1 339 ? 133.018 37.015 24.290 1.00 34.84 339 TYR B CA 1
ATOM 5246 C C . TYR B 1 339 ? 132.336 37.095 25.646 1.00 35.38 339 TYR B C 1
ATOM 5247 O O . TYR B 1 339 ? 131.958 38.168 26.114 1.00 34.17 339 TYR B O 1
ATOM 5256 N N . SER B 1 340 ? 132.191 35.935 26.266 1.00 35.54 340 SER B N 1
ATOM 5257 C CA . SER B 1 340 ? 131.617 35.823 27.592 1.00 36.86 340 SER B CA 1
ATOM 5258 C C . SER B 1 340 ? 132.450 34.703 28.183 1.00 35.14 340 SER B C 1
ATOM 5259 O O . SER B 1 340 ? 132.184 33.525 27.942 1.00 36.36 340 SER B O 1
ATOM 5262 N N . GLY B 1 341 ? 133.474 35.067 28.943 1.00 34.12 341 GLY B N 1
ATOM 5263 C CA . GLY B 1 341 ? 134.336 34.044 29.497 1.00 33.27 341 GLY B CA 1
ATOM 5264 C C . GLY B 1 341 ? 135.051 33.437 28.304 1.00 32.00 341 GLY B C 1
ATOM 5265 O O . GLY B 1 341 ? 135.533 34.162 27.435 1.00 30.74 341 GLY B O 1
ATOM 5266 N N . SER B 1 342 ? 135.093 32.112 28.241 1.00 32.16 342 SER B N 1
ATOM 5267 C CA . SER B 1 342 ? 135.751 31.423 27.141 1.00 31.02 342 SER B CA 1
ATOM 5268 C C . SER B 1 342 ? 134.751 31.098 26.032 1.00 30.84 342 SER B C 1
ATOM 5269 O O . SER B 1 342 ? 135.113 30.502 25.010 1.00 27.97 342 SER B O 1
ATOM 5272 N N . THR B 1 343 ? 133.497 31.490 26.239 1.00 29.24 343 THR B N 1
ATOM 5273 C CA . THR B 1 343 ? 132.447 31.215 25.263 1.00 29.33 343 THR B CA 1
ATOM 5274 C C . THR B 1 343 ? 132.306 32.309 24.216 1.00 28.01 343 THR B C 1
ATOM 5275 O O . THR B 1 343 ? 132.058 33.468 24.543 1.00 28.42 343 THR B O 1
ATOM 5279 N N . ILE B 1 344 ? 132.473 31.929 22.955 1.00 26.07 344 ILE B N 1
ATOM 5280 C CA . ILE B 1 344 ? 132.327 32.866 21.850 1.00 26.55 344 ILE B CA 1
ATOM 5281 C C . ILE B 1 344 ? 130.941 32.664 21.237 1.00 26.20 344 ILE B C 1
ATOM 5282 O O . ILE B 1 344 ? 130.553 31.537 20.936 1.00 26.85 344 ILE B O 1
ATOM 5287 N N . SER B 1 345 ? 130.192 33.749 21.069 1.00 26.13 345 SER B N 1
ATOM 5288 C CA . SER B 1 345 ? 128.856 33.666 20.480 1.00 26.79 345 SER B CA 1
ATOM 5289 C C . SER B 1 345 ? 128.844 34.300 19.093 1.00 26.41 345 SER B C 1
ATOM 5290 O O . SER B 1 345 ? 129.418 35.374 18.887 1.00 25.09 345 SER B O 1
ATOM 5293 N N . MET B 1 346 ? 128.195 33.625 18.148 1.00 26.27 346 MET B N 1
ATOM 5294 C CA . MET B 1 346 ? 128.084 34.117 16.781 1.00 28.62 346 MET B CA 1
ATOM 5295 C C . MET B 1 346 ? 126.994 35.190 16.705 1.00 30.97 346 MET B C 1
ATOM 5296 O O . MET B 1 346 ? 125.986 35.104 17.402 1.00 32.43 346 MET B O 1
ATOM 5301 N N . PRO B 1 347 ? 127.190 36.225 15.871 1.00 31.68 347 PRO B N 1
ATOM 5302 C CA . PRO B 1 347 ? 126.178 37.281 15.742 1.00 31.98 347 PRO B CA 1
ATOM 5303 C C . PRO B 1 347 ? 125.027 36.799 14.845 1.00 33.28 347 PRO B C 1
ATOM 5304 O O . PRO B 1 347 ? 125.159 35.793 14.147 1.00 33.15 347 PRO B O 1
ATOM 5308 N N . GLY B 1 348 ? 123.904 37.513 14.857 1.00 33.41 348 GLY B N 1
ATOM 5309 C CA . GLY B 1 348 ? 122.768 37.088 14.057 1.00 33.34 348 GLY B CA 1
ATOM 5310 C C . GLY B 1 348 ? 122.554 37.798 12.733 1.00 33.04 348 GLY B C 1
ATOM 5311 O O . GLY B 1 348 ? 121.814 37.302 11.884 1.00 33.46 348 GLY B O 1
ATOM 5312 N N . LYS B 1 349 ? 123.192 38.952 12.554 1.00 31.67 349 LYS B N 1
ATOM 5313 C CA . LYS B 1 349 ? 123.049 39.719 11.326 1.00 31.76 349 LYS B CA 1
ATOM 5314 C C . LYS B 1 349 ? 123.712 39.005 10.158 1.00 31.55 349 LYS B C 1
ATOM 5315 O O . LYS B 1 349 ? 124.568 38.146 10.349 1.00 31.95 349 LYS B O 1
ATOM 5317 N N . PRO B 1 350 ? 123.312 39.348 8.925 1.00 30.88 350 PRO B N 1
ATOM 5318 C CA . PRO B 1 350 ? 123.886 38.725 7.730 1.00 29.29 350 PRO B CA 1
ATOM 5319 C C . PRO B 1 350 ? 125.374 39.044 7.593 1.00 27.47 350 PRO B C 1
ATOM 5320 O O . PRO B 1 350 ? 125.827 40.107 8.014 1.00 26.83 350 PRO B O 1
ATOM 5324 N N . GLY B 1 351 ? 126.128 38.117 7.009 1.00 25.57 351 GLY B N 1
ATOM 5325 C CA . GLY B 1 351 ? 127.553 38.335 6.830 1.00 24.93 351 GLY B CA 1
ATOM 5326 C C . GLY B 1 351 ? 128.361 38.116 8.097 1.00 24.95 351 GLY B C 1
ATOM 5327 O O . GLY B 1 351 ? 127.996 37.310 8.948 1.00 23.63 351 GLY B O 1
ATOM 5328 N N . LEU B 1 352 ? 129.464 38.843 8.221 1.00 24.57 352 LEU B N 1
ATOM 5329 C CA . LEU B 1 352 ? 130.329 38.728 9.380 1.00 26.87 352 LEU B CA 1
ATOM 5330 C C . LEU B 1 352 ? 129.714 39.358 10.626 1.00 27.96 352 LEU B C 1
ATOM 5331 O O . LEU B 1 352 ? 130.022 38.965 11.745 1.00 28.28 352 LEU B O 1
ATOM 5336 N N . GLY B 1 353 ? 128.833 40.331 10.427 1.00 30.48 353 GLY B N 1
ATOM 5337 C CA . GLY B 1 353 ? 128.219 41.001 11.557 1.00 29.99 353 GLY B CA 1
ATOM 5338 C C . GLY B 1 353 ? 129.065 42.174 12.022 1.00 32.13 353 GLY B C 1
ATOM 5339 O O . GLY B 1 353 ? 128.827 42.730 13.093 1.00 33.02 353 GLY B O 1
ATOM 5340 N N . ILE B 1 354 ? 130.066 42.541 11.227 1.00 32.07 354 ILE B N 1
ATOM 5341 C CA . ILE B 1 354 ? 130.940 43.663 11.555 1.00 35.19 354 ILE B CA 1
ATOM 5342 C C . ILE B 1 354 ? 130.275 44.948 11.077 1.00 37.21 354 ILE B C 1
ATOM 5343 O O . ILE B 1 354 ? 130.087 45.154 9.876 1.00 36.18 354 ILE B O 1
ATOM 5348 N N . ILE B 1 355 ? 129.919 45.804 12.026 1.00 39.42 355 ILE B N 1
ATOM 5349 C CA . ILE B 1 355 ? 129.259 47.067 11.726 1.00 41.99 355 ILE B CA 1
ATOM 5350 C C . ILE B 1 355 ? 130.217 48.118 11.162 1.00 43.69 355 ILE B C 1
ATOM 5351 O O . ILE B 1 355 ? 129.901 48.790 10.176 1.00 43.68 355 ILE B O 1
ATOM 5356 N N . GLY B 1 356 ? 131.381 48.258 11.793 1.00 44.88 356 GLY B N 1
ATOM 5357 C CA . GLY B 1 356 ? 132.369 49.225 11.339 1.00 45.83 356 GLY B CA 1
ATOM 5358 C C . GLY B 1 356 ? 133.400 49.521 12.412 1.00 47.22 356 GLY B C 1
ATOM 5359 O O . GLY B 1 356 ? 133.534 48.760 13.371 1.00 46.64 356 GLY B O 1
ATOM 5360 N N . ALA B 1 357 ? 134.136 50.617 12.255 1.00 48.57 357 ALA B N 1
ATOM 5361 C CA . ALA B 1 357 ? 135.140 50.996 13.243 1.00 52.12 357 ALA B CA 1
ATOM 5362 C C . ALA B 1 357 ? 134.425 51.449 14.511 1.00 54.67 357 ALA B C 1
ATOM 5363 O O . ALA B 1 357 ? 133.568 52.333 14.462 1.00 55.84 357 ALA B O 1
ATOM 5365 N N . ALA B 1 358 ? 134.775 50.841 15.640 1.00 57.20 358 ALA B N 1
ATOM 5366 C CA . ALA B 1 358 ? 134.156 51.175 16.920 1.00 60.04 358 ALA B CA 1
ATOM 5367 C C . ALA B 1 358 ? 134.391 52.628 17.330 1.00 62.66 358 ALA B C 1
ATOM 5368 O O . ALA B 1 358 ? 135.188 53.343 16.719 1.00 62.65 358 ALA B O 1
ATOM 5370 N N . LEU B 1 359 ? 133.685 53.052 18.374 1.00 64.74 359 LEU B N 1
ATOM 5371 C CA . LEU B 1 359 ? 133.804 54.410 18.892 1.00 66.61 359 LEU B CA 1
ATOM 5372 C C . LEU B 1 359 ? 133.358 54.428 20.350 1.00 68.03 359 LEU B C 1
ATOM 5373 O O . LEU B 1 359 ? 133.048 53.335 20.877 1.00 68.37 359 LEU B O 1
ATOM 5375 N N . MET C 1 1 ? 106.318 32.802 3.440 1.00 40.17 1 MET C N 1
ATOM 5376 C CA . MET C 1 1 ? 107.071 33.474 2.342 1.00 40.37 1 MET C CA 1
ATOM 5377 C C . MET C 1 1 ? 107.723 34.744 2.889 1.00 40.01 1 MET C C 1
ATOM 5378 O O . MET C 1 1 ? 107.040 35.660 3.355 1.00 41.26 1 MET C O 1
ATOM 5383 N N . LYS C 1 2 ? 109.049 34.792 2.838 1.00 38.26 2 LYS C N 1
ATOM 5384 C CA . LYS C 1 2 ? 109.779 35.942 3.354 1.00 36.02 2 LYS C CA 1
ATOM 5385 C C . LYS C 1 2 ? 110.727 36.569 2.336 1.00 33.72 2 LYS C C 1
ATOM 5386 O O . LYS C 1 2 ? 111.342 35.879 1.520 1.00 31.83 2 LYS C O 1
ATOM 5392 N N . ILE C 1 3 ? 110.830 37.890 2.397 1.00 31.24 3 ILE C N 1
ATOM 5393 C CA . ILE C 1 3 ? 111.706 38.645 1.517 1.00 30.68 3 ILE C CA 1
ATOM 5394 C C . ILE C 1 3 ? 113.127 38.435 2.029 1.00 30.78 3 ILE C C 1
ATOM 5395 O O . ILE C 1 3 ? 113.451 38.853 3.143 1.00 30.40 3 ILE C O 1
ATOM 5400 N N . ILE C 1 4 ? 113.973 37.791 1.231 1.00 29.61 4 ILE C N 1
ATOM 5401 C CA . ILE C 1 4 ? 115.341 37.547 1.672 1.00 32.24 4 ILE C CA 1
ATOM 5402 C C . ILE C 1 4 ? 116.359 38.473 1.021 1.00 30.65 4 ILE C C 1
ATOM 5403 O O . ILE C 1 4 ? 117.466 38.636 1.526 1.00 30.95 4 ILE C O 1
ATOM 5408 N N . ARG C 1 5 ? 115.985 39.088 -0.093 1.00 30.20 5 ARG C N 1
ATOM 5409 C CA . ARG C 1 5 ? 116.894 39.995 -0.775 1.00 29.02 5 ARG C CA 1
ATOM 5410 C C . ARG C 1 5 ? 116.192 41.005 -1.670 1.00 28.06 5 ARG C C 1
ATOM 5411 O O . ARG C 1 5 ? 115.219 40.686 -2.360 1.00 25.79 5 ARG C O 1
ATOM 5419 N N . ILE C 1 6 ? 116.711 42.229 -1.654 1.00 28.18 6 ILE C N 1
ATOM 5420 C CA . ILE C 1 6 ? 116.198 43.301 -2.486 1.00 28.81 6 ILE C CA 1
ATOM 5421 C C . ILE C 1 6 ? 117.406 43.940 -3.162 1.00 29.49 6 ILE C C 1
ATOM 5422 O O . ILE C 1 6 ? 118.262 44.511 -2.495 1.00 30.91 6 ILE C O 1
ATOM 5427 N N . GLU C 1 7 ? 117.485 43.829 -4.484 1.00 31.14 7 GLU C N 1
ATOM 5428 C CA . GLU C 1 7 ? 118.608 44.398 -5.227 1.00 32.93 7 GLU C CA 1
ATOM 5429 C C . GLU C 1 7 ? 118.189 45.300 -6.380 1.00 30.64 7 GLU C C 1
ATOM 5430 O O . GLU C 1 7 ? 117.094 45.177 -6.914 1.00 29.59 7 GLU C O 1
ATOM 5436 N N . THR C 1 8 ? 119.078 46.209 -6.757 1.00 30.59 8 THR C N 1
ATOM 5437 C CA . THR C 1 8 ? 118.812 47.132 -7.849 1.00 30.14 8 THR C CA 1
ATOM 5438 C C . THR C 1 8 ? 120.002 47.150 -8.791 1.00 31.98 8 THR C C 1
ATOM 5439 O O . THR C 1 8 ? 121.144 46.955 -8.374 1.00 34.13 8 THR C O 1
ATOM 5443 N N . SER C 1 9 ? 119.731 47.381 -10.065 1.00 32.19 9 SER C N 1
ATOM 5444 C CA . SER C 1 9 ? 120.793 47.453 -11.051 1.00 34.16 9 SER C CA 1
ATOM 5445 C C . SER C 1 9 ? 120.420 48.541 -12.040 1.00 33.66 9 SER C C 1
ATOM 5446 O O . SER C 1 9 ? 119.239 48.767 -12.313 1.00 35.16 9 SER C O 1
ATOM 5449 N N . ARG C 1 10 ? 121.422 49.229 -12.563 1.00 33.45 10 ARG C N 1
ATOM 5450 C CA . ARG C 1 10 ? 121.170 50.283 -13.529 1.00 34.85 10 ARG C CA 1
ATOM 5451 C C . ARG C 1 10 ? 121.360 49.748 -14.932 1.00 34.29 10 ARG C C 1
ATOM 5452 O O . ARG C 1 10 ? 122.241 48.930 -15.176 1.00 35.06 10 ARG C O 1
ATOM 5460 N N . ILE C 1 11 ? 120.521 50.208 -15.848 1.00 34.33 11 ILE C N 1
ATOM 5461 C CA . ILE C 1 11 ? 120.629 49.811 -17.240 1.00 35.01 11 ILE C CA 1
ATOM 5462 C C . ILE C 1 11 ? 120.474 51.061 -18.093 1.00 36.73 11 ILE C C 1
ATOM 5463 O O . ILE C 1 11 ? 119.865 52.048 -17.666 1.00 36.57 11 ILE C O 1
ATOM 5468 N N . ALA C 1 12 ? 121.046 51.015 -19.291 1.00 37.75 12 ALA C N 1
ATOM 5469 C CA . ALA C 1 12 ? 120.981 52.123 -20.235 1.00 38.99 12 ALA C CA 1
ATOM 5470 C C . ALA C 1 12 ? 120.798 51.521 -21.622 1.00 38.72 12 ALA C C 1
ATOM 5471 O O . ALA C 1 12 ? 121.743 51.013 -22.212 1.00 39.24 12 ALA C O 1
ATOM 5473 N N . VAL C 1 13 ? 119.570 51.573 -22.127 1.00 39.87 13 VAL C N 1
ATOM 5474 C CA . VAL C 1 13 ? 119.243 51.015 -23.432 1.00 39.73 13 VAL C CA 1
ATOM 5475 C C . VAL C 1 13 ? 119.201 52.104 -24.491 1.00 41.13 13 VAL C C 1
ATOM 5476 O O . VAL C 1 13 ? 118.412 53.041 -24.396 1.00 40.53 13 VAL C O 1
ATOM 5480 N N . PRO C 1 14 ? 120.052 51.993 -25.522 1.00 43.03 14 PRO C N 1
ATOM 5481 C CA . PRO C 1 14 ? 120.083 52.995 -26.591 1.00 42.91 14 PRO C CA 1
ATOM 5482 C C . PRO C 1 14 ? 118.730 53.174 -27.267 1.00 43.36 14 PRO C C 1
ATOM 5483 O O . PRO C 1 14 ? 118.072 52.202 -27.638 1.00 43.47 14 PRO C O 1
ATOM 5487 N N . LEU C 1 15 ? 118.319 54.428 -27.413 1.00 44.36 15 LEU C N 1
ATOM 5488 C CA . LEU C 1 15 ? 117.047 54.767 -28.044 1.00 46.76 15 LEU C CA 1
ATOM 5489 C C . LEU C 1 15 ? 117.199 54.680 -29.562 1.00 48.28 15 LEU C C 1
ATOM 5490 O O . LEU C 1 15 ? 118.304 54.834 -30.082 1.00 47.85 15 LEU C O 1
ATOM 5495 N N . THR C 1 16 ? 116.097 54.428 -30.265 1.00 49.15 16 THR C N 1
ATOM 5496 C CA . THR C 1 16 ? 116.134 54.352 -31.721 1.00 51.59 16 THR C CA 1
ATOM 5497 C C . THR C 1 16 ? 116.291 55.765 -32.269 1.00 53.63 16 THR C C 1
ATOM 5498 O O . THR C 1 16 ? 116.944 55.979 -33.289 1.00 54.24 16 THR C O 1
ATOM 5502 N N . LYS C 1 17 ? 115.684 56.729 -31.583 1.00 54.86 17 LYS C N 1
ATOM 5503 C CA . LYS C 1 17 ? 115.775 58.125 -31.986 1.00 56.55 17 LYS C CA 1
ATOM 5504 C C . LYS C 1 17 ? 115.859 59.060 -30.782 1.00 56.83 17 LYS C C 1
ATOM 5505 O O . LYS C 1 17 ? 114.845 59.418 -30.179 1.00 57.47 17 LYS C O 1
ATOM 5511 N N . PRO C 1 18 ? 117.087 59.471 -30.422 1.00 56.96 18 PRO C N 1
ATOM 5512 C CA . PRO C 1 18 ? 117.386 60.366 -29.297 1.00 57.05 18 PRO C CA 1
ATOM 5513 C C . PRO C 1 18 ? 116.657 61.710 -29.320 1.00 57.62 18 PRO C C 1
ATOM 5514 O O . PRO C 1 18 ? 116.109 62.118 -30.347 1.00 57.50 18 PRO C O 1
ATOM 5518 N N . PHE C 1 19 ? 116.658 62.389 -28.175 1.00 57.50 19 PHE C N 1
ATOM 5519 C CA . PHE C 1 19 ? 116.004 63.688 -28.038 1.00 57.68 19 PHE C CA 1
ATOM 5520 C C . PHE C 1 19 ? 116.842 64.601 -27.142 1.00 58.04 19 PHE C C 1
ATOM 5521 O O . PHE C 1 19 ? 117.714 64.132 -26.410 1.00 58.45 19 PHE C O 1
ATOM 5529 N N . LYS C 1 20 ? 116.583 65.902 -27.203 1.00 58.42 20 LYS C N 1
ATOM 5530 C CA . LYS C 1 20 ? 117.336 66.854 -26.396 1.00 59.62 20 LYS C CA 1
ATOM 5531 C C . LYS C 1 20 ? 116.513 67.453 -25.261 1.00 60.39 20 LYS C C 1
ATOM 5532 O O . LYS C 1 20 ? 115.323 67.740 -25.418 1.00 60.58 20 LYS C O 1
ATOM 5534 N N . THR C 1 21 ? 117.156 67.626 -24.112 1.00 60.90 21 THR C N 1
ATOM 5535 C CA . THR C 1 21 ? 116.506 68.222 -22.951 1.00 60.98 21 THR C CA 1
ATOM 5536 C C . THR C 1 21 ? 117.015 69.657 -22.855 1.00 60.91 21 THR C C 1
ATOM 5537 O O . THR C 1 21 ? 117.500 70.212 -23.841 1.00 59.75 21 THR C O 1
ATOM 5541 N N . ALA C 1 22 ? 116.911 70.254 -21.673 1.00 61.40 22 ALA C N 1
ATOM 5542 C CA . ALA C 1 22 ? 117.371 71.624 -21.482 1.00 62.06 22 ALA C CA 1
ATOM 5543 C C . ALA C 1 22 ? 118.864 71.662 -21.173 1.00 62.14 22 ALA C C 1
ATOM 5544 O O . ALA C 1 22 ? 119.504 72.706 -21.297 1.00 63.81 22 ALA C O 1
ATOM 5546 N N . LEU C 1 23 ? 119.422 70.519 -20.785 1.00 61.37 23 LEU C N 1
ATOM 5547 C CA . LEU C 1 23 ? 120.838 70.455 -20.447 1.00 60.50 23 LEU C CA 1
ATOM 5548 C C . LEU C 1 23 ? 121.684 69.588 -21.375 1.00 60.20 23 LEU C C 1
ATOM 5549 O O . LEU C 1 23 ? 122.853 69.896 -21.618 1.00 60.01 23 LEU C O 1
ATOM 5554 N N . ARG C 1 24 ? 121.106 68.513 -21.900 1.00 59.21 24 ARG C N 1
ATOM 5555 C CA . ARG C 1 24 ? 121.869 67.623 -22.769 1.00 58.16 24 ARG C CA 1
ATOM 5556 C C . ARG C 1 24 ? 121.057 66.934 -23.857 1.00 56.99 24 ARG C C 1
ATOM 5557 O O . ARG C 1 24 ? 119.907 67.283 -24.127 1.00 56.11 24 ARG C O 1
ATOM 5565 N N . THR C 1 25 ? 121.691 65.948 -24.481 1.00 56.37 25 THR C N 1
ATOM 5566 C CA . THR C 1 25 ? 121.069 65.153 -25.527 1.00 56.22 25 THR C CA 1
ATOM 5567 C C . THR C 1 25 ? 121.041 63.713 -25.025 1.00 55.49 25 THR C C 1
ATOM 5568 O O . THR C 1 25 ? 122.086 63.121 -24.746 1.00 55.00 25 THR C O 1
ATOM 5572 N N . VAL C 1 26 ? 119.838 63.163 -24.898 1.00 54.80 26 VAL C N 1
ATOM 5573 C CA . VAL C 1 26 ? 119.659 61.799 -24.413 1.00 54.21 26 VAL C CA 1
ATOM 5574 C C . VAL C 1 26 ? 119.801 60.777 -25.542 1.00 53.39 26 VAL C C 1
ATOM 5575 O O . VAL C 1 26 ? 119.034 60.799 -26.504 1.00 53.59 26 VAL C O 1
ATOM 5579 N N . TYR C 1 27 ? 120.781 59.886 -25.418 1.00 52.11 27 TYR C N 1
ATOM 5580 C CA . TYR C 1 27 ? 121.006 58.851 -26.423 1.00 51.98 27 TYR C CA 1
ATOM 5581 C C . TYR C 1 27 ? 120.575 57.469 -25.924 1.00 50.78 27 TYR C C 1
ATOM 5582 O O . TYR C 1 27 ? 120.395 56.545 -26.715 1.00 50.84 27 TYR C O 1
ATOM 5591 N N . THR C 1 28 ? 120.413 57.329 -24.612 1.00 49.21 28 THR C N 1
ATOM 5592 C CA . THR C 1 28 ? 119.998 56.057 -24.030 1.00 47.10 28 THR C CA 1
ATOM 5593 C C . THR C 1 28 ? 118.881 56.268 -23.017 1.00 45.73 28 THR C C 1
ATOM 5594 O O . THR C 1 28 ? 118.697 57.365 -22.493 1.00 44.89 28 THR C O 1
ATOM 5598 N N . ALA C 1 29 ? 118.123 55.211 -22.757 1.00 44.50 29 ALA C N 1
ATOM 5599 C CA . ALA C 1 29 ? 117.047 55.271 -21.780 1.00 42.89 29 ALA C CA 1
ATOM 5600 C C . ALA C 1 29 ? 117.549 54.534 -20.548 1.00 42.36 29 ALA C C 1
ATOM 5601 O O . ALA C 1 29 ? 117.790 53.329 -20.596 1.00 43.11 29 ALA C O 1
ATOM 5603 N N . GLU C 1 30 ? 117.732 55.263 -19.453 1.00 41.32 30 GLU C N 1
ATOM 5604 C CA . GLU C 1 30 ? 118.209 54.662 -18.216 1.00 40.45 30 GLU C CA 1
ATOM 5605 C C . GLU C 1 30 ? 117.043 54.268 -17.328 1.00 37.44 30 GLU C C 1
ATOM 5606 O O . GLU C 1 30 ? 115.953 54.826 -17.429 1.00 37.31 30 GLU C O 1
ATOM 5612 N N . SER C 1 31 ? 117.292 53.299 -16.456 1.00 35.15 31 SER C N 1
ATOM 5613 C CA . SER C 1 31 ? 116.290 52.792 -15.514 1.00 33.86 31 SER C CA 1
ATOM 5614 C C . SER C 1 31 ? 116.944 52.019 -14.399 1.00 31.41 31 SER C C 1
ATOM 5615 O O . SER C 1 31 ? 118.040 51.484 -14.551 1.00 28.59 31 SER C O 1
ATOM 5618 N N . VAL C 1 32 ? 116.232 51.943 -13.285 1.00 29.55 32 VAL C N 1
ATOM 5619 C CA . VAL C 1 32 ? 116.687 51.193 -12.139 1.00 26.79 32 VAL C CA 1
ATOM 5620 C C . VAL C 1 32 ? 115.820 49.952 -12.115 1.00 27.36 32 VAL C C 1
ATOM 5621 O O . VAL C 1 32 ? 114.595 50.044 -12.050 1.00 28.86 32 VAL C O 1
ATOM 5625 N N . ILE C 1 33 ? 116.458 48.793 -12.192 1.00 26.17 33 ILE C N 1
ATOM 5626 C CA . ILE C 1 33 ? 115.741 47.536 -12.179 1.00 23.82 33 ILE C CA 1
ATOM 5627 C C . ILE C 1 33 ? 115.792 46.992 -10.765 1.00 23.59 33 ILE C C 1
ATOM 5628 O O . ILE C 1 33 ? 116.856 46.942 -10.147 1.00 22.66 33 ILE C O 1
ATOM 5633 N N . VAL C 1 34 ? 114.637 46.597 -10.248 1.00 22.55 34 VAL C N 1
ATOM 5634 C CA . VAL C 1 34 ? 114.577 46.051 -8.908 1.00 23.45 34 VAL C CA 1
ATOM 5635 C C . VAL C 1 34 ? 114.210 44.584 -8.949 1.00 22.92 34 VAL C C 1
ATOM 5636 O O . VAL C 1 34 ? 113.347 44.168 -9.726 1.00 22.01 34 VAL C O 1
ATOM 5640 N N . ARG C 1 35 ? 114.883 43.807 -8.110 1.00 22.65 35 ARG C N 1
ATOM 5641 C CA . ARG C 1 35 ? 114.604 42.389 -7.985 1.00 25.24 35 ARG C CA 1
ATOM 5642 C C . ARG C 1 35 ? 114.424 42.073 -6.510 1.00 23.91 35 ARG C C 1
ATOM 5643 O O . ARG C 1 35 ? 115.262 42.422 -5.685 1.00 24.98 35 ARG C O 1
ATOM 5651 N N . ILE C 1 36 ? 113.302 41.446 -6.183 1.00 23.87 36 ILE C N 1
ATOM 5652 C CA . ILE C 1 36 ? 113.004 41.059 -4.813 1.00 23.15 36 ILE C CA 1
ATOM 5653 C C . ILE C 1 36 ? 112.902 39.544 -4.831 1.00 24.58 36 ILE C C 1
ATOM 5654 O O . ILE C 1 36 ? 112.084 38.980 -5.559 1.00 23.45 36 ILE C O 1
ATOM 5659 N N . THR C 1 37 ? 113.741 38.882 -4.041 1.00 24.88 37 THR C N 1
ATOM 5660 C CA . THR C 1 37 ? 113.738 37.423 -4.001 1.00 24.34 37 THR C CA 1
ATOM 5661 C C . THR C 1 37 ? 113.152 36.931 -2.687 1.00 24.03 37 THR C C 1
ATOM 5662 O O . THR C 1 37 ? 113.485 37.443 -1.619 1.00 24.80 37 THR C O 1
ATOM 5666 N N . TYR C 1 38 ? 112.261 35.949 -2.779 1.00 22.62 38 TYR C N 1
ATOM 5667 C CA . TYR C 1 38 ? 111.600 35.388 -1.604 1.00 22.90 38 TYR C CA 1
ATOM 5668 C C . TYR C 1 38 ? 112.072 33.956 -1.356 1.00 23.26 38 TYR C C 1
ATOM 5669 O O . TYR C 1 38 ? 112.447 33.251 -2.297 1.00 24.70 38 TYR C O 1
ATOM 5678 N N . ASP C 1 39 ? 112.038 33.521 -0.100 1.00 23.32 39 ASP C N 1
ATOM 5679 C CA . ASP C 1 39 ? 112.483 32.172 0.237 1.00 25.12 39 ASP C CA 1
ATOM 5680 C C . ASP C 1 39 ? 111.544 31.076 -0.260 1.00 23.81 39 ASP C C 1
ATOM 5681 O O . ASP C 1 39 ? 111.774 29.893 -0.014 1.00 22.92 39 ASP C O 1
ATOM 5686 N N . SER C 1 40 ? 110.492 31.474 -0.969 1.00 23.53 40 SER C N 1
ATOM 5687 C CA . SER C 1 40 ? 109.543 30.516 -1.539 1.00 23.07 40 SER C CA 1
ATOM 5688 C C . SER C 1 40 ? 110.063 30.118 -2.922 1.00 23.17 40 SER C C 1
ATOM 5689 O O . SER C 1 40 ? 109.509 29.239 -3.582 1.00 24.28 40 SER C O 1
ATOM 5692 N N . GLY C 1 41 ? 111.126 30.785 -3.358 1.00 21.89 41 GLY C N 1
ATOM 5693 C CA . GLY C 1 41 ? 111.694 30.502 -4.663 1.00 23.32 41 GLY C CA 1
ATOM 5694 C C . GLY C 1 41 ? 111.260 31.507 -5.719 1.00 23.82 41 GLY C C 1
ATOM 5695 O O . GLY C 1 41 ? 111.754 31.495 -6.844 1.00 23.97 41 GLY C O 1
ATOM 5696 N N . ALA C 1 42 ? 110.335 32.385 -5.355 1.00 23.63 42 ALA C N 1
ATOM 5697 C CA . ALA C 1 42 ? 109.829 33.392 -6.278 1.00 22.34 42 ALA C CA 1
ATOM 5698 C C . ALA C 1 42 ? 110.763 34.588 -6.372 1.00 22.42 42 ALA C C 1
ATOM 5699 O O . ALA C 1 42 ? 111.473 34.909 -5.421 1.00 22.51 42 ALA C O 1
ATOM 5701 N N . VAL C 1 43 ? 110.759 35.237 -7.534 1.00 23.83 43 VAL C N 1
ATOM 5702 C CA . VAL C 1 43 ? 111.572 36.427 -7.767 1.00 23.45 43 VAL C CA 1
ATOM 5703 C C . VAL C 1 43 ? 110.689 37.495 -8.404 1.00 24.51 43 VAL C C 1
ATOM 5704 O O . VAL C 1 43 ? 110.176 37.310 -9.513 1.00 27.24 43 VAL C O 1
ATOM 5708 N N . GLY C 1 44 ? 110.507 38.606 -7.699 1.00 23.26 44 GLY C N 1
ATOM 5709 C CA . GLY C 1 44 ? 109.694 39.687 -8.221 1.00 22.81 44 GLY C CA 1
ATOM 5710 C C . GLY C 1 44 ? 110.538 40.746 -8.912 1.00 24.06 44 GLY C C 1
ATOM 5711 O O . GLY C 1 44 ? 111.650 41.058 -8.466 1.00 23.03 44 GLY C O 1
ATOM 5712 N N . TRP C 1 45 ? 110.004 41.298 -10.000 1.00 22.60 45 TRP C N 1
ATOM 5713 C CA . TRP C 1 45 ? 110.691 42.328 -10.772 1.00 24.05 45 TRP C CA 1
ATOM 5714 C C . TRP C 1 45 ? 109.957 43.673 -10.773 1.00 23.64 45 TRP C C 1
ATOM 5715 O O . TRP C 1 45 ? 108.725 43.732 -10.704 1.00 21.73 45 TRP C O 1
ATOM 5726 N N . GLY C 1 46 ? 110.737 44.746 -10.873 1.00 24.39 46 GLY C N 1
ATOM 5727 C CA . GLY C 1 46 ? 110.183 46.086 -10.904 1.00 23.34 46 GLY C CA 1
ATOM 5728 C C . GLY C 1 46 ? 111.129 47.008 -11.650 1.00 24.50 46 GLY C C 1
ATOM 5729 O O . GLY C 1 46 ? 112.325 46.734 -11.740 1.00 25.15 46 GLY C O 1
ATOM 5730 N N . GLU C 1 47 ? 110.598 48.101 -12.190 1.00 24.06 47 GLU C N 1
ATOM 5731 C CA . GLU C 1 47 ? 111.409 49.061 -12.925 1.00 23.65 47 GLU C CA 1
ATOM 5732 C C . GLU C 1 47 ? 111.016 50.492 -12.568 1.00 22.72 47 GLU C C 1
ATOM 5733 O O . GLU C 1 47 ? 109.837 50.801 -12.392 1.00 21.30 47 GLU C O 1
ATOM 5739 N N . ALA C 1 48 ? 112.020 51.354 -12.450 1.00 22.09 48 ALA C N 1
ATOM 5740 C CA . ALA C 1 48 ? 111.793 52.760 -12.136 1.00 23.09 48 ALA C CA 1
ATOM 5741 C C . ALA C 1 48 ? 112.779 53.636 -12.902 1.00 23.46 48 ALA C C 1
ATOM 5742 O O . ALA C 1 48 ? 113.975 53.651 -12.607 1.00 23.36 48 ALA C O 1
ATOM 5744 N N . PRO C 1 49 ? 112.293 54.352 -13.926 1.00 23.56 49 PRO C N 1
ATOM 5745 C CA . PRO C 1 49 ? 113.159 55.228 -14.714 1.00 24.62 49 PRO C CA 1
ATOM 5746 C C . PRO C 1 49 ? 113.160 56.616 -14.073 1.00 25.24 49 PRO C C 1
ATOM 5747 O O . PRO C 1 49 ? 112.254 56.956 -13.308 1.00 25.57 49 PRO C O 1
ATOM 5751 N N . PRO C 1 50 ? 114.172 57.438 -14.373 1.00 25.64 50 PRO C N 1
ATOM 5752 C CA . PRO C 1 50 ? 114.194 58.776 -13.775 1.00 26.72 50 PRO C CA 1
ATOM 5753 C C . PRO C 1 50 ? 113.314 59.741 -14.577 1.00 27.07 50 PRO C C 1
ATOM 5754 O O . PRO C 1 50 ? 113.190 59.605 -15.789 1.00 26.60 50 PRO C O 1
ATOM 5758 N N . THR C 1 51 ? 112.676 60.685 -13.893 1.00 25.58 51 THR C N 1
ATOM 5759 C CA . THR C 1 51 ? 111.852 61.690 -14.561 1.00 25.15 51 THR C CA 1
ATOM 5760 C C . THR C 1 51 ? 111.979 62.987 -13.775 1.00 24.68 51 THR C C 1
ATOM 5761 O O . THR C 1 51 ? 111.098 63.362 -13.005 1.00 21.14 51 THR C O 1
ATOM 5765 N N . LEU C 1 52 ? 113.104 63.661 -13.987 1.00 25.68 52 LEU C N 1
ATOM 5766 C CA . LEU C 1 52 ? 113.413 64.908 -13.301 1.00 28.78 52 LEU C CA 1
ATOM 5767 C C . LEU C 1 52 ? 112.386 66.010 -13.518 1.00 29.80 52 LEU C C 1
ATOM 5768 O O . LEU C 1 52 ? 112.160 66.830 -12.632 1.00 29.79 52 LEU C O 1
ATOM 5773 N N . VAL C 1 53 ? 111.757 66.023 -14.689 1.00 31.35 53 VAL C N 1
ATOM 5774 C CA . VAL C 1 53 ? 110.771 67.050 -14.994 1.00 33.59 53 VAL C CA 1
ATOM 5775 C C . VAL C 1 53 ? 109.367 66.703 -14.505 1.00 34.23 53 VAL C C 1
ATOM 5776 O O . VAL C 1 53 ? 108.633 67.579 -14.051 1.00 35.96 53 VAL C O 1
ATOM 5780 N N . ILE C 1 54 ? 108.995 65.430 -14.585 1.00 33.97 54 ILE C N 1
ATOM 5781 C CA . ILE C 1 54 ? 107.665 65.009 -14.154 1.00 33.25 54 ILE C CA 1
ATOM 5782 C C . ILE C 1 54 ? 107.527 64.717 -12.655 1.00 32.86 54 ILE C C 1
ATOM 5783 O O . ILE C 1 54 ? 106.745 65.375 -11.971 1.00 34.31 54 ILE C O 1
ATOM 5788 N N . THR C 1 55 ? 108.284 63.743 -12.152 1.00 31.90 55 THR C N 1
ATOM 5789 C CA . THR C 1 55 ? 108.223 63.349 -10.741 1.00 31.38 55 THR C CA 1
ATOM 5790 C C . THR C 1 55 ? 109.272 64.034 -9.873 1.00 33.82 55 THR C C 1
ATOM 5791 O O . THR C 1 55 ? 109.020 64.357 -8.711 1.00 35.53 55 THR C O 1
ATOM 5795 N N . GLY C 1 56 ? 110.453 64.240 -10.443 1.00 33.50 56 GLY C N 1
ATOM 5796 C CA . GLY C 1 56 ? 111.535 64.857 -9.710 1.00 31.60 56 GLY C CA 1
ATOM 5797 C C . GLY C 1 56 ? 112.552 63.807 -9.309 1.00 30.79 56 GLY C C 1
ATOM 5798 O O . GLY C 1 56 ? 113.613 64.133 -8.782 1.00 29.65 56 GLY C O 1
ATOM 5799 N N . ASP C 1 57 ? 112.232 62.541 -9.564 1.00 30.07 57 ASP C N 1
ATOM 5800 C CA . ASP C 1 57 ? 113.132 61.444 -9.216 1.00 29.55 57 ASP C CA 1
ATOM 5801 C C . ASP C 1 57 ? 114.256 61.249 -10.238 1.00 29.13 57 ASP C C 1
ATOM 5802 O O . ASP C 1 57 ? 114.051 61.343 -11.451 1.00 25.88 57 ASP C O 1
ATOM 5807 N N . SER C 1 58 ? 115.442 60.962 -9.720 1.00 27.96 58 SER C N 1
ATOM 5808 C CA . SER C 1 58 ? 116.618 60.726 -10.538 1.00 28.24 58 SER C CA 1
ATOM 5809 C C . SER C 1 58 ? 117.070 59.302 -10.263 1.00 28.87 58 SER C C 1
ATOM 5810 O O . SER C 1 58 ? 116.522 58.626 -9.383 1.00 28.86 58 SER C O 1
ATOM 5813 N N . MET C 1 59 ? 118.072 58.852 -11.012 1.00 28.54 59 MET C N 1
ATOM 5814 C CA . MET C 1 59 ? 118.621 57.520 -10.821 1.00 27.97 59 MET C CA 1
ATOM 5815 C C . 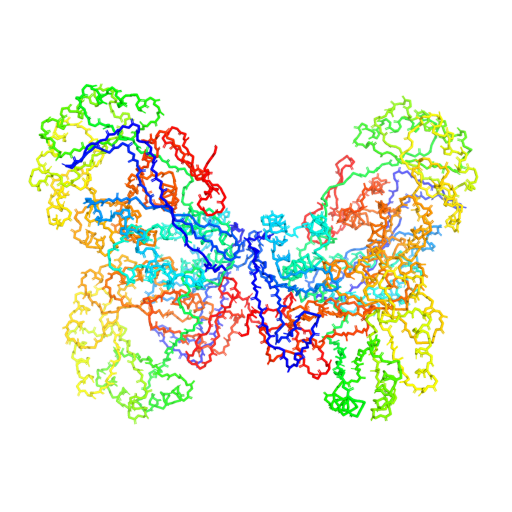MET C 1 59 ? 119.160 57.412 -9.398 1.00 28.00 59 MET C C 1
ATOM 5816 O O . MET C 1 59 ? 118.936 56.407 -8.715 1.00 29.05 59 MET C O 1
ATOM 5821 N N . ASP C 1 60 ? 119.865 58.452 -8.950 1.00 26.68 60 ASP C N 1
ATOM 5822 C CA . ASP C 1 60 ? 120.443 58.464 -7.603 1.00 27.18 60 ASP C CA 1
ATOM 5823 C C . ASP C 1 60 ? 119.400 58.497 -6.486 1.00 25.63 60 ASP C C 1
ATOM 5824 O O . ASP C 1 60 ? 119.493 57.734 -5.526 1.00 25.94 60 ASP C O 1
ATOM 5829 N N . SER C 1 61 ? 118.413 59.380 -6.598 1.00 24.93 61 SER C N 1
ATOM 5830 C CA . SER C 1 61 ? 117.398 59.471 -5.552 1.00 24.99 61 SER C CA 1
ATOM 5831 C C . SER C 1 61 ? 116.621 58.166 -5.463 1.00 24.22 61 SER C C 1
ATOM 5832 O O . SER C 1 61 ? 116.329 57.694 -4.369 1.00 23.08 61 SER C O 1
ATOM 5835 N N . ILE C 1 62 ? 116.298 57.586 -6.618 1.00 24.72 62 ILE C N 1
ATOM 5836 C CA . ILE C 1 62 ? 115.552 56.330 -6.660 1.00 26.34 62 ILE C CA 1
ATOM 5837 C C . ILE C 1 62 ? 116.328 55.215 -5.975 1.00 27.54 62 ILE C C 1
ATOM 5838 O O . ILE C 1 62 ? 115.810 54.518 -5.096 1.00 27.06 62 ILE C O 1
ATOM 5843 N N . GLU C 1 63 ? 117.578 55.057 -6.387 1.00 29.70 63 GLU C N 1
ATOM 5844 C CA . GLU C 1 63 ? 118.436 54.021 -5.843 1.00 31.34 63 GLU C CA 1
ATOM 5845 C C . GLU C 1 63 ? 118.639 54.213 -4.345 1.00 30.03 63 GLU C C 1
ATOM 5846 O O . GLU C 1 63 ? 118.526 53.262 -3.571 1.00 30.20 63 GLU C O 1
ATOM 5852 N N . SER C 1 64 ? 118.920 55.446 -3.935 1.00 28.88 64 SER C N 1
ATOM 5853 C CA . SER C 1 64 ? 119.132 55.738 -2.521 1.00 28.78 64 SER C CA 1
ATOM 5854 C C . SER C 1 64 ? 117.889 55.439 -1.680 1.00 27.58 64 SER C C 1
ATOM 5855 O O . SER C 1 64 ? 117.990 54.884 -0.582 1.00 29.69 64 SER C O 1
ATOM 5858 N N . ALA C 1 65 ? 116.721 55.809 -2.193 1.00 23.92 65 ALA C N 1
ATOM 5859 C CA . ALA C 1 65 ? 115.472 55.571 -1.482 1.00 24.23 65 ALA C CA 1
ATOM 5860 C C . ALA C 1 65 ? 115.244 54.078 -1.249 1.00 24.81 65 ALA C C 1
ATOM 5861 O O . ALA C 1 65 ? 114.841 53.665 -0.159 1.00 23.94 65 ALA C O 1
ATOM 5863 N N . ILE C 1 66 ? 115.492 53.272 -2.276 1.00 24.31 66 ILE C N 1
ATOM 5864 C CA . ILE C 1 66 ? 115.301 51.833 -2.155 1.00 26.09 66 ILE C CA 1
ATOM 5865 C C . ILE C 1 66 ? 116.340 51.235 -1.213 1.00 26.54 66 ILE C C 1
ATOM 5866 O O . ILE C 1 66 ? 116.009 50.417 -0.361 1.00 27.73 66 ILE C O 1
ATOM 5871 N N . HIS C 1 67 ? 117.591 51.661 -1.349 1.00 27.04 67 HIS C N 1
ATOM 5872 C CA . HIS C 1 67 ? 118.658 51.120 -0.515 1.00 29.84 67 HIS C CA 1
ATOM 5873 C C . HIS C 1 67 ? 118.625 51.501 0.961 1.00 30.33 67 HIS C C 1
ATOM 5874 O O . HIS C 1 67 ? 118.892 50.661 1.823 1.00 29.67 67 HIS C O 1
ATOM 5881 N N . HIS C 1 68 ? 118.293 52.756 1.254 1.00 29.02 68 HIS C N 1
ATOM 5882 C CA . HIS C 1 68 ? 118.299 53.232 2.632 1.00 27.56 68 HIS C CA 1
ATOM 5883 C C . HIS C 1 68 ? 116.972 53.313 3.360 1.00 27.41 68 HIS C C 1
ATOM 5884 O O . HIS C 1 68 ? 116.954 53.472 4.578 1.00 27.05 68 HIS C O 1
ATOM 5891 N N . VAL C 1 69 ? 115.863 53.214 2.635 1.00 26.73 69 VAL C N 1
ATOM 5892 C CA . VAL C 1 69 ? 114.567 53.319 3.281 1.00 25.97 69 VAL C CA 1
ATOM 5893 C C . VAL C 1 69 ? 113.627 52.148 3.055 1.00 25.74 69 VAL C C 1
ATOM 5894 O O . VAL C 1 69 ? 113.164 51.538 4.015 1.00 26.68 69 VAL C O 1
ATOM 5898 N N . LEU C 1 70 ? 113.339 51.832 1.797 1.00 23.61 70 LEU C N 1
ATOM 5899 C CA . LEU C 1 70 ? 112.424 50.737 1.516 1.00 23.71 70 LEU C CA 1
ATOM 5900 C C . LEU C 1 70 ? 113.025 49.380 1.854 1.00 23.84 70 LEU C C 1
ATOM 5901 O O . LEU C 1 70 ? 112.393 48.572 2.532 1.00 21.73 70 LEU C O 1
ATOM 5906 N N . LYS C 1 71 ? 114.251 49.143 1.397 1.00 24.16 71 LYS C N 1
ATOM 5907 C CA . LYS C 1 71 ? 114.931 47.880 1.648 1.00 26.62 71 LYS C CA 1
ATOM 5908 C C . LYS C 1 71 ? 114.993 47.478 3.140 1.00 26.69 71 LYS C C 1
ATOM 5909 O O . LYS C 1 71 ? 114.495 46.416 3.523 1.00 24.51 71 LYS C O 1
ATOM 5915 N N . PRO C 1 72 ? 115.598 48.320 4.000 1.00 26.91 72 PRO C N 1
ATOM 5916 C CA . PRO C 1 72 ? 115.657 47.937 5.418 1.00 28.29 72 PRO C CA 1
ATOM 5917 C C . PRO C 1 72 ? 114.300 47.763 6.102 1.00 30.78 72 PRO C C 1
ATOM 5918 O O . PRO C 1 72 ? 114.208 47.151 7.167 1.00 30.90 72 PRO C O 1
ATOM 5922 N N . ALA C 1 73 ? 113.243 48.290 5.496 1.00 30.60 73 ALA C N 1
ATOM 5923 C CA . ALA C 1 73 ? 111.919 48.153 6.083 1.00 30.08 73 ALA C CA 1
ATOM 5924 C C . ALA C 1 73 ? 111.234 46.873 5.618 1.00 30.11 73 ALA C C 1
ATOM 5925 O O . ALA C 1 73 ? 110.281 46.419 6.245 1.00 29.66 73 ALA C O 1
ATOM 5927 N N . LEU C 1 74 ? 111.725 46.291 4.527 1.00 30.80 74 LEU C N 1
ATOM 5928 C CA . LEU C 1 74 ? 111.132 45.073 3.977 1.00 33.33 74 LEU C CA 1
ATOM 5929 C C . LEU C 1 74 ? 111.898 43.751 4.191 1.00 34.16 74 LEU C C 1
ATOM 5930 O O . LEU C 1 74 ? 111.278 42.695 4.275 1.00 33.80 74 LEU C O 1
ATOM 5935 N N . LEU C 1 75 ? 113.227 43.798 4.265 1.00 35.94 75 LEU C N 1
ATOM 5936 C CA . LEU C 1 75 ? 114.023 42.581 4.472 1.00 39.32 75 LEU C CA 1
ATOM 5937 C C . LEU C 1 75 ? 113.620 41.839 5.741 1.00 41.40 75 LEU C C 1
ATOM 5938 O O . LEU C 1 75 ? 113.714 42.387 6.838 1.00 41.80 75 LEU C O 1
ATOM 5943 N N . GLY C 1 76 ? 113.186 40.590 5.592 1.00 44.94 76 GLY C N 1
ATOM 5944 C CA . GLY C 1 76 ? 112.779 39.799 6.744 1.00 46.85 76 GLY C CA 1
ATOM 5945 C C . GLY C 1 76 ? 111.271 39.720 6.907 1.00 49.50 76 GLY C C 1
ATOM 5946 O O . GLY C 1 76 ? 110.760 38.879 7.644 1.00 49.36 76 GLY C O 1
ATOM 5947 N N . LYS C 1 77 ? 110.560 40.605 6.215 1.00 52.45 77 LYS C N 1
ATOM 5948 C CA . LYS C 1 77 ? 109.098 40.654 6.265 1.00 55.06 77 LYS C CA 1
ATOM 5949 C C . LYS C 1 77 ? 108.481 39.533 5.433 1.00 56.19 77 LYS C C 1
ATOM 5950 O O . LYS C 1 77 ? 109.142 38.956 4.568 1.00 55.74 77 LYS C O 1
ATOM 5956 N N . SER C 1 78 ? 107.208 39.242 5.699 1.00 57.83 78 SER C N 1
ATOM 5957 C CA . SER C 1 78 ? 106.470 38.213 4.968 1.00 58.34 78 SER C CA 1
ATOM 5958 C C . SER C 1 78 ? 105.238 38.868 4.345 1.00 58.67 78 SER C C 1
ATOM 5959 O O . SER C 1 78 ? 104.746 39.875 4.859 1.00 59.51 78 SER C O 1
ATOM 5962 N N . LEU C 1 79 ? 104.738 38.302 3.246 1.00 57.73 79 LEU C N 1
ATOM 5963 C CA . LEU C 1 79 ? 103.568 38.865 2.576 1.00 56.91 79 LEU C CA 1
ATOM 5964 C C . LEU C 1 79 ? 102.226 38.360 3.098 1.00 57.02 79 LEU C C 1
ATOM 5965 O O . LEU C 1 79 ? 101.257 38.249 2.338 1.00 57.44 79 LEU C O 1
ATOM 5970 N N . ALA C 1 80 ? 102.166 38.061 4.393 1.00 55.70 80 ALA C N 1
ATOM 5971 C CA . ALA C 1 80 ? 100.924 37.594 5.003 1.00 54.62 80 ALA C CA 1
ATOM 5972 C C . ALA C 1 80 ? 100.001 38.799 5.149 1.00 53.57 80 ALA C C 1
ATOM 5973 O O . ALA C 1 80 ? 98.783 38.686 4.991 1.00 54.06 80 ALA C O 1
ATOM 5975 N N . GLY C 1 81 ? 100.599 39.953 5.452 1.00 51.16 81 GLY C N 1
ATOM 5976 C CA . GLY C 1 81 ? 99.839 41.182 5.611 1.00 46.43 81 GLY C CA 1
ATOM 5977 C C . GLY C 1 81 ? 100.230 42.215 4.567 1.00 42.62 81 GLY C C 1
ATOM 5978 O O . GLY C 1 81 ? 101.076 43.078 4.811 1.00 41.75 81 GLY C O 1
ATOM 5979 N N . TYR C 1 82 ? 99.610 42.128 3.396 1.00 39.27 82 TYR C N 1
ATOM 5980 C CA . TYR C 1 82 ? 99.898 43.047 2.299 1.00 37.15 82 TYR C CA 1
ATOM 5981 C C . TYR C 1 82 ? 99.481 44.486 2.614 1.00 33.38 82 TYR C C 1
ATOM 5982 O O . TYR C 1 82 ? 100.183 45.441 2.281 1.00 30.80 82 TYR C O 1
ATOM 5991 N N . GLU C 1 83 ? 98.328 44.630 3.255 1.00 30.64 83 GLU C N 1
ATOM 5992 C CA . GLU C 1 83 ? 97.802 45.938 3.629 1.00 31.11 83 GLU C CA 1
ATOM 5993 C C . GLU C 1 83 ? 98.854 46.770 4.378 1.00 30.30 83 GLU C C 1
ATOM 5994 O O . GLU C 1 83 ? 99.090 47.932 4.042 1.00 29.75 83 GLU C O 1
ATOM 6000 N N . ALA C 1 84 ? 99.496 46.164 5.378 1.00 27.64 84 ALA C N 1
ATOM 6001 C CA . ALA C 1 84 ? 100.501 46.859 6.181 1.00 27.73 84 ALA C CA 1
ATOM 6002 C C . ALA C 1 84 ? 101.777 47.170 5.405 1.00 26.38 84 ALA C C 1
ATOM 6003 O O . ALA C 1 84 ? 102.349 48.247 5.546 1.00 26.54 84 ALA C O 1
ATOM 6005 N N . ILE C 1 85 ? 102.221 46.231 4.580 1.00 26.77 85 ILE C N 1
ATOM 6006 C CA . ILE C 1 85 ? 103.431 46.441 3.794 1.00 25.92 85 ILE C CA 1
ATOM 6007 C C . ILE C 1 85 ? 103.260 47.590 2.801 1.00 23.93 85 ILE C C 1
ATOM 6008 O O . ILE C 1 85 ? 104.115 48.476 2.705 1.00 23.76 85 ILE C O 1
ATOM 6013 N N . LEU C 1 86 ? 102.156 47.578 2.065 1.00 23.68 86 LEU C N 1
ATOM 6014 C CA . LEU C 1 86 ? 101.898 48.633 1.086 1.00 24.64 86 LEU C CA 1
ATOM 6015 C C . LEU C 1 86 ? 101.776 49.972 1.797 1.00 24.34 86 LEU C C 1
ATOM 6016 O O . LEU C 1 86 ? 102.308 50.980 1.334 1.00 24.11 86 LEU C O 1
ATOM 6021 N N . HIS C 1 87 ? 101.085 49.986 2.931 1.00 25.85 87 HIS C N 1
ATOM 6022 C CA . HIS C 1 87 ? 100.942 51.231 3.659 1.00 26.80 87 HIS C CA 1
ATOM 6023 C C . HIS C 1 87 ? 102.313 51.759 4.066 1.00 26.62 87 HIS C C 1
ATOM 6024 O O . HIS C 1 87 ? 102.622 52.925 3.835 1.00 24.79 87 HIS C O 1
ATOM 6031 N N . ASP C 1 88 ? 103.135 50.901 4.663 1.00 26.66 88 ASP C N 1
ATOM 6032 C CA . ASP C 1 88 ? 104.466 51.317 5.098 1.00 28.06 88 ASP C CA 1
ATOM 6033 C C . ASP C 1 88 ? 105.322 51.850 3.952 1.00 26.34 88 ASP C C 1
ATOM 6034 O O . ASP C 1 88 ? 106.040 52.835 4.115 1.00 27.52 88 ASP C O 1
ATOM 6039 N N . ILE C 1 89 ? 105.244 51.205 2.793 1.00 24.34 89 ILE C N 1
ATOM 6040 C CA . ILE C 1 89 ? 106.012 51.637 1.629 1.00 24.16 89 ILE C CA 1
ATOM 6041 C C . ILE C 1 89 ? 105.620 53.046 1.188 1.00 25.00 89 ILE C C 1
ATOM 6042 O O . ILE C 1 89 ? 106.479 53.855 0.847 1.00 25.02 89 ILE C O 1
ATOM 6047 N N . GLN C 1 90 ? 104.324 53.341 1.206 1.00 25.20 90 GLN C N 1
ATOM 6048 C CA . GLN C 1 90 ? 103.847 54.651 0.780 1.00 26.47 90 GLN C CA 1
ATOM 6049 C C . GLN C 1 90 ? 104.073 55.757 1.808 1.00 28.00 90 GLN C C 1
ATOM 6050 O O . GLN C 1 90 ? 104.161 56.932 1.442 1.00 27.25 90 GLN C O 1
ATOM 6056 N N . HIS C 1 91 ? 104.195 55.389 3.081 1.00 28.30 91 HIS C N 1
ATOM 6057 C CA . HIS C 1 91 ? 104.367 56.390 4.135 1.00 31.70 91 HIS C CA 1
ATOM 6058 C C . HIS C 1 91 ? 105.729 56.480 4.824 1.00 31.34 91 HIS C C 1
ATOM 6059 O O . HIS C 1 91 ? 105.916 57.303 5.717 1.00 31.25 91 HIS C O 1
ATOM 6066 N N . LEU C 1 92 ? 106.679 55.642 4.424 1.00 32.22 92 LEU C N 1
ATOM 6067 C CA . LEU C 1 92 ? 108.011 55.686 5.027 1.00 30.88 92 LEU C CA 1
ATOM 6068 C C . LEU C 1 92 ? 108.725 56.953 4.600 1.00 30.42 92 LEU C C 1
ATOM 6069 O O . LEU C 1 92 ? 109.604 57.448 5.298 1.00 32.79 92 LEU C O 1
ATOM 6074 N N . LEU C 1 93 ? 108.353 57.472 3.437 1.00 28.90 93 LEU C N 1
ATOM 6075 C CA . LEU C 1 93 ? 108.952 58.696 2.940 1.00 28.27 93 LEU C CA 1
ATOM 6076 C C . LEU C 1 93 ? 107.976 59.399 2.010 1.00 26.80 93 LEU C C 1
ATOM 6077 O O . LEU C 1 93 ? 107.083 58.776 1.435 1.00 25.91 93 LEU C O 1
ATOM 6082 N N . THR C 1 94 ? 108.142 60.708 1.879 1.00 25.65 94 THR C N 1
ATOM 6083 C CA . THR C 1 94 ? 107.287 61.499 1.018 1.00 25.20 94 THR C CA 1
ATOM 6084 C C . THR C 1 94 ? 107.863 61.478 -0.383 1.00 23.09 94 THR C C 1
ATOM 6085 O O . THR C 1 94 ? 109.066 61.320 -0.558 1.00 22.48 94 THR C O 1
ATOM 6089 N N . GLY C 1 95 ? 107.001 61.640 -1.379 1.00 22.28 95 GLY C N 1
ATOM 6090 C CA . GLY C 1 95 ? 107.460 61.645 -2.757 1.00 22.50 95 GLY C CA 1
ATOM 6091 C C . GLY C 1 95 ? 108.123 60.341 -3.144 1.00 20.63 95 GLY C C 1
ATOM 6092 O O . GLY C 1 95 ? 107.673 59.271 -2.741 1.00 21.83 95 GLY C O 1
ATOM 6093 N N . ASN C 1 96 ? 109.193 60.428 -3.925 1.00 21.57 96 ASN C N 1
ATOM 6094 C CA . ASN C 1 96 ? 109.919 59.239 -4.357 1.00 21.71 96 ASN C CA 1
ATOM 6095 C C . ASN C 1 96 ? 108.943 58.175 -4.874 1.00 20.77 96 ASN C C 1
ATOM 6096 O O . ASN C 1 96 ? 109.100 56.979 -4.609 1.00 20.09 96 ASN C O 1
ATOM 6101 N N . MET C 1 97 ? 107.937 58.621 -5.619 1.00 19.57 97 MET C N 1
ATOM 6102 C CA . MET C 1 97 ? 106.920 57.715 -6.148 1.00 19.89 97 MET C CA 1
ATOM 6103 C C . MET C 1 97 ? 107.496 56.641 -7.070 1.00 19.95 97 MET C C 1
ATOM 6104 O O . MET C 1 97 ? 106.991 55.517 -7.097 1.00 22.66 97 MET C O 1
ATOM 6109 N N . SER C 1 98 ? 108.540 56.977 -7.824 1.00 17.81 98 SER C N 1
ATOM 6110 C CA . SER C 1 98 ? 109.149 56.010 -8.737 1.00 19.67 98 SER C CA 1
ATOM 6111 C C . SER C 1 98 ? 109.794 54.849 -7.967 1.00 19.06 98 SER C C 1
ATOM 6112 O O . SER C 1 98 ? 109.653 53.687 -8.346 1.00 19.17 98 SER C O 1
ATOM 6115 N N . ALA C 1 99 ? 110.495 55.170 -6.884 1.00 16.98 99 ALA C N 1
ATOM 6116 C CA . ALA C 1 99 ? 111.130 54.146 -6.068 1.00 17.23 99 ALA C CA 1
ATOM 6117 C C . ALA C 1 99 ? 110.062 53.224 -5.489 1.00 16.96 99 ALA C C 1
ATOM 6118 O O . ALA C 1 99 ? 110.187 51.995 -5.541 1.00 18.24 99 ALA C O 1
ATOM 6120 N N . LYS C 1 100 ? 109.010 53.825 -4.944 1.00 15.08 100 LYS C N 1
ATOM 6121 C CA . LYS C 1 100 ? 107.911 53.068 -4.353 1.00 15.32 100 LYS C CA 1
ATOM 6122 C C . LYS C 1 100 ? 107.236 52.160 -5.382 1.00 16.53 100 LYS C C 1
ATOM 6123 O O . LYS C 1 100 ? 106.886 51.018 -5.075 1.00 16.17 100 LYS C O 1
ATOM 6129 N N . ALA C 1 101 ? 107.055 52.671 -6.600 1.00 14.63 101 ALA C N 1
ATOM 6130 C CA . ALA C 1 101 ? 106.409 51.908 -7.671 1.00 16.93 101 ALA C CA 1
ATOM 6131 C C . ALA C 1 101 ? 107.201 50.672 -8.117 1.00 17.43 101 ALA C C 1
ATOM 6132 O O . ALA C 1 101 ? 106.620 49.609 -8.339 1.00 18.99 101 ALA C O 1
ATOM 6134 N N . ALA C 1 102 ? 108.516 50.812 -8.267 1.00 17.79 102 ALA C N 1
ATOM 6135 C CA . ALA C 1 102 ? 109.352 49.683 -8.688 1.00 19.69 102 ALA C CA 1
ATOM 6136 C C . ALA C 1 102 ? 109.295 48.575 -7.631 1.00 20.00 102 ALA C C 1
ATOM 6137 O O . ALA C 1 102 ? 109.249 47.390 -7.960 1.00 20.77 102 ALA C O 1
ATOM 6139 N N . VAL C 1 103 ? 109.284 48.962 -6.359 1.00 19.67 103 VAL C N 1
ATOM 6140 C CA . VAL C 1 103 ? 109.206 47.981 -5.282 1.00 18.94 103 VAL C CA 1
ATOM 6141 C C . VAL C 1 103 ? 107.823 47.320 -5.288 1.00 20.50 103 VAL C C 1
ATOM 6142 O O . VAL C 1 103 ? 107.719 46.096 -5.174 1.00 21.83 103 VAL C O 1
ATOM 6146 N N . GLU C 1 104 ? 106.764 48.122 -5.423 1.00 20.61 104 GLU C N 1
ATOM 6147 C CA . GLU C 1 104 ? 105.403 47.575 -5.479 1.00 21.35 104 GLU C CA 1
ATOM 6148 C C . GLU C 1 104 ? 105.282 46.575 -6.631 1.00 21.36 104 GLU C C 1
ATOM 6149 O O . GLU C 1 104 ? 104.640 45.534 -6.488 1.00 23.96 104 GLU C O 1
ATOM 6155 N N . MET C 1 105 ? 105.889 46.894 -7.773 1.00 21.72 105 MET C N 1
ATOM 6156 C CA . MET C 1 105 ? 105.850 45.997 -8.932 1.00 21.36 105 MET C CA 1
ATOM 6157 C C . MET C 1 105 ? 106.383 44.618 -8.548 1.00 20.48 105 MET C C 1
ATOM 6158 O O . MET C 1 105 ? 105.732 43.599 -8.771 1.00 19.52 105 MET C O 1
ATOM 6163 N N . ALA C 1 106 ? 107.582 44.600 -7.973 1.00 21.60 106 ALA C N 1
ATOM 6164 C CA . ALA C 1 106 ? 108.221 43.350 -7.566 1.00 22.45 106 ALA C CA 1
ATOM 6165 C C . ALA C 1 106 ? 107.428 42.628 -6.474 1.00 22.33 106 ALA C C 1
ATOM 6166 O O . ALA C 1 106 ? 107.423 41.399 -6.418 1.00 23.49 106 ALA C O 1
ATOM 6168 N N . LEU C 1 107 ? 106.749 43.390 -5.617 1.00 21.95 107 LEU C N 1
ATOM 6169 C CA . LEU C 1 107 ? 105.956 42.795 -4.549 1.00 22.63 107 LEU C CA 1
ATOM 6170 C C . LEU C 1 107 ? 104.692 42.157 -5.110 1.00 22.19 107 LEU C C 1
ATOM 6171 O O . LEU C 1 107 ? 104.300 41.068 -4.684 1.00 20.94 107 LEU C O 1
ATOM 6176 N N . TYR C 1 108 ? 104.045 42.839 -6.054 1.00 19.61 108 TYR C N 1
ATOM 6177 C CA . TYR C 1 108 ? 102.833 42.297 -6.669 1.00 19.18 108 TYR C CA 1
ATOM 6178 C C . TYR C 1 108 ? 103.199 41.085 -7.533 1.00 18.65 108 TYR C C 1
ATOM 6179 O O . TYR C 1 108 ? 102.435 40.125 -7.630 1.00 19.48 108 TYR C O 1
ATOM 6188 N N . ASP C 1 109 ? 104.369 41.142 -8.157 1.00 18.26 109 ASP C N 1
ATOM 6189 C CA . ASP C 1 109 ? 104.860 40.045 -8.989 1.00 21.12 109 ASP C CA 1
ATOM 6190 C C . ASP C 1 109 ? 104.999 38.815 -8.081 1.00 22.39 109 ASP C C 1
ATOM 6191 O O . ASP C 1 109 ? 104.472 37.744 -8.376 1.00 22.08 109 ASP C O 1
ATOM 6196 N N . GLY C 1 110 ? 105.696 38.985 -6.961 1.00 24.49 110 GLY C N 1
ATOM 6197 C CA . GLY C 1 110 ? 105.859 37.880 -6.033 1.00 27.11 110 GLY C CA 1
ATOM 6198 C C . GLY C 1 110 ? 104.525 37.367 -5.513 1.00 27.15 110 GLY C C 1
ATOM 6199 O O . GLY C 1 110 ? 104.295 36.161 -5.464 1.00 27.47 110 GLY C O 1
ATOM 6200 N N . TRP C 1 111 ? 103.640 38.283 -5.132 1.00 28.31 111 TRP C N 1
ATOM 6201 C CA . TRP C 1 111 ? 102.331 37.915 -4.604 1.00 30.43 111 TRP C CA 1
ATOM 6202 C C . TRP C 1 111 ? 101.532 37.061 -5.597 1.00 28.70 111 TRP C C 1
ATOM 6203 O O . TRP C 1 111 ? 100.928 36.052 -5.214 1.00 27.89 111 TRP C O 1
ATOM 6214 N N . ALA C 1 112 ? 101.537 37.456 -6.868 1.00 25.65 112 ALA C N 1
ATOM 6215 C CA . ALA C 1 112 ? 100.816 36.702 -7.892 1.00 25.87 112 ALA C CA 1
ATOM 6216 C C . ALA C 1 112 ? 101.468 35.329 -8.109 1.00 25.70 112 ALA C C 1
ATOM 6217 O O . ALA C 1 112 ? 100.788 34.353 -8.420 1.00 26.48 112 ALA C O 1
ATOM 6219 N N . GLN C 1 113 ? 102.785 35.254 -7.946 1.00 26.52 113 GLN C N 1
ATOM 6220 C CA . GLN C 1 113 ? 103.488 33.982 -8.103 1.00 29.99 113 GLN C CA 1
ATOM 6221 C C . GLN C 1 113 ? 103.063 33.038 -6.981 1.00 30.22 113 GLN C C 1
ATOM 6222 O O . GLN C 1 113 ? 102.787 31.867 -7.222 1.00 30.73 113 GLN C O 1
ATOM 6228 N N . MET C 1 114 ? 102.996 33.565 -5.760 1.00 31.41 114 MET C N 1
ATOM 6229 C CA . MET C 1 114 ? 102.576 32.781 -4.601 1.00 33.12 114 MET C CA 1
ATOM 6230 C C . MET C 1 114 ? 101.179 32.203 -4.843 1.00 32.64 114 MET C C 1
ATOM 6231 O O . MET C 1 114 ? 100.909 31.060 -4.492 1.00 31.55 114 MET C O 1
ATOM 6236 N N . CYS C 1 115 ? 100.295 33.001 -5.440 1.00 32.18 115 CYS C N 1
ATOM 6237 C CA . CYS C 1 115 ? 98.934 32.559 -5.733 1.00 32.76 115 CYS C CA 1
ATOM 6238 C C . CYS C 1 115 ? 98.881 31.677 -6.985 1.00 32.01 115 CYS C C 1
ATOM 6239 O O . CYS C 1 115 ? 97.846 31.091 -7.286 1.00 34.28 115 CYS C O 1
ATOM 6242 N N . GLY C 1 116 ? 99.989 31.593 -7.715 1.00 31.05 116 GLY C N 1
ATOM 6243 C CA . GLY C 1 116 ? 100.025 30.774 -8.919 1.00 31.32 116 GLY C CA 1
ATOM 6244 C C . GLY C 1 116 ? 99.206 31.300 -10.095 1.00 31.35 116 GLY C C 1
ATOM 6245 O O . GLY C 1 116 ? 98.685 30.527 -10.898 1.00 31.12 116 GLY C O 1
ATOM 6246 N N . LEU C 1 117 ? 99.099 32.618 -10.211 1.00 29.55 117 LEU C N 1
ATOM 6247 C CA . LEU C 1 117 ? 98.331 33.216 -11.299 1.00 26.68 117 LEU C CA 1
ATOM 6248 C C . LEU C 1 117 ? 99.069 34.375 -11.949 1.00 24.10 117 LEU C C 1
ATOM 6249 O O . LEU C 1 117 ? 99.909 35.023 -11.316 1.00 20.71 117 LEU C O 1
ATOM 6254 N N . PRO C 1 118 ? 98.791 34.624 -13.241 1.00 22.20 118 PRO C N 1
ATOM 6255 C CA . PRO C 1 118 ? 99.437 35.744 -13.931 1.00 21.62 118 PRO C CA 1
ATOM 6256 C C . PRO C 1 118 ? 98.948 36.962 -13.133 1.00 21.62 118 PRO C C 1
ATOM 6257 O O . PRO C 1 118 ? 97.818 36.956 -12.641 1.00 21.17 118 PRO C O 1
ATOM 6261 N N . LEU C 1 119 ? 99.776 37.986 -12.977 1.00 20.75 119 LEU C N 1
ATOM 6262 C CA . LEU C 1 119 ? 99.353 39.151 -12.202 1.00 21.78 119 LEU C CA 1
ATOM 6263 C C . LEU C 1 119 ? 98.037 39.765 -12.674 1.00 23.11 119 LEU C C 1
ATOM 6264 O O . LEU C 1 119 ? 97.200 40.144 -11.851 1.00 24.68 119 LEU C O 1
ATOM 6269 N N . TYR C 1 120 ? 97.838 39.858 -13.987 1.00 22.44 120 TYR C N 1
ATOM 6270 C CA . TYR C 1 120 ? 96.612 40.469 -14.485 1.00 22.63 120 TYR C CA 1
ATOM 6271 C C . TYR C 1 120 ? 95.353 39.729 -14.062 1.00 23.60 120 TYR C C 1
ATOM 6272 O O . TYR C 1 120 ? 94.307 40.349 -13.876 1.00 26.12 120 TYR C O 1
ATOM 6281 N N . GLN C 1 121 ? 95.439 38.412 -13.897 1.00 22.77 121 GLN C N 1
ATOM 6282 C CA . GLN C 1 121 ? 94.261 37.664 -13.482 1.00 22.86 121 GLN C CA 1
ATOM 6283 C C . GLN C 1 121 ? 94.041 37.830 -11.984 1.00 22.95 121 GLN C C 1
ATOM 6284 O O . GLN C 1 121 ? 92.904 37.904 -11.530 1.00 24.10 121 GLN C O 1
ATOM 6290 N N . MET C 1 122 ? 95.127 37.900 -11.218 1.00 22.81 122 MET C N 1
ATOM 6291 C CA . MET C 1 122 ? 95.013 38.077 -9.775 1.00 24.92 122 MET C CA 1
ATOM 6292 C C . MET C 1 122 ? 94.338 39.419 -9.480 1.00 23.81 122 MET C C 1
ATOM 6293 O O . MET C 1 122 ? 93.705 39.585 -8.440 1.00 23.56 122 MET C O 1
ATOM 6298 N N . LEU C 1 123 ? 94.480 40.365 -10.407 1.00 22.77 123 LEU C N 1
ATOM 6299 C CA . LEU C 1 123 ? 93.900 41.698 -10.266 1.00 21.89 123 LEU C CA 1
ATOM 6300 C C . LEU C 1 123 ? 92.510 41.838 -10.897 1.00 23.32 123 LEU C C 1
ATOM 6301 O O . LEU C 1 123 ? 91.857 42.871 -10.735 1.00 21.93 123 LEU C O 1
ATOM 6306 N N . GLY C 1 124 ? 92.061 40.810 -11.616 1.00 22.29 124 GLY C N 1
ATOM 6307 C CA . GLY C 1 124 ? 90.758 40.882 -12.251 1.00 23.17 124 GLY C CA 1
ATOM 6308 C C . GLY C 1 124 ? 90.657 40.146 -13.578 1.00 23.42 124 GLY C C 1
ATOM 6309 O O . GLY C 1 124 ? 89.589 39.648 -13.927 1.00 24.43 124 GLY C O 1
ATOM 6310 N N . GLY C 1 125 ? 91.762 40.090 -14.314 1.00 22.30 125 GLY C N 1
ATOM 6311 C CA . GLY C 1 125 ? 91.799 39.394 -15.591 1.00 24.53 125 GLY C CA 1
ATOM 6312 C C . GLY C 1 125 ? 90.692 39.725 -16.576 1.00 25.23 125 GLY C C 1
ATOM 6313 O O . GLY C 1 125 ? 90.172 38.838 -17.249 1.00 25.73 125 GLY C O 1
ATOM 6314 N N . TYR C 1 126 ? 90.339 41.000 -16.688 1.00 25.35 126 TYR C N 1
ATOM 6315 C CA . TYR C 1 126 ? 89.265 41.381 -17.594 1.00 25.67 126 TYR C CA 1
ATOM 6316 C C . TYR C 1 126 ? 89.542 41.067 -19.063 1.00 25.80 126 TYR C C 1
ATOM 6317 O O . TYR C 1 126 ? 88.640 40.653 -19.782 1.00 25.79 126 TYR C O 1
ATOM 6326 N N . ARG C 1 127 ? 90.778 41.267 -19.507 1.00 24.78 127 ARG C N 1
ATOM 6327 C CA . ARG C 1 127 ? 91.128 41.006 -20.898 1.00 25.96 127 ARG C CA 1
ATOM 6328 C C . ARG C 1 127 ? 92.518 40.380 -21.029 1.00 26.58 127 ARG C C 1
ATOM 6329 O O . ARG C 1 127 ? 93.386 40.609 -20.188 1.00 26.85 127 ARG C O 1
ATOM 6337 N N . ASP C 1 128 ? 92.711 39.590 -22.087 1.00 28.63 128 ASP C N 1
ATOM 6338 C CA . ASP C 1 128 ? 93.982 38.906 -22.364 1.00 30.85 128 ASP C CA 1
ATOM 6339 C C . ASP C 1 128 ? 94.855 39.679 -23.336 1.00 29.83 128 ASP C C 1
ATOM 6340 O O . ASP C 1 128 ? 96.067 39.462 -23.405 1.00 28.35 128 ASP C O 1
ATOM 6345 N N . THR C 1 129 ? 94.225 40.543 -24.122 1.00 28.56 129 THR C N 1
ATOM 6346 C CA . THR C 1 129 ? 94.942 41.344 -25.102 1.00 29.88 129 THR C CA 1
ATOM 6347 C C . THR C 1 129 ? 94.454 42.781 -25.020 1.00 30.09 129 THR C C 1
ATOM 6348 O O . THR C 1 129 ? 93.359 43.049 -24.519 1.00 28.26 129 THR C O 1
ATOM 6352 N N . LEU C 1 130 ? 95.268 43.705 -25.518 1.00 31.03 130 LEU C N 1
ATOM 6353 C CA . LEU C 1 130 ? 94.910 45.113 -25.496 1.00 31.79 130 LEU C CA 1
ATOM 6354 C C . LEU C 1 130 ? 95.593 45.873 -26.629 1.00 32.74 130 LEU C C 1
ATOM 6355 O O . LEU C 1 130 ? 96.687 45.510 -27.071 1.00 32.84 130 LEU C O 1
ATOM 6360 N N . GLU C 1 131 ? 94.940 46.929 -27.102 1.00 32.47 131 GLU C N 1
ATOM 6361 C CA . GLU C 1 131 ? 95.491 47.725 -28.189 1.00 33.37 131 GLU C CA 1
ATOM 6362 C C . GLU C 1 131 ? 96.296 48.912 -27.676 1.00 31.44 131 GLU C C 1
ATOM 6363 O O . GLU C 1 131 ? 95.790 49.722 -26.904 1.00 30.38 131 GLU C O 1
ATOM 6369 N N . THR C 1 132 ? 97.550 49.010 -28.099 1.00 30.69 132 THR C N 1
ATOM 6370 C CA . THR C 1 132 ? 98.371 50.140 -27.702 1.00 31.23 132 THR C CA 1
ATOM 6371 C C . THR C 1 132 ? 98.450 51.118 -28.866 1.00 32.55 132 THR C C 1
ATOM 6372 O O . THR C 1 132 ? 98.361 50.721 -30.032 1.00 32.50 132 THR C O 1
ATOM 6376 N N . ASP C 1 133 ? 98.616 52.395 -28.541 1.00 31.66 133 ASP C N 1
ATOM 6377 C CA . ASP C 1 133 ? 98.739 53.430 -29.553 1.00 30.88 133 ASP C CA 1
ATOM 6378 C C . ASP C 1 133 ? 100.214 53.508 -29.919 1.00 30.52 133 ASP C C 1
ATOM 6379 O O . ASP C 1 133 ? 101.034 52.782 -29.359 1.00 30.40 133 ASP C O 1
ATOM 6384 N N . TYR C 1 134 ? 100.553 54.360 -30.876 1.00 31.24 134 TYR C N 1
ATOM 6385 C CA . TYR C 1 134 ? 101.949 54.528 -31.252 1.00 32.13 134 TYR C CA 1
ATOM 6386 C C . TYR C 1 134 ? 102.184 56.013 -31.452 1.00 32.88 134 TYR C C 1
ATOM 6387 O O . TYR C 1 134 ? 101.325 56.722 -31.987 1.00 31.46 134 TYR C O 1
ATOM 6396 N N . THR C 1 135 ? 103.349 56.477 -31.019 1.00 33.21 135 THR C N 1
ATOM 6397 C CA . THR C 1 135 ? 103.695 57.886 -31.116 1.00 35.20 135 THR C CA 1
ATOM 6398 C C . THR C 1 135 ? 104.309 58.298 -32.445 1.00 35.43 135 THR C C 1
ATOM 6399 O O . THR C 1 135 ? 105.237 57.662 -32.947 1.00 35.29 135 THR C O 1
ATOM 6403 N N . VAL C 1 136 ? 103.779 59.376 -33.011 1.00 36.45 136 VAL C N 1
ATOM 6404 C CA . VAL C 1 136 ? 104.303 59.901 -34.263 1.00 36.45 136 VAL C CA 1
ATOM 6405 C C . VAL C 1 136 ? 105.268 61.018 -33.878 1.00 35.19 136 VAL C C 1
ATOM 6406 O O . VAL C 1 136 ? 104.853 62.046 -33.346 1.00 34.92 136 VAL C O 1
ATOM 6410 N N . SER C 1 137 ? 106.555 60.801 -34.127 1.00 35.28 137 SER C N 1
ATOM 6411 C CA . SER C 1 137 ? 107.580 61.789 -33.794 1.00 37.20 137 SER C CA 1
ATOM 6412 C C . SER C 1 137 ? 107.317 63.155 -34.420 1.00 38.01 137 SER C C 1
ATOM 6413 O O . SER C 1 137 ? 106.862 63.259 -35.565 1.00 37.47 137 SER C O 1
ATOM 6416 N N . VAL C 1 138 ? 107.607 64.202 -33.658 1.00 38.06 138 VAL C N 1
ATOM 6417 C CA . VAL C 1 138 ? 107.401 65.562 -34.132 1.00 40.35 138 VAL C CA 1
ATOM 6418 C C . VAL C 1 138 ? 108.397 65.903 -35.239 1.00 40.09 138 VAL C C 1
ATOM 6419 O O . VAL C 1 138 ? 109.606 65.758 -35.071 1.00 40.19 138 VAL C O 1
ATOM 6423 N N . ASN C 1 139 ? 107.862 66.340 -36.373 1.00 41.26 139 ASN C N 1
ATOM 6424 C CA . ASN C 1 139 ? 108.653 66.710 -37.545 1.00 42.02 139 ASN C CA 1
ATOM 6425 C C . ASN C 1 139 ? 107.786 67.599 -38.428 1.00 42.02 139 ASN C C 1
ATOM 6426 O O . ASN C 1 139 ? 106.818 68.200 -37.958 1.00 40.45 139 ASN C O 1
ATOM 6431 N N . SER C 1 140 ? 108.131 67.679 -39.708 1.00 42.73 140 SER C N 1
ATOM 6432 C CA . SER C 1 140 ? 107.350 68.484 -40.638 1.00 45.00 140 SER C CA 1
ATOM 6433 C C . SER C 1 140 ? 106.018 67.778 -40.858 1.00 46.26 140 SER C C 1
ATOM 6434 O O . SER C 1 140 ? 105.946 66.548 -40.832 1.00 45.97 140 SER C O 1
ATOM 6437 N N . PRO C 1 141 ? 104.941 68.546 -41.067 1.00 48.27 141 PRO C N 1
ATOM 6438 C CA . PRO C 1 141 ? 103.636 67.921 -41.286 1.00 50.04 141 PRO C CA 1
ATOM 6439 C C . PRO C 1 141 ? 103.675 66.865 -42.388 1.00 51.68 141 PRO C C 1
ATOM 6440 O O . PRO C 1 141 ? 102.942 65.876 -42.344 1.00 52.92 141 PRO C O 1
ATOM 6444 N N . GLU C 1 142 ? 104.549 67.074 -43.365 1.00 52.67 142 GLU C N 1
ATOM 6445 C CA . GLU C 1 142 ? 104.694 66.150 -44.481 1.00 53.11 142 GLU C CA 1
ATOM 6446 C C . GLU C 1 142 ? 105.329 64.847 -43.991 1.00 51.39 142 GLU C C 1
ATOM 6447 O O . GLU C 1 142 ? 104.921 63.757 -44.385 1.00 51.34 142 GLU C O 1
ATOM 6453 N N . GLU C 1 143 ? 106.329 64.965 -43.123 1.00 49.86 143 GLU C N 1
ATOM 6454 C CA . GLU C 1 143 ? 107.022 63.792 -42.603 1.00 47.60 143 GLU C CA 1
ATOM 6455 C C . GLU C 1 143 ? 106.224 63.022 -41.549 1.00 45.68 143 GLU C C 1
ATOM 6456 O O . GLU C 1 143 ? 106.318 61.798 -41.467 1.00 44.25 143 GLU C O 1
ATOM 6462 N N . MET C 1 144 ? 105.447 63.732 -40.739 1.00 43.58 144 MET C N 1
ATOM 6463 C CA . MET C 1 144 ? 104.651 63.072 -39.712 1.00 41.90 144 MET C CA 1
ATOM 6464 C C . MET C 1 144 ? 103.541 62.257 -40.380 1.00 41.89 144 MET C C 1
ATOM 6465 O O . MET C 1 144 ? 103.274 61.117 -39.989 1.00 40.17 144 MET C O 1
ATOM 6470 N N . ALA C 1 145 ? 102.917 62.837 -41.404 1.00 41.08 145 ALA C N 1
ATOM 6471 C CA . ALA C 1 145 ? 101.854 62.159 -42.135 1.00 40.25 145 ALA C CA 1
ATOM 6472 C C . ALA C 1 145 ? 102.399 60.886 -42.779 1.00 40.04 145 ALA C C 1
ATOM 6473 O O . ALA C 1 145 ? 101.711 59.868 -42.835 1.00 40.54 145 ALA C O 1
ATOM 6475 N N . ALA C 1 146 ? 103.635 60.944 -43.262 1.00 38.78 146 ALA C N 1
ATOM 6476 C CA . ALA C 1 146 ? 104.255 59.781 -43.888 1.00 39.13 146 ALA C CA 1
ATOM 6477 C C . ALA C 1 146 ? 104.457 58.675 -42.852 1.00 38.73 146 ALA C C 1
ATOM 6478 O O . ALA C 1 146 ? 104.156 57.510 -43.114 1.00 37.30 146 ALA C O 1
ATOM 6480 N N . ASP C 1 147 ? 104.976 59.043 -41.680 1.00 39.26 147 ASP C N 1
ATOM 6481 C CA . ASP C 1 147 ? 105.202 58.076 -40.607 1.00 37.09 147 ASP C CA 1
ATOM 6482 C C . ASP C 1 147 ? 103.869 57.494 -40.151 1.00 35.04 147 ASP C C 1
ATOM 6483 O O . ASP C 1 147 ? 103.740 56.290 -39.959 1.00 34.47 147 ASP C O 1
ATOM 6488 N N . ALA C 1 148 ? 102.880 58.363 -39.984 1.00 35.09 148 ALA C N 1
ATOM 6489 C CA . ALA C 1 148 ? 101.554 57.942 -39.553 1.00 35.57 148 ALA C CA 1
ATOM 6490 C C . ALA C 1 148 ? 100.976 56.859 -40.461 1.00 36.41 148 ALA C C 1
ATOM 6491 O O . ALA C 1 148 ? 100.533 55.816 -39.979 1.00 36.37 148 ALA C O 1
ATOM 6493 N N . GLU C 1 149 ? 100.977 57.107 -41.770 1.00 36.70 149 GLU C N 1
ATOM 6494 C CA . GLU C 1 149 ? 100.444 56.139 -42.727 1.00 37.26 149 GLU C CA 1
ATOM 6495 C C . GLU C 1 149 ? 101.199 54.824 -42.594 1.00 35.87 149 GLU C C 1
ATOM 6496 O O . GLU C 1 149 ? 100.617 53.742 -42.675 1.00 32.67 149 GLU C O 1
ATOM 6502 N N . ASN C 1 150 ? 102.505 54.937 -42.395 1.00 35.86 150 ASN C N 1
ATOM 6503 C CA . ASN C 1 150 ? 103.366 53.776 -42.249 1.00 38.02 150 ASN C CA 1
ATOM 6504 C C . ASN C 1 150 ? 102.978 52.944 -41.023 1.00 38.20 150 ASN C C 1
ATOM 6505 O O . ASN C 1 150 ? 103.001 51.713 -41.065 1.00 37.97 150 ASN C O 1
ATOM 6510 N N . TYR C 1 151 ? 102.629 53.621 -39.930 1.00 36.74 151 TYR C N 1
ATOM 6511 C CA . TYR C 1 151 ? 102.242 52.934 -38.700 1.00 37.29 151 TYR C CA 1
ATOM 6512 C C . TYR C 1 151 ? 100.871 52.316 -38.898 1.00 37.10 151 TYR C C 1
ATOM 6513 O O . TYR C 1 151 ? 100.574 51.241 -38.373 1.00 36.70 151 TYR C O 1
ATOM 6522 N N . LEU C 1 152 ? 100.042 53.007 -39.672 1.00 38.39 152 LEU C N 1
ATOM 6523 C CA . LEU C 1 152 ? 98.700 52.539 -39.982 1.00 39.97 152 LEU C CA 1
ATOM 6524 C C . LEU C 1 152 ? 98.773 51.197 -40.703 1.00 40.73 152 LEU C C 1
ATOM 6525 O O . LEU C 1 152 ? 98.023 50.276 -40.388 1.00 41.67 152 LEU C O 1
ATOM 6530 N N . LYS C 1 153 ? 99.675 51.096 -41.677 1.00 41.53 153 LYS C N 1
ATOM 6531 C CA . LYS C 1 153 ? 99.841 49.859 -42.438 1.00 43.53 153 LYS C CA 1
ATOM 6532 C C . LYS C 1 153 ? 100.342 48.722 -41.563 1.00 43.59 153 LYS C C 1
ATOM 6533 O O . LYS C 1 153 ? 100.045 47.554 -41.818 1.00 44.23 153 LYS C O 1
ATOM 6539 N N . GLN C 1 154 ? 101.106 49.068 -40.531 1.00 43.76 154 GLN C N 1
ATOM 6540 C CA . GLN C 1 154 ? 101.655 48.071 -39.620 1.00 42.53 154 GLN C CA 1
ATOM 6541 C C . GLN C 1 154 ? 100.643 47.563 -38.601 1.00 39.43 154 GLN C C 1
ATOM 6542 O O . GLN C 1 154 ? 100.946 46.665 -37.825 1.00 37.81 154 GLN C O 1
ATOM 6548 N N . GLY C 1 155 ? 99.445 48.141 -38.596 1.00 37.85 155 GLY C N 1
ATOM 6549 C CA . GLY C 1 155 ? 98.427 47.683 -37.668 1.00 36.83 155 GLY C CA 1
ATOM 6550 C C . GLY C 1 155 ? 97.998 48.626 -36.555 1.00 36.89 155 GLY C C 1
ATOM 6551 O O . GLY C 1 155 ? 97.166 48.251 -35.727 1.00 35.43 155 GLY C O 1
ATOM 6552 N N . PHE C 1 156 ? 98.546 49.837 -36.517 1.00 35.88 156 PHE C N 1
ATOM 6553 C CA . PHE C 1 156 ? 98.165 50.795 -35.478 1.00 35.00 156 PHE C CA 1
ATOM 6554 C C . PHE C 1 156 ? 97.003 51.680 -35.918 1.00 35.30 156 PHE C C 1
ATOM 6555 O O . PHE C 1 156 ? 97.135 52.459 -36.864 1.00 38.13 156 PHE C O 1
ATOM 6563 N N . GLN C 1 157 ? 95.863 51.557 -35.240 1.00 33.74 157 GLN C N 1
ATOM 6564 C CA . GLN C 1 157 ? 94.691 52.369 -35.567 1.00 34.38 157 GLN C CA 1
ATOM 6565 C C . GLN C 1 157 ? 94.576 53.581 -34.638 1.00 34.26 157 GLN C C 1
ATOM 6566 O O . GLN C 1 157 ? 93.683 54.412 -34.797 1.00 34.43 157 GLN C O 1
ATOM 6572 N N . THR C 1 158 ? 95.476 53.670 -33.663 1.00 32.95 158 THR C N 1
ATOM 6573 C CA . THR C 1 158 ? 95.481 54.790 -32.728 1.00 32.54 158 THR C CA 1
ATOM 6574 C C . THR C 1 158 ? 96.896 55.348 -32.658 1.00 32.86 158 THR C C 1
ATOM 6575 O O . THR C 1 158 ? 97.856 54.610 -32.442 1.00 32.33 158 THR C O 1
ATOM 6579 N N . LEU C 1 159 ? 97.025 56.653 -32.860 1.00 34.02 159 LEU C N 1
ATOM 6580 C CA . LEU C 1 159 ? 98.331 57.291 -32.827 1.00 33.88 159 LEU C CA 1
ATOM 6581 C C . LEU C 1 159 ? 98.330 58.446 -31.834 1.00 32.78 159 LEU C C 1
ATOM 6582 O O . LEU C 1 159 ? 97.299 59.083 -31.605 1.00 33.71 159 LEU C O 1
ATOM 6587 N N . LYS C 1 160 ? 99.485 58.704 -31.234 1.00 32.22 160 LYS C N 1
ATOM 6588 C CA . LYS C 1 160 ? 99.604 59.788 -30.270 1.00 31.80 160 LYS C CA 1
ATOM 6589 C C . LYS C 1 160 ? 100.546 60.852 -30.801 1.00 31.03 160 LYS C C 1
ATOM 6590 O O . LYS C 1 160 ? 101.625 60.543 -31.310 1.00 29.23 160 LYS C O 1
ATOM 6596 N N . ILE C 1 161 ? 100.129 62.106 -30.679 1.00 30.18 161 ILE C N 1
ATOM 6597 C CA . ILE C 1 161 ? 100.942 63.220 -31.140 1.00 31.57 161 ILE C CA 1
ATOM 6598 C C . ILE C 1 161 ? 101.153 64.237 -30.021 1.00 30.57 161 ILE C C 1
ATOM 6599 O O . ILE C 1 161 ? 100.203 64.654 -29.357 1.00 30.50 161 ILE C O 1
ATOM 6604 N N . LYS C 1 162 ? 102.408 64.615 -29.808 1.00 31.36 162 LYS C N 1
ATOM 6605 C CA . LYS C 1 162 ? 102.755 65.596 -28.786 1.00 32.05 162 LYS C CA 1
ATOM 6606 C C . LYS C 1 162 ? 102.553 66.998 -29.351 1.00 30.15 162 LYS C C 1
ATOM 6607 O O . LYS C 1 162 ? 103.041 67.308 -30.436 1.00 31.60 162 LYS C O 1
ATOM 6613 N N . VAL C 1 163 ? 101.826 67.835 -28.620 1.00 28.59 163 VAL C N 1
ATOM 6614 C CA . VAL C 1 163 ? 101.574 69.207 -29.052 1.00 29.34 163 VAL C CA 1
ATOM 6615 C C . VAL C 1 163 ? 101.800 70.176 -27.895 1.00 29.37 163 VAL C C 1
ATOM 6616 O O . VAL C 1 163 ? 102.135 69.762 -26.784 1.00 27.01 163 VAL C O 1
ATOM 6620 N N . GLY C 1 164 ? 101.617 71.463 -28.170 1.00 29.71 164 GLY C N 1
ATOM 6621 C CA . GLY C 1 164 ? 101.768 72.470 -27.135 1.00 32.39 164 GLY C CA 1
ATOM 6622 C C . GLY C 1 164 ? 103.152 73.054 -26.932 1.00 32.96 164 GLY C C 1
ATOM 6623 O O . GLY C 1 164 ? 103.362 73.817 -25.996 1.00 33.46 164 GLY C O 1
ATOM 6624 N N . LYS C 1 165 ? 104.098 72.698 -27.792 1.00 34.70 165 LYS C N 1
ATOM 6625 C CA . LYS C 1 165 ? 105.450 73.221 -27.676 1.00 36.73 165 LYS C CA 1
ATOM 6626 C C . LYS C 1 165 ? 105.610 74.357 -28.675 1.00 38.26 165 LYS C C 1
ATOM 6627 O O . LYS C 1 165 ? 105.962 75.479 -28.308 1.00 36.59 165 LYS C O 1
ATOM 6629 N N . ASP C 1 166 ? 105.328 74.058 -29.938 1.00 39.21 166 ASP C N 1
ATOM 6630 C CA . ASP C 1 166 ? 105.432 75.040 -31.007 1.00 40.87 166 ASP C CA 1
ATOM 6631 C C . ASP C 1 166 ? 104.153 75.854 -31.134 1.00 42.34 166 ASP C C 1
ATOM 6632 O O . ASP C 1 166 ? 103.283 75.802 -30.263 1.00 41.86 166 ASP C O 1
ATOM 6637 N N . ASP C 1 167 ? 104.050 76.604 -32.229 1.00 43.85 167 ASP C N 1
ATOM 6638 C CA . ASP C 1 167 ? 102.884 77.438 -32.499 1.00 46.05 167 ASP C CA 1
ATOM 6639 C C . ASP C 1 167 ? 101.642 76.560 -32.613 1.00 45.99 167 ASP C C 1
ATOM 6640 O O . ASP C 1 167 ? 101.729 75.404 -33.026 1.00 45.81 167 ASP C O 1
ATOM 6645 N N . ILE C 1 168 ? 100.487 77.110 -32.254 1.00 45.67 168 ILE C N 1
ATOM 6646 C CA . ILE C 1 168 ? 99.243 76.367 -32.358 1.00 46.69 168 ILE C CA 1
ATOM 6647 C C . ILE C 1 168 ? 99.013 76.024 -33.829 1.00 47.51 168 ILE C C 1
ATOM 6648 O O . ILE C 1 168 ? 98.560 74.928 -34.161 1.00 47.93 168 ILE C O 1
ATOM 6653 N N . ALA C 1 169 ? 99.339 76.969 -34.706 1.00 47.25 169 ALA C N 1
ATOM 6654 C CA . ALA C 1 169 ? 99.169 76.778 -36.142 1.00 46.94 169 ALA C CA 1
ATOM 6655 C C . ALA C 1 169 ? 100.006 75.606 -36.625 1.00 45.95 169 ALA C C 1
ATOM 6656 O O . ALA C 1 169 ? 99.560 74.817 -37.459 1.00 46.15 169 ALA C O 1
ATOM 6658 N N . THR C 1 170 ? 101.223 75.502 -36.100 1.00 44.78 170 THR C N 1
ATOM 6659 C CA . THR C 1 170 ? 102.127 74.423 -36.470 1.00 44.13 170 THR C CA 1
ATOM 6660 C C . THR C 1 170 ? 101.556 73.074 -36.020 1.00 44.10 170 THR C C 1
ATOM 6661 O O . THR C 1 170 ? 101.671 72.078 -36.736 1.00 43.05 170 THR C O 1
ATOM 6665 N N . ASP C 1 171 ? 100.943 73.043 -34.837 1.00 42.74 171 ASP C N 1
ATOM 6666 C CA . ASP C 1 171 ? 100.348 71.807 -34.338 1.00 41.80 171 ASP C CA 1
ATOM 6667 C C . ASP C 1 171 ? 99.211 71.418 -35.275 1.00 42.61 171 ASP C C 1
ATOM 6668 O O . ASP C 1 171 ? 99.136 70.279 -35.739 1.00 41.37 171 ASP C O 1
ATOM 6673 N N . ILE C 1 172 ? 98.335 72.380 -35.552 1.00 43.44 172 ILE C N 1
ATOM 6674 C CA . ILE C 1 172 ? 97.191 72.155 -36.422 1.00 43.82 172 ILE C CA 1
ATOM 6675 C C . ILE C 1 172 ? 97.595 71.720 -37.821 1.00 44.25 172 ILE C C 1
ATOM 6676 O O . ILE C 1 172 ? 97.000 70.803 -38.383 1.00 45.44 172 ILE C O 1
ATOM 6681 N N . ALA C 1 173 ? 98.608 72.369 -38.383 1.00 44.40 173 ALA C N 1
ATOM 6682 C CA . ALA C 1 173 ? 99.072 72.011 -39.718 1.00 43.79 173 ALA C CA 1
ATOM 6683 C C . ALA C 1 173 ? 99.539 70.557 -39.727 1.00 43.99 173 ALA C C 1
ATOM 6684 O O . ALA C 1 173 ? 99.191 69.787 -40.626 1.00 43.71 173 ALA C O 1
ATOM 6686 N N . ARG C 1 174 ? 100.326 70.182 -38.723 1.00 44.07 174 ARG C N 1
ATOM 6687 C CA . ARG C 1 174 ? 100.830 68.817 -38.634 1.00 44.57 174 ARG C CA 1
ATOM 6688 C C . ARG C 1 174 ? 99.710 67.800 -38.410 1.00 43.78 174 ARG C C 1
ATOM 6689 O O . ARG C 1 174 ? 99.715 66.732 -39.013 1.00 43.93 174 ARG C O 1
ATOM 6697 N N . ILE C 1 175 ? 98.740 68.137 -37.565 1.00 43.19 175 ILE C N 1
ATOM 6698 C CA . ILE C 1 175 ? 97.633 67.225 -37.298 1.00 43.89 175 ILE C CA 1
ATOM 6699 C C . ILE C 1 175 ? 96.673 67.108 -38.483 1.00 46.44 175 ILE C C 1
ATOM 6700 O O . ILE C 1 175 ? 96.222 66.007 -38.817 1.00 45.19 175 ILE C O 1
ATOM 6705 N N . GLN C 1 176 ? 96.361 68.239 -39.113 1.00 47.97 176 GLN C N 1
ATOM 6706 C CA . GLN C 1 176 ? 95.449 68.238 -40.251 1.00 48.89 176 GLN C CA 1
ATOM 6707 C C . GLN C 1 176 ? 96.020 67.427 -41.408 1.00 47.60 176 GLN C C 1
ATOM 6708 O O . GLN C 1 176 ? 95.288 66.713 -42.092 1.00 47.90 176 GLN C O 1
ATOM 6714 N N . GLU C 1 177 ? 97.327 67.530 -41.618 1.00 46.66 177 GLU C N 1
ATOM 6715 C CA . GLU C 1 177 ? 97.985 66.782 -42.683 1.00 46.65 177 GLU C CA 1
ATOM 6716 C C . GLU C 1 177 ? 97.869 65.284 -42.394 1.00 46.82 177 GLU C C 1
ATOM 6717 O O . GLU C 1 177 ? 97.748 64.469 -43.312 1.00 46.46 177 GLU C O 1
ATOM 6723 N N . ILE C 1 178 ? 97.909 64.928 -41.111 1.00 45.70 178 ILE C N 1
ATOM 6724 C CA . ILE C 1 178 ? 97.811 63.531 -40.699 1.00 44.12 178 ILE C CA 1
ATOM 6725 C C . ILE C 1 178 ? 96.386 62.997 -40.824 1.00 43.26 178 ILE C C 1
ATOM 6726 O O . ILE C 1 178 ? 96.174 61.922 -41.381 1.00 41.98 178 ILE C O 1
ATOM 6731 N N . ARG C 1 179 ? 95.419 63.743 -40.291 1.00 43.13 179 ARG C N 1
ATOM 6732 C CA . ARG C 1 179 ? 94.019 63.337 -40.334 1.00 42.44 179 ARG C CA 1
ATOM 6733 C C . ARG C 1 179 ? 93.552 63.119 -41.764 1.00 43.69 179 ARG C C 1
ATOM 6734 O O . ARG C 1 179 ? 92.918 62.108 -42.073 1.00 43.66 179 ARG C O 1
ATOM 6742 N N . LYS C 1 180 ? 93.855 64.077 -42.632 1.00 43.51 180 LYS C N 1
ATOM 6743 C CA . LYS C 1 180 ? 93.462 63.975 -44.029 1.00 45.19 180 LYS C CA 1
ATOM 6744 C C . LYS C 1 180 ? 94.140 62.778 -44.696 1.00 44.09 180 LYS C C 1
ATOM 6745 O O . LYS C 1 180 ? 93.546 62.120 -45.548 1.00 45.14 180 LYS C O 1
ATOM 6747 N N . ARG C 1 181 ? 95.374 62.492 -44.289 1.00 41.92 181 ARG C N 1
ATOM 6748 C CA . ARG C 1 181 ? 96.144 61.390 -44.868 1.00 43.23 181 ARG C CA 1
ATOM 6749 C C . ARG C 1 181 ? 95.766 59.972 -44.440 1.00 42.35 181 ARG C C 1
ATOM 6750 O O . ARG C 1 181 ? 95.804 59.053 -45.256 1.00 42.57 181 ARG C O 1
ATOM 6758 N N . VAL C 1 182 ? 95.420 59.782 -43.170 1.00 40.45 182 VAL C N 1
ATOM 6759 C CA . VAL C 1 182 ? 95.080 58.447 -42.689 1.00 38.19 182 VAL C CA 1
ATOM 6760 C C . VAL C 1 182 ? 93.587 58.152 -42.678 1.00 36.93 182 VAL C C 1
ATOM 6761 O O . VAL C 1 182 ? 93.189 56.991 -42.631 1.00 36.26 182 VAL C O 1
ATOM 6765 N N . GLY C 1 183 ? 92.763 59.193 -42.722 1.00 35.91 183 GLY C N 1
ATOM 6766 C CA . GLY C 1 183 ? 91.326 58.986 -42.698 1.00 36.84 183 GLY C CA 1
ATOM 6767 C C . GLY C 1 183 ? 90.753 59.338 -41.341 1.00 37.31 183 GLY C C 1
ATOM 6768 O O . GLY C 1 183 ? 91.484 59.372 -40.351 1.00 37.16 183 GLY C O 1
ATOM 6769 N N . SER C 1 184 ? 89.446 59.580 -41.290 1.00 38.59 184 SER C N 1
ATOM 6770 C CA . SER C 1 184 ? 88.769 59.973 -40.055 1.00 39.69 184 SER C CA 1
ATOM 6771 C C . SER C 1 184 ? 88.487 58.858 -39.043 1.00 40.21 184 SER C C 1
ATOM 6772 O O . SER C 1 184 ? 88.231 59.141 -37.867 1.00 41.05 184 SER C O 1
ATOM 6775 N N . ALA C 1 185 ? 88.519 57.605 -39.487 1.00 39.26 185 ALA C N 1
ATOM 6776 C CA . ALA C 1 185 ? 88.257 56.487 -38.580 1.00 39.62 185 ALA C CA 1
ATOM 6777 C C . ALA C 1 185 ? 89.363 56.374 -37.537 1.00 39.46 185 ALA C C 1
ATOM 6778 O O . ALA C 1 185 ? 89.090 56.241 -36.339 1.00 37.85 185 ALA C O 1
ATOM 6780 N N . VAL C 1 186 ? 90.610 56.430 -37.995 1.00 38.55 186 VAL C N 1
ATOM 6781 C CA . VAL C 1 186 ? 91.744 56.337 -37.086 1.00 39.05 186 VAL C CA 1
ATOM 6782 C C . VAL C 1 186 ? 91.556 57.288 -35.913 1.00 39.82 186 VAL C C 1
ATOM 6783 O O . VAL C 1 186 ? 90.905 58.335 -36.035 1.00 40.43 186 VAL C O 1
ATOM 6787 N N . LYS C 1 187 ? 92.102 56.903 -34.765 1.00 38.54 187 LYS C N 1
ATOM 6788 C CA . LYS C 1 187 ? 91.997 57.722 -33.570 1.00 37.74 187 LYS C CA 1
ATOM 6789 C C . LYS C 1 187 ? 93.314 58.431 -33.298 1.00 35.98 187 LYS C C 1
ATOM 6790 O O . LYS C 1 187 ? 94.377 57.809 -33.271 1.00 34.57 187 LYS C O 1
ATOM 6796 N N . LEU C 1 188 ? 93.234 59.745 -33.129 1.00 33.93 188 LEU C N 1
ATOM 6797 C CA . LEU C 1 188 ? 94.412 60.556 -32.856 1.00 31.76 188 LEU C CA 1
ATOM 6798 C C . LEU C 1 188 ? 94.329 61.099 -31.435 1.00 30.04 188 LEU C C 1
ATOM 6799 O O . LEU C 1 188 ? 93.371 61.784 -31.080 1.00 28.51 188 LEU C O 1
ATOM 6804 N N . ARG C 1 189 ? 95.332 60.769 -30.628 1.00 28.62 189 ARG C N 1
ATOM 6805 C CA . ARG C 1 189 ? 95.407 61.220 -29.241 1.00 28.18 189 ARG C CA 1
ATOM 6806 C C . ARG C 1 189 ? 96.469 62.293 -29.137 1.00 27.51 189 ARG C C 1
ATOM 6807 O O . ARG C 1 189 ? 97.582 62.115 -29.629 1.00 29.36 189 ARG C O 1
ATOM 6815 N N . LEU C 1 190 ? 96.138 63.398 -28.484 1.00 27.43 190 LEU C N 1
ATOM 6816 C CA . LEU C 1 190 ? 97.105 64.473 -28.325 1.00 26.52 190 LEU C CA 1
ATOM 6817 C C . LEU C 1 190 ? 97.514 64.615 -26.861 1.00 26.17 190 LEU C C 1
ATOM 6818 O O . LEU C 1 190 ? 96.706 64.403 -25.95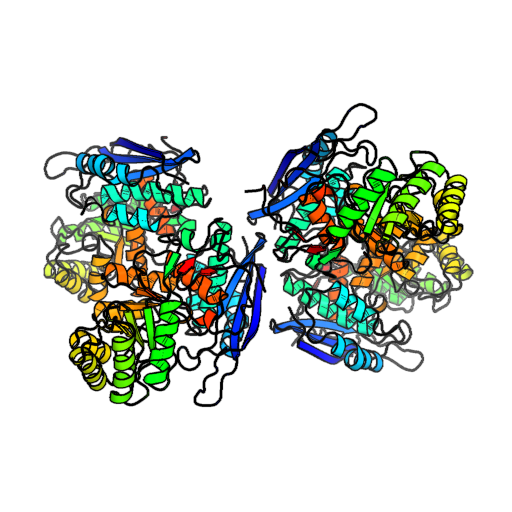1 1.00 24.31 190 LEU C O 1
ATOM 6823 N N . ASP C 1 191 ? 98.782 64.950 -26.644 1.00 26.40 191 ASP C N 1
ATOM 6824 C CA . ASP C 1 191 ? 99.285 65.187 -25.298 1.00 25.91 191 ASP C CA 1
ATOM 6825 C C . ASP C 1 191 ? 99.954 66.554 -25.338 1.00 25.15 191 ASP C C 1
ATOM 6826 O O . ASP C 1 191 ? 101.031 66.709 -25.924 1.00 25.63 191 ASP C O 1
ATOM 6831 N N . ALA C 1 192 ? 99.308 67.538 -24.718 1.00 23.97 192 ALA C N 1
ATOM 6832 C CA . ALA C 1 192 ? 99.812 68.903 -24.692 1.00 23.11 192 ALA C CA 1
ATOM 6833 C C . ALA C 1 192 ? 100.883 69.119 -23.626 1.00 24.61 192 ALA C C 1
ATOM 6834 O O . ALA C 1 192 ? 101.444 70.208 -23.515 1.00 24.20 192 ALA C O 1
ATOM 6836 N N . ASN C 1 193 ? 101.169 68.078 -22.852 1.00 24.72 193 ASN C N 1
ATOM 6837 C CA . ASN C 1 193 ? 102.178 68.150 -21.792 1.00 26.02 193 ASN C CA 1
ATOM 6838 C C . ASN C 1 193 ? 102.275 69.507 -21.079 1.00 24.90 193 ASN C C 1
ATOM 6839 O O . ASN C 1 193 ? 103.355 70.092 -20.977 1.00 21.72 193 ASN C O 1
ATOM 6844 N N . GLN C 1 194 ? 101.134 69.995 -20.597 1.00 25.00 194 GLN C N 1
ATOM 6845 C CA . GLN C 1 194 ? 101.055 71.258 -19.857 1.00 26.62 194 GLN C CA 1
ATOM 6846 C C . GLN C 1 194 ? 101.541 72.495 -20.613 1.00 26.18 194 GLN C C 1
ATOM 6847 O O . GLN C 1 194 ? 101.828 73.518 -19.995 1.00 26.74 194 GLN C O 1
ATOM 6853 N N . GLY C 1 195 ? 101.615 72.416 -21.937 1.00 26.05 195 GLY C N 1
ATOM 6854 C CA . GLY C 1 195 ? 102.115 73.540 -22.712 1.00 25.46 195 GLY C CA 1
ATOM 6855 C C . GLY C 1 195 ? 101.210 74.725 -23.012 1.00 28.00 195 GLY C C 1
ATOM 6856 O O . GLY C 1 195 ? 101.681 75.729 -23.544 1.00 30.06 195 GLY C O 1
ATOM 6857 N N . TRP C 1 196 ? 99.927 74.637 -22.680 1.00 28.60 196 TRP C N 1
ATOM 6858 C CA . TRP C 1 196 ? 99.015 75.740 -22.965 1.00 28.62 196 TRP C CA 1
ATOM 6859 C C . TRP C 1 196 ? 98.382 76.376 -21.733 1.00 29.93 196 TRP C C 1
ATOM 6860 O O . TRP C 1 196 ? 98.284 75.754 -20.672 1.00 28.79 196 TRP C O 1
ATOM 6871 N N . ARG C 1 197 ? 97.950 77.625 -21.893 1.00 30.52 197 ARG C N 1
ATOM 6872 C CA . ARG C 1 197 ? 97.248 78.339 -20.836 1.00 31.45 197 ARG C CA 1
ATOM 6873 C C . ARG C 1 197 ? 95.799 77.951 -21.132 1.00 30.37 197 ARG C C 1
ATOM 6874 O O . ARG C 1 197 ? 95.470 77.638 -22.273 1.00 28.65 197 ARG C O 1
ATOM 6882 N N . PRO C 1 198 ? 94.915 77.966 -20.122 1.00 30.19 198 PRO C N 1
ATOM 6883 C CA . PRO C 1 198 ? 93.520 77.588 -20.372 1.00 29.91 198 PRO C CA 1
ATOM 6884 C C . PRO C 1 198 ? 92.819 78.212 -21.578 1.00 32.05 198 PRO C C 1
ATOM 6885 O O . PRO C 1 198 ? 92.259 77.486 -22.409 1.00 31.20 198 PRO C O 1
ATOM 6889 N N . LYS C 1 199 ? 92.837 79.536 -21.701 1.00 31.53 199 LYS C N 1
ATOM 6890 C CA . LYS C 1 199 ? 92.181 80.143 -22.852 1.00 32.87 199 LYS C CA 1
ATOM 6891 C C . LYS C 1 199 ? 92.869 79.719 -24.143 1.00 31.97 199 LYS C C 1
ATOM 6892 O O . LYS C 1 199 ? 92.209 79.442 -25.143 1.00 32.20 199 LYS C O 1
ATOM 6898 N N . GLU C 1 200 ? 94.196 79.660 -24.112 1.00 32.27 200 GLU C N 1
ATOM 6899 C CA . GLU C 1 200 ? 94.979 79.257 -25.276 1.00 32.12 200 GLU C CA 1
ATOM 6900 C C . GLU C 1 200 ? 94.628 77.831 -25.720 1.00 32.48 200 GLU C C 1
ATOM 6901 O O . GLU C 1 200 ? 94.593 77.532 -26.916 1.00 32.29 200 GLU C O 1
ATOM 6907 N N . ALA C 1 201 ? 94.364 76.957 -24.751 1.00 30.95 201 ALA C N 1
ATOM 6908 C CA . ALA C 1 201 ? 94.019 75.569 -25.042 1.00 30.28 201 ALA C CA 1
ATOM 6909 C C . ALA C 1 201 ? 92.628 75.445 -25.664 1.00 29.74 201 ALA C C 1
ATOM 6910 O O . ALA C 1 201 ? 92.444 74.688 -26.619 1.00 28.16 201 ALA C O 1
ATOM 6912 N N . VAL C 1 202 ? 91.657 76.179 -25.120 1.00 29.63 202 VAL C N 1
ATOM 6913 C CA . VAL C 1 202 ? 90.293 76.146 -25.641 1.00 30.78 202 VAL C CA 1
ATOM 6914 C C . VAL C 1 202 ? 90.288 76.614 -27.091 1.00 33.73 202 VAL C C 1
ATOM 6915 O O . VAL C 1 202 ? 89.585 76.047 -27.934 1.00 34.57 202 VAL C O 1
ATOM 6919 N N . THR C 1 203 ? 91.075 77.649 -27.374 1.00 32.69 203 THR C N 1
ATOM 6920 C CA . THR C 1 203 ? 91.170 78.186 -28.723 1.00 33.13 203 THR C CA 1
ATOM 6921 C C . THR C 1 203 ? 91.727 77.134 -29.671 1.00 33.73 203 THR C C 1
ATOM 6922 O O . THR C 1 203 ? 91.134 76.856 -30.713 1.00 35.62 203 THR C O 1
ATOM 6926 N N . ALA C 1 204 ? 92.866 76.551 -29.308 1.00 32.43 204 ALA C N 1
ATOM 6927 C CA . ALA C 1 204 ? 93.496 75.528 -30.136 1.00 32.80 204 ALA C CA 1
ATOM 6928 C C . ALA C 1 204 ? 92.583 74.319 -30.361 1.00 33.83 204 ALA C C 1
ATOM 6929 O O . ALA C 1 204 ? 92.355 73.896 -31.496 1.00 33.35 204 ALA C O 1
ATOM 6931 N N . ILE C 1 205 ? 92.062 73.762 -29.276 1.00 33.93 205 ILE C N 1
ATOM 6932 C CA . ILE C 1 205 ? 91.190 72.604 -29.383 1.00 34.59 205 ILE C CA 1
ATOM 6933 C C . ILE C 1 205 ? 89.967 72.928 -30.243 1.00 36.03 205 ILE C C 1
ATOM 6934 O O . ILE C 1 205 ? 89.485 72.075 -30.985 1.00 35.60 205 ILE C O 1
ATOM 6939 N N . ARG C 1 206 ? 89.470 74.158 -30.152 1.00 38.14 206 ARG C N 1
ATOM 6940 C CA . ARG C 1 206 ? 88.316 74.558 -30.953 1.00 40.40 206 ARG C CA 1
ATOM 6941 C C . ARG C 1 206 ? 88.689 74.715 -32.429 1.00 41.75 206 ARG C C 1
ATOM 6942 O O . ARG C 1 206 ? 87.881 74.429 -33.312 1.00 43.03 206 ARG C O 1
ATOM 6950 N N . LYS C 1 207 ? 89.916 75.158 -32.693 1.00 43.18 207 LYS C N 1
ATOM 6951 C CA . LYS C 1 207 ? 90.384 75.329 -34.066 1.00 44.53 207 LYS C CA 1
ATOM 6952 C C . LYS C 1 207 ? 90.459 73.980 -34.776 1.00 45.37 207 LYS C C 1
ATOM 6953 O O . LYS C 1 207 ? 90.138 73.875 -35.962 1.00 45.92 207 LYS C O 1
ATOM 6959 N N . MET C 1 208 ? 90.887 72.949 -34.053 1.00 45.27 208 MET C N 1
ATOM 6960 C CA . MET C 1 208 ? 90.981 71.614 -34.635 1.00 44.93 208 MET C CA 1
ATOM 6961 C C . MET C 1 208 ? 89.577 71.050 -34.853 1.00 44.03 208 MET C C 1
ATOM 6962 O O . MET C 1 208 ? 89.348 70.235 -35.746 1.00 42.60 208 MET C O 1
ATOM 6967 N N . GLU C 1 209 ? 88.640 71.501 -34.027 1.00 43.77 209 GLU C N 1
ATOM 6968 C CA . GLU C 1 209 ? 87.254 71.077 -34.132 1.00 45.36 209 GLU C CA 1
ATOM 6969 C C . GLU C 1 209 ? 86.687 71.655 -35.429 1.00 46.52 209 GLU C C 1
ATOM 6970 O O . GLU C 1 209 ? 86.050 70.947 -36.213 1.00 46.24 209 GLU C O 1
ATOM 6976 N N . ASP C 1 210 ? 86.931 72.945 -35.649 1.00 46.36 210 ASP C N 1
ATOM 6977 C CA . ASP C 1 210 ? 86.451 73.619 -36.850 1.00 46.66 210 ASP C CA 1
ATOM 6978 C C . ASP C 1 210 ? 87.067 73.010 -38.097 1.00 45.75 210 ASP C C 1
ATOM 6979 O O . ASP C 1 210 ? 86.459 73.017 -39.166 1.00 47.28 210 ASP C O 1
ATOM 6984 N N . ALA C 1 211 ? 88.278 72.486 -37.958 1.00 44.62 211 ALA C N 1
ATOM 6985 C CA . ALA C 1 211 ? 88.969 71.869 -39.081 1.00 43.78 211 ALA C CA 1
ATOM 6986 C C . ALA C 1 211 ? 88.527 70.415 -39.223 1.00 43.39 211 ALA C C 1
ATOM 6987 O O . ALA C 1 211 ? 89.037 69.677 -40.071 1.00 44.05 211 ALA C O 1
ATOM 6989 N N . GLY C 1 212 ? 87.574 70.011 -38.390 1.00 42.38 212 GLY C N 1
ATOM 6990 C CA . GLY C 1 212 ? 87.085 68.644 -38.433 1.00 41.89 212 GLY C CA 1
ATOM 6991 C C . GLY C 1 212 ? 88.199 67.612 -38.370 1.00 40.05 212 GLY C C 1
ATOM 6992 O O . GLY C 1 212 ? 88.225 66.669 -39.164 1.00 41.83 212 GLY C O 1
ATOM 6993 N N . LEU C 1 213 ? 89.119 67.779 -37.424 1.00 37.80 213 LEU C N 1
ATOM 6994 C CA . LEU C 1 213 ? 90.235 66.845 -37.284 1.00 36.32 213 LEU C CA 1
ATOM 6995 C C . LEU C 1 213 ? 89.900 65.571 -36.494 1.00 33.36 213 LEU C C 1
ATOM 6996 O O . LEU C 1 213 ? 90.694 64.640 -36.457 1.00 32.15 213 LEU C O 1
ATOM 7001 N N . GLY C 1 214 ? 88.729 65.537 -35.868 1.00 32.18 214 GLY C N 1
ATOM 7002 C CA . GLY C 1 214 ? 88.315 64.367 -35.107 1.00 34.24 214 GLY C CA 1
ATOM 7003 C C . GLY C 1 214 ? 89.266 63.864 -34.027 1.00 34.44 214 GLY C C 1
ATOM 7004 O O . GLY C 1 214 ? 89.552 62.664 -33.959 1.00 33.60 214 GLY C O 1
ATOM 7005 N N . ILE C 1 215 ? 89.749 64.769 -33.178 1.00 32.65 215 ILE C N 1
ATOM 7006 C CA . ILE C 1 215 ? 90.666 64.401 -32.098 1.00 30.48 215 ILE C CA 1
ATOM 7007 C C . ILE C 1 215 ? 89.971 63.510 -31.059 1.00 27.35 215 ILE C C 1
ATOM 7008 O O . ILE C 1 215 ? 88.926 63.872 -30.525 1.00 24.01 215 ILE C O 1
ATOM 7013 N N . GLU C 1 216 ? 90.557 62.350 -30.777 1.00 27.00 216 GLU C N 1
ATOM 7014 C CA . GLU C 1 216 ? 89.982 61.427 -29.796 1.00 25.64 216 GLU C CA 1
ATOM 7015 C C . GLU C 1 216 ? 90.007 62.053 -28.402 1.00 24.29 216 GLU C C 1
ATOM 7016 O O . GLU C 1 216 ? 89.009 62.025 -27.677 1.00 21.53 216 GLU C O 1
ATOM 7022 N N . LEU C 1 217 ? 91.151 62.621 -28.029 1.00 23.18 217 LEU C N 1
ATOM 7023 C CA . LEU C 1 217 ? 91.276 63.232 -26.710 1.00 23.34 217 LEU C CA 1
ATOM 7024 C C . LEU C 1 217 ? 92.507 64.112 -26.596 1.00 23.37 217 LEU C C 1
ATOM 7025 O O . LEU C 1 217 ? 93.453 63.974 -27.378 1.00 23.63 217 LEU C O 1
ATOM 7030 N N . VAL C 1 218 ? 92.481 65.022 -25.623 1.00 22.28 218 VAL C N 1
ATOM 7031 C CA . VAL C 1 218 ? 93.616 65.900 -25.377 1.00 23.15 218 VAL C CA 1
ATOM 7032 C C . VAL C 1 218 ? 94.083 65.702 -23.940 1.00 22.44 218 VAL C C 1
ATOM 7033 O O . VAL C 1 218 ? 93.345 65.922 -22.977 1.00 20.75 218 VAL C O 1
ATOM 7037 N N . GLU C 1 219 ? 95.326 65.281 -23.809 1.00 21.59 219 GLU C N 1
ATOM 7038 C CA . GLU C 1 219 ? 95.909 65.026 -22.508 1.00 22.91 219 GLU C CA 1
ATOM 7039 C C . GLU C 1 219 ? 96.515 66.286 -21.880 1.00 22.43 219 GLU C C 1
ATOM 7040 O O . GLU C 1 219 ? 97.240 67.031 -22.538 1.00 19.63 219 GLU C O 1
ATOM 7046 N N . GLN C 1 220 ? 96.189 66.516 -20.610 1.00 22.52 220 GLN C N 1
ATOM 7047 C CA . GLN C 1 220 ? 96.739 67.621 -19.816 1.00 23.07 220 GLN C CA 1
ATOM 7048 C C . GLN C 1 220 ? 97.097 68.891 -20.600 1.00 22.89 220 GLN C C 1
ATOM 7049 O O . GLN C 1 220 ? 98.271 69.218 -20.755 1.00 22.00 220 GLN C O 1
ATOM 7055 N N . PRO C 1 221 ? 96.090 69.632 -21.092 1.00 22.91 221 PRO C N 1
ATOM 7056 C CA . PRO C 1 221 ? 96.388 70.855 -21.852 1.00 22.72 221 PRO C CA 1
ATOM 7057 C C . PRO C 1 221 ? 97.061 71.975 -21.047 1.00 22.90 221 PRO C C 1
ATOM 7058 O O . PRO C 1 221 ? 97.826 72.760 -21.602 1.00 22.35 221 PRO C O 1
ATOM 7062 N N . VAL C 1 222 ? 96.780 72.031 -19.745 1.00 23.17 222 VAL C N 1
ATOM 7063 C CA . VAL C 1 222 ? 97.330 73.067 -18.871 1.00 23.46 222 VAL C CA 1
ATOM 7064 C C . VAL C 1 222 ? 98.253 72.552 -17.756 1.00 25.78 222 VAL C C 1
ATOM 7065 O O . VAL C 1 222 ? 98.413 71.343 -17.564 1.00 24.99 222 VAL C O 1
ATOM 7069 N N . HIS C 1 223 ? 98.843 73.495 -17.022 1.00 25.34 223 HIS C N 1
ATOM 7070 C CA . HIS C 1 223 ? 99.753 73.206 -15.915 1.00 27.90 223 HIS C CA 1
ATOM 7071 C C . HIS C 1 223 ? 99.079 72.255 -14.923 1.00 26.14 223 HIS C C 1
ATOM 7072 O O . HIS C 1 223 ? 97.911 72.422 -14.576 1.00 26.10 223 HIS C O 1
ATOM 7079 N N . LYS C 1 224 ? 99.824 71.259 -14.463 1.00 25.65 224 LYS C N 1
ATOM 7080 C CA . LYS C 1 224 ? 99.289 70.256 -13.545 1.00 26.78 224 LYS C CA 1
ATOM 7081 C C . LYS C 1 224 ? 98.596 70.777 -12.289 1.00 27.09 224 LYS C C 1
ATOM 7082 O O . LYS C 1 224 ? 97.693 70.123 -11.763 1.00 25.59 224 LYS C O 1
ATOM 7088 N N . ASP C 1 225 ? 99.009 71.944 -11.806 1.00 29.32 225 ASP C N 1
ATOM 7089 C CA . ASP C 1 225 ? 98.418 72.523 -10.597 1.00 32.03 225 ASP C CA 1
ATOM 7090 C C . ASP C 1 225 ? 97.201 73.405 -10.857 1.00 30.34 225 ASP C C 1
ATOM 7091 O O . ASP C 1 225 ? 96.510 73.806 -9.923 1.00 31.60 225 ASP C O 1
ATOM 7096 N N . ASP C 1 226 ? 96.945 73.695 -12.127 1.00 28.89 226 ASP C N 1
ATOM 7097 C CA . ASP C 1 226 ? 95.836 74.553 -12.536 1.00 27.57 226 ASP C CA 1
ATOM 7098 C C . ASP C 1 226 ? 94.545 73.758 -12.778 1.00 27.13 226 ASP C C 1
ATOM 7099 O O . ASP C 1 226 ? 94.083 73.634 -13.919 1.00 25.38 226 ASP C O 1
ATOM 7104 N N . LEU C 1 227 ? 93.964 73.221 -11.708 1.00 26.25 227 LEU C N 1
ATOM 7105 C CA . LEU C 1 227 ? 92.744 72.436 -11.837 1.00 26.98 227 LEU C CA 1
ATOM 7106 C C . LEU C 1 227 ? 91.575 73.258 -12.376 1.00 27.40 227 LEU C C 1
ATOM 7107 O O . LEU C 1 227 ? 90.787 72.765 -13.186 1.00 25.90 227 LEU C O 1
ATOM 7112 N N . ALA C 1 228 ? 91.465 74.506 -11.928 1.00 26.02 228 ALA C N 1
ATOM 7113 C CA . ALA C 1 228 ? 90.395 75.383 -12.392 1.00 26.65 228 ALA C CA 1
ATOM 7114 C C . ALA C 1 228 ? 90.522 75.568 -13.900 1.00 25.55 228 ALA C C 1
ATOM 7115 O O . ALA C 1 228 ? 89.526 75.581 -14.620 1.00 25.96 228 ALA C O 1
ATOM 7117 N N . GLY C 1 229 ? 91.759 75.705 -14.365 1.00 24.72 229 GLY C N 1
ATOM 7118 C CA . GLY C 1 229 ? 92.013 75.889 -15.781 1.00 24.27 229 GLY C CA 1
ATOM 7119 C C . GLY C 1 229 ? 91.758 74.622 -16.574 1.00 25.09 229 GLY C C 1
ATOM 7120 O O . GLY C 1 229 ? 91.237 74.669 -17.696 1.00 24.35 229 GLY C O 1
ATOM 7121 N N . LEU C 1 230 ? 92.144 73.485 -16.000 1.00 23.35 230 LEU C N 1
ATOM 7122 C CA . LEU C 1 230 ? 91.928 72.203 -16.654 1.00 22.58 230 LEU C CA 1
ATOM 7123 C C . LEU C 1 230 ? 90.417 72.047 -16.811 1.00 23.04 230 LEU C C 1
ATOM 7124 O O . LEU C 1 230 ? 89.930 71.659 -17.870 1.00 22.31 230 LEU C O 1
ATOM 7129 N N . LYS C 1 231 ? 89.677 72.369 -15.752 1.00 24.32 231 LYS C N 1
ATOM 7130 C CA . LYS C 1 231 ? 88.221 72.272 -15.789 1.00 27.66 231 LYS C CA 1
ATOM 7131 C C . LYS C 1 231 ? 87.603 73.210 -16.836 1.00 29.19 231 LYS C C 1
ATOM 7132 O O . LYS C 1 231 ? 86.623 72.856 -17.490 1.00 29.79 231 LYS C O 1
ATOM 7138 N N . LYS C 1 232 ? 88.177 74.399 -16.995 1.00 29.60 232 LYS C N 1
ATOM 7139 C CA . LYS C 1 232 ? 87.669 75.356 -17.973 1.00 32.05 232 LYS C CA 1
ATOM 7140 C C . LYS C 1 232 ? 87.772 74.769 -19.377 1.00 30.51 232 LYS C C 1
ATOM 7141 O O . LYS C 1 232 ? 86.841 74.878 -20.176 1.00 30.68 232 LYS C O 1
ATOM 7147 N N . VAL C 1 233 ? 88.904 74.145 -19.679 1.00 29.34 233 VAL C N 1
ATOM 7148 C CA . VAL C 1 233 ? 89.099 73.545 -20.994 1.00 28.33 233 VAL C CA 1
ATOM 7149 C C . VAL C 1 233 ? 88.108 72.400 -21.210 1.00 29.67 233 VAL C C 1
ATOM 7150 O O . VAL C 1 233 ? 87.571 72.225 -22.308 1.00 30.01 233 VAL C O 1
ATOM 7154 N N . THR C 1 234 ? 87.872 71.630 -20.153 1.00 27.58 234 THR C N 1
ATOM 7155 C CA . THR C 1 234 ? 86.956 70.501 -20.201 1.00 27.16 234 THR C CA 1
ATOM 7156 C C . THR C 1 234 ? 85.528 70.971 -20.498 1.00 28.69 234 THR C C 1
ATOM 7157 O O . THR C 1 234 ? 84.836 70.380 -21.323 1.00 26.04 234 THR C O 1
ATOM 7161 N N . ASP C 1 235 ? 85.095 72.041 -19.836 1.00 29.20 235 ASP C N 1
ATOM 7162 C CA . ASP C 1 235 ? 83.746 72.554 -20.044 1.00 31.01 235 ASP C CA 1
ATOM 7163 C C . ASP C 1 235 ? 83.564 73.469 -21.252 1.00 31.99 235 ASP C C 1
ATOM 7164 O O . ASP C 1 235 ? 82.446 73.878 -21.542 1.00 33.45 235 ASP C O 1
ATOM 7169 N N . ALA C 1 236 ? 84.637 73.786 -21.964 1.00 32.86 236 ALA C N 1
ATOM 7170 C CA . ALA C 1 236 ? 84.519 74.682 -23.109 1.00 35.79 236 ALA C CA 1
ATOM 7171 C C . ALA C 1 236 ? 84.657 74.006 -24.467 1.00 37.48 236 ALA C C 1
ATOM 7172 O O . ALA C 1 236 ? 84.379 74.622 -25.496 1.00 38.13 236 ALA C O 1
ATOM 7174 N N . THR C 1 237 ? 85.076 72.747 -24.478 1.00 38.20 237 THR C N 1
ATOM 7175 C CA . THR C 1 237 ? 85.245 72.032 -25.735 1.00 39.02 237 THR C CA 1
ATOM 7176 C C . THR C 1 237 ? 84.352 70.802 -25.824 1.00 41.22 237 THR C C 1
ATOM 7177 O O . THR C 1 237 ? 83.675 70.432 -24.859 1.00 39.40 237 THR C O 1
ATOM 7181 N N . ASP C 1 238 ? 84.353 70.179 -26.999 1.00 41.58 238 ASP C N 1
ATOM 7182 C CA . ASP C 1 238 ? 83.570 68.973 -27.236 1.00 43.02 238 ASP C CA 1
ATOM 7183 C C . ASP C 1 238 ? 84.506 67.779 -27.219 1.00 40.01 238 ASP C C 1
ATOM 7184 O O . ASP C 1 238 ? 84.065 66.634 -27.192 1.00 41.65 238 ASP C O 1
ATOM 7189 N N . THR C 1 239 ? 85.804 68.064 -27.241 1.00 35.91 239 THR C N 1
ATOM 7190 C CA . THR C 1 239 ? 86.826 67.033 -27.219 1.00 32.05 239 THR C CA 1
ATOM 7191 C C . THR C 1 239 ? 87.048 66.581 -25.774 1.00 31.48 239 THR C C 1
ATOM 7192 O O . THR C 1 239 ? 87.087 67.402 -24.851 1.00 30.86 239 THR C O 1
ATOM 7196 N N . PRO C 1 240 ? 87.165 65.266 -25.547 1.00 29.48 240 PRO C N 1
ATOM 7197 C CA . PRO C 1 240 ? 87.382 64.871 -24.152 1.00 28.74 240 PRO C CA 1
ATOM 7198 C C . PRO C 1 240 ? 88.760 65.297 -23.645 1.00 25.90 240 PRO C C 1
ATOM 7199 O O . PRO C 1 240 ? 89.748 65.252 -24.380 1.00 27.17 240 PRO C O 1
ATOM 7203 N N . ILE C 1 241 ? 88.809 65.731 -22.389 1.00 23.67 241 ILE C N 1
ATOM 7204 C CA . ILE C 1 241 ? 90.056 66.187 -21.776 1.00 21.92 241 ILE C CA 1
ATOM 7205 C C . ILE C 1 241 ? 90.562 65.169 -20.752 1.00 21.20 241 ILE C C 1
ATOM 7206 O O . ILE C 1 241 ? 89.833 64.773 -19.837 1.00 22.73 241 ILE C O 1
ATOM 7211 N N . MET C 1 242 ? 91.811 64.747 -20.908 1.00 21.09 242 MET C N 1
ATOM 7212 C CA . MET C 1 242 ? 92.387 63.754 -20.008 1.00 21.05 242 MET C CA 1
ATOM 7213 C C . MET C 1 242 ? 93.427 64.292 -19.045 1.00 20.56 242 MET C C 1
ATOM 7214 O O . MET C 1 242 ? 94.415 64.893 -19.452 1.00 20.28 242 MET C O 1
ATOM 7219 N N . ALA C 1 243 ? 93.198 64.062 -17.758 1.00 22.46 243 ALA C N 1
ATOM 7220 C CA . ALA C 1 243 ? 94.133 64.503 -16.732 1.00 20.78 243 ALA C CA 1
ATOM 7221 C C . ALA C 1 243 ? 95.291 63.512 -16.661 1.00 22.06 243 ALA C C 1
ATOM 7222 O O . ALA C 1 243 ? 95.083 62.293 -16.672 1.00 20.18 243 ALA C O 1
ATOM 7224 N N . ASP C 1 244 ? 96.513 64.033 -16.630 1.00 21.96 244 ASP C N 1
ATOM 7225 C CA . ASP C 1 244 ? 97.686 63.179 -16.508 1.00 22.46 244 ASP C CA 1
ATOM 7226 C C . ASP C 1 244 ? 98.471 63.670 -15.304 1.00 21.66 244 ASP C C 1
ATOM 7227 O O . ASP C 1 244 ? 98.223 63.238 -14.185 1.00 25.62 244 ASP C O 1
ATOM 7232 N N . GLU C 1 245 ? 99.399 64.590 -15.532 1.00 20.56 245 GLU C N 1
ATOM 7233 C CA . GLU C 1 245 ? 100.213 65.115 -14.447 1.00 22.66 245 GLU C CA 1
ATOM 7234 C C . GLU C 1 245 ? 99.396 65.704 -13.287 1.00 23.86 245 GLU C C 1
ATOM 7235 O O . GLU C 1 245 ? 99.901 65.806 -12.162 1.00 23.59 245 GLU C O 1
ATOM 7241 N N . SER C 1 246 ? 98.141 66.078 -13.554 1.00 22.74 246 SER C N 1
ATOM 7242 C CA . SER C 1 246 ? 97.256 66.616 -12.514 1.00 22.80 246 SER C CA 1
ATOM 7243 C C . SER C 1 246 ? 96.818 65.508 -11.559 1.00 23.83 246 SER C C 1
ATOM 7244 O O . SER C 1 246 ? 96.265 65.783 -10.494 1.00 23.15 246 SER C O 1
ATOM 7247 N N . VAL C 1 247 ? 97.042 64.254 -11.949 1.00 22.45 247 VAL C N 1
ATOM 7248 C CA . VAL C 1 247 ? 96.661 63.136 -11.093 1.00 21.18 247 VAL C CA 1
ATOM 7249 C C . VAL C 1 247 ? 97.763 62.097 -10.911 1.00 21.86 247 VAL C C 1
ATOM 7250 O O . VAL C 1 247 ? 98.058 61.319 -11.816 1.00 21.40 247 VAL C O 1
ATOM 7254 N N . PHE C 1 248 ? 98.386 62.111 -9.737 1.00 19.98 248 PHE C N 1
ATOM 7255 C CA . PHE C 1 248 ? 99.424 61.148 -9.402 1.00 18.56 248 PHE C CA 1
ATOM 7256 C C . PHE C 1 248 ? 98.806 60.145 -8.448 1.00 17.65 248 PHE C C 1
ATOM 7257 O O . PHE C 1 248 ? 98.865 58.943 -8.662 1.00 17.82 248 PHE C O 1
ATOM 7265 N N . THR C 1 249 ? 98.199 60.672 -7.393 1.00 19.68 249 THR C N 1
ATOM 7266 C CA . THR C 1 249 ? 97.615 59.860 -6.334 1.00 20.57 249 THR C CA 1
ATOM 7267 C C . THR C 1 249 ? 96.094 59.770 -6.319 1.00 21.10 249 THR C C 1
ATOM 7268 O O . THR C 1 249 ? 95.407 60.505 -7.024 1.00 20.58 249 THR C O 1
ATOM 7272 N N . PRO C 1 250 ? 95.547 58.844 -5.509 1.00 22.00 250 PRO C N 1
ATOM 7273 C CA . PRO C 1 250 ? 94.089 58.701 -5.431 1.00 22.33 250 PRO C CA 1
ATOM 7274 C C . PRO C 1 250 ? 93.400 59.930 -4.827 1.00 23.23 250 PRO C C 1
ATOM 7275 O O . PRO C 1 250 ? 92.259 60.248 -5.166 1.00 20.70 250 PRO C O 1
ATOM 7279 N N . ARG C 1 251 ? 94.109 60.625 -3.942 1.00 24.76 251 ARG C N 1
ATOM 7280 C CA . ARG C 1 251 ? 93.575 61.824 -3.307 1.00 25.83 251 ARG C CA 1
ATOM 7281 C C . ARG C 1 251 ? 93.405 62.886 -4.400 1.00 25.59 251 ARG C C 1
ATOM 7282 O O . ARG C 1 251 ? 92.376 63.573 -4.474 1.00 23.02 251 ARG C O 1
ATOM 7290 N N . GLN C 1 252 ? 94.420 63.014 -5.253 1.00 23.37 252 GLN C N 1
ATOM 7291 C CA . GLN C 1 252 ? 94.367 63.972 -6.349 1.00 22.97 252 GLN C CA 1
ATOM 7292 C C . GLN C 1 252 ? 93.279 63.533 -7.329 1.00 23.40 252 GLN C C 1
ATOM 7293 O O . GLN C 1 252 ? 92.552 64.366 -7.882 1.00 21.22 252 GLN C O 1
ATOM 7299 N N . ALA C 1 253 ? 93.153 62.221 -7.522 1.00 22.43 253 ALA C N 1
ATOM 7300 C CA . ALA C 1 253 ? 92.129 61.690 -8.417 1.00 23.08 253 ALA C CA 1
ATOM 7301 C C . ALA C 1 253 ? 90.768 62.084 -7.858 1.00 23.80 253 ALA C C 1
ATOM 7302 O O . ALA C 1 253 ? 89.851 62.434 -8.605 1.00 23.10 253 ALA C O 1
ATOM 7304 N N . PHE C 1 254 ? 90.645 62.020 -6.537 1.00 21.54 254 PHE C N 1
ATOM 7305 C CA . PHE C 1 254 ? 89.393 62.363 -5.886 1.00 22.87 254 PHE C CA 1
ATOM 7306 C C . PHE C 1 254 ? 89.043 63.835 -6.142 1.00 22.88 254 PHE C C 1
ATOM 7307 O O . PHE C 1 254 ? 87.896 64.168 -6.413 1.00 22.30 254 PHE C O 1
ATOM 7315 N N . GLU C 1 255 ? 90.050 64.700 -6.061 1.00 24.14 255 GLU C N 1
ATOM 7316 C CA . GLU C 1 255 ? 89.891 66.137 -6.268 1.00 26.05 255 GLU C CA 1
ATOM 7317 C C . GLU C 1 255 ? 89.419 66.465 -7.690 1.00 25.03 255 GLU C C 1
ATOM 7318 O O . GLU C 1 255 ? 88.500 67.269 -7.886 1.00 23.37 255 GLU C O 1
ATOM 7324 N N . VAL C 1 256 ? 90.071 65.849 -8.671 1.00 21.27 256 VAL C N 1
ATOM 7325 C CA . VAL C 1 256 ? 89.735 66.040 -10.070 1.00 19.80 256 VAL C CA 1
ATOM 7326 C C . VAL C 1 256 ? 88.324 65.522 -10.381 1.00 22.38 256 VAL C C 1
ATOM 7327 O O . VAL C 1 256 ? 87.586 66.141 -11.153 1.00 22.77 256 VAL C O 1
ATOM 7331 N N . LEU C 1 257 ? 87.943 64.406 -9.762 1.00 22.69 257 LEU C N 1
ATOM 7332 C CA . LEU C 1 257 ? 86.627 63.812 -9.978 1.00 22.22 257 LEU C CA 1
ATOM 7333 C C . LEU C 1 257 ? 85.493 64.576 -9.292 1.00 24.45 257 LEU C C 1
ATOM 7334 O O . LEU C 1 257 ? 84.405 64.734 -9.860 1.00 24.36 257 LEU C O 1
ATOM 7339 N N . GLN C 1 258 ? 85.740 65.053 -8.075 1.00 22.44 258 GLN C N 1
ATOM 7340 C CA . GLN C 1 258 ? 84.718 65.778 -7.345 1.00 23.40 258 GLN C CA 1
ATOM 7341 C C . GLN C 1 258 ? 84.433 67.134 -7.988 1.00 23.35 258 GLN C C 1
ATOM 7342 O O . GLN C 1 258 ? 83.306 67.617 -7.949 1.00 23.86 258 GLN C O 1
ATOM 7348 N N . THR C 1 259 ? 85.456 67.744 -8.578 1.00 24.17 259 THR C N 1
ATOM 7349 C CA . THR C 1 259 ? 85.296 69.039 -9.229 1.00 24.61 259 THR C CA 1
ATOM 7350 C C . THR C 1 259 ? 84.940 68.895 -10.708 1.00 24.83 259 THR C C 1
ATOM 7351 O O . THR C 1 259 ? 84.641 69.885 -11.367 1.00 26.69 259 THR C O 1
ATOM 7355 N N . ARG C 1 260 ? 84.977 67.665 -11.221 1.00 25.86 260 ARG C N 1
ATOM 7356 C CA . ARG C 1 260 ? 84.670 67.388 -12.630 1.00 25.80 260 ARG C CA 1
ATOM 7357 C C . ARG C 1 260 ? 85.553 68.224 -13.552 1.00 24.34 260 ARG C C 1
ATOM 7358 O O . ARG C 1 260 ? 85.078 68.787 -14.540 1.00 24.79 260 ARG C O 1
ATOM 7366 N N . SER C 1 261 ? 86.842 68.289 -13.230 1.00 22.20 261 SER C N 1
ATOM 7367 C CA . SER C 1 261 ? 87.790 69.074 -14.010 1.00 21.40 261 SER C CA 1
ATOM 7368 C C . SER C 1 261 ? 88.340 68.381 -15.248 1.00 20.59 261 SER C C 1
ATOM 7369 O O . SER C 1 261 ? 89.086 68.990 -16.014 1.00 20.71 261 SER C O 1
ATOM 7372 N N . ALA C 1 262 ? 87.989 67.115 -15.445 1.00 19.80 262 ALA C N 1
ATOM 7373 C CA . ALA C 1 262 ? 88.471 66.378 -16.609 1.00 21.68 262 ALA C CA 1
ATOM 7374 C C . ALA C 1 262 ? 87.531 65.236 -16.973 1.00 22.02 262 ALA C C 1
ATOM 7375 O O . ALA C 1 262 ? 86.789 64.742 -16.130 1.00 20.27 262 ALA C O 1
ATOM 7377 N N . ASP C 1 263 ? 87.576 64.819 -18.234 1.00 22.63 263 ASP C N 1
ATOM 7378 C CA . ASP C 1 263 ? 86.716 63.747 -18.725 1.00 24.81 263 ASP C CA 1
ATOM 7379 C C . ASP C 1 263 ? 87.315 62.358 -18.522 1.00 25.13 263 ASP C C 1
ATOM 7380 O O . ASP C 1 263 ? 86.590 61.382 -18.353 1.00 24.84 263 ASP C O 1
ATOM 7385 N N . LEU C 1 264 ? 88.639 62.283 -18.545 1.00 24.76 264 LEU C N 1
ATOM 7386 C CA . LEU C 1 264 ? 89.344 61.020 -18.389 1.00 25.66 264 LEU C CA 1
ATOM 7387 C C . LEU C 1 264 ? 90.582 61.200 -17.509 1.00 24.60 264 LEU C C 1
ATOM 7388 O O . LEU C 1 264 ? 90.993 62.326 -17.227 1.00 25.99 264 LEU C O 1
ATOM 7393 N N . ILE C 1 265 ? 91.171 60.090 -17.075 1.00 23.16 265 ILE C N 1
ATOM 7394 C CA . ILE C 1 265 ? 92.367 60.140 -16.240 1.00 20.94 265 ILE C CA 1
ATOM 7395 C C . ILE C 1 265 ? 93.394 59.155 -16.759 1.00 20.47 265 ILE C C 1
ATOM 7396 O O . ILE C 1 265 ? 93.074 57.995 -17.007 1.00 21.12 265 ILE C O 1
ATOM 7401 N N . ASN C 1 266 ? 94.624 59.622 -16.934 1.00 19.16 266 ASN C N 1
ATOM 7402 C CA . ASN C 1 266 ? 95.699 58.763 -17.400 1.00 20.58 266 ASN C CA 1
ATOM 7403 C C . ASN C 1 266 ? 96.449 58.299 -16.150 1.00 21.68 266 ASN C C 1
ATOM 7404 O O . ASN C 1 266 ? 96.909 59.121 -15.362 1.00 20.99 266 ASN C O 1
ATOM 7409 N N . ILE C 1 267 ? 96.555 56.985 -15.970 1.00 22.41 267 ILE C N 1
ATOM 7410 C CA . ILE C 1 267 ? 97.241 56.411 -14.815 1.00 22.44 267 ILE C CA 1
ATOM 7411 C C . ILE C 1 267 ? 98.618 55.876 -15.188 1.00 23.99 267 ILE C C 1
ATOM 7412 O O . ILE C 1 267 ? 98.796 55.272 -16.246 1.00 24.73 267 ILE C O 1
ATOM 7417 N N . LYS C 1 268 ? 99.593 56.111 -14.317 1.00 22.90 268 LYS C N 1
ATOM 7418 C CA . LYS C 1 268 ? 100.952 55.628 -14.530 1.00 21.68 268 LYS C CA 1
ATOM 7419 C C . LYS C 1 268 ? 101.469 55.134 -13.184 1.00 22.90 268 LYS C C 1
ATOM 7420 O O . LYS C 1 268 ? 101.337 55.831 -12.169 1.00 20.40 268 LYS C O 1
ATOM 7426 N N . LEU C 1 269 ? 102.042 53.932 -13.173 1.00 21.49 269 LEU C N 1
ATOM 7427 C CA . LEU C 1 269 ? 102.549 53.352 -11.933 1.00 21.72 269 LEU C CA 1
ATOM 7428 C C . LEU C 1 269 ? 103.584 54.236 -11.240 1.00 20.59 269 LEU C C 1
ATOM 7429 O O . LEU C 1 269 ? 103.546 54.378 -10.022 1.00 20.87 269 LEU C O 1
ATOM 7434 N N . MET C 1 270 ? 104.499 54.832 -12.005 1.00 22.14 270 MET C N 1
ATOM 7435 C CA . MET C 1 270 ? 105.520 55.703 -11.421 1.00 23.40 270 MET C CA 1
ATOM 7436 C C . MET C 1 270 ? 104.879 56.840 -10.625 1.00 24.02 270 MET C C 1
ATOM 7437 O O . MET C 1 270 ? 105.360 57.197 -9.553 1.00 22.94 270 MET C O 1
ATOM 7442 N N . LYS C 1 271 ? 103.803 57.414 -11.161 1.00 22.41 271 LYS C N 1
ATOM 7443 C CA . LYS C 1 271 ? 103.121 58.519 -10.496 1.00 21.23 271 LYS C CA 1
ATOM 7444 C C . LYS C 1 271 ? 102.374 58.086 -9.244 1.00 21.13 271 LYS C C 1
ATOM 7445 O O . LYS C 1 271 ? 102.384 58.789 -8.235 1.00 21.50 271 LYS C O 1
ATOM 7451 N N . ALA C 1 272 ? 101.711 56.937 -9.316 1.00 18.78 272 ALA C N 1
ATOM 7452 C CA . ALA C 1 272 ? 100.930 56.445 -8.187 1.00 18.78 272 ALA C CA 1
ATOM 7453 C C . ALA C 1 272 ? 101.747 55.723 -7.123 1.00 17.18 272 ALA C C 1
ATOM 7454 O O . ALA C 1 272 ? 101.211 55.320 -6.086 1.00 15.25 272 ALA C O 1
ATOM 7456 N N . GLY C 1 273 ? 103.039 55.552 -7.373 1.00 16.80 273 GLY C N 1
ATOM 7457 C CA . GLY C 1 273 ? 103.863 54.851 -6.405 1.00 18.86 273 GLY C CA 1
ATOM 7458 C C . GLY C 1 273 ? 103.608 53.350 -6.438 1.00 19.71 273 GLY C C 1
ATOM 7459 O O . GLY C 1 273 ? 103.915 52.636 -5.485 1.00 18.84 273 GLY C O 1
ATOM 7460 N N . GLY C 1 274 ? 103.038 52.870 -7.541 1.00 19.58 274 GLY C N 1
ATOM 7461 C CA . GLY C 1 274 ? 102.778 51.452 -7.668 1.00 19.18 274 GLY C CA 1
ATOM 7462 C C . GLY C 1 274 ? 101.386 51.087 -8.144 1.00 20.83 274 GLY C C 1
ATOM 7463 O O . GLY C 1 274 ? 100.632 51.925 -8.656 1.00 18.32 274 GLY C O 1
ATOM 7464 N N . ILE C 1 275 ? 101.047 49.817 -7.944 1.00 19.61 275 ILE C N 1
ATOM 7465 C CA . ILE C 1 275 ? 99.766 49.261 -8.350 1.00 19.61 275 ILE C CA 1
ATOM 7466 C C . ILE C 1 275 ? 98.605 49.503 -7.377 1.00 20.64 275 ILE C C 1
ATOM 7467 O O . ILE C 1 275 ? 97.455 49.636 -7.806 1.00 20.26 275 ILE C O 1
ATOM 7472 N N . SER C 1 276 ? 98.893 49.569 -6.079 1.00 19.69 276 SER C N 1
ATOM 7473 C CA . SER C 1 276 ? 97.828 49.786 -5.099 1.00 17.51 276 SER C CA 1
ATOM 7474 C C . SER C 1 276 ? 97.133 51.132 -5.331 1.00 18.19 276 SER C C 1
ATOM 7475 O O . SER C 1 276 ? 95.902 51.198 -5.390 1.00 19.30 276 SER C O 1
ATOM 7478 N N . GLY C 1 277 ? 97.919 52.199 -5.468 1.00 18.62 277 GLY C N 1
ATOM 7479 C CA . GLY C 1 277 ? 97.346 53.510 -5.720 1.00 17.85 277 GLY C CA 1
ATOM 7480 C C . GLY C 1 277 ? 96.654 53.562 -7.083 1.00 18.78 277 GLY C C 1
ATOM 7481 O O . GLY C 1 277 ? 95.547 54.088 -7.207 1.00 19.15 277 GLY C O 1
ATOM 7482 N N . ALA C 1 278 ? 97.300 53.008 -8.106 1.00 17.55 278 ALA C N 1
ATOM 7483 C CA . ALA C 1 278 ? 96.736 52.997 -9.457 1.00 19.52 278 ALA C CA 1
ATOM 7484 C C . ALA C 1 278 ? 95.355 52.352 -9.424 1.00 20.94 278 ALA C C 1
ATOM 7485 O O . ALA C 1 278 ? 94.406 52.819 -10.062 1.00 21.57 278 ALA C O 1
ATOM 7487 N N . GLU C 1 279 ? 95.263 51.273 -8.661 1.00 19.56 279 GLU C N 1
ATOM 7488 C CA . GLU C 1 279 ? 94.034 50.522 -8.515 1.00 22.95 279 GLU C CA 1
ATOM 7489 C C . GLU C 1 279 ? 92.951 51.339 -7.819 1.00 22.10 279 GLU C C 1
ATOM 7490 O O . GLU C 1 279 ? 91.768 51.215 -8.147 1.00 20.56 279 GLU C O 1
ATOM 7496 N N . LYS C 1 280 ? 93.353 52.165 -6.854 1.00 21.52 280 LYS C N 1
ATOM 7497 C CA . LYS C 1 280 ? 92.400 53.009 -6.134 1.00 22.90 280 LYS C CA 1
ATOM 7498 C C . LYS C 1 280 ? 91.895 54.145 -7.031 1.00 21.67 280 LYS C C 1
ATOM 7499 O O . LYS C 1 280 ? 90.726 54.525 -6.963 1.00 22.29 280 LYS C O 1
ATOM 7505 N N . ILE C 1 281 ? 92.782 54.689 -7.859 1.00 19.56 281 ILE C N 1
ATOM 7506 C CA . ILE C 1 281 ? 92.413 55.772 -8.762 1.00 20.16 281 ILE C CA 1
ATOM 7507 C C . ILE C 1 281 ? 91.329 55.289 -9.718 1.00 21.40 281 ILE C C 1
ATOM 7508 O O . ILE C 1 281 ? 90.284 55.931 -9.876 1.00 22.99 281 ILE C O 1
ATOM 7513 N N . ASN C 1 282 ? 91.582 54.145 -10.342 1.00 20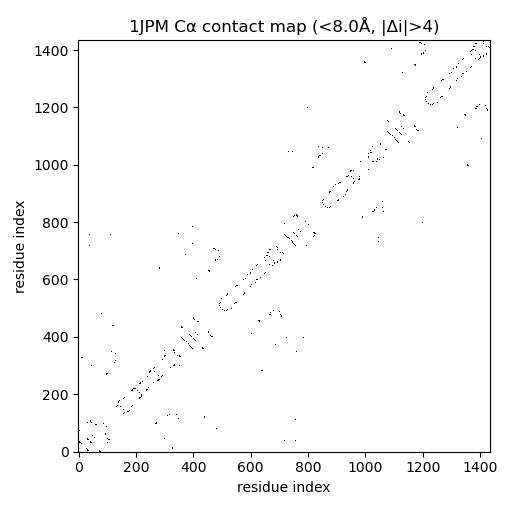.99 282 ASN C N 1
ATOM 7514 C CA . ASN C 1 282 ? 90.640 53.561 -11.284 1.00 22.72 282 ASN C CA 1
ATOM 7515 C C . ASN C 1 282 ? 89.298 53.238 -10.639 1.00 22.42 282 ASN C C 1
ATOM 7516 O O . ASN C 1 282 ? 88.255 53.482 -11.235 1.00 23.16 282 ASN C O 1
ATOM 7521 N N . ALA C 1 283 ? 89.323 52.685 -9.429 1.00 22.22 283 ALA C N 1
ATOM 7522 C CA . ALA C 1 283 ? 88.088 52.344 -8.733 1.00 23.11 283 ALA C CA 1
ATOM 7523 C C . ALA C 1 283 ? 87.262 53.607 -8.509 1.00 24.83 283 ALA C C 1
ATOM 7524 O O . ALA C 1 283 ? 86.051 53.609 -8.725 1.00 24.39 283 ALA C O 1
ATOM 7526 N N . MET C 1 284 ? 87.926 54.670 -8.060 1.00 25.78 284 MET C N 1
ATOM 7527 C CA . MET C 1 284 ? 87.282 55.966 -7.820 1.00 25.95 284 MET C CA 1
ATOM 7528 C C . MET C 1 284 ? 86.625 56.492 -9.099 1.00 24.64 284 MET C C 1
ATOM 7529 O O . MET C 1 284 ? 85.452 56.858 -9.106 1.00 26.39 284 MET C O 1
ATOM 7534 N N . ALA C 1 285 ? 87.412 56.539 -10.168 1.00 23.17 285 ALA C N 1
ATOM 7535 C CA . ALA C 1 285 ? 86.953 57.015 -11.467 1.00 25.26 285 ALA C CA 1
ATOM 7536 C C . ALA C 1 285 ? 85.740 56.230 -11.953 1.00 25.80 285 ALA C C 1
ATOM 7537 O O . ALA C 1 285 ? 84.717 56.811 -12.329 1.00 24.22 285 ALA C O 1
ATOM 7539 N N . GLU C 1 286 ? 85.866 54.906 -11.936 1.00 26.75 286 GLU C N 1
ATOM 7540 C CA . GLU C 1 286 ? 84.788 54.024 -12.369 1.00 28.46 286 GLU C CA 1
ATOM 7541 C C . GLU C 1 286 ? 83.495 54.372 -11.636 1.00 26.98 286 GLU C C 1
ATOM 7542 O O . GLU C 1 286 ? 82.432 54.484 -12.247 1.00 27.68 286 GLU C O 1
ATOM 7548 N N . ALA C 1 287 ? 83.593 54.552 -10.324 1.00 24.98 287 ALA C N 1
ATOM 7549 C CA . ALA C 1 287 ? 82.432 54.896 -9.517 1.00 24.87 287 ALA C CA 1
ATOM 7550 C C . ALA C 1 287 ? 81.823 56.218 -9.978 1.00 24.90 287 ALA C C 1
ATOM 7551 O O . ALA C 1 287 ? 80.638 56.469 -9.762 1.00 25.63 287 ALA C O 1
ATOM 7553 N N . CYS C 1 288 ? 82.636 57.061 -10.606 1.00 24.42 288 CYS C N 1
ATOM 7554 C CA . CYS C 1 288 ? 82.165 58.353 -11.093 1.00 26.22 288 CYS C CA 1
ATOM 7555 C C . CYS C 1 288 ? 81.876 58.318 -12.593 1.00 27.68 288 CYS C C 1
ATOM 7556 O O . CYS C 1 288 ? 81.647 59.359 -13.214 1.00 28.07 288 CYS C O 1
ATOM 7559 N N . GLY C 1 289 ? 81.886 57.116 -13.169 1.00 28.09 289 GLY C N 1
ATOM 7560 C CA . GLY C 1 289 ? 81.624 56.968 -14.592 1.00 25.92 289 GLY C CA 1
ATOM 7561 C C . GLY C 1 289 ? 82.730 57.524 -15.469 1.00 27.14 289 GLY C C 1
ATOM 7562 O O . GLY C 1 289 ? 82.515 57.815 -16.652 1.00 26.54 289 GLY C O 1
ATOM 7563 N N . VAL C 1 290 ? 83.917 57.682 -14.889 1.00 26.37 290 VAL C N 1
ATOM 7564 C CA . VAL C 1 290 ? 85.066 58.205 -15.622 1.00 24.33 290 VAL C CA 1
ATOM 7565 C C . VAL C 1 290 ? 86.042 57.086 -15.969 1.00 24.14 290 VAL C C 1
ATOM 7566 O O . VAL C 1 290 ? 86.598 56.446 -15.079 1.00 22.59 290 VAL C O 1
ATOM 7570 N N . GLU C 1 291 ? 86.242 56.867 -17.267 1.00 21.81 291 GLU C N 1
ATOM 7571 C CA . GLU C 1 291 ? 87.144 55.839 -17.763 1.00 22.51 291 GLU C CA 1
ATOM 7572 C C . GLU C 1 291 ? 88.599 56.281 -17.650 1.00 22.67 291 GLU C C 1
ATOM 7573 O O . GLU C 1 291 ? 88.894 57.471 -17.623 1.00 22.03 291 GLU C O 1
ATOM 7579 N N . CYS C 1 292 ? 89.510 55.317 -17.587 1.00 21.23 292 CYS C N 1
ATOM 7580 C CA . CYS C 1 292 ? 90.919 55.636 -17.465 1.00 20.26 292 CYS C CA 1
ATOM 7581 C C . CYS C 1 292 ? 91.765 55.001 -18.552 1.00 21.19 292 CYS C C 1
ATOM 7582 O O . CYS C 1 292 ? 91.344 54.069 -19.232 1.00 20.97 292 CYS C O 1
ATOM 7585 N N . MET C 1 293 ? 92.973 55.527 -18.686 1.00 21.39 293 MET C N 1
ATOM 7586 C CA . MET C 1 293 ? 93.958 55.033 -19.631 1.00 22.49 293 MET C CA 1
ATOM 7587 C C . MET C 1 293 ? 95.204 54.764 -18.790 1.00 21.80 293 MET C C 1
ATOM 7588 O O . MET C 1 293 ? 95.408 55.405 -17.764 1.00 22.90 293 MET C O 1
ATOM 7593 N N . VAL C 1 294 ? 96.027 53.811 -19.203 1.00 20.82 294 VAL C N 1
ATOM 7594 C CA . VAL C 1 294 ? 97.254 53.550 -18.474 1.00 19.64 294 VAL C CA 1
ATOM 7595 C C . VAL C 1 294 ? 98.418 53.802 -19.424 1.00 20.04 294 VAL C C 1
ATOM 7596 O O . VAL C 1 294 ? 98.433 53.307 -20.551 1.00 21.77 294 VAL C O 1
ATOM 7600 N N . GLY C 1 295 ? 99.378 54.600 -18.976 1.00 19.21 295 GLY C N 1
ATOM 7601 C CA . GLY C 1 295 ? 100.536 54.894 -19.796 1.00 19.18 295 GLY C CA 1
ATOM 7602 C C . GLY C 1 295 ? 101.796 54.481 -19.069 1.00 21.19 295 GLY C C 1
ATOM 7603 O O . GLY C 1 295 ? 101.804 53.497 -18.329 1.00 21.35 295 GLY C O 1
ATOM 7604 N N . SER C 1 296 ? 102.871 55.227 -19.281 1.00 21.80 296 SER C N 1
ATOM 7605 C CA . SER C 1 296 ? 104.123 54.927 -18.614 1.00 23.88 296 SER C CA 1
ATOM 7606 C C . SER C 1 296 ? 105.104 56.036 -18.909 1.00 25.58 296 SER C C 1
ATOM 7607 O O . SER C 1 296 ? 104.779 57.017 -19.584 1.00 25.59 296 SER C O 1
ATOM 7610 N N . MET C 1 297 ? 106.309 55.876 -18.385 1.00 24.55 297 MET C N 1
ATOM 7611 C CA . MET C 1 297 ? 107.377 56.826 -18.633 1.00 25.84 297 MET C CA 1
ATOM 7612 C C . MET C 1 297 ? 108.240 56.065 -19.636 1.00 27.47 297 MET C C 1
ATOM 7613 O O . MET C 1 297 ? 107.817 55.017 -20.141 1.00 27.90 297 MET C O 1
ATOM 7618 N N . ILE C 1 298 ? 109.426 56.577 -19.943 1.00 26.90 298 ILE C N 1
ATOM 7619 C CA . ILE C 1 298 ? 110.303 55.893 -20.879 1.00 26.99 298 ILE C CA 1
ATOM 7620 C C . ILE C 1 298 ? 110.847 54.679 -20.134 1.00 27.09 298 ILE C C 1
ATOM 7621 O O . ILE C 1 298 ? 111.766 54.789 -19.323 1.00 27.04 298 ILE C O 1
ATOM 7626 N N . GLU C 1 299 ? 110.252 53.523 -20.412 1.00 27.29 299 GLU C N 1
ATOM 7627 C CA . GLU C 1 299 ? 110.622 52.278 -19.754 1.00 27.65 299 GLU C CA 1
ATOM 7628 C C . GLU C 1 299 ? 110.752 51.113 -20.729 1.00 27.13 299 GLU C C 1
ATOM 7629 O O . GLU C 1 299 ? 110.181 51.142 -21.821 1.00 27.48 299 GLU C O 1
ATOM 7635 N N . THR C 1 300 ? 111.498 50.090 -20.314 1.00 25.77 300 THR C N 1
ATOM 7636 C CA . THR C 1 300 ? 111.696 48.885 -21.114 1.00 26.67 300 THR C CA 1
ATOM 7637 C C . THR C 1 300 ? 110.433 48.032 -20.992 1.00 26.82 300 THR C C 1
ATOM 7638 O O . THR C 1 300 ? 109.442 48.459 -20.395 1.00 27.84 300 THR C O 1
ATOM 7642 N N . LYS C 1 301 ? 110.472 46.823 -21.542 1.00 26.80 301 LYS C N 1
ATOM 7643 C CA . LYS C 1 301 ? 109.321 45.927 -21.484 1.00 25.46 301 LYS C CA 1
ATOM 7644 C C . LYS C 1 301 ? 108.965 45.485 -20.052 1.00 24.64 301 LYS C C 1
ATOM 7645 O O . LYS C 1 301 ? 107.850 45.027 -19.803 1.00 24.34 301 LYS C O 1
ATOM 7651 N N . LEU C 1 302 ? 109.895 45.618 -19.108 1.00 22.67 302 LEU C N 1
ATOM 7652 C CA . LEU C 1 302 ? 109.588 45.235 -17.727 1.00 23.47 302 LEU C CA 1
ATOM 7653 C C . LEU C 1 302 ? 108.524 46.173 -17.160 1.00 21.94 302 LEU C C 1
ATOM 7654 O O . LEU C 1 302 ? 107.441 45.732 -16.761 1.00 22.00 302 LEU C O 1
ATOM 7659 N N . GLY C 1 303 ? 108.836 47.467 -17.136 1.00 21.59 303 GLY C N 1
ATOM 7660 C CA . GLY C 1 303 ? 107.894 48.444 -16.616 1.00 22.33 303 GLY C CA 1
ATOM 7661 C C . GLY C 1 303 ? 106.567 48.407 -17.353 1.00 22.03 303 GLY C C 1
ATOM 7662 O O . GLY C 1 303 ? 105.501 48.570 -16.760 1.00 21.02 303 GLY C O 1
ATOM 7663 N N . ILE C 1 304 ? 106.634 48.192 -18.661 1.00 19.99 304 ILE C N 1
ATOM 7664 C CA . ILE C 1 304 ? 105.430 48.123 -19.465 1.00 20.63 304 ILE C CA 1
ATOM 7665 C C . ILE C 1 304 ? 104.618 46.875 -19.131 1.00 19.64 304 ILE C C 1
ATOM 7666 O O . ILE C 1 304 ? 103.388 46.909 -19.123 1.00 20.51 304 ILE C O 1
ATOM 7671 N N . THR C 1 305 ? 105.300 45.773 -18.855 1.00 18.27 305 THR C N 1
ATOM 7672 C CA . THR C 1 305 ? 104.602 44.541 -18.527 1.00 20.80 305 THR C CA 1
ATOM 7673 C C . THR C 1 305 ? 103.785 44.708 -17.250 1.00 19.84 305 THR C C 1
ATOM 7674 O O . THR C 1 305 ? 102.637 44.275 -17.183 1.00 20.07 305 THR C O 1
ATOM 7678 N N . ALA C 1 306 ? 104.369 45.345 -16.239 1.00 20.02 306 ALA C N 1
ATOM 7679 C CA . ALA C 1 306 ? 103.647 45.574 -14.987 1.00 21.21 306 ALA C CA 1
ATOM 7680 C C . ALA C 1 306 ? 102.438 46.470 -15.284 1.00 20.57 306 ALA C C 1
ATOM 7681 O O . ALA C 1 306 ? 101.313 46.180 -14.877 1.00 20.79 306 ALA C O 1
ATOM 7683 N N . ALA C 1 307 ? 102.681 47.555 -16.009 1.00 20.31 307 ALA C N 1
ATOM 7684 C CA . ALA C 1 307 ? 101.616 48.480 -16.369 1.00 21.11 307 ALA C CA 1
ATOM 7685 C C . ALA C 1 307 ? 100.513 47.757 -17.133 1.00 22.29 307 ALA C C 1
ATOM 7686 O O . ALA C 1 307 ? 99.326 47.980 -16.877 1.00 23.35 307 ALA C O 1
ATOM 7688 N N . ALA C 1 308 ? 100.906 46.885 -18.062 1.00 20.60 308 ALA C N 1
ATOM 7689 C CA . ALA C 1 308 ? 99.937 46.151 -18.869 1.00 21.12 308 ALA C CA 1
ATOM 7690 C C . ALA C 1 308 ? 99.128 45.153 -18.058 1.00 21.82 308 ALA C C 1
ATOM 7691 O O . ALA C 1 308 ? 97.937 44.966 -18.311 1.00 23.40 308 ALA C O 1
ATOM 7693 N N . HIS C 1 309 ? 99.768 44.500 -17.091 1.00 22.06 309 HIS C N 1
ATOM 7694 C CA . HIS C 1 309 ? 99.063 43.541 -16.246 1.00 21.35 309 HIS C CA 1
ATOM 7695 C C . HIS C 1 309 ? 97.992 44.294 -15.461 1.00 20.85 309 HIS C C 1
ATOM 7696 O O . HIS C 1 309 ? 96.855 43.833 -15.336 1.00 20.41 309 HIS C O 1
ATOM 7703 N N . PHE C 1 310 ? 98.354 45.456 -14.925 1.00 20.66 310 PHE C N 1
ATOM 7704 C CA . PHE C 1 310 ? 97.370 46.245 -14.187 1.00 20.89 310 PHE C CA 1
ATOM 7705 C C . PHE C 1 310 ? 96.261 46.676 -15.153 1.00 21.22 310 PHE C C 1
ATOM 7706 O O . PHE C 1 310 ? 95.079 46.460 -14.882 1.00 20.81 310 PHE C O 1
ATOM 7714 N N . ALA C 1 311 ? 96.653 47.261 -16.285 1.00 19.26 311 ALA C N 1
ATOM 7715 C CA . ALA C 1 311 ? 95.695 47.749 -17.286 1.00 20.27 311 ALA C CA 1
ATOM 7716 C C . ALA C 1 311 ? 94.727 46.693 -17.816 1.00 21.22 311 ALA C C 1
ATOM 7717 O O . ALA C 1 311 ? 93.524 46.954 -17.953 1.00 20.21 311 ALA C O 1
ATOM 7719 N N . ALA C 1 312 ? 95.256 45.507 -18.110 1.00 20.84 312 ALA C N 1
ATOM 7720 C CA . ALA C 1 312 ? 94.454 44.410 -18.643 1.00 23.06 312 ALA C CA 1
ATOM 7721 C C . ALA C 1 312 ? 93.431 43.845 -17.663 1.00 23.43 312 ALA C C 1
ATOM 7722 O O . ALA C 1 312 ? 92.417 43.283 -18.072 1.00 24.08 312 ALA C O 1
ATOM 7724 N N . SER C 1 313 ? 93.685 44.011 -16.370 1.00 23.74 313 SER C N 1
ATOM 7725 C CA . SER C 1 313 ? 92.800 43.461 -15.352 1.00 22.85 313 SER C CA 1
ATOM 7726 C C . SER C 1 313 ? 91.507 44.216 -15.070 1.00 23.83 313 SER C C 1
ATOM 7727 O O . SER C 1 313 ? 90.545 43.626 -14.588 1.00 23.20 313 SER C O 1
ATOM 7730 N N . LYS C 1 314 ? 91.472 45.512 -15.364 1.00 23.92 314 LYS C N 1
ATOM 7731 C CA . LYS C 1 314 ? 90.289 46.307 -15.063 1.00 23.54 314 LYS C CA 1
ATOM 7732 C C . LYS C 1 314 ? 89.398 46.652 -16.249 1.00 23.89 314 LYS C C 1
ATOM 7733 O O . LYS C 1 314 ? 89.874 47.076 -17.305 1.00 23.55 314 LYS C O 1
ATOM 7739 N N . ARG C 1 315 ? 88.094 46.480 -16.051 1.00 22.98 315 ARG C N 1
ATOM 7740 C CA . ARG C 1 315 ? 87.111 46.777 -17.084 1.00 23.89 315 ARG C CA 1
ATOM 7741 C C . ARG C 1 315 ? 87.056 48.273 -17.390 1.00 23.84 315 ARG C C 1
ATOM 7742 O O . ARG C 1 315 ? 86.874 48.668 -18.542 1.00 23.92 315 ARG C O 1
ATOM 7750 N N . ASN C 1 316 ? 87.215 49.101 -16.359 1.00 22.03 316 ASN C N 1
ATOM 7751 C CA . ASN C 1 316 ? 87.150 50.545 -16.535 1.00 23.10 316 ASN C CA 1
ATOM 7752 C C . ASN C 1 316 ? 88.369 51.168 -17.226 1.00 23.54 316 ASN C C 1
ATOM 7753 O O . ASN C 1 316 ? 88.373 52.366 -17.517 1.00 24.39 316 ASN C O 1
ATOM 7758 N N . ILE C 1 317 ? 89.406 50.370 -17.474 1.00 22.45 317 ILE C N 1
ATOM 7759 C CA . ILE C 1 317 ? 90.591 50.871 -18.173 1.00 22.93 317 ILE C CA 1
ATOM 7760 C C . ILE C 1 317 ? 90.379 50.452 -19.633 1.00 24.90 317 ILE C C 1
ATOM 7761 O O . ILE C 1 317 ? 90.446 49.265 -19.961 1.00 23.18 317 ILE C O 1
ATOM 7766 N N . THR C 1 318 ? 90.121 51.440 -20.493 1.00 24.34 318 THR C N 1
ATOM 7767 C CA . THR C 1 318 ? 89.809 51.200 -21.896 1.00 23.18 318 THR C CA 1
ATOM 7768 C C . THR C 1 318 ? 90.795 51.711 -22.930 1.00 25.80 318 THR C C 1
ATOM 7769 O O . THR C 1 318 ? 90.577 51.532 -24.134 1.00 25.33 318 THR C O 1
ATOM 7773 N N . ARG C 1 319 ? 91.871 52.351 -22.484 1.00 24.97 319 ARG C N 1
ATOM 7774 C CA . ARG C 1 319 ? 92.858 52.875 -23.414 1.00 24.80 319 ARG C CA 1
ATOM 7775 C C . ARG C 1 319 ? 94.254 52.554 -22.913 1.00 25.90 319 ARG C C 1
ATOM 7776 O O . ARG C 1 319 ? 94.502 52.520 -21.702 1.00 23.00 319 ARG C O 1
ATOM 7784 N N . PHE C 1 320 ? 95.173 52.328 -23.846 1.00 24.61 320 PHE C N 1
ATOM 7785 C CA . PHE C 1 320 ? 96.526 51.960 -23.475 1.00 24.88 320 PHE C CA 1
ATOM 7786 C C . PHE C 1 320 ? 97.589 52.676 -24.286 1.00 25.21 320 PHE C C 1
ATOM 7787 O O . PHE C 1 320 ? 97.496 52.790 -25.512 1.00 27.88 320 PHE C O 1
ATOM 7795 N N . ASP C 1 321 ? 98.610 53.148 -23.584 1.00 24.66 321 ASP C N 1
ATOM 7796 C CA . ASP C 1 321 ? 99.715 53.874 -24.197 1.00 23.36 321 ASP C CA 1
ATOM 7797 C C . ASP C 1 321 ? 101.003 53.178 -23.759 1.00 23.93 321 ASP C C 1
ATOM 7798 O O . ASP C 1 321 ? 101.658 53.592 -22.793 1.00 24.76 321 ASP C O 1
ATOM 7803 N N . PHE C 1 322 ? 101.362 52.122 -24.482 1.00 23.16 322 PHE C N 1
ATOM 7804 C CA . PHE C 1 322 ? 102.534 51.321 -24.157 1.00 23.78 322 PHE C CA 1
ATOM 7805 C C . PHE C 1 322 ? 103.515 51.122 -25.306 1.00 26.47 322 PHE C C 1
ATOM 7806 O O . PHE C 1 322 ? 103.934 49.992 -25.558 1.00 27.36 322 PHE C O 1
ATOM 7814 N N . ASP C 1 323 ? 103.904 52.190 -25.992 1.00 26.45 323 ASP C N 1
ATOM 7815 C CA . ASP C 1 323 ? 104.836 52.038 -27.110 1.00 30.30 323 ASP C CA 1
ATOM 7816 C C . ASP C 1 323 ? 106.299 52.272 -26.737 1.00 30.70 323 ASP C C 1
ATOM 7817 O O . ASP C 1 323 ? 107.192 52.064 -27.560 1.00 30.67 323 ASP C O 1
ATOM 7822 N N . ALA C 1 324 ? 106.545 52.686 -25.496 1.00 30.70 324 ALA C N 1
ATOM 7823 C CA . ALA C 1 324 ? 107.908 52.967 -25.043 1.00 29.65 324 ALA C CA 1
ATOM 7824 C C . ALA C 1 324 ? 108.953 51.898 -25.389 1.00 29.96 324 ALA C C 1
ATOM 7825 O O . ALA C 1 324 ? 110.031 52.226 -25.889 1.00 29.59 324 ALA C O 1
ATOM 7827 N N . PRO C 1 325 ? 108.658 50.608 -25.126 1.00 30.63 325 PRO C N 1
ATOM 7828 C CA . PRO C 1 325 ? 109.634 49.553 -25.440 1.00 31.42 325 PRO C CA 1
ATOM 7829 C C . PRO C 1 325 ? 109.947 49.472 -26.933 1.00 33.06 325 PRO C C 1
ATOM 7830 O O . PRO C 1 325 ? 111.039 49.061 -27.329 1.00 33.30 325 PRO C O 1
ATOM 7834 N N . LEU C 1 326 ? 108.980 49.864 -27.757 1.00 34.44 326 LEU C N 1
ATOM 7835 C CA . LEU C 1 326 ? 109.158 49.840 -29.203 1.00 36.46 326 LEU C CA 1
ATOM 7836 C C . LEU C 1 326 ? 110.095 50.958 -29.670 1.00 38.11 326 LEU C C 1
ATOM 7837 O O . LEU C 1 326 ? 110.476 51.009 -30.843 1.00 38.27 326 LEU C O 1
ATOM 7842 N N . MET C 1 327 ? 110.472 51.843 -28.750 1.00 38.59 327 MET C N 1
ATOM 7843 C CA . MET C 1 327 ? 111.357 52.958 -29.075 1.00 40.29 327 MET C CA 1
ATOM 7844 C C . MET C 1 327 ? 112.800 52.658 -28.678 1.00 41.04 327 MET C C 1
ATOM 7845 O O . MET C 1 327 ? 113.670 53.524 -28.768 1.00 40.61 327 MET C O 1
ATOM 7850 N N . LEU C 1 328 ? 113.046 51.429 -28.234 1.00 41.46 328 LEU C N 1
ATOM 7851 C CA . LEU C 1 328 ? 114.381 51.018 -27.823 1.00 41.47 328 LEU C CA 1
ATOM 7852 C C . LEU C 1 328 ? 115.011 50.152 -28.907 1.00 42.92 328 LEU C C 1
ATOM 7853 O O . LEU C 1 328 ? 114.337 49.313 -29.509 1.00 42.26 328 LEU C O 1
ATOM 7858 N N . LYS C 1 329 ? 116.305 50.349 -29.149 1.00 44.15 329 LYS C N 1
ATOM 7859 C CA . LYS C 1 329 ? 117.005 49.585 -30.178 1.00 46.40 329 LYS C CA 1
ATOM 7860 C C . LYS C 1 329 ? 117.053 48.092 -29.879 1.00 46.77 329 LYS C C 1
ATOM 7861 O O . LYS C 1 329 ? 117.272 47.281 -30.779 1.00 47.18 329 LYS C O 1
ATOM 7867 N N . THR C 1 330 ? 116.848 47.724 -28.620 1.00 45.54 330 THR C N 1
ATOM 7868 C CA . THR C 1 330 ? 116.878 46.316 -28.256 1.00 46.01 330 THR C CA 1
ATOM 7869 C C . THR C 1 330 ? 116.055 46.010 -27.006 1.00 45.34 330 THR C C 1
ATOM 7870 O O . THR C 1 330 ? 115.871 46.868 -26.141 1.00 44.81 330 THR C O 1
ATOM 7874 N N . ASP C 1 331 ? 115.551 44.783 -26.933 1.00 44.63 331 ASP C N 1
ATOM 7875 C CA . ASP C 1 331 ? 114.746 44.336 -25.802 1.00 43.70 331 ASP C CA 1
ATOM 7876 C C . ASP C 1 331 ? 115.670 43.578 -24.856 1.00 42.68 331 ASP C C 1
ATOM 7877 O O . ASP C 1 331 ? 116.168 42.507 -25.197 1.00 44.64 331 ASP C O 1
ATOM 7882 N N . VAL C 1 332 ? 115.898 44.122 -23.667 1.00 40.78 332 VAL C N 1
ATOM 7883 C CA . VAL C 1 332 ? 116.796 43.476 -22.716 1.00 38.52 332 VAL C CA 1
ATOM 7884 C C . VAL C 1 332 ? 116.158 42.503 -21.731 1.00 37.97 332 VAL C C 1
ATOM 7885 O O . VAL C 1 332 ? 116.848 41.944 -20.877 1.00 37.56 332 VAL C O 1
ATOM 7889 N N . PHE C 1 333 ? 114.850 42.296 -21.832 1.00 36.20 333 PHE C N 1
ATOM 7890 C CA . PHE C 1 333 ? 114.191 41.364 -20.926 1.00 36.20 333 PHE C CA 1
ATOM 7891 C C . PHE C 1 333 ? 113.581 40.169 -21.642 1.00 37.12 333 PHE C C 1
ATOM 7892 O O . PHE C 1 333 ? 113.057 40.288 -22.749 1.00 37.78 333 PHE C O 1
ATOM 7900 N N . ASN C 1 334 ? 113.659 39.013 -20.997 1.00 38.06 334 ASN C N 1
ATOM 7901 C CA . ASN C 1 334 ? 113.107 37.790 -21.555 1.00 39.66 334 ASN C CA 1
ATOM 7902 C C . ASN C 1 334 ? 111.794 37.475 -20.856 1.00 36.96 334 ASN C C 1
ATOM 7903 O O . ASN C 1 334 ? 111.754 37.308 -19.641 1.00 37.81 334 ASN C O 1
ATOM 7908 N N . GLY C 1 335 ? 110.719 37.412 -21.634 1.00 36.28 335 GLY C N 1
ATOM 7909 C CA . GLY C 1 335 ? 109.407 37.132 -21.079 1.00 33.30 335 GLY C CA 1
ATOM 7910 C C . GLY C 1 335 ? 108.541 38.378 -21.066 1.00 32.93 335 GLY C C 1
ATOM 7911 O O . GLY C 1 335 ? 108.803 39.327 -21.809 1.00 32.28 335 GLY C O 1
ATOM 7912 N N . GLY C 1 336 ? 107.511 38.383 -20.223 1.00 30.43 336 GLY C N 1
ATOM 7913 C CA . GLY C 1 336 ? 106.629 39.533 -20.150 1.00 29.78 336 GLY C CA 1
ATOM 7914 C C . GLY C 1 336 ? 105.621 39.531 -21.283 1.00 29.60 336 GLY C C 1
ATOM 7915 O O . GLY C 1 336 ? 105.417 38.507 -21.936 1.00 29.98 336 GLY C O 1
ATOM 7916 N N . ILE C 1 337 ? 104.977 40.668 -21.523 1.00 28.97 337 ILE C N 1
ATOM 7917 C CA . ILE C 1 337 ? 103.994 40.738 -22.594 1.00 28.54 337 ILE C CA 1
ATOM 7918 C C . ILE C 1 337 ? 104.669 40.625 -23.964 1.00 29.00 337 ILE C C 1
ATOM 7919 O O . ILE C 1 337 ? 105.889 40.763 -24.079 1.00 27.96 337 ILE C O 1
ATOM 7924 N N . THR C 1 338 ? 103.876 40.337 -24.992 1.00 27.96 338 THR C N 1
ATOM 7925 C CA . THR C 1 338 ? 104.399 40.219 -26.343 1.00 30.23 338 THR C CA 1
ATOM 7926 C C . THR C 1 338 ? 103.649 41.160 -27.276 1.00 31.53 338 THR C C 1
ATOM 7927 O O . THR C 1 338 ? 102.471 41.461 -27.064 1.00 30.28 338 THR C O 1
ATOM 7931 N N . TYR C 1 339 ? 104.346 41.635 -28.302 1.00 33.85 339 TYR C N 1
ATOM 7932 C CA . TYR C 1 339 ? 103.746 42.536 -29.273 1.00 36.26 339 TYR C CA 1
ATOM 7933 C C . TYR C 1 339 ? 103.514 41.850 -30.612 1.00 37.11 339 TYR C C 1
ATOM 7934 O O . TYR C 1 339 ? 104.336 41.067 -31.076 1.00 35.46 339 TYR C O 1
ATOM 7943 N N . SER C 1 340 ? 102.379 42.166 -31.220 1.00 39.85 340 SER C N 1
ATOM 7944 C CA . SER C 1 340 ? 102.001 41.648 -32.525 1.00 39.93 340 SER C CA 1
ATOM 7945 C C . SER C 1 340 ? 101.293 42.835 -33.157 1.00 38.78 340 SER C C 1
ATOM 7946 O O . SER C 1 340 ? 100.066 42.927 -33.134 1.00 39.52 340 SER C O 1
ATOM 7949 N N . GLY C 1 341 ? 102.075 43.755 -33.710 1.00 38.07 341 GLY C N 1
ATOM 7950 C CA . GLY C 1 341 ? 101.484 44.945 -34.290 1.00 37.51 341 GLY C CA 1
ATOM 7951 C C . GLY C 1 341 ? 101.099 45.848 -33.127 1.00 36.53 341 GLY C C 1
ATOM 7952 O O . GLY C 1 341 ? 101.922 46.117 -32.254 1.00 36.00 341 GLY C O 1
ATOM 7953 N N . SER C 1 342 ? 99.851 46.301 -33.093 1.00 35.60 342 SER C N 1
ATOM 7954 C CA . SER C 1 342 ? 99.404 47.164 -32.011 1.00 34.55 342 SER C CA 1
ATOM 7955 C C . SER C 1 342 ? 98.831 46.320 -30.870 1.00 34.89 342 SER C C 1
ATOM 7956 O O . SER C 1 342 ? 98.511 46.839 -29.796 1.00 34.49 342 SER C O 1
ATOM 7959 N N . THR C 1 343 ? 98.720 45.016 -31.107 1.00 33.07 343 THR C N 1
ATOM 7960 C CA . THR C 1 343 ? 98.157 44.101 -30.126 1.00 31.40 343 THR C CA 1
ATOM 7961 C C . THR C 1 343 ? 99.172 43.596 -29.102 1.00 31.16 343 THR C C 1
ATOM 7962 O O . THR C 1 343 ? 100.220 43.051 -29.452 1.00 28.57 343 THR C O 1
ATOM 7966 N N . ILE C 1 344 ? 98.853 43.804 -27.829 1.00 29.82 344 ILE C N 1
ATOM 7967 C CA . ILE C 1 344 ? 99.711 43.359 -26.743 1.00 29.36 344 ILE C CA 1
ATOM 7968 C C . ILE C 1 344 ? 99.031 42.145 -26.117 1.00 28.16 344 ILE C C 1
ATOM 7969 O O . ILE C 1 344 ? 97.838 42.187 -25.827 1.00 27.82 344 ILE C O 1
ATOM 7974 N N . SER C 1 345 ? 99.781 41.063 -25.935 1.00 26.78 345 SER C N 1
ATOM 7975 C CA . SER C 1 345 ? 99.220 39.850 -25.350 1.00 29.00 345 SER C CA 1
ATOM 7976 C C . SER C 1 345 ? 99.803 39.567 -23.972 1.00 29.72 345 SER C C 1
ATOM 7977 O O . SER C 1 345 ? 101.009 39.731 -23.752 1.00 30.28 345 SER C O 1
ATOM 7980 N N . MET C 1 346 ? 98.940 39.152 -23.047 1.00 30.21 346 MET C N 1
ATOM 7981 C CA . MET C 1 346 ? 99.355 38.814 -21.683 1.00 32.14 346 MET C CA 1
ATOM 7982 C C . MET C 1 346 ? 99.988 37.422 -21.666 1.00 33.14 346 MET C C 1
ATOM 7983 O O . MET C 1 346 ? 99.516 36.516 -22.348 1.00 34.29 346 MET C O 1
ATOM 7988 N N . PRO C 1 347 ? 101.065 37.233 -20.886 1.00 34.32 347 PRO C N 1
ATOM 7989 C CA . PRO C 1 347 ? 101.695 35.911 -20.830 1.00 33.86 347 PRO C CA 1
ATOM 7990 C C . PRO C 1 347 ? 100.872 34.983 -19.923 1.00 34.93 347 PRO C C 1
ATOM 7991 O O . PRO C 1 347 ? 99.980 35.440 -19.199 1.00 32.98 347 PRO C O 1
ATOM 7995 N N . GLY C 1 348 ? 101.170 33.688 -19.964 1.00 34.25 348 GLY C N 1
ATOM 7996 C CA . GLY C 1 348 ? 100.424 32.739 -19.158 1.00 32.97 348 GLY C CA 1
ATOM 7997 C C . GLY C 1 348 ? 101.057 32.306 -17.848 1.00 32.63 348 GLY C C 1
ATOM 7998 O O . GLY C 1 348 ? 100.378 31.721 -17.010 1.00 33.73 348 GLY C O 1
ATOM 7999 N N . LYS C 1 349 ? 102.344 32.580 -17.659 1.00 31.49 349 LYS C N 1
ATOM 8000 C CA . LYS C 1 349 ? 103.021 32.190 -16.424 1.00 32.17 349 LYS C CA 1
ATOM 8001 C C . LYS C 1 349 ? 102.613 33.059 -15.229 1.00 31.56 349 LYS C C 1
ATOM 8002 O O . LYS C 1 349 ? 102.152 34.190 -15.393 1.00 29.45 349 LYS C O 1
ATOM 8008 N N . PRO C 1 350 ? 102.772 32.530 -14.005 1.00 30.25 350 PRO C N 1
ATOM 8009 C CA . PRO C 1 350 ? 102.414 33.287 -12.802 1.00 28.66 350 PRO C CA 1
ATOM 8010 C C . PRO C 1 350 ? 103.167 34.619 -12.709 1.00 27.66 350 PRO C C 1
ATOM 8011 O O . PRO C 1 350 ? 104.258 34.774 -13.272 1.00 26.32 350 PRO C O 1
ATOM 8015 N N . GLY C 1 351 ? 102.570 35.578 -12.005 1.00 26.72 351 GLY C N 1
ATOM 8016 C CA . GLY C 1 351 ? 103.199 36.875 -11.840 1.00 25.02 351 GLY C CA 1
ATOM 8017 C C . GLY C 1 351 ? 103.274 37.687 -13.118 1.00 23.90 351 GLY C C 1
ATOM 8018 O O . GLY C 1 351 ? 102.368 37.633 -13.950 1.00 23.77 351 GLY C O 1
ATOM 8019 N N . LEU C 1 352 ? 104.357 38.445 -13.264 1.00 22.05 352 LEU C N 1
ATOM 8020 C CA . LEU C 1 352 ? 104.576 39.285 -14.437 1.00 24.65 352 LEU C CA 1
ATOM 8021 C C . LEU C 1 352 ? 104.954 38.484 -15.687 1.00 26.43 352 LEU C C 1
ATOM 8022 O O . LEU C 1 352 ? 104.708 38.923 -16.813 1.00 26.71 352 LEU C O 1
ATOM 8027 N N . GLY C 1 353 ? 105.548 37.311 -15.486 1.00 27.35 353 GLY C N 1
ATOM 8028 C CA . GLY C 1 353 ? 105.951 36.485 -16.609 1.00 29.76 353 GLY C CA 1
ATOM 8029 C C . GLY C 1 353 ? 107.354 36.821 -17.078 1.00 32.40 353 GLY C C 1
ATOM 8030 O O . GLY C 1 353 ? 107.787 36.381 -18.143 1.00 33.38 353 GLY C O 1
ATOM 8031 N N . ILE C 1 354 ? 108.061 37.619 -16.287 1.00 34.04 354 ILE C N 1
ATOM 8032 C CA . ILE C 1 354 ? 109.426 38.013 -16.609 1.00 36.34 354 ILE C CA 1
ATOM 8033 C C . ILE C 1 354 ? 110.384 36.914 -16.164 1.00 39.21 354 ILE C C 1
ATOM 8034 O O . ILE C 1 354 ? 110.443 36.569 -14.985 1.00 38.86 354 ILE C O 1
ATOM 8039 N N . ILE C 1 355 ? 111.132 36.371 -17.120 1.00 41.72 355 ILE C N 1
ATOM 8040 C CA . ILE C 1 355 ? 112.085 35.297 -16.852 1.00 43.52 355 ILE C CA 1
ATOM 8041 C C . ILE C 1 355 ? 113.442 35.825 -16.390 1.00 43.78 355 ILE C C 1
ATOM 8042 O O . ILE C 1 355 ? 114.042 35.284 -15.463 1.00 44.09 355 ILE C O 1
ATOM 8047 N N . GLY C 1 356 ? 113.918 36.878 -17.047 1.00 44.37 356 GLY C N 1
ATOM 8048 C CA . GLY C 1 356 ? 115.198 37.469 -16.689 1.00 45.21 356 GLY C CA 1
ATOM 8049 C C . GLY C 1 356 ? 115.737 38.339 -17.809 1.00 45.51 356 GLY C C 1
ATOM 8050 O O . GLY C 1 356 ? 114.970 38.874 -18.609 1.00 44.99 356 GLY C O 1
ATOM 8051 N N . ALA C 1 357 ? 117.056 38.484 -17.867 1.00 47.16 357 ALA C N 1
ATOM 8052 C CA . ALA C 1 357 ? 117.694 39.283 -18.906 1.00 49.82 357 ALA C CA 1
ATOM 8053 C C . ALA C 1 357 ? 117.591 38.542 -20.240 1.00 51.57 357 ALA C C 1
ATOM 8054 O O . ALA C 1 357 ? 117.467 37.316 -20.266 1.00 52.61 357 ALA C O 1
ATOM 8056 N N . ALA C 1 358 ? 117.638 39.286 -21.343 1.00 53.37 358 ALA C N 1
ATOM 8057 C CA . ALA C 1 358 ? 117.544 38.691 -22.674 1.00 54.84 358 ALA C CA 1
ATOM 8058 C C . ALA C 1 358 ? 118.823 37.941 -23.037 1.00 56.74 358 ALA C C 1
ATOM 8059 O O . ALA C 1 358 ? 119.799 38.036 -22.258 1.00 57.91 358 ALA C O 1
ATOM 8061 N N . MET D 1 1 ? 89.626 26.980 -12.064 1.00 49.82 1 MET D N 1
ATOM 8062 C CA . MET D 1 1 ? 88.592 27.168 -11.008 1.00 47.98 1 MET D CA 1
ATOM 8063 C C . MET D 1 1 ? 87.310 27.683 -11.667 1.00 47.47 1 MET D C 1
ATOM 8064 O O . MET D 1 1 ? 87.146 28.891 -11.868 1.00 46.93 1 MET D O 1
ATOM 8069 N N . LYS D 1 2 ? 86.412 26.762 -12.012 1.00 44.71 2 LYS D N 1
ATOM 8070 C CA . LYS D 1 2 ? 85.151 27.120 -12.655 1.00 44.14 2 LYS D CA 1
ATOM 8071 C C . LYS D 1 2 ? 83.918 26.816 -11.813 1.00 43.29 2 LYS D C 1
ATOM 8072 O O . LYS D 1 2 ? 83.894 25.858 -11.039 1.00 42.13 2 LYS D O 1
ATOM 8078 N N . ILE D 1 3 ? 82.892 27.644 -11.978 1.00 42.43 3 ILE D N 1
ATOM 8079 C CA . ILE D 1 3 ? 81.637 27.467 -11.259 1.00 42.13 3 ILE D CA 1
ATOM 8080 C C . ILE D 1 3 ? 80.830 26.423 -12.014 1.00 41.21 3 ILE D C 1
ATOM 8081 O O . ILE D 1 3 ? 80.613 26.561 -13.217 1.00 40.37 3 ILE D O 1
ATOM 8086 N N . ILE D 1 4 ? 80.387 25.379 -11.321 1.00 41.95 4 ILE D N 1
ATOM 8087 C CA . ILE D 1 4 ? 79.608 24.338 -11.985 1.00 41.88 4 ILE D CA 1
ATOM 8088 C C . ILE D 1 4 ? 78.220 24.156 -11.390 1.00 42.12 4 ILE D C 1
ATOM 8089 O O . ILE D 1 4 ? 77.351 23.535 -12.002 1.00 43.85 4 ILE D O 1
ATOM 8094 N N . ARG D 1 5 ? 78.003 24.700 -10.201 1.00 41.67 5 ARG D N 1
ATOM 8095 C CA . ARG D 1 5 ? 76.701 24.574 -9.567 1.00 40.81 5 ARG D CA 1
ATOM 8096 C C . ARG D 1 5 ? 76.441 25.675 -8.546 1.00 38.72 5 ARG D C 1
ATOM 8097 O O . ARG D 1 5 ? 77.338 26.083 -7.803 1.00 37.08 5 ARG D O 1
ATOM 8105 N N . ILE D 1 6 ? 75.202 26.151 -8.522 1.00 36.91 6 ILE D N 1
ATOM 8106 C CA . ILE D 1 6 ? 74.789 27.188 -7.590 1.00 34.59 6 ILE D CA 1
ATOM 8107 C C . ILE D 1 6 ? 73.461 26.766 -6.995 1.00 35.32 6 ILE D C 1
ATOM 8108 O O . ILE D 1 6 ? 72.481 26.579 -7.712 1.00 36.14 6 ILE D O 1
ATOM 8113 N N . GLU D 1 7 ? 73.433 26.620 -5.678 1.00 35.77 7 GLU D N 1
ATOM 8114 C CA . GLU D 1 7 ? 72.228 26.192 -4.990 1.00 37.49 7 GLU D CA 1
ATOM 8115 C C . GLU D 1 7 ? 71.868 27.145 -3.862 1.00 37.10 7 GLU D C 1
ATOM 8116 O O . GLU D 1 7 ? 72.723 27.868 -3.343 1.00 36.76 7 GLU D O 1
ATOM 8122 N N . THR D 1 8 ? 70.595 27.144 -3.487 1.00 34.60 8 THR D N 1
ATOM 8123 C CA . THR D 1 8 ? 70.133 27.996 -2.407 1.00 33.68 8 THR D CA 1
ATOM 8124 C C . THR D 1 8 ? 69.237 27.196 -1.474 1.00 32.80 8 THR D C 1
ATOM 8125 O O . THR D 1 8 ? 68.617 26.216 -1.878 1.00 31.87 8 THR D O 1
ATOM 8129 N N . SER D 1 9 ? 69.188 27.620 -0.218 1.00 32.41 9 SER D N 1
ATOM 8130 C CA . SER D 1 9 ? 68.357 26.981 0.788 1.00 32.22 9 SER D CA 1
ATOM 8131 C C . SER D 1 9 ? 67.976 28.044 1.813 1.00 31.60 9 SER D C 1
ATOM 8132 O O . SER D 1 9 ? 68.666 29.054 1.963 1.00 31.03 9 SER D O 1
ATOM 8135 N N . ARG D 1 10 ? 66.871 27.820 2.509 1.00 32.15 10 ARG D N 1
ATOM 8136 C CA . ARG D 1 10 ? 66.407 28.761 3.515 1.00 34.41 10 ARG D CA 1
ATOM 8137 C C . ARG D 1 10 ? 66.584 28.203 4.915 1.00 35.48 10 ARG D C 1
ATOM 8138 O O . ARG D 1 10 ? 66.310 27.023 5.157 1.00 37.26 10 ARG D O 1
ATOM 8146 N N . ILE D 1 11 ? 67.045 29.049 5.831 1.00 34.80 11 ILE D N 1
ATOM 8147 C CA . ILE D 1 11 ? 67.212 28.643 7.219 1.00 34.43 11 ILE D CA 1
ATOM 8148 C C . ILE D 1 11 ? 66.457 29.622 8.109 1.00 35.87 11 ILE D C 1
ATOM 8149 O O . ILE D 1 11 ? 66.211 30.764 7.728 1.00 34.86 11 ILE D O 1
ATOM 8154 N N . ALA D 1 12 ? 66.085 29.165 9.296 1.00 36.62 12 ALA D N 1
ATOM 8155 C CA . ALA D 1 12 ? 65.359 29.998 10.240 1.00 37.21 12 ALA D CA 1
ATOM 8156 C C . ALA D 1 12 ? 65.877 29.671 11.633 1.00 38.07 12 ALA D C 1
ATOM 8157 O O . ALA D 1 12 ? 65.551 28.631 12.200 1.00 38.64 12 ALA D O 1
ATOM 8159 N N . VAL D 1 13 ? 66.703 30.563 12.168 1.00 38.79 13 VAL D N 1
ATOM 8160 C CA . VAL D 1 13 ? 67.287 30.377 13.487 1.00 39.36 13 VAL D CA 1
ATOM 8161 C C . VAL D 1 13 ? 66.525 31.215 14.505 1.00 40.37 13 VAL D C 1
ATOM 8162 O O . VAL D 1 13 ? 66.364 32.422 14.336 1.00 40.15 13 VAL D O 1
ATOM 8166 N N . PRO D 1 14 ? 66.035 30.578 15.576 1.00 41.82 14 PRO D N 1
ATOM 8167 C CA . PRO D 1 14 ? 65.286 31.290 16.615 1.00 41.83 14 PRO D CA 1
ATOM 8168 C C . PRO D 1 14 ? 66.128 32.347 17.310 1.00 40.77 14 PRO D C 1
ATOM 8169 O O . PRO D 1 14 ? 67.288 32.111 17.638 1.00 39.67 14 PRO D O 1
ATOM 8173 N N . LEU D 1 15 ? 65.530 33.514 17.522 1.00 41.26 15 LEU D N 1
ATOM 8174 C CA . LEU D 1 15 ? 66.194 34.632 18.177 1.00 42.85 15 LEU D CA 1
ATOM 8175 C C . LEU D 1 15 ? 66.143 34.433 19.683 1.00 44.03 15 LEU D C 1
ATOM 8176 O O . LEU D 1 15 ? 65.159 33.913 20.201 1.00 44.07 15 LEU D O 1
ATOM 8181 N N . THR D 1 16 ? 67.195 34.842 20.386 1.00 45.61 16 THR D N 1
ATOM 8182 C CA . THR D 1 16 ? 67.210 34.708 21.838 1.00 48.42 16 THR D CA 1
ATOM 8183 C C . THR D 1 16 ? 66.168 35.661 22.410 1.00 50.25 16 THR D C 1
ATOM 8184 O O . THR D 1 16 ? 65.660 35.458 23.513 1.00 51.33 16 THR D O 1
ATOM 8188 N N . LYS D 1 17 ? 65.849 36.702 21.646 1.00 51.48 17 LYS D N 1
ATOM 8189 C CA . LYS D 1 17 ? 64.853 37.678 22.063 1.00 53.42 17 LYS D CA 1
ATOM 8190 C C . LYS D 1 17 ? 64.120 38.256 20.857 1.00 54.04 17 LYS D C 1
ATOM 8191 O O . LYS D 1 17 ? 64.649 39.097 20.129 1.00 54.38 17 LYS D O 1
ATOM 8197 N N . PRO D 1 18 ? 62.882 37.792 20.626 1.00 54.20 18 PRO D N 1
ATOM 8198 C CA . PRO D 1 18 ? 62.030 38.228 19.517 1.00 54.27 18 PRO D CA 1
ATOM 8199 C C . PRO D 1 18 ? 61.673 39.712 19.558 1.00 54.58 18 PRO D C 1
ATOM 8200 O O . PRO D 1 18 ? 61.653 40.330 20.624 1.00 54.22 18 PRO D O 1
ATOM 8204 N N . PHE D 1 19 ? 61.393 40.275 18.385 1.00 53.99 19 PHE D N 1
ATOM 8205 C CA . PHE D 1 19 ? 61.042 41.684 18.275 1.00 53.68 19 PHE D CA 1
ATOM 8206 C C . PHE D 1 19 ? 59.836 41.876 17.365 1.00 54.51 19 PHE D C 1
ATOM 8207 O O . PHE D 1 19 ? 59.541 41.024 16.523 1.00 54.17 19 PHE D O 1
ATOM 8215 N N . LYS D 1 20 ? 59.142 42.998 17.540 1.00 54.84 20 LYS D N 1
ATOM 8216 C CA . LYS D 1 20 ? 57.955 43.297 16.747 1.00 55.17 20 LYS D CA 1
ATOM 8217 C C . LYS D 1 20 ? 58.212 44.308 15.631 1.00 55.11 20 LYS D C 1
ATOM 8218 O O . LYS D 1 20 ? 58.997 45.248 15.788 1.00 54.20 20 LYS D O 1
ATOM 8220 N N . THR D 1 21 ? 57.548 44.089 14.498 1.00 54.64 21 THR D N 1
ATOM 8221 C CA . THR D 1 21 ? 57.649 44.971 13.338 1.00 54.41 21 THR D CA 1
ATOM 8222 C C . THR D 1 21 ? 56.280 45.633 13.173 1.00 55.29 21 THR D C 1
ATOM 8223 O O . THR D 1 21 ? 55.355 45.351 13.939 1.00 54.61 21 THR D O 1
ATOM 8227 N N . ALA D 1 22 ? 56.144 46.498 12.174 1.00 55.87 22 ALA D N 1
ATOM 8228 C CA . ALA D 1 22 ? 54.883 47.196 11.940 1.00 57.06 22 ALA D CA 1
ATOM 8229 C C . ALA D 1 22 ? 53.751 46.281 11.473 1.00 57.98 22 ALA D C 1
ATOM 8230 O O . ALA D 1 22 ? 52.663 46.759 11.152 1.00 58.74 22 ALA D O 1
ATOM 8232 N N . LEU D 1 23 ? 53.996 44.973 11.439 1.00 58.10 23 LEU D N 1
ATOM 8233 C CA . LEU D 1 23 ? 52.970 44.035 10.991 1.00 58.15 23 LEU D CA 1
ATOM 8234 C C . LEU D 1 23 ? 52.890 42.714 11.755 1.00 58.84 23 LEU D C 1
ATOM 8235 O O . LEU D 1 23 ? 51.831 42.082 11.780 1.00 59.51 23 LEU D O 1
ATOM 8240 N N . ARG D 1 24 ? 53.989 42.290 12.372 1.00 58.16 24 ARG D N 1
ATOM 8241 C CA . ARG D 1 24 ? 53.986 41.021 13.101 1.00 57.69 24 ARG D CA 1
ATOM 8242 C C . ARG D 1 24 ? 55.032 40.938 14.207 1.00 56.98 24 ARG D C 1
ATOM 8243 O O . ARG D 1 24 ? 55.706 41.915 14.531 1.00 57.29 24 ARG D O 1
ATOM 8251 N N . THR D 1 25 ? 55.153 39.742 14.775 1.00 55.73 25 THR D N 1
ATOM 8252 C CA . THR D 1 25 ? 56.125 39.464 15.821 1.00 54.79 25 THR D CA 1
ATOM 8253 C C . THR D 1 25 ? 57.141 38.507 15.202 1.00 53.89 25 THR D C 1
ATOM 8254 O O . THR D 1 25 ? 56.774 37.434 14.721 1.00 53.61 25 THR D O 1
ATOM 8256 N N . VAL D 1 26 ? 58.411 38.904 15.201 1.00 52.28 26 VAL D N 1
ATOM 8257 C CA . VAL D 1 26 ? 59.471 38.083 14.622 1.00 51.01 26 VAL D CA 1
ATOM 8258 C C . VAL D 1 26 ? 60.163 37.220 15.675 1.00 50.27 26 VAL D C 1
ATOM 8259 O O . VAL D 1 26 ? 60.668 37.732 16.672 1.00 49.70 26 VAL D O 1
ATOM 8263 N N . TYR D 1 27 ? 60.192 35.910 15.449 1.00 50.17 27 TYR D N 1
ATOM 8264 C CA . TYR D 1 27 ? 60.831 34.996 16.392 1.00 49.12 27 TYR D CA 1
ATOM 8265 C C . TYR D 1 27 ? 62.071 34.326 15.825 1.00 47.52 27 TYR D C 1
ATOM 8266 O O . TYR D 1 27 ? 62.861 33.744 16.568 1.00 47.13 27 TYR D O 1
ATOM 8275 N N . THR D 1 28 ? 62.246 34.401 14.512 1.00 45.62 28 THR D N 1
ATOM 8276 C CA . THR D 1 28 ? 63.393 33.762 13.891 1.00 44.68 28 THR D CA 1
ATOM 8277 C C . THR D 1 28 ? 64.148 34.662 12.935 1.00 43.88 28 THR D C 1
ATOM 8278 O O . THR D 1 28 ? 63.580 35.564 12.320 1.00 43.03 28 THR D O 1
ATOM 8282 N N . ALA D 1 29 ? 65.445 34.406 12.828 1.00 42.59 29 ALA D N 1
ATOM 8283 C CA . ALA D 1 29 ? 66.299 35.146 11.922 1.00 41.37 29 ALA D CA 1
ATOM 8284 C C . ALA D 1 29 ? 66.339 34.292 10.665 1.00 40.40 29 ALA D C 1
ATOM 8285 O O . ALA D 1 29 ? 66.902 33.198 10.671 1.00 41.20 29 ALA D O 1
ATOM 8287 N N . GLU D 1 30 ? 65.715 34.773 9.597 1.00 39.14 30 GLU D N 1
ATOM 8288 C CA . GLU D 1 30 ? 65.698 34.033 8.343 1.00 38.76 30 GLU D CA 1
ATOM 8289 C C . GLU D 1 30 ? 66.707 34.602 7.363 1.00 36.67 30 GLU D C 1
ATOM 8290 O O . GLU D 1 30 ? 67.016 35.793 7.393 1.00 34.62 30 GLU D O 1
ATOM 8296 N N . SER D 1 31 ? 67.221 33.742 6.495 1.00 35.77 31 SER D N 1
ATOM 8297 C CA . SER D 1 31 ? 68.172 34.164 5.481 1.00 34.21 31 SER D CA 1
ATOM 8298 C C . SER D 1 31 ? 68.285 33.090 4.414 1.00 32.45 31 SER D C 1
ATOM 8299 O O . SER D 1 31 ? 67.947 31.928 4.647 1.00 31.44 31 SER D O 1
ATOM 8302 N N . VAL D 1 32 ? 68.731 33.494 3.232 1.00 30.95 32 VAL D N 1
ATOM 8303 C CA . VAL D 1 32 ? 68.925 32.562 2.135 1.00 29.97 32 VAL D CA 1
ATOM 8304 C C . VAL D 1 32 ? 70.400 32.190 2.170 1.00 30.07 32 VAL D C 1
ATOM 8305 O O . VAL D 1 32 ? 71.262 33.059 2.301 1.00 31.29 32 VAL D O 1
ATOM 8309 N N . ILE D 1 33 ? 70.687 30.898 2.073 1.00 30.36 33 ILE D N 1
ATOM 8310 C CA . ILE D 1 33 ? 72.061 30.422 2.078 1.00 28.72 33 ILE D CA 1
ATOM 8311 C C . ILE D 1 33 ? 72.430 29.997 0.667 1.00 28.88 33 ILE D C 1
ATOM 8312 O O . ILE D 1 33 ? 71.713 29.228 0.033 1.00 28.75 33 ILE D O 1
ATOM 8317 N N . VAL D 1 34 ? 73.549 30.510 0.176 1.00 29.59 34 VAL D N 1
ATOM 8318 C CA . VAL D 1 34 ? 74.016 30.175 -1.157 1.00 29.54 34 VAL D CA 1
ATOM 8319 C C . VAL D 1 34 ? 75.234 29.270 -1.071 1.00 30.65 34 VAL D C 1
ATOM 8320 O O . VAL D 1 34 ? 76.146 29.503 -0.268 1.00 29.10 34 VAL D O 1
ATOM 8324 N N . ARG D 1 35 ? 75.239 28.234 -1.900 1.00 32.44 35 ARG D N 1
ATOM 8325 C CA . ARG D 1 35 ? 76.354 27.297 -1.965 1.00 33.33 35 ARG D CA 1
ATOM 8326 C C . ARG D 1 35 ? 76.803 27.206 -3.411 1.00 32.36 35 ARG D C 1
ATOM 8327 O O . ARG D 1 35 ? 76.046 26.757 -4.272 1.00 33.04 35 ARG D O 1
ATOM 8335 N N . ILE D 1 36 ? 78.025 27.643 -3.683 1.00 31.68 36 ILE D N 1
ATOM 8336 C CA . ILE D 1 36 ? 78.559 27.584 -5.038 1.00 31.23 36 ILE D CA 1
ATOM 8337 C C . ILE D 1 36 ? 79.587 26.453 -5.117 1.00 32.26 36 ILE D C 1
ATOM 8338 O O . ILE D 1 36 ? 80.576 26.446 -4.382 1.00 33.35 36 ILE D O 1
ATOM 8343 N N . THR D 1 37 ? 79.345 25.487 -5.996 1.00 32.66 37 THR D N 1
ATOM 8344 C CA . THR D 1 37 ? 80.268 24.371 -6.143 1.00 33.03 37 THR D CA 1
ATOM 8345 C C . THR D 1 37 ? 81.170 24.598 -7.345 1.00 35.00 37 THR D C 1
ATOM 8346 O O . THR D 1 37 ? 80.695 24.930 -8.436 1.00 35.05 37 THR D O 1
ATOM 8350 N N . TYR D 1 38 ? 82.472 24.432 -7.138 1.00 35.87 38 TYR D N 1
ATOM 8351 C CA . TYR D 1 38 ? 83.444 24.616 -8.210 1.00 38.11 38 TYR D CA 1
ATOM 8352 C C . TYR D 1 38 ? 83.965 23.265 -8.707 1.00 40.07 38 TYR D C 1
ATOM 8353 O O . TYR D 1 38 ? 83.865 22.256 -8.006 1.00 39.52 38 TYR D O 1
ATOM 8362 N N . ASP D 1 39 ? 84.520 23.252 -9.915 1.00 41.21 39 ASP D N 1
ATOM 8363 C CA . ASP D 1 39 ? 85.025 22.017 -10.508 1.00 44.27 39 ASP D CA 1
ATOM 8364 C C . ASP D 1 39 ? 86.127 21.347 -9.708 1.00 44.60 39 ASP D C 1
ATOM 8365 O O . ASP D 1 39 ? 86.381 20.158 -9.883 1.00 45.79 39 ASP D O 1
ATOM 8370 N N . SER D 1 40 ? 86.783 22.099 -8.836 1.00 44.98 40 SER D N 1
ATOM 8371 C CA . SER D 1 40 ? 87.855 21.532 -8.028 1.00 45.62 40 SER D CA 1
ATOM 8372 C C . SER D 1 40 ? 87.262 20.759 -6.859 1.00 44.70 40 SER D C 1
ATOM 8373 O O . SER D 1 40 ? 87.972 20.043 -6.156 1.00 45.20 40 SER D O 1
ATOM 8376 N N . GLY D 1 41 ? 85.956 20.912 -6.659 1.00 42.88 41 GLY D N 1
ATOM 8377 C CA . GLY D 1 41 ? 85.289 20.234 -5.564 1.00 41.14 41 GLY D CA 1
ATOM 8378 C C . GLY D 1 41 ? 85.010 21.191 -4.418 1.00 40.54 41 GLY D C 1
ATOM 8379 O O . GLY D 1 41 ? 84.161 20.931 -3.565 1.00 40.13 41 GLY D O 1
ATOM 8380 N N . ALA D 1 42 ? 85.729 22.308 -4.402 1.00 40.25 42 ALA D N 1
ATOM 8381 C CA . ALA D 1 42 ? 85.564 23.320 -3.363 1.00 39.98 42 ALA D CA 1
ATOM 8382 C C . ALA D 1 42 ? 84.159 23.914 -3.369 1.00 39.06 42 ALA D C 1
ATOM 8383 O O . ALA D 1 42 ? 83.521 24.018 -4.417 1.00 39.44 42 ALA D O 1
ATOM 8385 N N . VAL D 1 43 ? 83.684 24.299 -2.190 1.00 38.13 43 VAL D N 1
ATOM 8386 C CA . VAL D 1 43 ? 82.364 24.901 -2.048 1.00 37.96 43 VAL D CA 1
ATOM 8387 C C . VAL D 1 43 ? 82.471 26.293 -1.426 1.00 36.56 43 VAL D C 1
ATOM 8388 O O . VAL D 1 43 ? 83.149 26.481 -0.407 1.00 35.54 43 VAL D O 1
ATOM 8392 N N . GLY D 1 44 ? 81.809 27.263 -2.054 1.00 34.91 44 GLY D N 1
ATOM 8393 C CA . GLY D 1 44 ? 81.818 28.628 -1.556 1.00 31.98 44 GLY D CA 1
ATOM 8394 C C . GLY D 1 44 ? 80.489 28.926 -0.892 1.00 31.00 44 GLY D C 1
ATOM 8395 O O . GLY D 1 44 ? 79.436 28.559 -1.419 1.00 31.53 44 GLY D O 1
ATOM 8396 N N . TRP D 1 45 ? 80.526 29.588 0.260 1.00 28.21 45 TRP D N 1
ATOM 8397 C CA . TRP D 1 45 ? 79.305 29.900 0.981 1.00 27.52 45 TRP D CA 1
ATOM 8398 C C . TRP D 1 45 ? 78.956 31.382 1.030 1.00 26.21 45 TRP D C 1
ATOM 8399 O O . TRP D 1 45 ? 79.835 32.243 1.082 1.00 23.53 45 TRP D O 1
ATOM 8410 N N . GLY D 1 46 ? 77.654 31.658 1.028 1.00 25.44 46 GLY D N 1
ATOM 8411 C CA . GLY D 1 46 ? 77.158 33.020 1.092 1.00 24.40 46 GLY D CA 1
ATOM 8412 C C . GLY D 1 46 ? 75.838 33.052 1.843 1.00 26.03 46 GLY D C 1
ATOM 8413 O O . GLY D 1 46 ? 75.151 32.029 1.934 1.00 27.15 46 GLY D O 1
ATOM 8414 N N . GLU D 1 47 ? 75.479 34.212 2.386 1.00 23.74 47 GLU D N 1
ATOM 8415 C CA . GLU D 1 47 ? 74.231 34.346 3.132 1.00 25.22 47 GLU D CA 1
ATOM 8416 C C . GLU D 1 47 ? 73.585 35.707 2.904 1.00 23.94 47 GLU D C 1
ATOM 8417 O O . GLU D 1 47 ? 74.271 36.700 2.680 1.00 24.32 47 GLU D O 1
ATOM 8423 N N . ALA D 1 48 ? 72.261 35.744 2.973 1.00 23.02 48 ALA D N 1
ATOM 8424 C CA . ALA D 1 48 ? 71.533 36.989 2.805 1.00 23.14 48 ALA D CA 1
ATOM 8425 C C . ALA D 1 48 ? 70.168 36.931 3.472 1.00 23.89 48 ALA D C 1
ATOM 8426 O O . ALA D 1 48 ? 69.313 36.120 3.105 1.00 23.96 48 ALA D O 1
ATOM 8428 N N . PRO D 1 49 ? 69.953 37.783 4.485 1.00 23.38 49 PRO D N 1
ATOM 8429 C CA . PRO D 1 49 ? 68.679 37.838 5.199 1.00 23.03 49 PRO D CA 1
ATOM 8430 C C . PRO D 1 49 ? 67.819 38.912 4.537 1.00 24.38 49 PRO D C 1
ATOM 8431 O O . PRO D 1 49 ? 68.326 39.766 3.809 1.00 23.60 49 PRO D O 1
ATOM 8435 N N . PRO D 1 50 ? 66.503 38.874 4.765 1.00 25.06 50 PRO D N 1
ATOM 8436 C CA . PRO D 1 50 ? 65.680 39.912 4.146 1.00 24.65 50 PRO D CA 1
ATOM 8437 C C . PRO D 1 50 ? 65.743 41.151 5.041 1.00 24.44 50 PRO D C 1
ATOM 8438 O O . PRO D 1 50 ? 65.977 41.041 6.241 1.00 25.60 50 PRO D O 1
ATOM 8442 N N . THR D 1 51 ? 65.562 42.324 4.447 1.00 24.55 51 THR D N 1
ATOM 8443 C CA . THR D 1 51 ? 65.560 43.591 5.177 1.00 25.05 51 THR D CA 1
ATOM 8444 C C . THR D 1 51 ? 64.593 44.489 4.419 1.00 25.38 51 THR D C 1
ATOM 8445 O O . THR D 1 51 ? 65.000 45.425 3.727 1.00 25.23 51 THR D O 1
ATOM 8449 N N . LEU D 1 52 ? 63.309 44.167 4.540 1.00 25.14 52 LEU D N 1
ATOM 8450 C CA . LEU D 1 52 ? 62.242 44.894 3.863 1.00 26.85 52 LEU D CA 1
ATOM 8451 C C . LEU D 1 52 ? 62.273 46.398 4.088 1.00 28.05 52 LEU D C 1
ATOM 8452 O O . LEU D 1 52 ? 61.912 47.163 3.192 1.00 27.88 52 LEU D O 1
ATOM 8457 N N . VAL D 1 53 ? 62.704 46.819 5.275 1.00 27.64 53 VAL D N 1
ATOM 8458 C CA . VAL D 1 53 ? 62.770 48.242 5.598 1.00 29.69 53 VAL D CA 1
ATOM 8459 C C . VAL D 1 53 ? 64.079 48.907 5.165 1.00 30.30 53 VAL D C 1
ATOM 8460 O O . VAL D 1 53 ? 64.089 50.058 4.743 1.00 32.71 53 VAL D O 1
ATOM 8464 N N . ILE D 1 54 ? 65.186 48.186 5.256 1.00 30.32 54 ILE D N 1
ATOM 8465 C CA . ILE D 1 54 ? 66.477 48.770 4.901 1.00 28.53 54 ILE D CA 1
ATOM 8466 C C . ILE D 1 54 ? 66.844 48.724 3.422 1.00 27.60 54 ILE D C 1
ATOM 8467 O O . ILE D 1 54 ? 67.203 49.748 2.835 1.00 27.67 54 ILE D O 1
ATOM 8472 N N . THR D 1 55 ? 66.754 47.540 2.824 1.00 27.31 55 THR D N 1
ATOM 8473 C CA . THR D 1 55 ? 67.10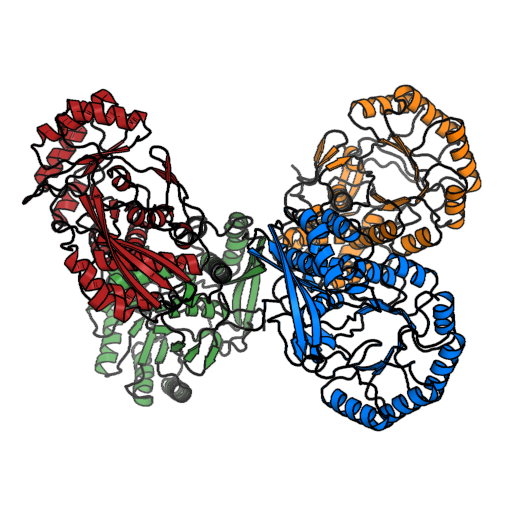2 47.351 1.414 1.00 26.17 55 THR D CA 1
ATOM 8474 C C . THR D 1 55 ? 65.898 47.130 0.516 1.00 25.89 55 THR D C 1
ATOM 8475 O O . THR D 1 55 ? 65.925 47.481 -0.663 1.00 25.86 55 THR D O 1
ATOM 8479 N N . GLY D 1 56 ? 64.857 46.518 1.070 1.00 25.86 56 GLY D N 1
ATOM 8480 C CA . GLY D 1 56 ? 63.668 46.229 0.289 1.00 25.60 56 GLY D CA 1
ATOM 8481 C C . GLY D 1 56 ? 63.672 44.780 -0.170 1.00 25.53 56 GLY D C 1
ATOM 8482 O O . GLY D 1 56 ? 62.666 44.279 -0.680 1.00 26.41 56 GLY D O 1
ATOM 8483 N N . ASP D 1 57 ? 64.808 44.107 0.009 1.00 25.50 57 ASP D N 1
ATOM 8484 C CA . ASP D 1 57 ? 64.948 42.706 -0.389 1.00 25.81 57 ASP D CA 1
ATOM 8485 C C . ASP D 1 57 ? 64.205 41.771 0.563 1.00 25.84 57 ASP D C 1
ATOM 8486 O O . ASP D 1 57 ? 64.250 41.946 1.785 1.00 24.33 57 ASP D O 1
ATOM 8491 N N . SER D 1 58 ? 63.533 40.776 -0.008 1.00 24.40 58 SER D N 1
ATOM 8492 C CA . SER D 1 58 ? 62.802 39.782 0.772 1.00 26.34 58 SER D CA 1
ATOM 8493 C C . SER D 1 58 ? 63.365 38.399 0.436 1.00 26.55 58 SER D C 1
ATOM 8494 O O . SER D 1 58 ? 64.167 38.257 -0.496 1.00 25.50 58 SER D O 1
ATOM 8497 N N . MET D 1 59 ? 62.953 37.385 1.190 1.00 26.56 59 MET D N 1
ATOM 8498 C CA . MET D 1 59 ? 63.419 36.022 0.932 1.00 28.42 59 MET D CA 1
ATOM 8499 C C . MET D 1 59 ? 63.139 35.651 -0.528 1.00 27.77 59 MET D C 1
ATOM 8500 O O . MET D 1 59 ? 64.012 35.130 -1.222 1.00 28.87 59 MET D O 1
ATOM 8505 N N . ASP D 1 60 ? 61.922 35.923 -0.995 1.00 27.48 60 ASP D N 1
ATOM 8506 C CA . ASP D 1 60 ? 61.557 35.606 -2.375 1.00 26.82 60 ASP D CA 1
ATOM 8507 C C . ASP D 1 60 ? 62.327 36.418 -3.410 1.00 26.96 60 ASP D C 1
ATOM 8508 O O . ASP D 1 60 ? 62.774 35.864 -4.417 1.00 28.15 60 ASP D O 1
ATOM 8513 N N . SER D 1 61 ? 62.491 37.720 -3.178 1.00 24.08 61 SER D N 1
ATOM 8514 C CA . SER D 1 61 ? 63.203 38.540 -4.151 1.00 24.47 61 SER D CA 1
ATOM 8515 C C . SER D 1 61 ? 64.647 38.082 -4.276 1.00 23.41 61 SER D C 1
ATOM 8516 O O . SER D 1 61 ? 65.206 38.039 -5.375 1.00 23.02 61 SER D O 1
ATOM 8519 N N . ILE D 1 62 ? 65.246 37.722 -3.148 1.00 24.02 62 ILE D N 1
ATOM 8520 C CA . ILE D 1 62 ? 66.630 37.265 -3.132 1.00 24.65 62 ILE D CA 1
ATOM 8521 C C . ILE D 1 62 ? 66.819 35.943 -3.883 1.00 26.75 62 ILE D C 1
ATOM 8522 O O . ILE D 1 62 ? 67.637 35.851 -4.806 1.00 26.82 62 ILE D O 1
ATOM 8527 N N . GLU D 1 63 ? 66.059 34.924 -3.498 1.00 29.25 63 GLU D N 1
ATOM 8528 C CA . GLU D 1 63 ? 66.170 33.620 -4.146 1.00 30.93 63 GLU D CA 1
ATOM 8529 C C . GLU D 1 63 ? 65.872 33.689 -5.641 1.00 30.84 63 GLU D C 1
ATOM 8530 O O . GLU D 1 63 ? 66.554 33.058 -6.452 1.00 30.66 63 GLU D O 1
ATOM 8536 N N . SER D 1 64 ? 64.853 34.456 -6.008 1.00 29.14 64 SER D N 1
ATOM 8537 C CA . SER D 1 64 ? 64.492 34.582 -7.410 1.00 28.53 64 SER D CA 1
ATOM 8538 C C . SER D 1 64 ? 65.606 35.255 -8.192 1.00 26.79 64 SER D C 1
ATOM 8539 O O . SER D 1 64 ? 65.939 34.836 -9.300 1.00 26.20 64 SER D O 1
ATOM 8542 N N . ALA D 1 65 ? 66.172 36.309 -7.614 1.00 25.91 65 ALA D N 1
ATOM 8543 C CA . ALA D 1 65 ? 67.253 37.034 -8.267 1.00 25.96 65 ALA D CA 1
ATOM 8544 C C . ALA D 1 65 ? 68.428 36.094 -8.512 1.00 25.25 65 ALA D C 1
ATOM 8545 O O . ALA D 1 65 ? 68.985 36.056 -9.606 1.00 24.97 65 ALA D O 1
ATOM 8547 N N . ILE D 1 66 ? 68.799 35.328 -7.491 1.00 26.34 66 ILE D N 1
ATOM 8548 C CA . ILE D 1 66 ? 69.918 34.399 -7.621 1.00 27.61 66 ILE D CA 1
ATOM 8549 C C . ILE D 1 66 ? 69.671 33.346 -8.701 1.00 29.19 66 ILE D C 1
ATOM 8550 O O . ILE D 1 66 ? 70.519 33.131 -9.573 1.00 28.59 66 ILE D O 1
ATOM 8555 N N . HIS D 1 67 ? 68.505 32.711 -8.657 1.00 30.41 67 HIS D N 1
ATOM 8556 C CA . HIS D 1 67 ? 68.166 31.677 -9.626 1.00 34.69 67 HIS D CA 1
ATOM 8557 C C . HIS D 1 67 ? 67.917 32.147 -11.052 1.00 34.90 67 HIS D C 1
ATOM 8558 O O . HIS D 1 67 ? 68.425 31.551 -11.998 1.00 35.41 67 HIS D O 1
ATOM 8565 N N . HIS D 1 68 ? 67.147 33.219 -11.206 1.00 34.62 68 HIS D N 1
ATOM 8566 C CA . HIS D 1 68 ? 66.793 33.719 -12.533 1.00 35.12 68 HIS D CA 1
ATOM 8567 C C . HIS D 1 68 ? 67.761 34.673 -13.217 1.00 34.02 68 HIS D C 1
ATOM 8568 O O . HIS D 1 68 ? 67.704 34.834 -14.436 1.00 33.45 68 HIS D O 1
ATOM 8575 N N . VAL D 1 69 ? 68.648 35.305 -12.456 1.00 32.13 69 VAL D N 1
ATOM 8576 C CA . VAL D 1 69 ? 69.584 36.241 -13.065 1.00 31.72 69 VAL D CA 1
ATOM 8577 C C . VAL D 1 69 ? 71.054 35.923 -12.824 1.00 32.25 69 VAL D C 1
ATOM 8578 O O . VAL D 1 69 ? 71.806 35.701 -13.774 1.00 33.49 69 VAL D O 1
ATOM 8582 N N . LEU D 1 70 ? 71.467 35.903 -11.560 1.00 30.36 70 LEU D N 1
ATOM 8583 C CA . LEU D 1 70 ? 72.865 35.639 -11.231 1.00 31.03 70 LEU D CA 1
ATOM 8584 C C . LEU D 1 70 ? 73.366 34.249 -11.628 1.00 31.36 70 LEU D C 1
ATOM 8585 O O . LEU D 1 70 ? 74.402 34.126 -12.283 1.00 31.69 70 LEU D O 1
ATOM 8590 N N . LYS D 1 71 ? 72.630 33.213 -11.241 1.00 31.54 71 LYS D N 1
ATOM 8591 C CA . LYS D 1 71 ? 73.017 31.838 -11.549 1.00 33.47 71 LYS D CA 1
ATOM 8592 C C . LYS D 1 71 ? 73.313 31.561 -13.031 1.00 34.33 71 LYS D C 1
ATOM 8593 O O . LYS D 1 71 ? 74.418 31.151 -13.377 1.00 34.54 71 LYS D O 1
ATOM 8599 N N . PRO D 1 72 ? 72.336 31.782 -13.926 1.00 35.05 72 PRO D N 1
ATOM 8600 C CA . PRO D 1 72 ? 72.624 31.511 -15.341 1.00 35.46 72 PRO D CA 1
ATOM 8601 C C . PRO D 1 72 ? 73.791 32.311 -15.918 1.00 35.57 72 PRO D C 1
ATOM 8602 O O . PRO D 1 72 ? 74.336 31.963 -16.967 1.00 35.72 72 PRO D O 1
ATOM 8606 N N . ALA D 1 73 ? 74.182 33.377 -15.228 1.00 34.43 73 ALA D N 1
ATOM 8607 C CA . ALA D 1 73 ? 75.287 34.207 -15.692 1.00 31.81 73 ALA D CA 1
ATOM 8608 C C . ALA D 1 73 ? 76.641 33.757 -15.158 1.00 30.69 73 ALA D C 1
ATOM 8609 O O . ALA D 1 73 ? 77.674 34.046 -15.766 1.00 31.31 73 ALA D O 1
ATOM 8611 N N . LEU D 1 74 ? 76.642 33.058 -14.027 1.00 29.21 74 LEU D N 1
ATOM 8612 C CA . LEU D 1 74 ? 77.893 32.608 -13.425 1.00 31.26 74 LEU D CA 1
ATOM 8613 C C . LEU D 1 74 ? 78.274 31.163 -13.734 1.00 32.46 74 LEU D C 1
ATOM 8614 O O . LEU D 1 74 ? 79.447 30.794 -13.634 1.00 31.62 74 LEU D O 1
ATOM 8619 N N . LEU D 1 75 ? 77.291 30.345 -14.097 1.00 33.58 75 LEU D N 1
ATOM 8620 C CA . LEU D 1 75 ? 77.559 28.947 -14.416 1.00 35.62 75 LEU D CA 1
ATOM 8621 C C . LEU D 1 75 ? 78.548 28.835 -15.569 1.00 36.41 75 LEU D C 1
ATOM 8622 O O . LEU D 1 75 ? 78.311 29.370 -16.653 1.00 37.72 75 LEU D O 1
ATOM 8627 N N . GLY D 1 76 ? 79.660 28.149 -15.324 1.00 37.05 76 GLY D N 1
ATOM 8628 C CA . GLY D 1 76 ? 80.665 27.975 -16.357 1.00 36.78 76 GLY D CA 1
ATOM 8629 C C . GLY D 1 76 ? 81.756 29.035 -16.385 1.00 37.87 76 GLY D C 1
ATOM 8630 O O . GLY D 1 76 ? 82.699 28.934 -17.172 1.00 37.86 76 GLY D O 1
ATOM 8631 N N . LYS D 1 77 ? 81.643 30.056 -15.540 1.00 36.56 77 LYS D N 1
ATOM 8632 C CA . LYS D 1 77 ? 82.655 31.109 -15.515 1.00 35.37 77 LYS D CA 1
ATOM 8633 C C . LYS D 1 77 ? 83.843 30.738 -14.641 1.00 34.84 77 LYS D C 1
ATOM 8634 O O . LYS D 1 77 ? 83.699 30.037 -13.635 1.00 34.43 77 LYS D O 1
ATOM 8640 N N . SER D 1 78 ? 85.017 31.218 -15.032 1.00 34.12 78 SER D N 1
ATOM 8641 C CA . SER D 1 78 ? 86.247 30.955 -14.292 1.00 36.71 78 SER D CA 1
ATOM 8642 C C . SER D 1 78 ? 86.600 32.144 -13.393 1.00 35.66 78 SER D C 1
ATOM 8643 O O . SER D 1 78 ? 86.392 33.296 -13.773 1.00 36.43 78 SER D O 1
ATOM 8646 N N . LEU D 1 79 ? 87.138 31.870 -12.206 1.00 35.18 79 LEU D N 1
ATOM 8647 C CA . LEU D 1 79 ? 87.502 32.946 -11.289 1.00 35.01 79 LEU D CA 1
ATOM 8648 C C . LEU D 1 79 ? 88.731 33.711 -11.760 1.00 34.99 79 LEU D C 1
ATOM 8649 O O . LEU D 1 79 ? 89.107 34.719 -11.161 1.00 34.78 79 LEU D O 1
ATOM 8654 N N . ALA D 1 80 ? 89.358 33.230 -12.829 1.00 34.95 80 ALA D N 1
ATOM 8655 C CA . ALA D 1 80 ? 90.527 33.905 -13.373 1.00 34.84 80 ALA D CA 1
ATOM 8656 C C . ALA D 1 80 ? 90.039 35.218 -13.980 1.00 33.86 80 ALA D C 1
ATOM 8657 O O . ALA D 1 80 ? 90.809 36.166 -14.142 1.00 33.47 80 ALA D O 1
ATOM 8659 N N . GLY D 1 81 ? 88.747 35.251 -14.310 1.00 33.34 81 GLY D N 1
ATOM 8660 C CA . GLY D 1 81 ? 88.125 36.438 -14.873 1.00 31.56 81 GLY D CA 1
ATOM 8661 C C . GLY D 1 81 ? 87.142 37.008 -13.861 1.00 30.36 81 GLY D C 1
ATOM 8662 O O . GLY D 1 81 ? 85.953 37.148 -14.133 1.00 28.98 81 GLY D O 1
ATOM 8663 N N . TYR D 1 82 ? 87.654 37.342 -12.684 1.00 30.01 82 TYR D N 1
ATOM 8664 C CA . TYR D 1 82 ? 86.838 37.865 -11.589 1.00 31.72 82 TYR D CA 1
ATOM 8665 C C . TYR D 1 82 ? 86.143 39.205 -11.873 1.00 29.03 82 TYR D C 1
ATOM 8666 O O . TYR D 1 82 ? 84.970 39.383 -11.547 1.00 28.45 82 TYR D O 1
ATOM 8675 N N . GLU D 1 83 ? 86.875 40.139 -12.468 1.00 27.56 83 GLU D N 1
ATOM 8676 C CA . GLU D 1 83 ? 86.348 41.461 -12.795 1.00 26.27 83 GLU D CA 1
ATOM 8677 C C . GLU D 1 83 ? 85.031 41.362 -13.565 1.00 25.85 83 GLU D C 1
ATOM 8678 O O . GLU D 1 83 ? 84.033 41.972 -13.182 1.00 24.13 83 GLU D O 1
ATOM 8684 N N . ALA D 1 84 ? 85.030 40.587 -14.647 1.00 24.45 84 ALA D N 1
ATOM 8685 C CA . ALA D 1 84 ? 83.830 40.415 -15.466 1.00 25.05 84 ALA D CA 1
ATOM 8686 C C . ALA D 1 84 ? 82.682 39.821 -14.650 1.00 25.49 84 ALA D C 1
ATOM 8687 O O . ALA D 1 84 ? 81.537 40.275 -14.744 1.00 25.29 84 ALA D O 1
ATOM 8689 N N . ILE D 1 85 ? 82.988 38.802 -13.853 1.00 24.64 85 ILE D N 1
ATOM 8690 C CA . ILE D 1 85 ? 81.972 38.175 -13.020 1.00 24.65 85 ILE D CA 1
ATOM 8691 C C . ILE D 1 85 ? 81.365 39.204 -12.060 1.00 23.85 85 ILE D C 1
ATOM 8692 O O . ILE D 1 85 ? 80.145 39.304 -11.945 1.00 23.57 85 ILE D O 1
ATOM 8697 N N . LEU D 1 86 ? 82.215 39.957 -11.366 1.00 22.77 86 LEU D N 1
ATOM 8698 C CA . LEU D 1 86 ? 81.728 40.968 -10.427 1.00 24.34 86 LEU D CA 1
ATOM 8699 C C . LEU D 1 86 ? 80.896 42.032 -11.151 1.00 23.93 86 LEU D C 1
ATOM 8700 O O . LEU D 1 86 ? 79.875 42.491 -10.631 1.00 23.95 86 LEU D O 1
ATOM 8705 N N . HIS D 1 87 ? 81.322 42.424 -12.348 1.00 23.43 87 HIS D N 1
ATOM 8706 C CA . HIS D 1 87 ? 80.568 43.420 -13.089 1.00 26.82 87 HIS D CA 1
ATOM 8707 C C . HIS D 1 87 ? 79.180 42.880 -13.421 1.00 26.81 87 HIS D C 1
ATOM 8708 O O . HIS D 1 87 ? 78.193 43.604 -13.306 1.00 26.57 87 HIS D O 1
ATOM 8715 N N . ASP D 1 88 ? 79.107 41.612 -13.820 1.00 26.30 88 ASP D N 1
ATOM 8716 C CA . ASP D 1 88 ? 77.825 40.982 -14.142 1.00 28.92 88 ASP D CA 1
ATOM 8717 C C . ASP D 1 88 ? 76.879 40.952 -12.943 1.00 27.69 88 ASP D C 1
ATOM 8718 O O . ASP D 1 88 ? 75.713 41.313 -13.056 1.00 27.72 88 ASP D O 1
ATOM 8723 N N . ILE D 1 89 ? 77.389 40.503 -11.800 1.00 26.97 89 ILE D N 1
ATOM 8724 C CA . ILE D 1 89 ? 76.602 40.427 -10.575 1.00 27.00 89 ILE D CA 1
ATOM 8725 C C . ILE D 1 89 ? 76.006 41.785 -10.219 1.00 27.03 89 ILE D C 1
ATOM 8726 O O . ILE D 1 89 ? 74.818 41.894 -9.925 1.00 29.00 89 ILE D O 1
ATOM 8731 N N . GLN D 1 90 ? 76.837 42.820 -10.261 1.00 28.54 90 GLN D N 1
ATOM 8732 C CA . GLN D 1 90 ? 76.410 44.171 -9.907 1.00 28.51 90 GLN D CA 1
ATOM 8733 C C . GLN D 1 90 ? 75.575 44.914 -10.950 1.00 30.35 90 GLN D C 1
ATOM 8734 O O . GLN D 1 90 ? 74.815 45.817 -10.599 1.00 30.20 90 GLN D O 1
ATOM 8740 N N . HIS D 1 91 ? 75.687 44.535 -12.220 1.00 31.38 91 HIS D N 1
ATOM 8741 C CA . HIS D 1 91 ? 74.961 45.262 -13.258 1.00 33.90 91 HIS D CA 1
ATOM 8742 C C . HIS D 1 91 ? 73.889 44.548 -14.083 1.00 34.07 91 HIS D C 1
ATOM 8743 O O . HIS D 1 91 ? 73.153 45.199 -14.827 1.00 35.04 91 HIS D O 1
ATOM 8750 N N . LEU D 1 92 ? 73.782 43.229 -13.959 1.00 34.14 92 LEU D N 1
ATOM 8751 C CA . LEU D 1 92 ? 72.760 42.503 -14.704 1.00 34.16 92 LEU D CA 1
ATOM 8752 C C . LEU D 1 92 ? 71.359 42.941 -14.272 1.00 35.76 92 LEU D C 1
ATOM 8753 O O . LEU D 1 92 ? 70.406 42.862 -15.054 1.00 36.76 92 LEU D O 1
ATOM 8758 N N . LEU D 1 93 ? 71.233 43.396 -13.026 1.00 34.18 93 LEU D N 1
ATOM 8759 C CA . LEU D 1 93 ? 69.954 43.880 -12.514 1.00 32.59 93 LEU D CA 1
ATOM 8760 C C . LEU D 1 93 ? 70.228 44.993 -11.517 1.00 32.10 93 LEU D C 1
ATOM 8761 O O . LEU D 1 93 ? 71.287 45.024 -10.893 1.00 32.89 93 LEU D O 1
ATOM 8766 N N . THR D 1 94 ? 69.285 45.915 -11.373 1.00 30.08 94 THR D N 1
ATOM 8767 C CA . THR D 1 94 ? 69.465 47.017 -10.441 1.00 31.01 94 THR D CA 1
ATOM 8768 C C . THR D 1 94 ? 68.991 46.591 -9.048 1.00 28.99 94 THR D C 1
ATOM 8769 O O . THR D 1 94 ? 68.237 45.622 -8.912 1.00 27.22 94 THR D O 1
ATOM 8773 N N . GLY D 1 95 ? 69.456 47.296 -8.017 1.00 28.22 95 GLY D N 1
ATOM 8774 C CA . GLY D 1 95 ? 69.072 46.953 -6.655 1.00 25.62 95 GLY D CA 1
ATOM 8775 C C . GLY D 1 95 ? 69.403 45.502 -6.342 1.00 26.41 95 GLY D C 1
ATOM 8776 O O . GLY D 1 95 ? 70.419 44.986 -6.811 1.00 26.25 95 GLY D O 1
ATOM 8777 N N . ASN D 1 96 ? 68.548 44.838 -5.565 1.00 24.86 96 ASN D N 1
ATOM 8778 C CA . ASN D 1 96 ? 68.769 43.438 -5.200 1.00 24.34 96 ASN D CA 1
ATOM 8779 C C . ASN D 1 96 ? 70.166 43.263 -4.585 1.00 23.55 96 ASN D C 1
ATOM 8780 O O . ASN D 1 96 ? 70.835 42.252 -4.812 1.00 23.65 96 ASN D O 1
ATOM 8785 N N . MET D 1 97 ? 70.593 44.257 -3.808 1.00 22.16 97 MET D N 1
ATOM 8786 C CA . MET D 1 97 ? 71.910 44.250 -3.167 1.00 21.78 97 MET D CA 1
ATOM 8787 C C . MET D 1 97 ? 72.184 43.040 -2.260 1.00 21.68 97 MET D C 1
ATOM 8788 O O . MET D 1 97 ? 73.319 42.557 -2.202 1.00 23.27 97 MET D O 1
ATOM 8793 N N . SER D 1 98 ? 71.160 42.557 -1.556 1.00 20.83 98 SER D N 1
ATOM 8794 C CA . SER D 1 98 ? 71.308 41.407 -0.657 1.00 20.90 98 SER D CA 1
ATOM 8795 C C . SER D 1 98 ? 71.623 40.142 -1.451 1.00 23.09 98 SER D C 1
ATOM 8796 O O . SER D 1 98 ? 72.453 39.332 -1.039 1.00 22.95 98 SER D O 1
ATOM 8799 N N . ALA D 1 99 ? 70.950 39.970 -2.588 1.00 21.21 99 ALA D N 1
ATOM 8800 C CA . ALA D 1 99 ? 71.184 38.802 -3.433 1.00 21.95 99 ALA D CA 1
ATOM 8801 C C . ALA D 1 99 ? 72.596 38.873 -4.013 1.00 20.27 99 ALA D C 1
ATOM 8802 O O . ALA D 1 99 ? 73.298 37.868 -4.099 1.00 20.80 99 ALA D O 1
ATOM 8804 N N . LYS D 1 100 ? 73.001 40.068 -4.424 1.00 20.29 100 LYS D N 1
ATOM 8805 C CA . LYS D 1 100 ? 74.334 40.263 -4.974 1.00 21.41 100 LYS D CA 1
ATOM 8806 C C . LYS D 1 100 ? 75.365 39.963 -3.883 1.00 22.92 100 LYS D C 1
ATOM 8807 O O . LYS D 1 100 ? 76.372 39.302 -4.130 1.00 22.81 100 LYS D O 1
ATOM 8813 N N . ALA D 1 101 ? 75.099 40.440 -2.671 1.00 22.23 101 ALA D N 1
ATOM 8814 C CA . ALA D 1 101 ? 76.011 40.215 -1.558 1.00 23.11 101 ALA D CA 1
ATOM 8815 C C . ALA D 1 101 ? 76.236 38.726 -1.258 1.00 22.07 101 ALA D C 1
ATOM 8816 O O . ALA D 1 101 ? 77.374 38.289 -1.088 1.00 22.05 101 ALA D O 1
ATOM 8818 N N . ALA D 1 102 ? 75.154 37.955 -1.194 1.00 23.21 102 ALA D N 1
ATOM 8819 C CA . ALA D 1 102 ? 75.245 36.527 -0.899 1.00 25.16 102 ALA D CA 1
ATOM 8820 C C . ALA D 1 102 ? 76.122 35.803 -1.913 1.00 25.93 102 ALA D C 1
ATOM 8821 O O . ALA D 1 102 ? 77.008 35.027 -1.540 1.00 26.70 102 ALA D O 1
ATOM 8823 N N . VAL D 1 103 ? 75.875 36.064 -3.191 1.00 24.65 103 VAL D N 1
ATOM 8824 C CA . VAL D 1 103 ? 76.639 35.439 -4.260 1.00 24.69 103 VAL D CA 1
ATOM 8825 C C . VAL D 1 103 ? 78.107 35.853 -4.202 1.00 25.91 103 VAL D C 1
ATOM 8826 O O . VAL D 1 103 ? 78.997 3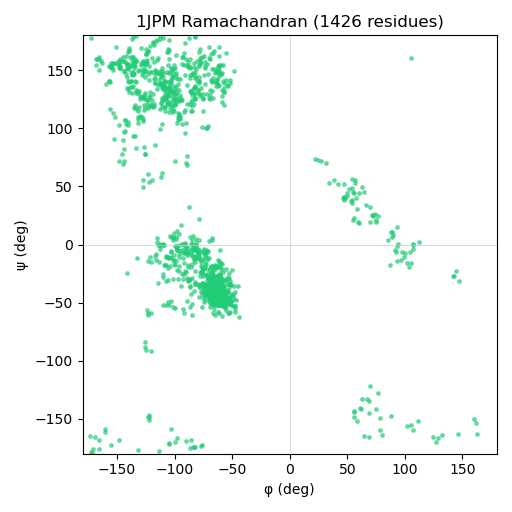5.028 -4.423 1.00 26.45 103 VAL D O 1
ATOM 8830 N N . GLU D 1 104 ? 78.365 37.124 -3.898 1.00 25.87 104 GLU D N 1
ATOM 8831 C CA . GLU D 1 104 ? 79.743 37.595 -3.804 1.00 25.70 104 GLU D CA 1
ATOM 8832 C C . GLU D 1 104 ? 80.488 36.906 -2.659 1.00 25.22 104 GLU D C 1
ATOM 8833 O O . GLU D 1 104 ? 81.676 36.602 -2.785 1.00 25.62 104 GLU D O 1
ATOM 8839 N N . MET D 1 105 ? 79.798 36.665 -1.545 1.00 24.80 105 MET D N 1
ATOM 8840 C CA . MET D 1 105 ? 80.423 35.990 -0.406 1.00 24.86 105 MET D CA 1
ATOM 8841 C C . MET D 1 105 ? 80.941 34.624 -0.874 1.00 26.13 105 MET D C 1
ATOM 8842 O O . MET D 1 105 ? 82.108 34.286 -0.677 1.00 25.45 105 MET D O 1
ATOM 8847 N N . ALA D 1 106 ? 80.060 33.850 -1.503 1.00 26.56 106 ALA D N 1
ATOM 8848 C CA . ALA D 1 106 ? 80.407 32.522 -2.002 1.00 27.68 106 ALA D CA 1
ATOM 8849 C C . ALA D 1 106 ? 81.480 32.569 -3.094 1.00 28.70 106 ALA D C 1
ATOM 8850 O O . ALA D 1 106 ? 82.217 31.600 -3.283 1.00 29.36 106 ALA D O 1
ATOM 8852 N N . LEU D 1 107 ? 81.560 33.684 -3.819 1.00 28.42 107 LEU D N 1
ATOM 8853 C CA . LEU D 1 107 ? 82.569 33.834 -4.865 1.00 28.60 107 LEU D CA 1
ATOM 8854 C C . LEU D 1 107 ? 83.926 34.175 -4.258 1.00 27.86 107 LEU D C 1
ATOM 8855 O O . LEU D 1 107 ? 84.944 33.601 -4.649 1.00 27.28 107 LEU D O 1
ATOM 8860 N N . TYR D 1 108 ? 83.951 35.113 -3.313 1.00 25.05 108 TYR D N 1
ATOM 8861 C CA . TYR D 1 108 ? 85.214 35.465 -2.674 1.00 26.84 108 TYR D CA 1
ATOM 8862 C C . TYR D 1 108 ? 85.720 34.278 -1.859 1.00 26.20 108 TYR D C 1
ATOM 8863 O O . TYR D 1 108 ? 86.921 34.095 -1.700 1.00 26.67 108 TYR D O 1
ATOM 8872 N N . ASP D 1 109 ? 84.794 33.472 -1.351 1.00 27.09 109 ASP D N 1
ATOM 8873 C CA . ASP D 1 109 ? 85.157 32.297 -0.567 1.00 27.67 109 ASP D CA 1
ATOM 8874 C C . ASP D 1 109 ? 85.939 31.361 -1.489 1.00 27.68 109 ASP D C 1
ATOM 8875 O O . ASP D 1 109 ? 87.020 30.894 -1.139 1.00 28.04 109 ASP D O 1
ATOM 8880 N N . GLY D 1 110 ? 85.395 31.115 -2.678 1.00 28.22 110 GLY D N 1
ATOM 8881 C CA . GLY D 1 110 ? 86.060 30.250 -3.637 1.00 30.69 110 GLY D CA 1
ATOM 8882 C C . GLY D 1 110 ? 87.334 30.852 -4.207 1.00 31.57 110 GLY D C 1
ATOM 8883 O O . GLY D 1 110 ? 88.312 30.142 -4.442 1.00 31.14 110 GLY D O 1
ATOM 8884 N N . TRP D 1 111 ? 87.322 32.164 -4.431 1.00 32.62 111 TRP D N 1
ATOM 8885 C CA . TRP D 1 111 ? 88.479 32.875 -4.973 1.00 33.20 111 TRP D CA 1
ATOM 8886 C C . TRP D 1 111 ? 89.664 32.749 -4.029 1.00 32.51 111 TRP D C 1
ATOM 8887 O O . TRP D 1 111 ? 90.795 32.539 -4.462 1.00 33.35 111 TRP D O 1
ATOM 8898 N N . ALA D 1 112 ? 89.395 32.881 -2.735 1.00 33.00 112 ALA D N 1
ATOM 8899 C CA . ALA D 1 112 ? 90.435 32.779 -1.716 1.00 32.93 112 ALA D CA 1
ATOM 8900 C C . ALA D 1 112 ? 90.898 31.327 -1.569 1.00 33.38 112 ALA D C 1
ATOM 8901 O O . ALA D 1 112 ? 92.085 31.062 -1.360 1.00 32.62 112 ALA D O 1
ATOM 8903 N N . GLN D 1 113 ? 89.961 30.388 -1.659 1.00 33.85 113 GLN D N 1
ATOM 8904 C CA . GLN D 1 113 ? 90.324 28.978 -1.555 1.00 37.10 113 GLN D CA 1
ATOM 8905 C C . GLN D 1 113 ? 91.243 28.635 -2.725 1.00 37.64 113 GLN D C 1
ATOM 8906 O O . GLN D 1 113 ? 92.234 27.926 -2.555 1.00 38.34 113 GLN D O 1
ATOM 8912 N N . MET D 1 114 ? 90.923 29.164 -3.904 1.00 37.58 114 MET D N 1
ATOM 8913 C CA . MET D 1 114 ? 91.729 28.930 -5.101 1.00 39.51 114 MET D CA 1
ATOM 8914 C C . MET D 1 114 ? 93.174 29.380 -4.884 1.00 40.04 114 MET D C 1
ATOM 8915 O O . MET D 1 114 ? 94.112 28.721 -5.326 1.00 38.90 114 MET D O 1
ATOM 8920 N N . CYS D 1 115 ? 93.345 30.509 -4.206 1.00 41.50 115 CYS D N 1
ATOM 8921 C CA . CYS D 1 115 ? 94.671 31.043 -3.933 1.00 42.91 115 CYS D CA 1
ATOM 8922 C C . CYS D 1 115 ? 95.290 30.404 -2.690 1.00 42.84 115 CYS D C 1
ATOM 8923 O O . CYS D 1 115 ? 96.434 30.690 -2.343 1.00 43.77 115 CYS D O 1
ATOM 8926 N N . GLY D 1 116 ? 94.525 29.540 -2.026 1.00 42.90 116 GLY D N 1
ATOM 8927 C CA . GLY D 1 116 ? 95.012 28.859 -0.837 1.00 41.90 116 GLY D CA 1
ATOM 8928 C C . GLY D 1 116 ? 95.312 29.759 0.346 1.00 42.53 116 GLY D C 1
ATOM 8929 O O . GLY D 1 116 ? 96.342 29.602 1.002 1.00 44.67 116 GLY D O 1
ATOM 8930 N N . LEU D 1 117 ? 94.410 30.692 0.637 1.00 40.92 117 LEU D N 1
ATOM 8931 C CA . LEU D 1 117 ? 94.611 31.619 1.747 1.00 37.91 117 LEU D CA 1
ATOM 8932 C C . LEU D 1 117 ? 93.324 32.035 2.429 1.00 36.23 117 LEU D C 1
ATOM 8933 O O . LEU D 1 117 ? 92.257 32.037 1.819 1.00 36.27 117 LEU D O 1
ATOM 8938 N N . PRO D 1 118 ? 93.405 32.376 3.722 1.00 34.73 118 PRO D N 1
ATOM 8939 C CA . PRO D 1 118 ? 92.192 32.806 4.418 1.00 33.74 118 PRO D CA 1
ATOM 8940 C C . PRO D 1 118 ? 91.762 34.095 3.702 1.00 31.21 118 PRO D C 1
ATOM 8941 O O . PRO D 1 118 ? 92.610 34.921 3.351 1.00 28.93 118 PRO D O 1
ATOM 8945 N N . LEU D 1 119 ? 90.463 34.258 3.469 1.00 29.07 119 LEU D N 1
ATOM 8946 C CA . LEU D 1 119 ? 89.967 35.439 2.764 1.00 28.32 119 LEU D CA 1
ATOM 8947 C C . LEU D 1 119 ? 90.502 36.763 3.301 1.00 27.41 119 LEU D C 1
ATOM 8948 O O . LEU D 1 119 ? 90.899 37.633 2.522 1.00 27.81 119 LEU D O 1
ATOM 8953 N N . TYR D 1 120 ? 90.528 36.925 4.621 1.00 27.90 120 TYR D N 1
ATOM 8954 C CA . TYR D 1 120 ? 91.010 38.185 5.183 1.00 28.58 120 TYR D CA 1
ATOM 8955 C C . TYR D 1 120 ? 92.450 38.494 4.768 1.00 28.31 120 TYR D C 1
ATOM 8956 O O . TYR D 1 120 ? 92.812 39.656 4.583 1.00 29.71 120 TYR D O 1
ATOM 8965 N N . GLN D 1 121 ? 93.271 37.463 4.604 1.00 28.15 121 GLN D N 1
ATOM 8966 C CA . GLN D 1 121 ? 94.657 37.682 4.193 1.00 29.28 121 GLN D CA 1
ATOM 8967 C C . GLN D 1 121 ? 94.722 38.004 2.705 1.00 27.38 121 GLN D C 1
ATOM 8968 O O . GLN D 1 121 ? 95.552 38.795 2.265 1.00 26.37 121 GLN D O 1
ATOM 8974 N N . MET D 1 122 ? 93.835 37.387 1.936 1.00 28.61 122 MET D N 1
ATOM 8975 C CA . MET D 1 122 ? 93.776 37.616 0.498 1.00 29.50 122 MET D CA 1
ATOM 8976 C C . MET D 1 122 ? 93.325 39.060 0.226 1.00 28.29 122 MET D C 1
ATOM 8977 O O . MET D 1 122 ? 93.629 39.632 -0.819 1.00 26.45 122 MET D O 1
ATOM 8982 N N . LEU D 1 123 ? 92.607 39.645 1.181 1.00 26.23 123 LEU D N 1
ATOM 8983 C CA . LEU D 1 123 ? 92.115 41.011 1.037 1.00 25.84 123 LEU D CA 1
ATOM 8984 C C . LEU D 1 123 ? 92.998 42.070 1.678 1.00 24.27 123 LEU D C 1
ATOM 8985 O O . LEU D 1 123 ? 92.677 43.256 1.611 1.00 23.82 123 LEU D O 1
ATOM 8990 N N . GLY D 1 124 ? 94.098 41.645 2.298 1.00 23.97 124 GLY D N 1
ATOM 8991 C CA . GLY D 1 124 ? 95.005 42.585 2.939 1.00 21.71 124 GLY D CA 1
ATOM 8992 C C . GLY D 1 124 ? 95.618 42.092 4.244 1.00 23.54 124 GLY D C 1
ATOM 8993 O O . GLY D 1 124 ? 96.704 42.523 4.619 1.00 23.03 124 GLY D O 1
ATOM 8994 N N . GLY D 1 125 ? 94.914 41.198 4.935 1.00 22.85 125 GLY D N 1
ATOM 8995 C CA . GLY D 1 125 ? 95.394 40.647 6.193 1.00 22.93 125 GLY D CA 1
ATOM 8996 C C . GLY D 1 125 ? 95.948 41.607 7.237 1.00 23.76 125 GLY D C 1
ATOM 8997 O O . GLY D 1 125 ? 96.937 41.290 7.899 1.00 22.20 125 GLY D O 1
ATOM 8998 N N . TYR D 1 126 ? 95.320 42.764 7.423 1.00 23.72 126 TYR D N 1
ATOM 8999 C CA . TYR D 1 126 ? 95.839 43.721 8.397 1.00 23.98 126 TYR D CA 1
ATOM 9000 C C . TYR D 1 126 ? 95.837 43.240 9.853 1.00 23.80 126 TYR D C 1
ATOM 9001 O O . TYR D 1 126 ? 96.794 43.477 10.586 1.00 24.51 126 TYR D O 1
ATOM 9010 N N . ARG D 1 127 ? 94.767 42.577 10.280 1.00 25.23 127 ARG D N 1
ATOM 9011 C CA . ARG D 1 127 ? 94.675 42.091 11.659 1.00 25.84 127 ARG D CA 1
ATOM 9012 C C . ARG D 1 127 ? 94.008 40.727 11.663 1.00 26.56 127 ARG D C 1
ATOM 9013 O O . ARG D 1 127 ? 93.248 40.414 10.749 1.00 25.49 127 ARG D O 1
ATOM 9021 N N . ASP D 1 128 ? 94.280 39.915 12.686 1.00 27.20 128 ASP D N 1
ATOM 9022 C CA . ASP D 1 128 ? 93.676 38.589 12.752 1.00 28.25 128 ASP D CA 1
ATOM 9023 C C . ASP D 1 128 ? 92.723 38.392 13.931 1.00 28.17 128 ASP D C 1
ATOM 9024 O O . ASP D 1 128 ? 92.224 37.288 14.163 1.00 27.94 128 ASP D O 1
ATOM 9029 N N . THR D 1 129 ? 92.472 39.474 14.666 1.00 27.41 129 THR D N 1
ATOM 9030 C CA . THR D 1 129 ? 91.525 39.477 15.782 1.00 28.48 129 THR D CA 1
ATOM 9031 C C . THR D 1 129 ? 90.945 40.883 15.815 1.00 28.42 129 THR D C 1
ATOM 9032 O O . THR D 1 129 ? 91.602 41.833 15.400 1.00 28.64 129 THR D O 1
ATOM 9036 N N . LEU D 1 130 ? 89.719 41.023 16.304 1.00 28.09 130 LEU D N 1
ATOM 9037 C CA . LEU D 1 130 ? 89.103 42.337 16.380 1.00 28.80 130 LEU D CA 1
ATOM 9038 C C . LEU D 1 130 ? 88.039 42.373 17.467 1.00 29.70 130 LEU D C 1
ATOM 9039 O O . LEU D 1 130 ? 87.460 41.346 17.815 1.00 30.44 130 LEU D O 1
ATOM 9044 N N . GLU D 1 131 ? 87.796 43.558 18.012 1.00 30.95 131 GLU D N 1
ATOM 9045 C CA . GLU D 1 131 ? 86.812 43.712 19.076 1.00 32.43 131 GLU D CA 1
ATOM 9046 C C . GLU D 1 131 ? 85.449 44.144 18.546 1.00 30.47 131 GLU D C 1
ATOM 9047 O O . GLU D 1 131 ? 85.335 45.134 17.828 1.00 29.89 131 GLU D O 1
ATOM 9053 N N . THR D 1 132 ? 84.417 43.386 18.895 1.00 28.62 132 THR D N 1
ATOM 9054 C CA . THR D 1 132 ? 83.068 43.714 18.478 1.00 26.81 132 THR D CA 1
ATOM 9055 C C . THR D 1 132 ? 82.339 44.358 19.643 1.00 28.57 132 THR D C 1
ATOM 9056 O O . THR D 1 132 ? 82.600 44.028 20.807 1.00 28.65 132 THR D O 1
ATOM 9060 N N . ASP D 1 133 ? 81.437 45.281 19.329 1.00 26.38 133 ASP D N 1
ATOM 9061 C CA . ASP D 1 133 ? 80.644 45.934 20.350 1.00 25.71 133 ASP D CA 1
ATOM 9062 C C . ASP D 1 133 ? 79.503 44.964 20.624 1.00 26.47 133 ASP D C 1
ATOM 9063 O O . ASP D 1 133 ? 79.436 43.902 20.001 1.00 25.40 133 ASP D O 1
ATOM 9068 N N . TYR D 1 134 ? 78.629 45.303 21.564 1.00 26.90 134 TYR D N 1
ATOM 9069 C CA . TYR D 1 134 ? 77.491 44.446 21.880 1.00 28.59 134 TYR D CA 1
ATOM 9070 C C . TYR D 1 134 ? 76.283 45.339 22.121 1.00 29.32 134 TYR D C 1
ATOM 9071 O O . TYR D 1 134 ? 76.397 46.403 22.731 1.00 29.68 134 TYR D O 1
ATOM 9080 N N . THR D 1 135 ? 75.125 44.896 21.648 1.00 31.05 135 THR D N 1
ATOM 9081 C CA . THR D 1 135 ? 73.895 45.668 21.775 1.00 33.36 135 THR D CA 1
ATOM 9082 C C . THR D 1 135 ? 73.169 45.549 23.114 1.00 33.72 135 THR D C 1
ATOM 9083 O O . THR D 1 135 ? 72.932 44.448 23.616 1.00 33.14 135 THR D O 1
ATOM 9087 N N . VAL D 1 136 ? 72.820 46.695 23.688 1.00 34.26 136 VAL D N 1
ATOM 9088 C CA . VAL D 1 136 ? 72.068 46.716 24.934 1.00 35.28 136 VAL D CA 1
ATOM 9089 C C . VAL D 1 136 ? 70.642 46.979 24.481 1.00 35.21 136 VAL D C 1
ATOM 9090 O O . VAL D 1 136 ? 70.352 48.041 23.931 1.00 35.85 136 VAL D O 1
ATOM 9094 N N . SER D 1 137 ? 69.763 46.006 24.688 1.00 35.17 137 SER D N 1
ATOM 9095 C CA . SER D 1 137 ? 68.367 46.142 24.281 1.00 38.36 137 SER D CA 1
ATOM 9096 C C . SER D 1 137 ? 67.684 47.334 24.944 1.00 39.44 137 SER D C 1
ATOM 9097 O O . SER D 1 137 ? 68.003 47.695 26.080 1.00 39.41 137 SER D O 1
ATOM 9100 N N . VAL D 1 138 ? 66.749 47.944 24.222 1.00 40.69 138 VAL D N 1
ATOM 9101 C CA . VAL D 1 138 ? 66.012 49.086 24.738 1.00 42.71 138 VAL D CA 1
ATOM 9102 C C . VAL D 1 138 ? 64.973 48.605 25.751 1.00 43.83 138 VAL D C 1
ATOM 9103 O O . VAL D 1 138 ? 64.160 47.725 25.461 1.00 43.28 138 VAL D O 1
ATOM 9107 N N . ASN D 1 139 ? 65.030 49.184 26.946 1.00 45.16 139 ASN D N 1
ATOM 9108 C CA . ASN D 1 139 ? 64.122 48.859 28.043 1.00 45.95 139 ASN D CA 1
ATOM 9109 C C . ASN D 1 139 ? 64.179 50.020 29.023 1.00 46.65 139 ASN D C 1
ATOM 9110 O O . ASN D 1 139 ? 64.618 51.115 28.667 1.00 46.09 139 ASN D O 1
ATOM 9115 N N . SER D 1 140 ? 63.744 49.786 30.257 1.00 47.72 140 SER D N 1
ATOM 9116 C CA . SER D 1 140 ? 63.780 50.836 31.267 1.00 48.62 140 SER D CA 1
ATOM 9117 C C . SER D 1 140 ? 65.245 51.154 31.535 1.00 48.69 140 SER D C 1
ATOM 9118 O O . SER D 1 140 ? 66.108 50.292 31.377 1.00 48.59 140 SER D O 1
ATOM 9121 N N . PRO D 1 141 ? 65.548 52.401 31.924 1.00 48.82 141 PRO D N 1
ATOM 9122 C CA . PRO D 1 141 ? 66.934 52.781 32.205 1.00 48.62 141 PRO D CA 1
ATOM 9123 C C . PRO D 1 141 ? 67.624 51.790 33.140 1.00 50.11 141 PRO D C 1
ATOM 9124 O O . PRO D 1 141 ? 68.777 51.410 32.917 1.00 49.72 141 PRO D O 1
ATOM 9128 N N . GLU D 1 142 ? 66.907 51.362 34.177 1.00 51.08 142 GLU D N 1
ATOM 9129 C CA . GLU D 1 142 ? 67.452 50.427 35.155 1.00 51.80 142 GLU D CA 1
ATOM 9130 C C . GLU D 1 142 ? 67.794 49.051 34.588 1.00 51.34 142 GLU D C 1
ATOM 9131 O O . GLU D 1 142 ? 68.785 48.443 34.990 1.00 51.19 142 GLU D O 1
ATOM 9137 N N . GLU D 1 143 ? 66.979 48.556 33.661 1.00 49.98 143 GLU D N 1
ATOM 9138 C CA . GLU D 1 143 ? 67.232 47.246 33.069 1.00 50.08 143 GLU D CA 1
ATOM 9139 C C . GLU D 1 143 ? 68.422 47.333 32.110 1.00 48.78 143 GLU D C 1
ATOM 9140 O O . GLU D 1 143 ? 69.277 46.443 32.079 1.00 47.97 143 GLU D O 1
ATOM 9146 N N . MET D 1 144 ? 68.465 48.409 31.328 1.00 46.09 144 MET D N 1
ATOM 9147 C CA . MET D 1 144 ? 69.558 48.623 30.389 1.00 45.01 144 MET D CA 1
ATOM 9148 C C . MET D 1 144 ? 70.856 48.751 31.183 1.00 45.07 144 MET D C 1
ATOM 9149 O O . MET D 1 144 ? 71.895 48.214 30.790 1.00 44.38 144 MET D O 1
ATOM 9154 N N . ALA D 1 145 ? 70.785 49.461 32.307 1.00 44.32 145 ALA D N 1
ATOM 9155 C CA . ALA D 1 145 ? 71.950 49.658 33.161 1.00 44.80 145 ALA D CA 1
ATOM 9156 C C . ALA D 1 145 ? 72.444 48.312 33.679 1.00 44.82 145 ALA D C 1
ATOM 9157 O O . ALA D 1 145 ? 73.647 48.059 33.728 1.00 45.11 145 ALA D O 1
ATOM 9159 N N . ALA D 1 146 ? 71.511 47.449 34.065 1.00 45.10 146 ALA D N 1
ATOM 9160 C CA . ALA D 1 146 ? 71.868 46.126 34.563 1.00 46.03 146 ALA D CA 1
ATOM 9161 C C . ALA D 1 146 ? 72.547 45.331 33.447 1.00 45.52 146 ALA D C 1
ATOM 9162 O O . ALA D 1 146 ? 73.574 44.690 33.669 1.00 45.20 146 ALA D O 1
ATOM 9164 N N . ASP D 1 147 ? 71.975 45.382 32.245 1.00 45.93 147 ASP D N 1
ATOM 9165 C CA . ASP D 1 147 ? 72.550 44.664 31.110 1.00 45.91 147 ASP D CA 1
ATOM 9166 C C . ASP D 1 147 ? 73.945 45.177 30.775 1.00 45.03 147 ASP D C 1
ATOM 9167 O O . ASP D 1 147 ? 74.862 44.390 30.537 1.00 44.27 147 ASP D O 1
ATOM 9172 N N . ALA D 1 148 ? 74.105 46.497 30.762 1.00 44.88 148 ALA D N 1
ATOM 9173 C CA . ALA D 1 148 ? 75.397 47.096 30.455 1.00 45.45 148 ALA D CA 1
ATOM 9174 C C . ALA D 1 148 ? 76.474 46.562 31.396 1.00 47.35 148 ALA D C 1
ATOM 9175 O O . ALA D 1 148 ? 77.543 46.135 30.954 1.00 47.83 148 ALA D O 1
ATOM 9177 N N . GLU D 1 149 ? 76.188 46.585 32.694 1.00 48.70 149 GLU D N 1
ATOM 9178 C CA . GLU D 1 149 ? 77.130 46.096 33.695 1.00 50.36 149 GLU D CA 1
ATOM 9179 C C . GLU D 1 149 ? 77.460 44.633 33.413 1.00 49.29 149 GLU D C 1
ATOM 9180 O O . GLU D 1 149 ? 78.615 44.210 33.491 1.00 48.44 149 GLU D O 1
ATOM 9186 N N . ASN D 1 150 ? 76.429 43.869 33.074 1.00 48.64 150 ASN D N 1
ATOM 9187 C CA . ASN D 1 150 ? 76.578 42.452 32.788 1.00 48.30 150 ASN D CA 1
ATOM 9188 C C . ASN D 1 150 ? 77.500 42.190 31.597 1.00 47.26 150 ASN D C 1
ATOM 9189 O O . ASN D 1 150 ? 78.514 41.503 31.728 1.00 46.78 150 ASN D O 1
ATOM 9194 N N . TYR D 1 151 ? 77.144 42.737 30.438 1.00 45.51 151 TYR D N 1
ATOM 9195 C CA . TYR D 1 151 ? 77.939 42.558 29.223 1.00 44.52 151 TYR D CA 1
ATOM 9196 C C . TYR D 1 151 ? 79.393 42.932 29.474 1.00 43.34 151 TYR D C 1
ATOM 9197 O O . TYR D 1 151 ? 80.311 42.304 28.947 1.00 42.10 151 TYR D O 1
ATOM 9206 N N . LEU D 1 152 ? 79.590 43.957 30.294 1.00 44.02 152 LEU D N 1
ATOM 9207 C CA . LEU D 1 152 ? 80.924 44.425 30.636 1.00 45.35 152 LEU D CA 1
ATOM 9208 C C . LEU D 1 152 ? 81.721 43.347 31.361 1.00 47.21 152 LEU D C 1
ATOM 9209 O O . LEU D 1 152 ? 82.900 43.131 31.064 1.00 47.29 152 LEU D O 1
ATOM 9214 N N . LYS D 1 153 ? 81.082 42.670 32.311 1.00 49.09 153 LYS D N 1
ATOM 9215 C CA . LYS D 1 153 ? 81.769 41.627 33.067 1.00 51.71 153 LYS D CA 1
ATOM 9216 C C . LYS D 1 153 ? 82.134 40.476 32.140 1.00 51.76 153 LYS D C 1
ATOM 9217 O O . LYS D 1 153 ? 83.006 39.667 32.453 1.00 52.00 153 LYS D O 1
ATOM 9223 N N . GLN D 1 154 ? 81.466 40.415 30.990 1.00 52.14 154 GLN D N 1
ATOM 9224 C CA . GLN D 1 154 ? 81.726 39.363 30.016 1.00 51.46 154 GLN D CA 1
ATOM 9225 C C . GLN D 1 154 ? 82.831 39.737 29.030 1.00 49.61 154 GLN D C 1
ATOM 9226 O O . GLN D 1 154 ? 83.215 38.930 28.183 1.00 49.68 154 GLN D O 1
ATOM 9232 N N . GLY D 1 155 ? 83.342 40.960 29.146 1.00 47.46 155 GLY D N 1
ATOM 9233 C CA . GLY D 1 155 ? 84.419 41.391 28.273 1.00 45.17 155 GLY D CA 1
ATOM 9234 C C . GLY D 1 155 ? 84.063 42.390 27.189 1.00 43.38 155 GLY D C 1
ATOM 9235 O O . GLY D 1 155 ? 84.932 42.786 26.413 1.00 44.51 155 GLY D O 1
ATOM 9236 N N . PHE D 1 156 ? 82.799 42.801 27.128 1.00 41.22 156 PHE D N 1
ATOM 9237 C CA . PHE D 1 156 ? 82.358 43.758 26.120 1.00 38.45 156 PHE D CA 1
ATOM 9238 C C . PHE D 1 156 ? 82.484 45.179 26.639 1.00 38.03 156 PHE D C 1
ATOM 9239 O O . PHE D 1 156 ? 81.596 45.690 27.323 1.00 37.94 156 PHE D O 1
ATOM 9247 N N . GLN D 1 157 ? 83.596 45.818 26.302 1.00 38.08 157 GLN D N 1
ATOM 9248 C CA . GLN D 1 157 ? 83.860 47.178 26.742 1.00 38.50 157 GLN D CA 1
ATOM 9249 C C . GLN D 1 157 ? 83.187 48.228 25.860 1.00 38.45 157 GLN D C 1
ATOM 9250 O O . GLN D 1 157 ? 83.140 49.405 26.221 1.00 38.99 157 GLN D O 1
ATOM 9256 N N . THR D 1 158 ? 82.674 47.812 24.705 1.00 37.05 158 THR D N 1
ATOM 9257 C CA . THR D 1 158 ? 81.998 48.744 23.804 1.00 34.88 158 THR D CA 1
ATOM 9258 C C . THR D 1 158 ? 80.549 48.326 23.600 1.00 32.54 158 THR D C 1
ATOM 9259 O O . THR D 1 158 ? 80.266 47.246 23.089 1.00 31.07 158 THR D O 1
ATOM 9263 N N . LEU D 1 159 ? 79.628 49.190 24.005 1.00 31.92 159 LEU D N 1
ATOM 9264 C CA . LEU D 1 159 ? 78.211 48.882 23.884 1.00 31.49 159 LEU D CA 1
ATOM 9265 C C . LEU D 1 159 ? 77.514 49.772 22.869 1.00 30.72 159 LEU D C 1
ATOM 9266 O O . LEU D 1 159 ? 77.885 50.931 22.692 1.00 32.33 159 LEU D O 1
ATOM 9271 N N . LYS D 1 160 ? 76.505 49.223 22.201 1.00 29.94 160 LYS D N 1
ATOM 9272 C CA . LYS D 1 160 ? 75.759 49.986 21.212 1.00 31.75 160 LYS D CA 1
ATOM 9273 C C . LYS D 1 160 ? 74.341 50.202 21.715 1.00 31.11 160 LYS D C 1
ATOM 9274 O O . LYS D 1 160 ? 73.723 49.293 22.267 1.00 30.18 160 LYS D O 1
ATOM 9280 N N . ILE D 1 161 ? 73.828 51.412 21.526 1.00 30.71 161 ILE D N 1
ATOM 9281 C CA . ILE D 1 161 ? 72.482 51.735 21.976 1.00 31.31 161 ILE D CA 1
ATOM 9282 C C . ILE D 1 161 ? 71.656 52.434 20.903 1.00 30.03 161 ILE D C 1
ATOM 9283 O O . ILE D 1 161 ? 72.105 53.400 20.290 1.00 27.78 161 ILE D O 1
ATOM 9288 N N . LYS D 1 162 ? 70.444 51.938 20.685 1.00 31.12 162 LYS D N 1
ATOM 9289 C CA . LYS D 1 162 ? 69.539 52.534 19.708 1.00 31.26 162 LYS D CA 1
ATOM 9290 C C . LYS D 1 162 ? 68.766 53.684 20.354 1.00 29.96 162 LYS D C 1
ATOM 9291 O O . LYS D 1 162 ? 68.177 53.523 21.424 1.00 29.20 162 LYS D O 1
ATOM 9297 N N . VAL D 1 163 ? 68.782 54.844 19.704 1.00 29.16 163 VAL D N 1
ATOM 9298 C CA . VAL D 1 163 ? 68.071 56.024 20.194 1.00 29.22 163 VAL D CA 1
ATOM 9299 C C . VAL D 1 163 ? 67.340 56.721 19.038 1.00 31.00 163 VAL D C 1
ATOM 9300 O O . VAL D 1 163 ? 67.421 56.289 17.884 1.00 28.71 163 VAL D O 1
ATOM 9304 N N . GLY D 1 164 ? 66.626 57.799 19.351 1.00 32.87 164 GLY D N 1
ATOM 9305 C CA . GLY D 1 164 ? 65.913 58.528 18.315 1.00 35.12 164 GLY D CA 1
ATOM 9306 C C . GLY D 1 164 ? 64.472 58.088 18.108 1.00 36.51 164 GLY D C 1
ATOM 9307 O O . GLY D 1 164 ? 63.735 58.707 17.338 1.00 36.17 164 GLY D O 1
ATOM 9308 N N . LYS D 1 165 ? 64.068 57.017 18.784 1.00 38.55 165 LYS D N 1
ATOM 9309 C CA . LYS D 1 165 ? 62.704 56.516 18.669 1.00 40.54 165 LYS D CA 1
ATOM 9310 C C . LYS D 1 165 ? 61.834 57.248 19.679 1.00 42.40 165 LYS D C 1
ATOM 9311 O O . LYS D 1 165 ? 60.816 57.836 19.323 1.00 43.72 165 LYS D O 1
ATOM 9313 N N . ASP D 1 166 ? 62.251 57.214 20.940 1.00 43.93 166 ASP D N 1
ATOM 9314 C CA . ASP D 1 166 ? 61.518 57.873 22.015 1.00 46.05 166 ASP D CA 1
ATOM 9315 C C . ASP D 1 166 ? 61.924 59.337 22.175 1.00 46.91 166 ASP D C 1
ATOM 9316 O O . ASP D 1 166 ? 62.704 59.869 21.382 1.00 47.86 166 ASP D O 1
ATOM 9321 N N . ASP D 1 167 ? 61.379 59.981 23.205 1.00 46.57 167 ASP D N 1
ATOM 9322 C CA . ASP D 1 167 ? 61.679 61.378 23.492 1.00 46.73 167 ASP D CA 1
ATOM 9323 C C . ASP D 1 167 ? 63.151 61.500 23.871 1.00 47.04 167 ASP D C 1
ATOM 9324 O O . ASP D 1 167 ? 63.725 60.586 24.464 1.00 46.53 167 ASP D O 1
ATOM 9326 N N . ILE D 1 168 ? 63.756 62.634 23.533 1.00 47.61 168 ILE D N 1
ATOM 9327 C CA . ILE D 1 168 ? 65.166 62.869 23.828 1.00 48.17 168 ILE D CA 1
ATOM 9328 C C . ILE D 1 168 ? 65.494 62.682 25.308 1.00 47.82 168 ILE D C 1
ATOM 9329 O O . ILE D 1 168 ? 66.534 62.118 25.656 1.00 47.34 168 ILE D O 1
ATOM 9334 N N . ALA D 1 169 ? 64.608 63.156 26.178 1.00 47.00 169 ALA D N 1
ATOM 9335 C CA . ALA D 1 169 ? 64.825 63.037 27.617 1.00 46.37 169 ALA D CA 1
ATOM 9336 C C . ALA D 1 169 ? 64.922 61.574 28.046 1.00 45.00 169 ALA D C 1
ATOM 9337 O O . ALA D 1 169 ? 65.635 61.241 28.992 1.00 45.28 169 ALA D O 1
ATOM 9339 N N . THR D 1 170 ? 64.202 60.704 27.345 1.00 44.77 170 THR D N 1
ATOM 9340 C CA . THR D 1 170 ? 64.213 59.279 27.658 1.00 44.30 170 THR D CA 1
ATOM 9341 C C . THR D 1 170 ? 65.535 58.624 27.256 1.00 43.27 170 THR D C 1
ATOM 9342 O O . THR D 1 170 ? 66.092 57.830 28.018 1.00 42.66 170 THR D O 1
ATOM 9346 N N . ASP D 1 171 ? 66.038 58.950 26.067 1.00 41.29 171 ASP D N 1
ATOM 9347 C CA . ASP D 1 171 ? 67.306 58.382 25.617 1.00 40.24 171 ASP D CA 1
ATOM 9348 C C . ASP D 1 171 ? 68.387 58.720 26.637 1.00 39.48 171 ASP D C 1
ATOM 9349 O O . ASP D 1 171 ? 69.142 57.852 27.077 1.00 40.13 171 ASP D O 1
ATOM 9354 N N . ILE D 1 172 ? 68.444 59.993 27.011 1.00 39.15 172 ILE D N 1
ATOM 9355 C CA . ILE D 1 172 ? 69.425 60.480 27.972 1.00 40.08 172 ILE D CA 1
ATOM 9356 C C . ILE D 1 172 ? 69.307 59.792 29.329 1.00 40.64 172 ILE D C 1
ATOM 9357 O O . ILE D 1 172 ? 70.318 59.441 29.940 1.00 40.20 172 ILE D O 1
ATOM 9362 N N . ALA D 1 173 ? 68.077 59.595 29.796 1.00 40.66 173 ALA D N 1
ATOM 9363 C CA . ALA D 1 173 ? 67.853 58.940 31.084 1.00 40.91 173 ALA D CA 1
ATOM 9364 C C . ALA D 1 173 ? 68.384 57.511 31.041 1.00 40.66 173 ALA D C 1
ATOM 9365 O O . ALA D 1 173 ? 68.926 57.006 32.028 1.00 39.98 173 ALA D O 1
ATOM 9367 N N . ARG D 1 174 ? 68.223 56.862 29.892 1.00 40.61 174 ARG D N 1
ATOM 9368 C CA . ARG D 1 174 ? 68.702 55.495 29.710 1.00 40.05 174 ARG D CA 1
ATOM 9369 C C . ARG D 1 174 ? 70.228 55.467 29.748 1.00 39.79 174 ARG D C 1
ATOM 9370 O O . ARG D 1 174 ? 70.827 54.694 30.497 1.00 38.01 174 ARG D O 1
ATOM 9378 N N . ILE D 1 175 ? 70.845 56.323 28.939 1.00 39.70 175 ILE D N 1
ATOM 9379 C CA . ILE D 1 175 ? 72.299 56.408 28.865 1.00 41.10 175 ILE D CA 1
ATOM 9380 C C . ILE D 1 175 ? 72.897 56.858 30.198 1.00 42.03 175 ILE D C 1
ATOM 9381 O O . ILE D 1 175 ? 73.952 56.373 30.609 1.00 41.77 175 ILE D O 1
ATOM 9386 N N . GLN D 1 176 ? 72.221 57.782 30.873 1.00 43.97 176 GLN D N 1
ATOM 9387 C CA . GLN D 1 176 ? 72.695 58.273 32.164 1.00 45.14 176 GLN D CA 1
ATOM 9388 C C . GLN D 1 176 ? 72.747 57.148 33.188 1.00 45.22 176 GLN D C 1
ATOM 9389 O O . GLN D 1 176 ? 73.705 57.039 33.950 1.00 46.83 176 GLN D O 1
ATOM 9395 N N . GLU D 1 177 ? 71.720 56.305 33.197 1.00 45.61 177 GLU D N 1
ATOM 9396 C CA . GLU D 1 177 ? 71.658 55.190 34.136 1.00 47.15 177 GLU D CA 1
ATOM 9397 C C . GLU D 1 177 ? 72.764 54.185 33.828 1.00 46.83 177 GLU D C 1
ATOM 9398 O O . GLU D 1 177 ? 73.319 53.555 34.733 1.00 47.02 177 GLU D O 1
ATOM 9404 N N . ILE D 1 178 ? 73.084 54.039 32.545 1.00 45.78 178 ILE D N 1
ATOM 9405 C CA . ILE D 1 178 ? 74.134 53.120 32.130 1.00 44.01 178 ILE D CA 1
ATOM 9406 C C . ILE D 1 178 ? 75.491 53.659 32.563 1.00 43.20 178 ILE D C 1
ATOM 9407 O O . ILE D 1 178 ? 76.358 52.898 32.986 1.00 42.20 178 ILE D O 1
ATOM 9412 N N . ARG D 1 179 ? 75.671 54.971 32.463 1.00 42.62 179 ARG D N 1
ATOM 9413 C CA . ARG D 1 179 ? 76.928 55.580 32.874 1.00 44.22 179 ARG D CA 1
ATOM 9414 C C . ARG D 1 179 ? 77.098 55.465 34.383 1.00 45.37 179 ARG D C 1
ATOM 9415 O O . ARG D 1 179 ? 78.214 55.336 34.882 1.00 45.35 179 ARG D O 1
ATOM 9423 N N . LYS D 1 180 ? 75.983 55.511 35.104 1.00 46.91 180 LYS D N 1
ATOM 9424 C CA . LYS D 1 180 ? 76.012 55.410 36.560 1.00 49.67 180 LYS D CA 1
ATOM 9425 C C . LYS D 1 180 ? 76.506 54.044 37.027 1.00 50.22 180 LYS D C 1
ATOM 9426 O O . LYS D 1 180 ? 77.199 53.944 38.042 1.00 52.01 180 LYS D O 1
ATOM 9432 N N . ARG D 1 181 ? 76.156 52.996 36.287 1.00 50.56 181 ARG D N 1
ATOM 9433 C CA . ARG D 1 181 ? 76.574 51.643 36.646 1.00 51.10 181 ARG D CA 1
ATOM 9434 C C . ARG D 1 181 ? 78.035 51.355 36.316 1.00 51.11 181 ARG D C 1
ATOM 9435 O O . ARG D 1 181 ? 78.802 50.931 37.186 1.00 52.23 181 ARG D O 1
ATOM 9443 N N . VAL D 1 182 ? 78.416 51.587 35.061 1.00 49.13 182 VAL D N 1
ATOM 9444 C CA . VAL D 1 182 ? 79.775 51.304 34.610 1.00 47.08 182 VAL D CA 1
ATOM 9445 C C . VAL D 1 182 ? 80.735 52.485 34.494 1.00 46.22 182 VAL D C 1
ATOM 9446 O O . VAL D 1 182 ? 81.941 52.288 34.353 1.00 46.70 182 VAL D O 1
ATOM 9450 N N . GLY D 1 183 ? 80.219 53.706 34.547 1.00 45.67 183 GLY D N 1
ATOM 9451 C CA . GLY D 1 183 ? 81.092 54.863 34.445 1.00 45.83 183 GLY D CA 1
ATOM 9452 C C . GLY D 1 183 ? 81.823 54.947 33.117 1.00 46.81 183 GLY D C 1
ATOM 9453 O O . GLY D 1 183 ? 81.214 54.780 32.062 1.00 47.12 183 GLY D O 1
ATOM 9454 N N . SER D 1 184 ? 83.130 55.199 33.161 1.00 46.26 184 SER D N 1
ATOM 9455 C CA . SER D 1 184 ? 83.930 55.311 31.942 1.00 46.17 184 SER D CA 1
ATOM 9456 C C . SER D 1 184 ? 84.611 53.997 31.566 1.00 45.52 184 SER D C 1
ATOM 9457 O O . SER D 1 184 ? 85.550 53.978 30.763 1.00 45.20 184 SER D O 1
ATOM 9460 N N . ALA D 1 185 ? 84.134 52.901 32.146 1.00 43.88 185 ALA D N 1
ATOM 9461 C CA . ALA D 1 185 ? 84.696 51.586 31.870 1.00 43.94 185 ALA D CA 1
ATOM 9462 C C . ALA D 1 185 ? 84.288 51.095 30.485 1.00 43.89 185 ALA D C 1
ATOM 9463 O O . ALA D 1 185 ? 84.812 50.092 29.995 1.00 44.33 185 ALA D O 1
ATOM 9465 N N . VAL D 1 186 ? 83.354 51.795 29.852 1.00 42.13 186 VAL D N 1
ATOM 9466 C CA . VAL D 1 186 ? 82.903 51.391 28.529 1.00 41.69 186 VAL D CA 1
ATOM 9467 C C . VAL D 1 186 ? 82.732 52.553 27.557 1.00 40.56 186 VAL D C 1
ATOM 9468 O O . VAL D 1 186 ? 82.593 53.709 27.959 1.00 40.11 186 VAL D O 1
ATOM 9472 N N . LYS D 1 187 ? 82.765 52.227 26.270 1.00 39.47 187 LYS D N 1
ATOM 9473 C CA . LYS D 1 187 ? 82.562 53.209 25.216 1.00 38.23 187 LYS D CA 1
ATOM 9474 C C . LYS D 1 187 ? 81.121 52.977 24.790 1.00 36.66 187 LYS D C 1
ATOM 9475 O O . LYS D 1 187 ? 80.653 51.835 24.780 1.00 35.77 187 LYS D O 1
ATOM 9481 N N . LEU D 1 188 ? 80.412 54.045 24.448 1.00 33.92 188 LEU D N 1
ATOM 9482 C CA . LEU D 1 188 ? 79.026 53.900 24.032 1.00 32.89 188 LEU D CA 1
ATOM 9483 C C . LEU D 1 188 ? 78.792 54.420 22.616 1.00 32.32 188 LEU D C 1
ATOM 9484 O O . LEU D 1 188 ? 79.014 55.599 22.336 1.00 31.28 188 LEU D O 1
ATOM 9489 N N . ARG D 1 189 ? 78.358 53.526 21.728 1.00 31.82 189 ARG D N 1
ATOM 9490 C CA . ARG D 1 189 ? 78.049 53.882 20.340 1.00 31.94 189 ARG D CA 1
ATOM 9491 C C . ARG D 1 189 ? 76.538 54.001 20.248 1.00 30.56 189 ARG D C 1
ATOM 9492 O O . ARG D 1 189 ? 75.819 53.124 20.725 1.00 30.22 189 ARG D O 1
ATOM 9500 N N . LEU D 1 190 ? 76.056 55.079 19.642 1.00 29.64 190 LEU D N 1
ATOM 9501 C CA . LEU D 1 190 ? 74.622 55.279 19.507 1.00 28.86 190 LEU D CA 1
ATOM 9502 C C . LEU D 1 190 ? 74.225 55.196 18.042 1.00 29.58 190 LEU D C 1
ATOM 9503 O O . LEU D 1 190 ? 75.000 55.565 17.152 1.00 29.50 190 LEU D O 1
ATOM 9508 N N . ASP D 1 191 ? 73.018 54.701 17.796 1.00 26.58 191 ASP D N 1
ATOM 9509 C CA . ASP D 1 191 ? 72.503 54.617 16.441 1.00 26.87 191 ASP D CA 1
ATOM 9510 C C . ASP D 1 191 ? 71.110 55.239 16.504 1.00 27.05 191 ASP D C 1
ATOM 9511 O O . ASP D 1 191 ? 70.204 54.672 17.107 1.00 25.21 191 ASP D O 1
ATOM 9516 N N . ALA D 1 192 ? 70.952 56.411 15.892 1.00 27.67 192 ALA D N 1
ATOM 9517 C CA . ALA D 1 192 ? 69.672 57.111 15.897 1.00 27.90 192 ALA D CA 1
ATOM 9518 C C . ALA D 1 192 ? 68.738 56.631 14.788 1.00 29.31 192 ALA D C 1
ATOM 9519 O O . ALA D 1 192 ? 67.563 57.008 14.751 1.00 29.13 192 ALA D O 1
ATOM 9521 N N . ASN D 1 193 ? 69.260 55.804 13.885 1.00 28.60 193 ASN D N 1
ATOM 9522 C CA . ASN D 1 193 ? 68.460 55.265 12.784 1.00 29.58 193 ASN D CA 1
ATOM 9523 C C . ASN D 1 193 ? 67.520 56.282 12.107 1.00 28.65 193 ASN D C 1
ATOM 9524 O O . ASN D 1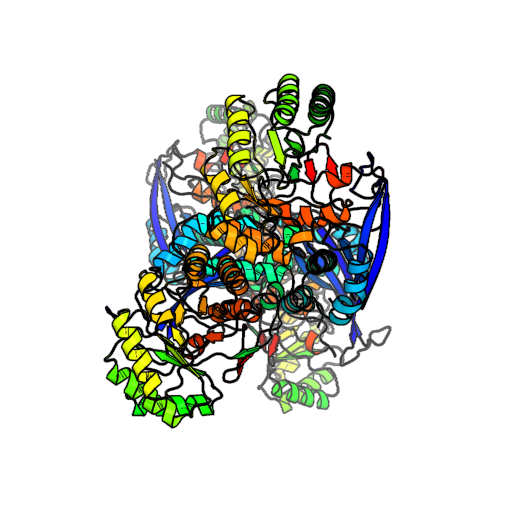 193 ? 66.323 56.031 11.955 1.00 27.69 193 ASN D O 1
ATOM 9529 N N . GLN D 1 194 ? 68.072 57.424 11.705 1.00 28.12 194 GLN D N 1
ATOM 9530 C CA . GLN D 1 194 ? 67.309 58.472 11.023 1.00 28.28 194 GLN D CA 1
ATOM 9531 C C . GLN D 1 194 ? 66.137 59.026 11.843 1.00 28.59 194 GLN D C 1
ATOM 9532 O O . GLN D 1 194 ? 65.241 59.658 11.290 1.00 29.75 194 GLN D O 1
ATOM 9538 N N . GLY D 1 195 ? 66.145 58.809 13.153 1.00 30.02 195 GLY D N 1
ATOM 9539 C CA . GLY D 1 195 ? 65.040 59.268 13.983 1.00 29.98 195 GLY D CA 1
ATOM 9540 C C . GLY D 1 195 ? 64.858 60.746 14.304 1.00 31.11 195 GLY D C 1
ATOM 9541 O O . GLY D 1 195 ? 63.839 61.114 14.894 1.00 31.05 195 GLY D O 1
ATOM 9542 N N . TRP D 1 196 ? 65.805 61.600 13.921 1.00 30.72 196 TRP D N 1
ATOM 9543 C CA . TRP D 1 196 ? 65.698 63.027 14.233 1.00 30.06 196 TRP D CA 1
ATOM 9544 C C . TRP D 1 196 ? 65.788 63.964 13.033 1.00 30.94 196 TRP D C 1
ATOM 9545 O O . TRP D 1 196 ? 66.341 63.617 11.993 1.00 29.82 196 TRP D O 1
ATOM 9556 N N . ARG D 1 197 ? 65.253 65.171 13.200 1.00 30.97 197 ARG D N 1
ATOM 9557 C CA . ARG D 1 197 ? 65.351 66.193 12.163 1.00 31.07 197 ARG D CA 1
ATOM 9558 C C . ARG D 1 197 ? 66.738 66.790 12.439 1.00 28.57 197 ARG D C 1
ATOM 9559 O O . ARG D 1 197 ? 67.238 66.689 13.561 1.00 28.40 197 ARG D O 1
ATOM 9567 N N . PRO D 1 198 ? 67.379 67.408 11.435 1.00 26.61 198 PRO D N 1
ATOM 9568 C CA . PRO D 1 198 ? 68.713 67.980 11.667 1.00 27.25 198 PRO D CA 1
ATOM 9569 C C . PRO D 1 198 ? 68.833 68.831 12.935 1.00 29.85 198 PRO D C 1
ATOM 9570 O O . PRO D 1 198 ? 69.649 68.535 13.810 1.00 30.95 198 PRO D O 1
ATOM 9574 N N . LYS D 1 199 ? 68.014 69.876 13.041 1.00 30.77 199 LYS D N 1
ATOM 9575 C CA . LYS D 1 199 ? 68.045 70.743 14.213 1.00 31.97 199 LYS D CA 1
ATOM 9576 C C . LYS D 1 199 ? 67.816 69.968 15.507 1.00 30.64 199 LYS D C 1
ATOM 9577 O O . LYS D 1 199 ? 68.474 70.218 16.512 1.00 33.01 199 LYS D O 1
ATOM 9583 N N . GLU D 1 200 ? 66.884 69.026 15.482 1.00 30.42 200 GLU D N 1
ATOM 9584 C CA . GLU D 1 200 ? 66.578 68.219 16.664 1.00 29.56 200 GLU D CA 1
ATOM 9585 C C . GLU D 1 200 ? 67.760 67.329 17.062 1.00 28.53 200 GLU D C 1
ATOM 9586 O O . GLU D 1 200 ? 68.020 67.119 18.246 1.00 28.68 200 GLU D O 1
ATOM 9592 N N . ALA D 1 201 ? 68.476 66.809 16.071 1.00 28.06 201 ALA D N 1
ATOM 9593 C CA . ALA D 1 201 ? 69.635 65.954 16.336 1.00 27.73 201 ALA D CA 1
ATOM 9594 C C . ALA D 1 201 ? 70.757 66.789 16.947 1.00 27.93 201 ALA D C 1
ATOM 9595 O O . ALA D 1 201 ? 71.388 66.375 17.917 1.00 28.49 201 ALA D O 1
ATOM 9597 N N . VAL D 1 202 ? 71.007 67.964 16.375 1.00 28.39 202 VAL D N 1
ATOM 9598 C CA . VAL D 1 202 ? 72.054 68.839 16.895 1.00 31.08 202 VAL D CA 1
ATOM 9599 C C . VAL D 1 202 ? 71.784 69.079 18.374 1.00 31.78 202 VAL D C 1
ATOM 9600 O O . VAL D 1 202 ? 72.664 68.907 19.220 1.00 32.76 202 VAL D O 1
ATOM 9604 N N . THR D 1 203 ? 70.547 69.459 18.671 1.00 32.07 203 THR D N 1
ATOM 9605 C CA . THR D 1 203 ? 70.117 69.719 20.039 1.00 31.86 203 THR D CA 1
ATOM 9606 C C . THR D 1 203 ? 70.321 68.496 20.940 1.00 31.97 203 THR D C 1
ATOM 9607 O O . THR D 1 203 ? 70.891 68.607 22.026 1.00 32.32 203 THR D O 1
ATOM 9611 N N . ALA D 1 204 ? 69.857 67.334 20.482 1.00 31.63 204 ALA D N 1
ATOM 9612 C CA . ALA D 1 204 ? 69.962 66.093 21.257 1.00 31.43 204 ALA D CA 1
ATOM 9613 C C . ALA D 1 204 ? 71.390 65.683 21.576 1.00 32.21 204 ALA D C 1
ATOM 9614 O O . ALA D 1 204 ? 71.679 65.195 22.672 1.00 31.19 204 ALA D O 1
ATOM 9616 N N . ILE D 1 205 ? 72.280 65.869 20.608 1.00 31.52 205 ILE D N 1
ATOM 9617 C CA . ILE D 1 205 ? 73.669 65.488 20.795 1.00 33.83 205 ILE D CA 1
ATOM 9618 C C . ILE D 1 205 ? 74.406 66.462 21.711 1.00 33.85 205 ILE D C 1
ATOM 9619 O O . ILE D 1 205 ? 75.250 66.055 22.510 1.00 33.76 205 ILE D O 1
ATOM 9624 N N . ARG D 1 206 ? 74.081 67.745 21.616 1.00 36.72 206 ARG D N 1
ATOM 9625 C CA . ARG D 1 206 ? 74.731 68.721 22.481 1.00 38.47 206 ARG D CA 1
ATOM 9626 C C . ARG D 1 206 ? 74.295 68.515 23.929 1.00 40.26 206 ARG D C 1
ATOM 9627 O O . ARG D 1 206 ? 75.080 68.737 24.856 1.00 39.12 206 ARG D O 1
ATOM 9635 N N . LYS D 1 207 ? 73.049 68.080 24.120 1.00 40.03 207 LYS D N 1
ATOM 9636 C CA . LYS D 1 207 ? 72.527 67.838 25.463 1.00 41.14 207 LYS D CA 1
ATOM 9637 C C . LYS D 1 207 ? 73.245 66.643 26.074 1.00 41.55 207 LYS D C 1
ATOM 9638 O O . LYS D 1 207 ? 73.446 66.581 27.291 1.00 42.14 207 LYS D O 1
ATOM 9640 N N . MET D 1 208 ? 73.632 65.693 25.227 1.00 41.21 208 MET D N 1
ATOM 9641 C CA . MET D 1 208 ? 74.345 64.512 25.699 1.00 41.66 208 MET D CA 1
ATOM 9642 C C . MET D 1 208 ? 75.765 64.892 26.107 1.00 41.82 208 MET D C 1
ATOM 9643 O O . MET D 1 208 ? 76.327 64.317 27.037 1.00 42.77 208 MET D O 1
ATOM 9648 N N . GLU D 1 209 ? 76.344 65.862 25.409 1.00 42.42 209 GLU D N 1
ATOM 9649 C CA . GLU D 1 209 ? 77.679 66.320 25.748 1.00 44.43 209 GLU D CA 1
ATOM 9650 C C . GLU D 1 209 ? 77.592 67.058 27.083 1.00 45.28 209 GLU D C 1
ATOM 9651 O O . GLU D 1 209 ? 78.354 66.778 28.007 1.00 44.46 209 GLU D O 1
ATOM 9657 N N . ASP D 1 210 ? 76.650 67.995 27.179 1.00 45.61 210 ASP D N 1
ATOM 9658 C CA . ASP D 1 210 ? 76.466 68.771 28.402 1.00 45.34 210 ASP D CA 1
ATOM 9659 C C . ASP D 1 210 ? 76.306 67.853 29.599 1.00 44.27 210 ASP D C 1
ATOM 9660 O O . ASP D 1 210 ? 76.740 68.177 30.701 1.00 44.56 210 ASP D O 1
ATOM 9665 N N . ALA D 1 211 ? 75.674 66.708 29.376 1.00 43.17 211 ALA D N 1
ATOM 9666 C CA . ALA D 1 211 ? 75.455 65.747 30.447 1.00 41.86 211 ALA D CA 1
ATOM 9667 C C . ALA D 1 211 ? 76.697 64.890 30.673 1.00 41.04 211 ALA D C 1
ATOM 9668 O O . ALA D 1 211 ? 76.675 63.956 31.474 1.00 40.37 211 ALA D O 1
ATOM 9670 N N . GLY D 1 212 ? 77.774 65.214 29.963 1.00 40.14 212 GLY D N 1
ATOM 9671 C CA . GLY D 1 212 ? 79.013 64.469 30.100 1.00 38.74 212 GLY D CA 1
ATOM 9672 C C . GLY D 1 212 ? 78.838 62.976 29.882 1.00 38.59 212 GLY D C 1
ATOM 9673 O O . GLY D 1 212 ? 79.497 62.165 30.533 1.00 37.43 212 GLY D O 1
ATOM 9674 N N . LEU D 1 213 ? 77.957 62.607 28.958 1.00 37.16 213 LEU D N 1
ATOM 9675 C CA . LEU D 1 213 ? 77.705 61.198 28.673 1.00 36.91 213 LEU D CA 1
ATOM 9676 C C . LEU D 1 213 ? 78.849 60.517 27.915 1.00 35.08 213 LEU D C 1
ATOM 9677 O O . LEU D 1 213 ? 78.923 59.290 27.871 1.00 33.91 213 LEU D O 1
ATOM 9682 N N . GLY D 1 214 ? 79.735 61.318 27.326 1.00 34.12 214 GLY D N 1
ATOM 9683 C CA . GLY D 1 214 ? 80.870 60.777 26.592 1.00 33.38 214 GLY D CA 1
ATOM 9684 C C . GLY D 1 214 ? 80.516 59.813 25.468 1.00 33.04 214 GLY D C 1
ATOM 9685 O O . GLY D 1 214 ? 80.999 58.678 25.435 1.00 33.32 214 GLY D O 1
ATOM 9686 N N . ILE D 1 215 ? 79.678 60.264 24.540 1.00 30.39 215 ILE D N 1
ATOM 9687 C CA . ILE D 1 215 ? 79.269 59.431 23.417 1.00 27.86 215 ILE D CA 1
ATOM 9688 C C . ILE D 1 215 ? 80.412 59.239 22.424 1.00 27.50 215 ILE D C 1
ATOM 9689 O O . ILE D 1 215 ? 81.044 60.210 21.999 1.00 26.30 215 ILE D O 1
ATOM 9694 N N . GLU D 1 216 ? 80.684 57.988 22.055 1.00 27.98 216 GLU D N 1
ATOM 9695 C CA . GLU D 1 216 ? 81.764 57.705 21.111 1.00 28.28 216 GLU D CA 1
ATOM 9696 C C . GLU D 1 216 ? 81.390 58.200 19.719 1.00 27.09 216 GLU D C 1
ATOM 9697 O O . GLU D 1 216 ? 82.188 58.857 19.051 1.00 27.85 216 GLU D O 1
ATOM 9703 N N . LEU D 1 217 ? 80.172 57.889 19.286 1.00 24.88 217 LEU D N 1
ATOM 9704 C CA . LEU D 1 217 ? 79.712 58.301 17.964 1.00 24.79 217 LEU D CA 1
ATOM 9705 C C . LEU D 1 217 ? 78.214 58.106 17.824 1.00 23.89 217 LEU D C 1
ATOM 9706 O O . LEU D 1 217 ? 77.604 57.336 18.570 1.00 23.67 217 LEU D O 1
ATOM 9711 N N . VAL D 1 218 ? 77.625 58.815 16.867 1.00 24.13 218 VAL D N 1
ATOM 9712 C CA . VAL D 1 218 ? 76.198 58.696 16.602 1.00 23.24 218 VAL D CA 1
ATOM 9713 C C . VAL D 1 218 ? 76.010 58.314 15.136 1.00 22.85 218 VAL D C 1
ATOM 9714 O O . VAL D 1 218 ? 76.457 59.033 14.242 1.00 22.80 218 VAL D O 1
ATOM 9718 N N . GLU D 1 219 ? 75.365 57.181 14.888 1.00 21.63 219 GLU D N 1
ATOM 9719 C CA . GLU D 1 219 ? 75.128 56.761 13.513 1.00 23.02 219 GLU D CA 1
ATOM 9720 C C . GLU D 1 219 ? 73.850 57.389 12.995 1.00 22.78 219 GLU D C 1
ATOM 9721 O O . GLU D 1 219 ? 72.890 57.562 13.745 1.00 21.46 219 GLU D O 1
ATOM 9727 N N . GLN D 1 220 ? 73.864 57.694 11.700 1.00 23.39 220 GLN D N 1
ATOM 9728 C CA . GLN D 1 220 ? 72.738 58.250 10.954 1.00 23.22 220 GLN D CA 1
ATOM 9729 C C . GLN D 1 220 ? 71.673 58.962 11.777 1.00 23.87 220 GLN D C 1
ATOM 9730 O O . GLN D 1 220 ? 70.575 58.439 11.968 1.00 24.49 220 GLN D O 1
ATOM 9736 N N . PRO D 1 221 ? 71.975 60.170 12.272 1.00 24.24 221 PRO D N 1
ATOM 9737 C CA . PRO D 1 221 ? 70.991 60.908 13.072 1.00 24.98 221 PRO D CA 1
ATOM 9738 C C . PRO D 1 221 ? 69.764 61.362 12.273 1.00 24.89 221 PRO D C 1
ATOM 9739 O O . PRO D 1 221 ? 68.650 61.383 12.794 1.00 24.98 221 PRO D O 1
ATOM 9743 N N . VAL D 1 222 ? 69.970 61.715 11.008 1.00 25.07 222 VAL D N 1
ATOM 9744 C CA . VAL D 1 222 ? 68.876 62.190 10.171 1.00 24.87 222 VAL D CA 1
ATOM 9745 C C . VAL D 1 222 ? 68.483 61.218 9.073 1.00 27.75 222 VAL D C 1
ATOM 9746 O O . VAL D 1 222 ? 69.093 60.161 8.912 1.00 27.38 222 VAL D O 1
ATOM 9750 N N . HIS D 1 223 ? 67.454 61.596 8.317 1.00 29.81 223 HIS D N 1
ATOM 9751 C CA . HIS D 1 223 ? 66.940 60.787 7.220 1.00 31.30 223 HIS D CA 1
ATOM 9752 C C . HIS D 1 223 ? 68.071 60.514 6.239 1.00 30.78 223 HIS D C 1
ATOM 9753 O O . HIS D 1 223 ? 68.872 61.403 5.943 1.00 29.49 223 HIS D O 1
ATOM 9760 N N . LYS D 1 224 ? 68.120 59.282 5.737 1.00 29.69 224 LYS D N 1
ATOM 9761 C CA . LYS D 1 224 ? 69.165 58.841 4.814 1.00 31.31 224 LYS D CA 1
ATOM 9762 C C . LYS D 1 224 ? 69.366 59.682 3.552 1.00 31.08 224 LYS D C 1
ATOM 9763 O O . LYS D 1 224 ? 70.479 59.743 3.021 1.00 26.79 224 LYS D O 1
ATOM 9769 N N . ASP D 1 225 ? 68.300 60.306 3.057 1.00 32.03 225 ASP D N 1
ATOM 9770 C CA . ASP D 1 225 ? 68.405 61.121 1.849 1.00 33.67 225 ASP D CA 1
ATOM 9771 C C . ASP D 1 225 ? 68.773 62.562 2.173 1.00 31.71 225 ASP D C 1
ATOM 9772 O O . ASP D 1 225 ? 69.067 63.354 1.278 1.00 32.20 225 ASP D O 1
ATOM 9777 N N . ASP D 1 226 ? 68.769 62.901 3.454 1.00 30.13 226 ASP D N 1
ATOM 9778 C CA . ASP D 1 226 ? 69.082 64.262 3.860 1.00 28.75 226 ASP D CA 1
ATOM 9779 C C . ASP D 1 226 ? 70.574 64.475 4.109 1.00 28.78 226 ASP D C 1
ATOM 9780 O O . ASP D 1 226 ? 71.009 64.552 5.258 1.00 27.49 226 ASP D O 1
ATOM 9785 N N . LEU D 1 227 ? 71.353 64.577 3.035 1.00 27.98 227 LEU D N 1
ATOM 9786 C CA . LEU D 1 227 ? 72.793 64.779 3.161 1.00 29.65 227 LEU D CA 1
ATOM 9787 C C . LEU D 1 227 ? 73.128 66.135 3.771 1.00 30.26 227 LEU D C 1
ATOM 9788 O O . LEU D 1 227 ? 73.988 66.232 4.655 1.00 28.93 227 LEU D O 1
ATOM 9793 N N . ALA D 1 228 ? 72.452 67.179 3.296 1.00 29.14 228 ALA D N 1
ATOM 9794 C CA . ALA D 1 228 ? 72.670 68.525 3.817 1.00 29.51 228 ALA D CA 1
ATOM 9795 C C . ALA D 1 228 ? 72.407 68.528 5.322 1.00 27.63 228 ALA D C 1
ATOM 9796 O O . ALA D 1 228 ? 73.147 69.138 6.084 1.00 28.49 228 ALA D O 1
ATOM 9798 N N . GLY D 1 229 ? 71.345 67.842 5.737 1.00 26.72 229 GLY D N 1
ATOM 9799 C CA . GLY D 1 229 ? 71.009 67.770 7.146 1.00 24.82 229 GLY D CA 1
ATOM 9800 C C . GLY D 1 229 ? 72.054 66.978 7.916 1.00 25.97 229 GLY D C 1
ATOM 9801 O O . GLY D 1 229 ? 72.469 67.370 9.011 1.00 25.21 229 GLY D O 1
ATOM 9802 N N . LEU D 1 230 ? 72.478 65.855 7.346 1.00 25.27 230 LEU D N 1
ATOM 9803 C CA . LEU D 1 230 ? 73.495 65.021 7.979 1.00 26.53 230 LEU D CA 1
ATOM 9804 C C . LEU D 1 230 ? 74.744 65.883 8.208 1.00 26.57 230 LEU D C 1
ATOM 9805 O O . LEU D 1 230 ? 75.343 65.852 9.281 1.00 26.17 230 LEU D O 1
ATOM 9810 N N . LYS D 1 231 ? 75.123 66.658 7.198 1.00 25.87 231 LYS D N 1
ATOM 9811 C CA . LYS D 1 231 ? 76.294 67.509 7.318 1.00 28.33 231 LYS D CA 1
ATOM 9812 C C . LYS D 1 231 ? 76.128 68.574 8.405 1.00 30.01 231 LYS D C 1
ATOM 9813 O O . LYS D 1 231 ? 77.078 68.871 9.136 1.00 28.72 231 LYS D O 1
ATOM 9819 N N . LYS D 1 232 ? 74.935 69.157 8.506 1.00 28.92 232 LYS D N 1
ATOM 9820 C CA . LYS D 1 232 ? 74.686 70.167 9.532 1.00 29.74 232 LYS D CA 1
ATOM 9821 C C . LYS D 1 232 ? 74.990 69.585 10.911 1.00 29.10 232 LYS D C 1
ATOM 9822 O O . LYS D 1 232 ? 75.632 70.228 11.742 1.00 28.08 232 LYS D O 1
ATOM 9828 N N . VAL D 1 233 ? 74.520 68.367 11.153 1.00 27.77 233 VAL D N 1
ATOM 9829 C CA . VAL D 1 233 ? 74.750 67.727 12.437 1.00 26.75 233 VAL D CA 1
ATOM 9830 C C . VAL D 1 233 ? 76.241 67.495 12.645 1.00 28.21 233 VAL D C 1
ATOM 9831 O O . VAL D 1 233 ? 76.764 67.708 13.738 1.00 30.05 233 VAL D O 1
ATOM 9835 N N . THR D 1 234 ? 76.920 67.057 11.589 1.00 27.05 234 THR D N 1
ATOM 9836 C CA . THR D 1 234 ? 78.355 66.798 11.651 1.00 26.28 234 THR D CA 1
ATOM 9837 C C . THR D 1 234 ? 79.146 68.041 12.065 1.00 27.41 234 THR D C 1
ATOM 9838 O O . THR D 1 234 ? 80.004 67.969 12.946 1.00 25.92 234 THR D O 1
ATOM 9842 N N . ASP D 1 235 ? 78.833 69.174 11.438 1.00 27.14 235 ASP D N 1
ATOM 9843 C CA . ASP D 1 235 ? 79.510 70.443 11.699 1.00 29.49 235 ASP D CA 1
ATOM 9844 C C . ASP D 1 235 ? 79.104 71.203 12.966 1.00 31.02 235 ASP D C 1
ATOM 9845 O O . ASP D 1 235 ? 79.781 72.155 13.354 1.00 32.17 235 ASP D O 1
ATOM 9850 N N . ALA D 1 236 ? 78.015 70.795 13.609 1.00 31.46 236 ALA D N 1
ATOM 9851 C CA . ALA D 1 236 ? 77.540 71.487 14.803 1.00 31.45 236 ALA D CA 1
ATOM 9852 C C . ALA D 1 236 ? 77.867 70.756 16.096 1.00 33.49 236 ALA D C 1
ATOM 9853 O O . ALA D 1 236 ? 77.617 71.273 17.183 1.00 34.44 236 ALA D O 1
ATOM 9855 N N . THR D 1 237 ? 78.428 69.557 15.979 1.00 33.58 237 THR D N 1
ATOM 9856 C CA . THR D 1 237 ? 78.759 68.752 17.149 1.00 33.88 237 THR D CA 1
ATOM 9857 C C . THR D 1 237 ? 80.229 68.334 17.186 1.00 33.04 237 THR D C 1
ATOM 9858 O O . THR D 1 237 ? 80.893 68.275 16.153 1.00 32.84 237 THR D O 1
ATOM 9862 N N . ASP D 1 238 ? 80.729 68.049 18.384 1.00 31.22 238 ASP D N 1
ATOM 9863 C CA . ASP D 1 238 ? 82.107 67.611 18.552 1.00 31.51 238 ASP D CA 1
ATOM 9864 C C . ASP D 1 238 ? 82.090 66.098 18.488 1.00 29.70 238 ASP D C 1
ATOM 9865 O O . ASP D 1 238 ? 83.114 65.450 18.310 1.00 29.67 238 ASP D O 1
ATOM 9870 N N . THR D 1 239 ? 80.896 65.546 18.636 1.00 28.70 239 THR D N 1
ATOM 9871 C CA . THR D 1 239 ? 80.701 64.114 18.590 1.00 28.08 239 THR D CA 1
ATOM 9872 C C . THR D 1 239 ? 80.786 63.635 17.141 1.00 27.13 239 THR D C 1
ATOM 9873 O O . THR D 1 239 ? 80.160 64.203 16.249 1.00 26.33 239 THR D O 1
ATOM 9877 N N . PRO D 1 240 ? 81.601 62.605 16.884 1.00 26.78 240 PRO D N 1
ATOM 9878 C CA . PRO D 1 240 ? 81.711 62.111 15.509 1.00 26.55 240 PRO D CA 1
ATOM 9879 C C . PRO D 1 240 ? 80.396 61.539 14.993 1.00 25.67 240 PRO D C 1
ATOM 9880 O O . PRO D 1 240 ? 79.700 60.818 15.702 1.00 26.11 240 PRO D O 1
ATOM 9884 N N . ILE D 1 241 ? 80.059 61.881 13.756 1.00 22.70 241 ILE D N 1
ATOM 9885 C CA . ILE D 1 241 ? 78.832 61.406 13.137 1.00 21.43 241 ILE D CA 1
ATOM 9886 C C . ILE D 1 241 ? 79.151 60.347 12.077 1.00 20.99 241 ILE D C 1
ATOM 9887 O O . ILE D 1 241 ? 79.983 60.555 11.199 1.00 21.99 241 ILE D O 1
ATOM 9892 N N . MET D 1 242 ? 78.482 59.209 12.170 1.00 18.96 242 MET D N 1
ATOM 9893 C CA . MET D 1 242 ? 78.710 58.127 11.232 1.00 20.82 242 MET D CA 1
ATOM 9894 C C . MET D 1 242 ? 77.545 57.929 10.274 1.00 19.74 242 MET D C 1
ATOM 9895 O O . MET D 1 242 ? 76.393 57.813 10.695 1.00 21.47 242 MET D O 1
ATOM 9900 N N . ALA D 1 243 ? 77.849 57.900 8.984 1.00 19.34 243 ALA D N 1
ATOM 9901 C CA . ALA D 1 243 ? 76.823 57.680 7.977 1.00 20.37 243 ALA D CA 1
ATOM 9902 C C . ALA D 1 243 ? 76.595 56.181 7.858 1.00 20.56 243 ALA D C 1
ATOM 9903 O O . ALA D 1 243 ? 77.550 55.406 7.831 1.00 22.64 243 ALA D O 1
ATOM 9905 N N . ASP D 1 244 ? 75.333 55.768 7.823 1.00 21.57 244 ASP D N 1
ATOM 9906 C CA . ASP D 1 244 ? 75.006 54.358 7.653 1.00 20.35 244 ASP D CA 1
ATOM 9907 C C . ASP D 1 244 ? 74.062 54.221 6.459 1.00 21.43 244 ASP D C 1
ATOM 9908 O O . ASP D 1 244 ? 74.508 53.958 5.343 1.00 23.45 244 ASP D O 1
ATOM 9913 N N . GLU D 1 245 ? 72.765 54.410 6.678 1.00 20.34 245 GLU D N 1
ATOM 9914 C CA . GLU D 1 245 ? 71.810 54.279 5.581 1.00 23.17 245 GLU D CA 1
ATOM 9915 C C . GLU D 1 245 ? 72.040 55.271 4.432 1.00 24.35 245 GLU D C 1
ATOM 9916 O O . GLU D 1 245 ? 71.554 55.053 3.317 1.00 23.97 245 GLU D O 1
ATOM 9922 N N . SER D 1 246 ? 72.782 56.348 4.700 1.00 24.15 246 SER D N 1
ATOM 9923 C CA . SER D 1 246 ? 73.100 57.340 3.671 1.00 23.46 246 SER D CA 1
ATOM 9924 C C . SER D 1 246 ? 74.148 56.781 2.705 1.00 22.79 246 SER D C 1
ATOM 9925 O O . SER D 1 246 ? 74.338 57.312 1.618 1.00 23.31 246 SER D O 1
ATOM 9928 N N . VAL D 1 247 ? 74.839 55.716 3.106 1.00 22.64 247 VAL D N 1
ATOM 9929 C CA . VAL D 1 247 ? 75.849 55.120 2.239 1.00 21.11 247 VAL D CA 1
ATOM 9930 C C . VAL D 1 247 ? 75.680 53.619 2.058 1.00 21.68 247 VAL D C 1
ATOM 9931 O O . VAL D 1 247 ? 75.901 52.832 2.988 1.00 21.44 247 VAL D O 1
ATOM 9935 N N . PHE D 1 248 ? 75.284 53.236 0.847 1.00 19.12 248 PHE D N 1
ATOM 9936 C CA . PHE D 1 248 ? 75.101 51.835 0.479 1.00 18.43 248 PHE D CA 1
ATOM 9937 C C . PHE D 1 248 ? 76.211 51.465 -0.494 1.00 20.24 248 PHE D C 1
ATOM 9938 O O . PHE D 1 248 ? 76.936 50.482 -0.304 1.00 20.26 248 PHE D O 1
ATOM 9946 N N . THR D 1 249 ? 76.336 52.293 -1.529 1.00 19.84 249 THR D N 1
ATOM 9947 C CA . THR D 1 249 ? 77.288 52.091 -2.617 1.00 22.16 249 THR D CA 1
ATOM 9948 C C . THR D 1 249 ? 78.508 53.011 -2.646 1.00 21.06 249 THR D C 1
ATOM 9949 O O . THR D 1 249 ? 78.557 54.033 -1.964 1.00 22.77 249 THR D O 1
ATOM 9953 N N . PRO D 1 250 ? 79.518 52.649 -3.450 1.00 21.42 250 PRO D N 1
ATOM 9954 C CA . PRO D 1 250 ? 80.702 53.512 -3.512 1.00 22.29 250 PRO D CA 1
ATOM 9955 C C . PRO D 1 250 ? 80.391 54.915 -4.036 1.00 22.54 250 PRO D C 1
ATOM 9956 O O . PRO D 1 250 ? 81.035 55.888 -3.638 1.00 22.34 250 PRO D O 1
ATOM 9960 N N . ARG D 1 251 ? 79.402 55.022 -4.920 1.00 22.14 251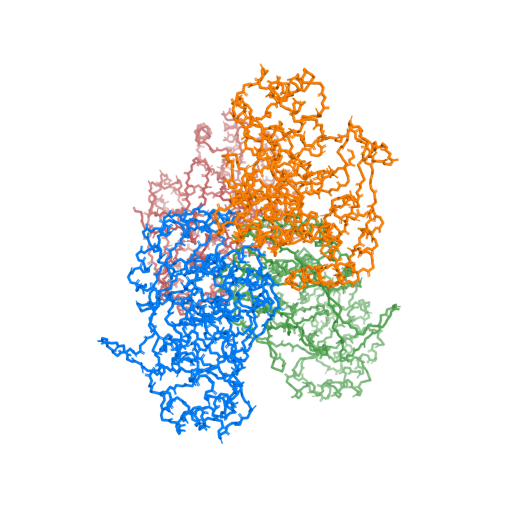 ARG D N 1
ATOM 9961 C CA . ARG D 1 251 ? 79.038 56.323 -5.464 1.00 23.14 251 ARG D CA 1
ATOM 9962 C C . ARG D 1 251 ? 78.445 57.202 -4.372 1.00 21.43 251 ARG D C 1
ATOM 9963 O O . ARG D 1 251 ? 78.732 58.396 -4.302 1.00 20.82 251 ARG D O 1
ATOM 9971 N N . GLN D 1 252 ? 77.613 56.617 -3.519 1.00 20.86 252 GLN D N 1
ATOM 9972 C CA . GLN D 1 252 ? 77.024 57.383 -2.428 1.00 21.61 252 GLN D CA 1
ATOM 9973 C C . GLN D 1 252 ? 78.109 57.717 -1.408 1.00 21.32 252 GLN D C 1
ATOM 9974 O O . GLN D 1 252 ? 78.028 58.737 -0.727 1.00 20.58 252 GLN D O 1
ATOM 9980 N N . ALA D 1 253 ? 79.122 56.856 -1.305 1.00 19.27 253 ALA D N 1
ATOM 9981 C CA . ALA D 1 253 ? 80.215 57.104 -0.366 1.00 21.88 253 ALA D CA 1
ATOM 9982 C C . ALA D 1 253 ? 80.952 58.328 -0.877 1.00 23.16 253 ALA D C 1
ATOM 9983 O O . ALA D 1 253 ? 81.329 59.221 -0.111 1.00 23.44 253 ALA D O 1
ATOM 9985 N N . PHE D 1 254 ? 81.141 58.362 -2.191 1.00 21.67 254 PHE D N 1
ATOM 9986 C CA . PHE D 1 254 ? 81.827 59.466 -2.828 1.00 22.00 254 PHE D CA 1
ATOM 9987 C C . PHE D 1 254 ? 81.132 60.799 -2.561 1.00 23.45 254 PHE D C 1
ATOM 9988 O O . PHE D 1 254 ? 81.794 61.802 -2.303 1.00 22.71 254 PHE D O 1
ATOM 9996 N N . GLU D 1 255 ? 79.803 60.801 -2.636 1.00 24.81 255 GLU D N 1
ATOM 9997 C CA . GLU D 1 255 ? 79.008 62.009 -2.417 1.00 28.00 255 GLU D CA 1
ATOM 9998 C C . GLU D 1 255 ? 79.107 62.495 -0.971 1.00 27.37 255 GLU D C 1
ATOM 9999 O O . GLU D 1 255 ? 79.256 63.691 -0.720 1.00 28.99 255 GLU D O 1
ATOM 10005 N N . VAL D 1 256 ? 79.005 61.564 -0.026 1.00 25.78 256 VAL D N 1
ATOM 10006 C CA . VAL D 1 256 ? 79.097 61.884 1.395 1.00 23.42 256 VAL D CA 1
ATOM 10007 C C . VAL D 1 256 ? 80.492 62.422 1.731 1.00 22.35 256 VAL D C 1
ATOM 10008 O O . VAL D 1 256 ? 80.629 63.398 2.467 1.00 22.58 256 VAL D O 1
ATOM 10012 N N . LEU D 1 257 ? 81.518 61.785 1.180 1.00 22.57 257 LEU D N 1
ATOM 10013 C CA . LEU D 1 257 ? 82.902 62.192 1.408 1.00 22.52 257 LEU D CA 1
ATOM 10014 C C . LEU D 1 257 ? 83.214 63.523 0.724 1.00 23.72 257 LEU D C 1
ATOM 10015 O O . LEU D 1 257 ? 83.877 64.383 1.301 1.00 24.40 257 LEU D O 1
ATOM 10020 N N . GLN D 1 258 ? 82.739 63.671 -0.510 1.00 22.61 258 GLN D N 1
ATOM 10021 C CA . GLN D 1 258 ? 82.950 64.880 -1.305 1.00 25.64 258 GLN D CA 1
ATOM 10022 C C . GLN D 1 258 ? 82.416 66.118 -0.595 1.00 25.59 258 GLN D C 1
ATOM 10023 O O . GLN D 1 258 ? 83.060 67.164 -0.601 1.00 24.95 258 GLN D O 1
ATOM 10029 N N . THR D 1 259 ? 81.237 65.993 0.010 1.00 25.84 259 THR D N 1
ATOM 10030 C CA . THR D 1 259 ? 80.615 67.105 0.721 1.00 25.36 259 THR D CA 1
ATOM 10031 C C . THR D 1 259 ? 81.009 67.178 2.192 1.00 26.89 259 THR D C 1
ATOM 10032 O O . THR D 1 259 ? 80.625 68.118 2.881 1.00 28.97 259 THR D O 1
ATOM 10036 N N . ARG D 1 260 ? 81.752 66.186 2.682 1.00 27.97 260 ARG D N 1
ATOM 10037 C CA . ARG D 1 260 ? 82.167 66.173 4.088 1.00 27.65 260 ARG D CA 1
ATOM 10038 C C . ARG D 1 260 ? 80.941 66.166 4.991 1.00 26.71 260 ARG D C 1
ATOM 10039 O O . ARG D 1 260 ? 80.885 66.882 5.994 1.00 26.65 260 ARG D O 1
ATOM 10047 N N . SER D 1 261 ? 79.966 65.336 4.646 1.00 25.28 261 SER D N 1
ATOM 10048 C CA . SER D 1 261 ? 78.735 65.268 5.420 1.00 25.83 261 SER D CA 1
ATOM 10049 C C . SER D 1 261 ? 78.781 64.391 6.659 1.00 24.98 261 SER D C 1
ATOM 10050 O O . SER D 1 261 ? 77.887 64.471 7.501 1.00 24.23 261 SER D O 1
ATOM 10053 N N . ALA D 1 262 ? 79.811 63.558 6.780 1.00 23.70 262 ALA D N 1
ATOM 10054 C CA . ALA D 1 262 ? 79.930 62.675 7.937 1.00 22.11 262 ALA D CA 1
ATOM 10055 C C . ALA D 1 262 ? 81.387 62.475 8.328 1.00 22.19 262 ALA D C 1
ATOM 10056 O O . ALA D 1 262 ? 82.282 62.660 7.505 1.00 20.53 262 ALA D O 1
ATOM 10058 N N . ASP D 1 263 ? 81.621 62.091 9.581 1.00 21.06 263 ASP D N 1
ATOM 10059 C CA . ASP D 1 263 ? 82.986 61.868 10.064 1.00 22.46 263 ASP D CA 1
ATOM 10060 C C . ASP D 1 263 ? 83.424 60.436 9.800 1.00 23.14 263 ASP D C 1
ATOM 10061 O O . ASP D 1 263 ? 84.604 60.160 9.602 1.00 24.86 263 ASP D O 1
ATOM 10066 N N . LEU D 1 264 ? 82.460 59.524 9.810 1.00 23.63 264 LEU D N 1
ATOM 10067 C CA . LEU D 1 264 ? 82.748 58.113 9.624 1.00 22.94 264 LEU D CA 1
ATOM 10068 C C . LEU D 1 264 ? 81.708 57.450 8.732 1.00 23.12 264 LEU D C 1
ATOM 10069 O O . LEU D 1 264 ? 80.645 58.012 8.476 1.00 23.88 264 LEU D O 1
ATOM 10074 N N . ILE D 1 265 ? 82.015 56.242 8.277 1.00 23.66 265 ILE D N 1
ATOM 10075 C CA . ILE D 1 265 ? 81.100 55.493 7.426 1.00 21.77 265 ILE D CA 1
ATOM 10076 C C . ILE D 1 265 ? 80.945 54.052 7.899 1.00 21.51 265 ILE D C 1
ATOM 10077 O O . ILE D 1 265 ? 81.929 53.368 8.179 1.00 20.38 265 ILE D O 1
ATOM 10082 N N . ASN D 1 266 ? 79.698 53.604 7.996 1.00 20.58 266 ASN D N 1
ATOM 10083 C CA . ASN D 1 266 ? 79.404 52.243 8.409 1.00 20.35 266 ASN D CA 1
ATOM 10084 C C . ASN D 1 266 ? 79.138 51.410 7.153 1.00 22.02 266 ASN D C 1
ATOM 10085 O O . ASN D 1 266 ? 78.240 51.716 6.368 1.00 21.90 266 ASN D O 1
ATOM 10090 N N . ILE D 1 267 ? 79.917 50.351 6.976 1.00 21.35 267 ILE D N 1
ATOM 10091 C CA . ILE D 1 267 ? 79.778 49.490 5.815 1.00 20.18 267 ILE D CA 1
ATOM 10092 C C . ILE D 1 267 ? 79.116 48.160 6.153 1.00 20.93 267 ILE D C 1
ATOM 10093 O O . ILE D 1 267 ? 79.389 47.561 7.194 1.00 20.54 267 ILE D O 1
ATOM 10098 N N . LYS D 1 268 ? 78.244 47.702 5.264 1.00 19.09 268 LYS D N 1
ATOM 10099 C CA . LYS D 1 268 ? 77.569 46.422 5.449 1.00 19.44 268 LYS D CA 1
ATOM 10100 C C . LYS D 1 268 ? 77.516 45.758 4.077 1.00 19.97 268 LYS D C 1
ATOM 10101 O O . LYS D 1 268 ? 77.164 46.405 3.088 1.00 16.74 268 LYS D O 1
ATOM 10107 N N . LEU D 1 269 ? 77.868 44.475 4.021 1.00 19.95 269 LEU D N 1
ATOM 10108 C CA . LEU D 1 269 ? 77.872 43.742 2.759 1.00 20.64 269 LEU D CA 1
ATOM 10109 C C . LEU D 1 269 ? 76.520 43.745 2.044 1.00 20.98 269 LEU D C 1
ATOM 10110 O O . LEU D 1 269 ? 76.469 43.874 0.819 1.00 22.18 269 LEU D O 1
ATOM 10115 N N . MET D 1 270 ? 75.430 43.621 2.799 1.00 22.14 270 MET D N 1
ATOM 10116 C CA . MET D 1 270 ? 74.089 43.614 2.208 1.00 22.80 270 MET D CA 1
ATOM 10117 C C . MET D 1 270 ? 73.762 44.932 1.505 1.00 25.00 270 MET D C 1
ATOM 10118 O O . MET D 1 270 ? 73.047 44.938 0.504 1.00 26.67 270 MET D O 1
ATOM 10123 N N . LYS D 1 271 ? 74.267 46.046 2.034 1.00 23.37 271 LYS D N 1
ATOM 10124 C CA . LYS D 1 271 ? 74.008 47.352 1.431 1.00 21.50 271 LYS D CA 1
ATOM 10125 C C . LYS D 1 271 ? 74.849 47.555 0.180 1.00 21.05 271 LYS D C 1
ATOM 10126 O O . LYS D 1 271 ? 74.358 48.068 -0.831 1.00 21.19 271 LYS D O 1
ATOM 10132 N N . ALA D 1 272 ? 76.118 47.156 0.256 1.00 17.59 272 ALA D N 1
ATOM 10133 C CA . ALA D 1 272 ? 77.048 47.319 -0.857 1.00 18.98 272 ALA D CA 1
ATOM 10134 C C . ALA D 1 272 ? 76.947 46.251 -1.946 1.00 18.58 272 ALA D C 1
ATOM 10135 O O . ALA D 1 272 ? 77.627 46.340 -2.974 1.00 20.76 272 ALA D O 1
ATOM 10137 N N . GLY D 1 273 ? 76.108 45.245 -1.727 1.00 17.98 273 GLY D N 1
ATOM 10138 C CA . GLY D 1 273 ? 75.980 44.190 -2.712 1.00 18.35 273 GLY D CA 1
ATOM 10139 C C . GLY D 1 273 ? 77.180 43.260 -2.681 1.00 20.79 273 GLY D C 1
ATOM 10140 O O . GLY D 1 273 ? 77.468 42.566 -3.657 1.00 20.04 273 GLY D O 1
ATOM 10141 N N . GLY D 1 274 ? 77.896 43.247 -1.560 1.00 21.41 274 GLY D N 1
ATOM 10142 C CA . GLY D 1 274 ? 79.049 42.375 -1.463 1.00 20.24 274 GLY D CA 1
ATOM 10143 C C . GLY D 1 274 ? 80.342 43.022 -1.005 1.00 21.33 274 GLY D C 1
ATOM 10144 O O . GLY D 1 274 ? 80.369 44.154 -0.512 1.00 21.09 274 GLY D O 1
ATOM 10145 N N . ILE D 1 275 ? 81.427 42.282 -1.185 1.00 19.67 275 ILE D N 1
ATOM 10146 C CA . ILE D 1 275 ? 82.754 42.724 -0.794 1.00 19.59 275 ILE D CA 1
ATOM 10147 C C . ILE D 1 275 ? 83.415 43.690 -1.779 1.00 18.00 275 ILE D C 1
ATOM 10148 O O . ILE D 1 275 ? 84.154 44.583 -1.361 1.00 17.80 275 ILE D O 1
ATOM 10153 N N . SER D 1 276 ? 83.159 43.533 -3.077 1.00 18.48 276 SER D N 1
ATOM 10154 C CA . SER D 1 276 ? 83.768 44.438 -4.049 1.00 18.86 276 SER D CA 1
ATOM 10155 C C . SER D 1 276 ? 83.390 45.893 -3.745 1.00 18.16 276 SER D C 1
ATOM 10156 O O . SER D 1 276 ? 84.257 46.764 -3.679 1.00 20.29 276 SER D O 1
ATOM 10159 N N . GLY D 1 277 ? 82.104 46.153 -3.537 1.00 18.55 277 GLY D N 1
ATOM 10160 C CA . GLY D 1 277 ? 81.672 47.512 -3.236 1.00 18.06 277 GLY D CA 1
ATOM 10161 C C . GLY D 1 277 ? 82.174 47.991 -1.881 1.00 19.25 277 GLY D C 1
ATOM 10162 O O . GLY D 1 277 ? 82.597 49.148 -1.733 1.00 20.72 277 GLY D O 1
ATOM 10163 N N . ALA D 1 278 ? 82.137 47.107 -0.889 1.00 16.50 278 ALA D N 1
ATOM 10164 C CA . ALA D 1 278 ? 82.606 47.459 0.453 1.00 19.06 278 ALA D CA 1
ATOM 10165 C C . ALA D 1 278 ? 84.054 47.934 0.379 1.00 20.43 278 ALA D C 1
ATOM 10166 O O . ALA D 1 278 ? 84.432 48.931 0.993 1.00 21.88 278 ALA D O 1
ATOM 10168 N N . GLU D 1 279 ? 84.859 47.199 -0.378 1.00 21.64 279 GLU D N 1
ATOM 10169 C CA . GLU D 1 279 ? 86.275 47.504 -0.553 1.00 23.71 279 GLU D CA 1
ATOM 10170 C C . GLU D 1 279 ? 86.479 48.877 -1.201 1.00 22.30 279 GLU D C 1
ATOM 10171 O O . GLU D 1 279 ? 87.417 49.601 -0.862 1.00 20.78 279 GLU D O 1
ATOM 10177 N N . LYS D 1 280 ? 85.597 49.225 -2.136 1.00 21.12 280 LYS D N 1
ATOM 10178 C CA . LYS D 1 280 ? 85.660 50.520 -2.816 1.00 22.16 280 LYS D CA 1
ATOM 10179 C C . LYS D 1 280 ? 85.306 51.656 -1.852 1.00 19.40 280 LYS D C 1
ATOM 10180 O O . LYS D 1 280 ? 85.935 52.707 -1.861 1.00 19.66 280 LYS D O 1
ATOM 10186 N N . ILE D 1 281 ? 84.283 51.446 -1.034 1.00 19.04 281 ILE D N 1
ATOM 10187 C CA . ILE D 1 281 ? 83.859 52.466 -0.086 1.00 19.39 281 ILE D CA 1
ATOM 10188 C C . ILE D 1 281 ? 85.008 52.789 0.864 1.00 20.53 281 ILE D C 1
ATOM 10189 O O . ILE D 1 281 ? 85.394 53.954 1.022 1.00 21.24 281 ILE D O 1
ATOM 10194 N N . ASN D 1 282 ? 85.578 51.751 1.467 1.00 20.36 282 ASN D N 1
ATOM 10195 C CA . ASN D 1 282 ? 86.685 51.920 2.393 1.00 21.75 282 ASN D CA 1
ATOM 10196 C C . ASN D 1 282 ? 87.913 52.583 1.773 1.00 23.23 282 ASN D C 1
ATOM 10197 O O . ASN D 1 282 ? 88.518 53.474 2.380 1.00 21.93 282 ASN D O 1
ATOM 10202 N N . ALA D 1 283 ? 88.292 52.147 0.573 1.00 23.93 283 ALA D N 1
ATOM 10203 C CA . ALA D 1 283 ? 89.455 52.726 -0.103 1.00 25.44 283 ALA D CA 1
ATOM 10204 C C . ALA D 1 283 ? 89.208 54.211 -0.351 1.00 25.63 283 ALA D C 1
ATOM 10205 O O . ALA D 1 283 ? 90.100 55.046 -0.207 1.00 26.22 283 ALA D O 1
ATOM 10207 N N . MET D 1 284 ? 87.975 54.521 -0.723 1.00 26.16 284 MET D N 1
ATOM 10208 C CA . MET D 1 284 ? 87.542 55.888 -0.992 1.00 27.42 284 MET D CA 1
ATOM 10209 C C . MET D 1 284 ? 87.642 56.705 0.309 1.00 26.30 284 MET D C 1
ATOM 10210 O O . MET D 1 284 ? 88.218 57.792 0.340 1.00 24.95 284 MET D O 1
ATOM 10215 N N . ALA D 1 285 ? 87.083 56.160 1.383 1.00 24.36 285 ALA D N 1
ATOM 10216 C CA . ALA D 1 285 ? 87.093 56.828 2.679 1.00 25.52 285 ALA D CA 1
ATOM 10217 C C . ALA D 1 285 ? 88.513 57.057 3.199 1.00 26.01 285 ALA D C 1
ATOM 10218 O O . ALA D 1 285 ? 88.841 58.144 3.681 1.00 24.97 285 ALA D O 1
ATOM 10220 N N . GLU D 1 286 ? 89.346 56.026 3.104 1.00 25.86 286 GLU D N 1
ATOM 10221 C CA . GLU D 1 286 ? 90.724 56.109 3.566 1.00 27.29 286 GLU D CA 1
ATOM 10222 C C . GLU D 1 286 ? 91.473 57.237 2.862 1.00 26.93 286 GLU D C 1
ATOM 10223 O O . GLU D 1 286 ? 92.290 57.935 3.475 1.00 26.40 286 GLU D O 1
ATOM 10229 N N . ALA D 1 287 ? 91.188 57.422 1.577 1.00 25.38 287 ALA D N 1
ATOM 10230 C CA . ALA D 1 287 ? 91.845 58.474 0.813 1.00 24.97 287 ALA D CA 1
ATOM 10231 C C . ALA D 1 287 ? 91.416 59.848 1.319 1.00 24.04 287 ALA D C 1
ATOM 10232 O O . ALA D 1 287 ? 92.108 60.841 1.111 1.00 25.03 287 ALA D O 1
ATOM 10234 N N . CYS D 1 288 ? 90.269 59.905 1.981 1.00 23.93 288 CYS D N 1
ATOM 10235 C CA . CYS D 1 288 ? 89.773 61.175 2.495 1.00 24.86 288 CYS D CA 1
ATOM 10236 C C . CYS D 1 288 ? 90.024 61.321 3.995 1.00 25.05 288 CYS D C 1
ATOM 10237 O O . CYS D 1 288 ? 89.617 62.309 4.598 1.00 25.00 288 CYS D O 1
ATOM 10240 N N . GLY D 1 289 ? 90.704 60.341 4.590 1.00 24.67 289 GLY D N 1
ATOM 10241 C CA . GLY D 1 289 ? 91.000 60.399 6.013 1.00 24.15 289 GLY D CA 1
ATOM 10242 C C . GLY D 1 289 ? 89.787 60.054 6.856 1.00 25.68 289 GLY D C 1
ATOM 10243 O O . GLY D 1 289 ? 89.676 60.451 8.023 1.00 24.85 289 GLY D O 1
ATOM 10244 N N . VAL D 1 290 ? 88.876 59.295 6.256 1.00 22.72 290 VAL D N 1
ATOM 10245 C CA . VAL D 1 290 ? 87.652 58.892 6.921 1.00 19.84 290 VAL D CA 1
ATOM 10246 C C . VAL D 1 290 ? 87.692 57.413 7.263 1.00 21.83 290 VAL D C 1
ATOM 10247 O O . VAL D 1 290 ? 87.722 56.561 6.372 1.00 21.10 290 VAL D O 1
ATOM 10251 N N . GLU D 1 291 ? 87.685 57.105 8.554 1.00 21.03 291 GLU D N 1
ATOM 10252 C CA . GLU D 1 291 ? 87.718 55.716 8.971 1.00 21.65 291 GLU D CA 1
ATOM 10253 C C . GLU D 1 291 ? 86.348 55.069 8.823 1.00 21.78 291 GLU D C 1
ATOM 10254 O O . GLU D 1 291 ? 85.321 55.750 8.759 1.00 20.95 291 GLU D O 1
ATOM 10260 N N . CYS D 1 292 ? 86.344 53.744 8.740 1.00 20.49 292 CYS D N 1
ATOM 10261 C CA . CYS D 1 292 ? 85.111 53.013 8.582 1.00 19.84 292 CYS D CA 1
ATOM 10262 C C . CYS D 1 292 ? 84.911 51.972 9.660 1.00 21.31 292 CYS D C 1
ATOM 10263 O O . CYS D 1 292 ? 85.843 51.608 10.388 1.00 21.14 292 CYS D O 1
ATOM 10266 N N . MET D 1 293 ? 83.668 51.516 9.743 1.00 20.44 293 MET D N 1
ATOM 10267 C CA . MET D 1 293 ? 83.240 50.479 10.659 1.00 21.16 293 MET D CA 1
ATOM 10268 C C . MET D 1 293 ? 82.505 49.490 9.769 1.00 20.85 293 MET D C 1
ATOM 10269 O O . MET D 1 293 ? 82.039 49.848 8.683 1.00 20.87 293 MET D O 1
ATOM 10274 N N . VAL D 1 294 ? 82.422 48.244 10.206 1.00 21.50 294 VAL D N 1
ATOM 10275 C CA . VAL D 1 294 ? 81.693 47.250 9.442 1.00 21.64 294 VAL D CA 1
ATOM 10276 C C . VAL D 1 294 ? 80.705 46.588 10.384 1.00 23.21 294 VAL D C 1
ATOM 10277 O O . VAL D 1 294 ? 81.079 46.120 11.462 1.00 23.16 294 VAL D O 1
ATOM 10281 N N . GLY D 1 295 ? 79.440 46.582 9.982 1.00 22.69 295 GLY D N 1
ATOM 10282 C CA . GLY D 1 295 ? 78.400 45.965 10.785 1.00 22.73 295 GLY D CA 1
ATOM 10283 C C . GLY D 1 295 ? 77.700 44.918 9.942 1.00 24.47 295 GLY D C 1
ATOM 10284 O O . GLY D 1 295 ? 78.321 44.307 9.065 1.00 24.44 295 GLY D O 1
ATOM 10285 N N . SER D 1 296 ? 76.411 44.709 10.192 1.00 24.98 296 SER D N 1
ATOM 10286 C CA . SER D 1 296 ? 75.644 43.730 9.431 1.00 25.52 296 SER D CA 1
ATOM 10287 C C . SER D 1 296 ? 74.167 43.815 9.764 1.00 26.06 296 SER D C 1
ATOM 10288 O O . SER D 1 296 ? 73.743 44.627 10.587 1.00 29.39 296 SER D O 1
ATOM 10291 N N . MET D 1 297 ? 73.391 42.952 9.119 1.00 26.37 297 MET D N 1
ATOM 10292 C CA . MET D 1 297 ? 71.961 42.852 9.367 1.00 26.53 297 MET D CA 1
ATOM 10293 C C . MET D 1 297 ? 71.835 41.642 10.300 1.00 26.95 297 MET D C 1
ATOM 10294 O O . MET D 1 297 ? 72.844 41.144 10.808 1.00 27.20 297 MET D O 1
ATOM 10299 N N . ILE D 1 298 ? 70.612 41.172 10.532 1.00 28.69 298 ILE D N 1
ATOM 10300 C CA . ILE D 1 298 ? 70.403 40.006 11.387 1.00 30.72 298 ILE D CA 1
ATOM 10301 C C . ILE D 1 298 ? 70.915 38.808 10.596 1.00 30.10 298 ILE D C 1
ATOM 10302 O O . ILE D 1 298 ? 70.232 38.324 9.696 1.00 31.04 298 ILE D O 1
ATOM 10307 N N . GLU D 1 299 ? 72.114 38.333 10.923 1.00 29.41 299 GLU D N 1
ATOM 10308 C CA . GLU D 1 299 ? 72.701 37.206 10.201 1.00 29.71 299 GLU D CA 1
ATOM 10309 C C . GLU D 1 299 ? 73.344 36.172 11.117 1.00 28.95 299 GLU D C 1
ATOM 10310 O O . GLU D 1 299 ? 73.643 36.462 12.272 1.00 28.53 299 GLU D O 1
ATOM 10316 N N . THR D 1 300 ? 73.553 34.964 10.595 1.00 29.61 300 THR D N 1
ATOM 10317 C CA . THR D 1 300 ? 74.192 33.904 11.368 1.00 29.64 300 THR D CA 1
ATOM 10318 C C . THR D 1 300 ? 75.693 34.129 11.263 1.00 29.83 300 THR D C 1
ATOM 10319 O O . THR D 1 300 ? 76.138 35.124 10.689 1.00 29.95 300 THR D O 1
ATOM 10323 N N . LYS D 1 301 ? 76.465 33.191 11.801 1.00 29.37 301 LYS D N 1
ATOM 10324 C CA . LYS D 1 301 ? 77.919 33.277 11.781 1.00 28.52 301 LYS D CA 1
ATOM 10325 C C . LYS D 1 301 ? 78.497 33.309 10.361 1.00 27.62 301 LYS D C 1
ATOM 10326 O O . LYS D 1 301 ? 79.576 33.861 10.143 1.00 27.37 301 LYS D O 1
ATOM 10332 N N . LEU D 1 302 ? 77.787 32.732 9.397 1.00 26.76 302 LEU D N 1
ATOM 10333 C CA . LEU D 1 302 ? 78.277 32.728 8.015 1.00 27.57 302 LEU D CA 1
ATOM 10334 C C . LEU D 1 302 ? 78.418 34.140 7.453 1.00 25.64 302 LEU D C 1
ATOM 10335 O O . LEU D 1 302 ? 79.503 34.541 7.036 1.00 25.36 302 LEU D O 1
ATOM 10340 N N . GLY D 1 303 ? 77.318 34.888 7.443 1.00 26.60 303 GLY D N 1
ATOM 10341 C CA . GLY D 1 303 ? 77.355 36.247 6.925 1.00 25.02 303 GLY D CA 1
ATOM 10342 C C . GLY D 1 303 ? 78.341 37.102 7.692 1.00 24.84 303 GLY D C 1
ATOM 10343 O O . GLY D 1 303 ? 79.080 37.887 7.112 1.00 23.54 303 GLY D O 1
ATOM 10344 N N . ILE D 1 304 ? 78.359 36.938 9.010 1.00 25.26 304 ILE D N 1
ATOM 10345 C CA . ILE D 1 304 ? 79.266 37.694 9.857 1.00 25.12 304 ILE D CA 1
ATOM 10346 C C . ILE D 1 304 ? 80.722 37.294 9.588 1.00 23.96 304 ILE D C 1
ATOM 10347 O O . ILE D 1 304 ? 81.626 38.130 9.662 1.00 23.26 304 ILE D O 1
ATOM 10352 N N . THR D 1 305 ? 80.950 36.023 9.265 1.00 23.04 305 THR D N 1
ATOM 10353 C CA . THR D 1 305 ? 82.304 35.561 8.973 1.00 24.67 305 THR D CA 1
ATOM 10354 C C . THR D 1 305 ? 82.831 36.280 7.742 1.00 24.48 305 THR D C 1
ATOM 10355 O O . THR D 1 305 ? 83.974 36.737 7.723 1.00 25.77 305 THR D O 1
ATOM 10359 N N . ALA D 1 306 ? 81.993 36.378 6.713 1.00 24.41 306 ALA D N 1
ATOM 10360 C CA . ALA D 1 306 ? 82.382 37.057 5.478 1.00 24.27 306 ALA D CA 1
ATOM 10361 C C . ALA D 1 306 ? 82.670 38.525 5.758 1.00 23.73 306 ALA D C 1
ATOM 10362 O O . ALA D 1 306 ? 83.661 39.072 5.285 1.00 24.91 306 ALA D O 1
ATOM 10364 N N . ALA D 1 307 ? 81.798 39.165 6.528 1.00 23.77 307 ALA D N 1
ATOM 10365 C CA . ALA D 1 307 ? 81.983 40.576 6.854 1.00 24.44 307 ALA D CA 1
ATOM 10366 C C . ALA D 1 307 ? 83.246 40.791 7.698 1.00 24.10 307 ALA D C 1
ATOM 10367 O O . ALA D 1 307 ? 83.980 41.749 7.482 1.00 24.38 307 ALA D O 1
ATOM 10369 N N . ALA D 1 308 ? 83.488 39.892 8.651 1.00 24.51 308 ALA D N 1
ATOM 10370 C CA . ALA D 1 308 ? 84.651 39.970 9.541 1.00 24.82 308 ALA D CA 1
ATOM 10371 C C . ALA D 1 308 ? 85.943 39.809 8.757 1.00 25.03 308 ALA D C 1
ATOM 10372 O O . ALA D 1 308 ? 86.926 40.503 9.013 1.00 24.57 308 ALA D O 1
ATOM 10374 N N . HIS D 1 309 ? 85.947 38.882 7.805 1.00 26.34 309 HIS D N 1
ATOM 10375 C CA . HIS D 1 309 ? 87.130 38.678 6.980 1.00 27.66 309 HIS D CA 1
ATOM 10376 C C . HIS D 1 309 ? 87.434 39.987 6.253 1.00 26.78 309 HIS D C 1
ATOM 10377 O O . HIS D 1 309 ? 88.592 40.401 6.169 1.00 26.67 309 HIS D O 1
ATOM 10384 N N . PHE D 1 310 ? 86.394 40.642 5.734 1.00 25.70 310 PHE D N 1
ATOM 10385 C CA . PHE D 1 310 ? 86.590 41.910 5.034 1.00 24.14 310 PHE D CA 1
ATOM 10386 C C . PHE D 1 310 ? 87.076 42.983 6.012 1.00 23.33 310 PHE D C 1
ATOM 10387 O O . PHE D 1 310 ? 88.035 43.696 5.729 1.00 23.29 310 PHE D O 1
ATOM 10395 N N . ALA D 1 311 ? 86.421 43.089 7.166 1.00 22.18 311 ALA D N 1
ATOM 10396 C CA . ALA D 1 311 ? 86.807 44.088 8.166 1.00 22.58 311 ALA D CA 1
ATOM 10397 C C . ALA D 1 311 ? 88.228 43.900 8.702 1.00 22.63 311 ALA D C 1
ATOM 10398 O O . ALA D 1 311 ? 88.975 44.866 8.847 1.00 23.35 311 ALA D O 1
ATOM 10400 N N . ALA D 1 312 ? 88.598 42.658 8.999 1.00 22.00 312 ALA D N 1
ATOM 10401 C CA . ALA D 1 312 ? 89.930 42.364 9.527 1.00 22.37 312 ALA D CA 1
ATOM 10402 C C . ALA D 1 312 ? 91.050 42.682 8.542 1.00 21.48 312 ALA D C 1
ATOM 10403 O O . ALA D 1 312 ? 92.163 43.011 8.948 1.00 22.74 312 ALA D O 1
ATOM 10405 N N . SER D 1 313 ? 90.750 42.607 7.249 1.00 22.84 313 SER D N 1
ATOM 10406 C CA . SER D 1 313 ? 91.763 42.837 6.221 1.00 21.70 313 SER D CA 1
ATOM 10407 C C . SER D 1 313 ? 92.190 44.272 5.968 1.00 23.51 313 SER D C 1
ATOM 10408 O O . SER D 1 313 ? 93.265 44.499 5.417 1.00 25.29 313 SER D O 1
ATOM 10411 N N . LYS D 1 314 ? 91.372 45.244 6.354 1.00 22.65 314 LYS D N 1
ATOM 10412 C CA . LYS D 1 314 ? 91.719 46.630 6.065 1.00 21.98 314 LYS D CA 1
ATOM 10413 C C . LYS D 1 314 ? 92.161 47.484 7.245 1.00 23.88 314 LYS D C 1
ATOM 10414 O O . LYS D 1 314 ? 91.529 47.495 8.299 1.00 22.79 314 LYS D O 1
ATOM 10420 N N . ARG D 1 315 ? 93.243 48.221 7.027 1.00 25.10 315 ARG D N 1
ATOM 10421 C CA . ARG D 1 315 ? 93.808 49.121 8.018 1.00 26.80 315 ARG D CA 1
ATOM 10422 C C . ARG D 1 315 ? 92.825 50.252 8.371 1.00 27.59 315 ARG D C 1
ATOM 10423 O O . ARG D 1 315 ? 92.691 50.622 9.542 1.00 25.53 315 ARG D O 1
ATOM 10431 N N . ASN D 1 316 ? 92.135 50.791 7.363 1.00 25.35 316 ASN D N 1
ATOM 10432 C CA . ASN D 1 316 ? 91.192 51.891 7.583 1.00 24.65 316 ASN D CA 1
ATOM 10433 C C . ASN D 1 316 ? 89.896 51.506 8.299 1.00 24.29 316 ASN D C 1
ATOM 10434 O O . ASN D 1 316 ? 89.137 52.379 8.710 1.00 25.16 316 ASN D O 1
ATOM 10439 N N . ILE D 1 317 ? 89.631 50.210 8.435 1.00 22.82 317 ILE D N 1
ATOM 10440 C CA . ILE D 1 317 ? 88.432 49.764 9.130 1.00 23.13 317 ILE D CA 1
ATOM 10441 C C . ILE D 1 317 ? 88.843 49.528 10.580 1.00 24.80 317 ILE D C 1
ATOM 10442 O O . ILE D 1 317 ? 89.480 48.523 10.908 1.00 24.21 317 ILE D O 1
ATOM 10447 N N . THR D 1 318 ? 88.456 50.471 11.438 1.00 25.70 318 THR D N 1
ATOM 10448 C CA . THR D 1 318 ? 88.831 50.462 12.847 1.00 26.16 318 THR D CA 1
ATOM 10449 C C . THR D 1 318 ? 87.769 50.157 13.903 1.00 28.15 318 THR D C 1
ATOM 10450 O O . THR D 1 318 ? 88.080 50.148 15.100 1.00 30.43 318 THR D O 1
ATOM 10454 N N . ARG D 1 319 ? 86.529 49.923 13.485 1.00 26.97 319 ARG D N 1
ATOM 10455 C CA . ARG D 1 319 ? 85.463 49.609 14.435 1.00 25.66 319 ARG D CA 1
ATOM 10456 C C . ARG D 1 319 ? 84.621 48.459 13.893 1.00 24.99 319 ARG D C 1
ATOM 10457 O O . ARG D 1 319 ? 84.433 48.339 12.683 1.00 22.79 319 ARG D O 1
ATOM 10465 N N . PHE D 1 320 ? 84.108 47.624 14.792 1.00 23.20 320 PHE D N 1
ATOM 10466 C CA . PHE D 1 320 ? 83.339 46.458 14.380 1.00 23.49 320 PHE D CA 1
ATOM 10467 C C . PHE D 1 320 ? 82.071 46.223 15.198 1.00 24.28 320 PHE D C 1
ATOM 10468 O O . PHE D 1 320 ? 82.072 46.303 16.431 1.00 24.45 320 PHE D O 1
ATOM 10476 N N . ASP D 1 321 ? 80.994 45.911 14.485 1.00 23.95 321 ASP D N 1
ATOM 10477 C CA . ASP D 1 321 ? 79.677 45.685 15.072 1.00 25.47 321 ASP D CA 1
ATOM 10478 C C . ASP D 1 321 ? 79.188 44.307 14.617 1.00 25.62 321 ASP D C 1
ATOM 10479 O O . ASP D 1 321 ? 78.352 44.196 13.714 1.00 24.95 321 ASP D O 1
ATOM 10484 N N . PHE D 1 322 ? 79.708 43.259 15.250 1.00 26.38 322 PHE D N 1
ATOM 10485 C CA . PHE D 1 322 ? 79.365 41.889 14.877 1.00 27.46 322 PHE D CA 1
ATOM 10486 C C . PHE D 1 322 ? 78.765 41.049 16.002 1.00 30.19 322 PHE D C 1
ATOM 10487 O O . PHE D 1 322 ? 79.253 39.951 16.283 1.00 30.73 322 PHE D O 1
ATOM 10495 N N . ASP D 1 323 ? 77.706 41.535 16.638 1.00 31.64 323 ASP D N 1
ATOM 10496 C CA . ASP D 1 323 ? 77.099 40.775 17.727 1.00 31.59 323 ASP D CA 1
ATOM 10497 C C . ASP D 1 323 ? 75.881 39.977 17.275 1.00 32.43 323 ASP D C 1
ATOM 10498 O O . ASP D 1 323 ? 75.286 39.254 18.067 1.00 31.98 323 ASP D O 1
ATOM 10503 N N . ALA D 1 324 ? 75.514 40.096 16.001 1.00 32.76 324 ALA D N 1
ATOM 10504 C CA . ALA D 1 324 ? 74.344 39.384 15.484 1.00 32.61 324 ALA D CA 1
ATOM 10505 C C . ALA D 1 324 ? 74.305 37.890 15.826 1.00 31.91 324 ALA D C 1
ATOM 10506 O O . ALA D 1 324 ? 73.311 37.394 16.356 1.00 31.76 324 ALA D O 1
ATOM 10508 N N . PRO D 1 325 ? 75.380 37.151 15.521 1.00 31.15 325 PRO D N 1
ATOM 10509 C CA . PRO D 1 325 ? 75.391 35.715 15.825 1.00 31.54 325 PRO D CA 1
ATOM 10510 C C . PRO D 1 325 ? 75.115 35.419 17.298 1.00 32.19 325 PRO D C 1
ATOM 10511 O O . PRO D 1 325 ? 74.560 34.374 17.638 1.00 32.34 325 PRO D O 1
ATOM 10515 N N . LEU D 1 326 ? 75.499 36.346 18.167 1.00 32.68 326 LEU D N 1
ATOM 10516 C CA . LEU D 1 326 ? 75.307 36.168 19.598 1.00 35.00 326 LEU D CA 1
ATOM 10517 C C . LEU D 1 326 ? 73.857 36.346 20.026 1.00 37.19 326 LEU D C 1
ATOM 10518 O O . LEU D 1 326 ? 73.523 36.150 21.193 1.00 36.56 326 LEU D O 1
ATOM 10523 N N . MET D 1 327 ? 72.996 36.710 19.079 1.00 38.76 327 MET D N 1
ATOM 10524 C CA . MET D 1 327 ? 71.584 36.928 19.374 1.00 40.60 327 MET D CA 1
ATOM 10525 C C . MET D 1 327 ? 70.723 35.741 18.957 1.00 41.62 327 MET D C 1
ATOM 10526 O O . MET D 1 327 ? 69.499 35.803 19.026 1.00 41.87 327 MET D O 1
ATOM 10531 N N . LEU D 1 328 ? 71.368 34.668 18.512 1.00 42.15 328 LEU D N 1
ATOM 10532 C CA . LEU D 1 328 ? 70.668 33.465 18.085 1.00 42.24 328 LEU D CA 1
ATOM 10533 C C . LEU D 1 328 ? 70.790 32.391 19.160 1.00 42.88 328 LEU D C 1
ATOM 10534 O O . LEU D 1 328 ? 71.788 32.329 19.873 1.00 42.74 328 LEU D O 1
ATOM 10539 N N . LYS D 1 329 ? 69.771 31.549 19.282 1.00 43.77 329 LYS D N 1
ATOM 10540 C CA . LYS D 1 329 ? 69.792 30.492 20.286 1.00 45.55 329 LYS D CA 1
ATOM 10541 C C . LYS D 1 329 ? 70.710 29.360 19.852 1.00 46.04 329 LYS D C 1
ATOM 10542 O O . LYS D 1 329 ? 71.193 28.588 20.680 1.00 45.90 329 LYS D O 1
ATOM 10548 N N . THR D 1 330 ? 70.979 29.285 18.552 1.00 46.33 330 THR D N 1
ATOM 10549 C CA . THR D 1 330 ? 71.805 28.225 17.995 1.00 46.41 330 THR D CA 1
ATOM 10550 C C . THR D 1 330 ? 72.764 28.740 16.938 1.00 46.51 330 THR D C 1
ATOM 10551 O O . THR D 1 330 ? 72.505 29.739 16.281 1.00 47.01 330 THR D O 1
ATOM 10555 N N . ASP D 1 331 ? 73.867 28.029 16.769 1.00 45.47 331 ASP D N 1
ATOM 10556 C CA . ASP D 1 331 ? 74.849 28.351 15.749 1.00 44.52 331 ASP D CA 1
ATOM 10557 C C . ASP D 1 331 ? 74.769 27.190 14.766 1.00 44.25 331 ASP D C 1
ATOM 10558 O O . ASP D 1 331 ? 75.336 26.116 15.006 1.00 44.28 331 ASP D O 1
ATOM 10563 N N . VAL D 1 332 ? 74.054 27.399 13.667 1.00 42.82 332 VAL D N 1
ATOM 10564 C CA . VAL D 1 332 ? 73.866 26.343 12.679 1.00 41.56 332 VAL D CA 1
ATOM 10565 C C . VAL D 1 332 ? 75.035 26.102 11.727 1.00 41.79 332 VAL D C 1
ATOM 10566 O O . VAL D 1 332 ? 74.936 25.274 10.821 1.00 41.77 332 VAL D O 1
ATOM 10570 N N . PHE D 1 333 ? 76.141 26.814 11.919 1.00 40.82 333 PHE D N 1
ATOM 10571 C CA . PHE D 1 333 ? 77.299 26.619 11.050 1.00 40.03 333 PHE D CA 1
ATOM 10572 C C . PHE D 1 333 ? 78.546 26.134 11.776 1.00 39.91 333 PHE D C 1
ATOM 10573 O O . PHE D 1 333 ? 78.838 26.543 12.896 1.00 38.67 333 PHE D O 1
ATOM 10581 N N . ASN D 1 334 ? 79.284 25.261 11.106 1.00 40.98 334 ASN D N 1
ATOM 10582 C CA . ASN D 1 334 ? 80.520 24.719 11.642 1.00 42.02 334 ASN D CA 1
ATOM 10583 C C . ASN D 1 334 ? 81.675 25.422 10.934 1.00 41.58 334 ASN D C 1
ATOM 10584 O O . ASN D 1 334 ? 81.758 25.402 9.704 1.00 42.33 334 ASN D O 1
ATOM 10589 N N . GLY D 1 335 ? 82.551 26.055 11.708 1.00 40.51 335 GLY D N 1
ATOM 10590 C CA . GLY D 1 335 ? 83.688 26.749 11.127 1.00 39.78 335 GLY D CA 1
ATOM 10591 C C . GLY D 1 335 ? 83.596 28.257 11.269 1.00 40.05 335 GLY D C 1
ATOM 10592 O O . GLY D 1 335 ? 82.975 28.758 12.206 1.00 40.60 335 GLY D O 1
ATOM 10593 N N . GLY D 1 336 ? 84.215 28.981 10.339 1.00 38.60 336 GLY D N 1
ATOM 10594 C CA . GLY D 1 336 ? 84.182 30.433 10.383 1.00 38.16 336 GLY D CA 1
ATOM 10595 C C . GLY D 1 336 ? 84.880 31.020 11.595 1.00 37.90 336 GLY D C 1
ATOM 10596 O O . GLY D 1 336 ? 85.640 30.330 12.276 1.00 38.52 336 GLY D O 1
ATOM 10597 N N . ILE D 1 337 ? 84.625 32.298 11.868 1.00 36.90 337 ILE D N 1
ATOM 10598 C CA . ILE D 1 337 ? 85.241 32.969 13.010 1.00 35.69 337 ILE D CA 1
ATOM 10599 C C . ILE D 1 337 ? 84.757 32.366 14.325 1.00 34.89 337 ILE D C 1
ATOM 10600 O O . ILE D 1 337 ? 83.781 31.617 14.357 1.00 34.89 337 ILE D O 1
ATOM 10605 N N . THR D 1 338 ? 85.445 32.705 15.409 1.00 34.23 338 THR D N 1
ATOM 10606 C CA . THR D 1 338 ? 85.084 32.213 16.733 1.00 34.38 338 THR D CA 1
ATOM 10607 C C . THR D 1 338 ? 85.157 33.363 17.735 1.00 34.24 338 THR D C 1
ATOM 10608 O O . THR D 1 338 ? 85.976 34.271 17.590 1.00 31.95 338 THR D O 1
ATOM 10612 N N . TYR D 1 339 ? 84.284 33.323 18.737 1.00 35.98 339 TYR D N 1
ATOM 10613 C CA . TYR D 1 339 ? 84.234 34.353 19.768 1.00 37.31 339 TYR D CA 1
ATOM 10614 C C . TYR D 1 339 ? 84.863 33.904 21.088 1.00 38.49 339 TYR D C 1
ATOM 10615 O O . TYR D 1 339 ? 84.877 32.721 21.435 1.00 38.23 339 TYR D O 1
ATOM 10624 N N . SER D 1 340 ? 85.369 34.886 21.817 1.00 39.39 340 SER D N 1
ATOM 10625 C CA . SER D 1 340 ? 85.979 34.693 23.121 1.00 39.02 340 SER D CA 1
ATOM 10626 C C . SER D 1 340 ? 85.724 36.042 23.755 1.00 37.21 340 SER D C 1
ATOM 10627 O O . SER D 1 340 ? 86.526 36.963 23.615 1.00 37.67 340 SER D O 1
ATOM 10630 N N . GLY D 1 341 ? 84.593 36.168 24.437 1.00 36.57 341 GLY D N 1
ATOM 10631 C CA . GLY D 1 341 ? 84.256 37.450 25.023 1.00 36.74 341 GLY D CA 1
ATOM 10632 C C . GLY D 1 341 ? 83.948 38.374 23.853 1.00 36.51 341 GLY D C 1
ATOM 10633 O O . GLY D 1 341 ? 83.256 37.977 22.911 1.00 35.45 341 GLY D O 1
ATOM 10634 N N . SER D 1 342 ? 84.481 39.590 23.889 1.00 34.86 342 SER D N 1
ATOM 10635 C CA . SER D 1 342 ? 84.249 40.557 22.820 1.00 34.79 342 SER D CA 1
ATOM 10636 C C . SER D 1 342 ? 85.254 40.379 21.681 1.00 35.39 342 SER D C 1
ATOM 10637 O O . SER D 1 342 ? 85.161 41.044 20.649 1.00 34.13 342 SER D O 1
ATOM 10640 N N . THR D 1 343 ? 86.213 39.480 21.880 1.00 35.22 343 THR D N 1
ATOM 10641 C CA . THR D 1 343 ? 87.248 39.227 20.891 1.00 33.37 343 THR D CA 1
ATOM 10642 C C . THR D 1 343 ? 86.851 38.212 19.826 1.00 32.31 343 THR D C 1
ATOM 10643 O O . THR D 1 343 ? 86.498 37.070 20.133 1.00 31.43 343 THR D O 1
ATOM 10647 N N . ILE D 1 344 ? 86.911 38.646 18.571 1.00 30.39 344 ILE D N 1
ATOM 10648 C CA . ILE D 1 344 ? 86.605 37.783 17.440 1.00 29.83 344 ILE D CA 1
ATOM 10649 C C . ILE D 1 344 ? 87.940 37.390 16.813 1.00 28.08 344 ILE D C 1
ATOM 10650 O O . ILE D 1 344 ? 88.805 38.237 16.603 1.00 27.77 344 ILE D O 1
ATOM 10655 N N . SER D 1 345 ? 88.117 36.107 16.531 1.00 28.12 345 SER D N 1
ATOM 10656 C CA . SER D 1 345 ? 89.360 35.646 15.930 1.00 29.44 345 SER D CA 1
ATOM 10657 C C . SER D 1 345 ? 89.122 35.054 14.548 1.00 30.69 345 SER D C 1
ATOM 10658 O O . SER D 1 345 ? 88.142 34.336 14.322 1.00 29.81 345 SER D O 1
ATOM 10661 N N . MET D 1 346 ? 90.022 35.365 13.623 1.00 31.89 346 MET D N 1
ATOM 10662 C CA . MET D 1 346 ? 89.914 34.862 12.263 1.00 34.05 346 MET D CA 1
ATOM 10663 C C . MET D 1 346 ? 90.397 33.412 12.175 1.00 36.76 346 MET D C 1
ATOM 10664 O O . MET D 1 346 ? 91.384 33.035 12.807 1.00 36.51 346 MET D O 1
ATOM 10669 N N . PRO D 1 347 ? 89.687 32.573 11.407 1.00 38.35 347 PRO D N 1
ATOM 10670 C CA . PRO D 1 347 ? 90.082 31.168 11.261 1.00 39.03 347 PRO D CA 1
ATOM 10671 C C . PRO D 1 347 ? 91.363 31.088 10.436 1.00 39.60 347 PRO D C 1
ATOM 10672 O O . PRO D 1 347 ? 91.783 32.087 9.859 1.00 39.94 347 PRO D O 1
ATOM 10676 N N . GLY D 1 348 ? 91.979 29.910 10.375 1.00 40.98 348 GLY D N 1
ATOM 10677 C CA . GLY D 1 348 ? 93.220 29.774 9.625 1.00 40.27 348 GLY D CA 1
ATOM 10678 C C . GLY D 1 348 ? 93.142 29.056 8.289 1.00 40.58 348 GLY D C 1
ATOM 10679 O O . GLY D 1 348 ? 94.104 29.084 7.517 1.00 40.75 348 GLY D O 1
ATOM 10680 N N . LYS D 1 349 ? 92.011 28.415 8.010 1.00 39.87 349 LYS D N 1
ATOM 10681 C CA . LYS D 1 349 ? 91.836 27.691 6.755 1.00 41.40 349 LYS D CA 1
ATOM 10682 C C . LYS D 1 349 ? 91.539 28.640 5.595 1.00 41.04 349 LYS D C 1
ATOM 10683 O O . LYS D 1 349 ? 91.130 29.779 5.804 1.00 40.95 349 LYS D O 1
ATOM 10689 N N . PRO D 1 350 ? 91.748 28.175 4.352 1.00 40.05 350 PRO D N 1
ATOM 10690 C CA . PRO D 1 350 ? 91.510 28.969 3.143 1.00 39.15 350 PRO D CA 1
ATOM 10691 C C . PRO D 1 350 ? 90.060 29.431 2.994 1.00 38.03 350 PRO D C 1
ATOM 10692 O O . PRO D 1 350 ? 89.129 28.732 3.396 1.00 35.96 350 PRO D O 1
ATOM 10696 N N . GLY D 1 351 ? 89.879 30.610 2.406 1.00 36.61 351 GLY D N 1
ATOM 10697 C CA . GLY D 1 351 ? 88.540 31.139 2.210 1.00 35.36 351 GLY D CA 1
ATOM 10698 C C . GLY D 1 351 ? 87.889 31.679 3.471 1.00 33.87 351 GLY D C 1
ATOM 10699 O O . GLY D 1 351 ? 88.543 32.298 4.311 1.00 35.06 351 GLY D O 1
ATOM 10700 N N . LEU D 1 352 ? 86.589 31.446 3.602 1.00 32.56 352 LEU D N 1
ATOM 10701 C CA . LEU D 1 352 ? 85.845 31.911 4.760 1.00 32.91 352 LEU D CA 1
ATOM 10702 C C . LEU D 1 352 ? 86.144 31.049 5.974 1.00 34.56 352 LEU D C 1
ATOM 10703 O O . LEU D 1 352 ? 86.141 31.532 7.113 1.00 32.90 352 LEU D O 1
ATOM 10708 N N . GLY D 1 353 ? 86.394 29.768 5.723 1.00 36.03 353 GLY D N 1
ATOM 10709 C CA . GLY D 1 353 ? 86.705 28.851 6.801 1.00 37.97 353 GLY D CA 1
ATOM 10710 C C . GLY D 1 353 ? 85.528 28.098 7.386 1.00 40.05 353 GLY D C 1
ATOM 10711 O O . GLY D 1 353 ? 85.648 27.539 8.474 1.00 40.46 353 GLY D O 1
ATOM 10712 N N . ILE D 1 354 ? 84.387 28.080 6.702 1.00 42.24 354 ILE D N 1
ATOM 10713 C CA . ILE D 1 354 ? 83.251 27.339 7.239 1.00 44.94 354 ILE D CA 1
ATOM 10714 C C . ILE D 1 354 ? 83.165 25.991 6.532 1.00 46.25 354 ILE D C 1
ATOM 10715 O O . ILE D 1 354 ? 83.287 25.911 5.307 1.00 46.86 354 ILE D O 1
ATOM 10720 N N . ILE D 1 355 ? 82.973 24.935 7.316 1.00 47.51 355 ILE D N 1
ATOM 10721 C CA . ILE D 1 355 ? 82.898 23.580 6.789 1.00 48.80 355 ILE D CA 1
ATOM 10722 C C . ILE D 1 355 ? 81.502 23.232 6.276 1.00 49.03 355 ILE D C 1
ATOM 10723 O O . ILE D 1 355 ? 81.358 22.574 5.245 1.00 49.15 355 ILE D O 1
ATOM 10728 N N . GLY D 1 356 ? 80.479 23.676 6.999 1.00 49.19 356 GLY D N 1
ATOM 10729 C CA . GLY D 1 356 ? 79.111 23.396 6.601 1.00 48.93 356 GLY D CA 1
ATOM 10730 C C . GLY D 1 356 ? 78.166 23.557 7.773 1.00 49.23 356 GLY D C 1
ATOM 10731 O O . GLY D 1 356 ? 78.422 24.357 8.673 1.00 48.97 356 GLY D O 1
ATOM 10732 N N . ALA D 1 357 ? 77.073 22.799 7.768 1.00 50.38 357 ALA D N 1
ATOM 10733 C CA . ALA D 1 357 ? 76.096 22.861 8.850 1.00 52.76 357 ALA D CA 1
ATOM 10734 C C . ALA D 1 357 ? 76.712 22.308 10.134 1.00 54.37 357 ALA D C 1
ATOM 10735 O O . ALA D 1 357 ? 77.600 21.457 10.084 1.00 54.11 357 ALA D O 1
ATOM 10737 N N . ALA D 1 358 ? 76.245 22.795 11.282 1.00 56.51 358 ALA D N 1
ATOM 10738 C CA . ALA D 1 358 ? 76.769 22.346 12.571 1.00 58.25 358 ALA D CA 1
ATOM 10739 C C . ALA D 1 358 ? 76.174 21.002 12.984 1.00 60.20 358 ALA D C 1
ATOM 10740 O O . ALA D 1 358 ? 75.587 20.929 14.087 1.00 61.66 358 ALA D O 1
#

Radius of gyration: 38.64 Å; Cα contacts (8 Å, |Δi|>4): 3506; chains: 4; bounding box: 112×92×85 Å

B-factor: mean 32.17, std 10.03, range [9.82, 68.37]

Nearest PDB structures (foldseek):
  1tkk-assembly1_A  TM=9.799E-01  e=3.296E-74  Bacillus subtilis
  1bkh-assembly2_B  TM=9.467E-01  e=6.515E-36  Pseudomonas putida
  3i4k-assembly2_D  TM=9.272E-01  e=1.204E-36  Corynebacterium glutamicum
  3muc-assembly1_A  TM=9.474E-01  e=1.817E-35  Pseudomonas putida
  2muc-assembly1_A  TM=9.476E-01  e=9.257E-35  Pseudomonas putida

Organism: Bacillus subtilis (strain 168) (NCBI:txid224308)

InterPro domains:
  IPR013341 Mandelate racemase, N-terminal domain [PF02746] (7-124)
  IPR013342 Mandelate racemase, C-terminal domain [PF13378] (143-354)
  IPR013342 Mandelate racemase, C-terminal domain [SM00922] (141-240)
  IPR029017 Enolase-like, N-terminal [G3DSA:3.30.390.10] (8-115)
  IPR029017 Enolase-like, N-terminal [SSF54826] (1-125)
  IPR034603 Dipeptide epimerase [SFLDF00010] (12-354)
  IPR034603 Dipeptide epimerase [cd03319] (5-328)
  IPR036849 Enolase-like, C-terminal domain superfamily [G3DSA:3.20.20.120] (116-353)
  IPR036849 Enolase-like, C-terminal domain superfamily [SSF51604] (126-354)